Protein AF-A0A7W4I7N1-F1 (afdb_monomer_lite)

Sequence (781 aa):
MADFGTQFSLFDSTPLSGKDTCLYWGDLEGEDADAAPGALAKALAEAPAVVPQRDFRLTGLRGLAAGWQAGARDNVAAIRLLGELERDERNATTAEQEILSRFVGFGAGDLANNLFPRAGDTVGRGWEEIGAELTACTSKAERAALARAVQYAHYTPEYIVHTIWDFLLARGFQGGSVLEPGCGTGLFIATRPATLDGSIAFTGIEMDAVTARIARRLYPRQWNRQEDFTKAKLDSGYDLAIGNPPFSNRTVHNADDRALWGFSLHDYFIARSIEALRPSGIAAFVTSRHTLDKSSTTARAHMQEMADLLGAVRLPATAMRADAGTDVVVDVLVFRRRGLGELPGDDRWLESAEIPDTDLGEGALHVNRYYLDHGEQVLGRHAWTASQFGPDYTCEPIAGVALDEALPIALGRIAPDVRFPAPTDGRIVAPAADGRQIGTPADGADLKEGSYFLEGGVLHQIVAGRSSRVLIRKGEQKEGLFQKHARIIEALVPVRDAARRVLRAQMENQPFAKGQGDLKRAYQAFVRQFGPINLTKTTVRVNVTTGVETETQRRPNLQPFYDDPDVWLVSSIEEYDEATETGRPGPLFTDRVIHAPVEPEIHSAHDALAVSLHDRGGTGQARAAPCRALRRPVRGATRDSGRRAGHRQGQRAASEDRGGHCALGADAWRRIPPRGAAWRHGRAGEGRGLSSGAGPDGGEAGRGGTLGPRPHRRFRHRARSVGAAVSSGREAQGRGHAGDRFQPRNRGGRIRRRDQAAGDCVQNRACASASGLYSRRDAAQ

InterPro domains:
  IPR002052 DNA methylase, N-6 adenine-specific, conserved site [PS00092] (241-247)
  IPR011639 Type II methyltransferase M.TaqI-like domain [PF07669] (222-306)
  IPR029063 S-adenosyl-L-methionine-dependent methyltransferase superfamily [G3DSA:3.40.50.150] (154-342)
  IPR029063 S-adenosyl-L-methionine-dependent methyltransferase superfamily [SSF53335] (154-350)
  IPR052933 DNA Protection and Modification [PTHR41313] (73-344)

Structure (mmCIF, N/CA/C/O backbone):
data_AF-A0A7W4I7N1-F1
#
_entry.id   AF-A0A7W4I7N1-F1
#
loop_
_atom_site.group_PDB
_atom_site.id
_atom_site.type_symbol
_atom_site.label_atom_id
_atom_site.label_alt_id
_atom_site.label_comp_id
_atom_site.label_asym_id
_atom_site.label_entity_id
_atom_site.label_seq_id
_atom_site.pdbx_PDB_ins_code
_atom_site.Cartn_x
_atom_site.Cartn_y
_atom_site.Cartn_z
_atom_site.occupancy
_atom_site.B_iso_or_equiv
_atom_site.auth_seq_id
_atom_site.auth_comp_id
_atom_site.auth_asym_id
_atom_site.auth_atom_id
_atom_site.pdbx_PDB_model_num
ATOM 1 N N . MET A 1 1 ? -56.549 -51.269 11.902 1.00 33.81 1 MET A N 1
ATOM 2 C CA . MET A 1 1 ? -55.323 -51.682 12.617 1.00 33.81 1 MET A CA 1
ATOM 3 C C . MET A 1 1 ? -55.026 -50.558 13.599 1.00 33.81 1 MET A C 1
ATOM 5 O O . MET A 1 1 ? -54.601 -49.511 13.146 1.00 33.81 1 MET A O 1
ATOM 9 N N . ALA A 1 2 ? -55.639 -50.561 14.786 1.00 31.94 2 ALA A N 1
ATOM 10 C CA . ALA A 1 2 ? -55.201 -51.275 16.000 1.00 31.94 2 ALA A CA 1
ATOM 11 C C . ALA A 1 2 ? -53.816 -50.780 16.462 1.00 31.94 2 ALA A C 1
ATOM 13 O O . ALA A 1 2 ? -52.908 -50.775 15.642 1.00 31.94 2 ALA A O 1
ATOM 14 N N . ASP A 1 3 ? -53.530 -50.414 17.707 1.00 32.81 3 ASP A N 1
ATOM 15 C CA . ASP A 1 3 ? -54.275 -50.168 18.950 1.00 32.81 3 ASP A CA 1
ATOM 16 C C . ASP A 1 3 ? -53.217 -49.656 19.973 1.00 32.81 3 ASP A C 1
ATOM 18 O O . ASP A 1 3 ? -52.027 -49.904 19.769 1.00 32.81 3 ASP A O 1
ATOM 22 N N . PHE A 1 4 ? -53.659 -49.026 21.067 1.00 32.28 4 PHE A N 1
ATOM 23 C CA . PHE A 1 4 ? -52.926 -48.671 22.304 1.00 32.28 4 PHE A CA 1
ATOM 24 C C . PHE A 1 4 ? -51.841 -47.562 22.246 1.00 32.28 4 PHE A C 1
ATOM 26 O O . PHE A 1 4 ? -50.984 -47.537 21.376 1.00 32.28 4 PHE A O 1
ATOM 33 N N . GLY A 1 5 ? -51.756 -46.616 23.189 1.00 29.03 5 GLY A N 1
ATOM 34 C CA . GLY A 1 5 ? -52.438 -46.504 24.474 1.00 29.03 5 GLY A CA 1
ATOM 35 C C . GLY A 1 5 ? -52.268 -45.124 25.132 1.00 29.03 5 GLY A C 1
ATOM 36 O O . GLY A 1 5 ? -51.258 -44.442 24.986 1.00 29.03 5 GLY A O 1
ATOM 37 N N . THR A 1 6 ? -53.335 -44.772 25.844 1.00 36.31 6 THR A N 1
ATOM 38 C CA . THR A 1 6 ? -53.564 -43.755 26.889 1.00 36.31 6 THR A CA 1
ATOM 39 C C . THR A 1 6 ? -52.414 -43.609 27.896 1.00 36.31 6 THR A C 1
ATOM 41 O O . THR A 1 6 ? -51.730 -44.593 28.154 1.00 36.31 6 THR A O 1
ATOM 44 N N . GLN A 1 7 ? -52.148 -42.451 28.522 1.00 33.06 7 GLN A N 1
ATOM 45 C CA . GLN A 1 7 ? -52.788 -41.887 29.743 1.00 33.06 7 GLN A CA 1
ATOM 46 C C . GLN A 1 7 ? -51.857 -40.711 30.188 1.00 33.06 7 GLN A C 1
ATOM 48 O O . GLN A 1 7 ? -50.650 -40.848 30.028 1.00 33.06 7 GLN A O 1
ATOM 53 N N . PHE A 1 8 ? -52.223 -39.525 30.692 1.00 29.61 8 PHE A N 1
ATOM 54 C CA . PHE A 1 8 ? -53.308 -39.058 31.558 1.00 29.61 8 PHE A CA 1
ATOM 55 C C . PHE A 1 8 ? -53.633 -37.570 31.282 1.00 29.61 8 PHE A C 1
ATOM 57 O O . PHE A 1 8 ? -52.739 -36.765 31.028 1.00 29.61 8 PHE A O 1
ATOM 64 N N . SER A 1 9 ? -54.915 -37.228 31.426 1.00 34.53 9 SER A N 1
ATOM 65 C CA . SER A 1 9 ? -55.478 -35.887 31.656 1.00 34.53 9 SER A CA 1
ATOM 66 C C . SER A 1 9 ? -56.003 -35.829 33.098 1.00 34.53 9 SER A C 1
ATOM 68 O O . SER A 1 9 ? -56.405 -36.879 33.596 1.00 34.53 9 SER A O 1
ATOM 70 N N . LEU A 1 10 ? -55.994 -34.647 33.733 1.00 27.42 10 LEU A N 1
ATOM 71 C CA . LEU A 1 10 ? -56.716 -34.224 34.959 1.00 27.42 10 LEU A CA 1
ATOM 72 C C . LEU A 1 10 ? -56.256 -32.768 35.224 1.00 27.42 10 LEU A C 1
ATOM 74 O O . LEU A 1 10 ? -55.081 -32.588 35.522 1.00 27.42 10 LEU A O 1
ATOM 78 N N . PHE A 1 11 ? -56.977 -31.649 35.104 1.00 30.75 11 PHE A N 1
ATOM 79 C CA . PHE A 1 11 ? -58.382 -31.202 35.073 1.00 30.75 11 PHE A CA 1
ATOM 80 C C . PHE A 1 11 ? -58.388 -29.925 34.179 1.00 30.75 11 PHE A C 1
ATOM 82 O O . PHE A 1 11 ? -57.416 -29.177 34.231 1.00 30.75 11 PHE A O 1
ATOM 89 N N . ASP A 1 12 ? -59.289 -29.611 33.246 1.00 28.25 12 ASP A N 1
ATOM 90 C CA . ASP A 1 12 ? -60.753 -29.448 33.250 1.00 28.25 12 ASP A CA 1
ATOM 91 C C . ASP A 1 12 ? -61.332 -28.472 34.293 1.00 28.25 12 ASP A C 1
ATOM 93 O O . ASP A 1 12 ? -61.629 -28.859 35.419 1.00 28.25 12 ASP A O 1
ATOM 97 N N . SER A 1 13 ? -61.569 -27.220 33.864 1.00 29.08 13 SER A N 1
ATOM 98 C CA . SER A 1 13 ? -62.809 -26.474 34.157 1.00 29.08 13 SER A CA 1
ATOM 99 C C . SER A 1 13 ? -62.935 -25.184 33.313 1.00 29.08 13 SER A C 1
ATOM 101 O O . SER A 1 13 ? -62.398 -24.133 33.657 1.00 29.08 13 SER A O 1
ATOM 103 N N . THR A 1 14 ? -63.686 -25.273 32.212 1.00 29.95 14 THR A N 1
ATOM 104 C CA . THR A 1 14 ? -64.531 -24.222 31.580 1.00 29.95 14 THR A CA 1
ATOM 105 C C . THR A 1 14 ? -65.474 -23.540 32.606 1.00 29.95 14 THR A C 1
ATOM 107 O O . THR A 1 14 ? -65.590 -24.094 33.700 1.00 29.95 14 THR A O 1
ATOM 110 N N . PRO A 1 15 ? -66.270 -22.470 32.316 1.00 40.28 15 PRO A N 1
ATOM 111 C CA . PRO A 1 15 ? -66.468 -21.658 31.092 1.00 40.28 15 PRO A CA 1
ATOM 112 C C . PRO A 1 15 ? -66.580 -20.124 31.359 1.00 40.28 15 PRO A C 1
ATOM 114 O O . PRO A 1 15 ? -66.598 -19.710 32.508 1.00 40.28 15 PRO A O 1
ATOM 117 N N . LEU A 1 16 ? -66.716 -19.277 30.320 1.00 28.23 16 LEU A N 1
ATOM 118 C CA . LEU A 1 16 ? -67.762 -18.225 30.209 1.00 28.23 16 LEU A CA 1
ATOM 119 C C . LEU A 1 16 ? -67.472 -17.222 29.080 1.00 28.23 16 LEU A C 1
ATOM 121 O O . LEU A 1 16 ? -66.546 -16.419 29.135 1.00 28.23 16 LEU A O 1
ATOM 125 N N . SER A 1 17 ? -68.359 -17.226 28.085 1.00 34.62 17 SER A N 1
ATOM 126 C CA . SER A 1 17 ? -68.694 -16.033 27.315 1.00 34.62 17 SER A CA 1
ATOM 127 C C . SER A 1 17 ? -69.327 -14.995 28.244 1.00 34.62 17 SER A C 1
ATOM 129 O O . SER A 1 17 ? -70.249 -15.336 28.986 1.00 34.62 17 SER A O 1
ATOM 131 N N . GLY A 1 18 ? -68.919 -13.735 28.155 1.00 26.80 18 GLY A N 1
ATOM 132 C CA . GLY A 1 18 ? -69.576 -12.653 28.879 1.00 26.80 18 GLY A CA 1
ATOM 133 C C . GLY A 1 18 ? -69.129 -11.298 28.366 1.00 26.80 18 GLY A C 1
ATOM 134 O O . GLY A 1 18 ? -67.981 -10.912 28.547 1.00 26.80 18 GLY A O 1
ATOM 135 N N . LYS A 1 19 ? -70.054 -10.611 27.695 1.00 30.69 19 LYS A N 1
ATOM 136 C CA . LYS A 1 19 ? -69.996 -9.175 27.431 1.00 30.69 19 LYS A CA 1
ATOM 137 C C . LYS A 1 19 ? -69.942 -8.400 28.756 1.00 30.69 19 LYS A C 1
ATOM 139 O O . LYS A 1 19 ? -70.508 -8.846 29.749 1.00 30.69 19 LYS A O 1
ATOM 144 N N . ASP A 1 20 ? -69.344 -7.218 28.667 1.00 30.31 20 ASP A N 1
ATOM 145 C CA . ASP A 1 20 ? -69.409 -6.088 29.596 1.00 30.31 20 ASP A CA 1
ATOM 146 C C . ASP A 1 20 ? -68.626 -6.193 30.913 1.00 30.31 20 ASP A C 1
ATOM 148 O O . ASP A 1 20 ? -69.074 -6.736 31.918 1.00 30.31 20 ASP A O 1
ATOM 152 N N . THR A 1 21 ? -67.480 -5.510 30.948 1.00 28.44 21 THR A N 1
ATOM 153 C CA . THR A 1 21 ? -67.198 -4.526 32.008 1.00 28.44 21 THR A CA 1
ATOM 154 C C . THR A 1 21 ? -66.155 -3.522 31.519 1.00 28.44 21 THR A C 1
ATOM 156 O O . THR A 1 21 ? -64.977 -3.819 31.346 1.00 28.44 21 THR A O 1
ATOM 159 N N . CYS A 1 22 ? -66.659 -2.324 31.237 1.00 29.50 22 CYS A N 1
ATOM 160 C CA . CYS A 1 22 ? -65.922 -1.086 31.029 1.00 29.50 22 CYS A CA 1
ATOM 161 C C . CYS A 1 22 ? -65.396 -0.546 32.379 1.00 29.50 22 CYS A C 1
ATOM 163 O O . CYS A 1 22 ? -65.801 -1.057 33.424 1.00 29.50 22 CYS A O 1
ATOM 165 N N . LEU A 1 23 ? -64.614 0.548 32.316 1.00 31.25 23 LEU A N 1
ATOM 166 C CA . LEU A 1 23 ? -63.996 1.387 33.372 1.00 31.25 23 LEU A CA 1
ATOM 167 C C . LEU A 1 23 ? -62.487 1.097 33.535 1.00 31.25 23 LEU A C 1
ATOM 169 O O . LEU A 1 23 ? -62.109 -0.015 33.869 1.00 31.25 23 LEU A O 1
ATOM 173 N N . TYR A 1 24 ? -61.538 2.024 33.372 1.00 29.03 24 TYR A N 1
ATOM 174 C CA . TYR A 1 24 ? -61.543 3.493 33.310 1.00 29.03 24 TYR A CA 1
ATOM 175 C C . TYR A 1 24 ? -60.106 3.964 32.938 1.00 29.03 24 TYR A C 1
ATOM 177 O O . TYR A 1 24 ? -59.180 3.161 33.048 1.00 29.03 24 TYR A O 1
ATOM 185 N N . TRP A 1 25 ? -59.943 5.254 32.593 1.00 31.30 25 TRP A N 1
ATOM 186 C CA . TRP A 1 25 ? -58.752 5.999 32.101 1.00 31.30 25 TRP A CA 1
ATOM 187 C C . TRP A 1 25 ? -58.524 5.914 30.581 1.00 31.30 25 TRP A C 1
ATOM 189 O O . TRP A 1 25 ? -58.135 4.871 30.078 1.00 31.30 25 TRP A O 1
ATOM 199 N N . GLY A 1 26 ? -58.674 6.958 29.769 1.00 29.38 26 GLY A N 1
ATOM 200 C CA . GLY A 1 26 ? -58.999 8.372 29.960 1.00 29.38 26 GLY A CA 1
ATOM 201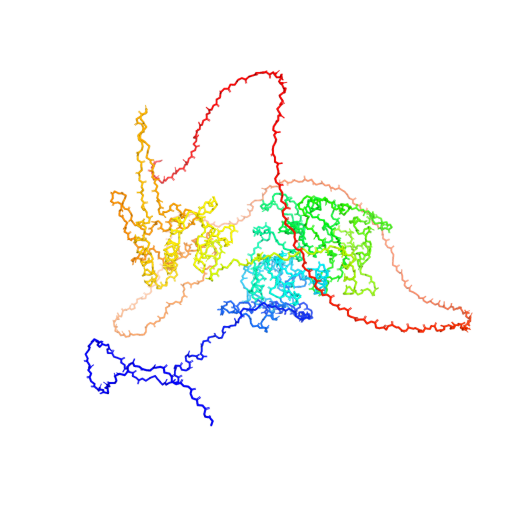 C C . GLY A 1 26 ? -58.761 9.061 28.606 1.00 29.38 26 GLY A C 1
ATOM 202 O O . GLY A 1 26 ? -57.772 8.756 27.942 1.00 29.38 26 GLY A O 1
ATOM 203 N N . ASP A 1 27 ? -59.701 9.906 28.191 1.00 33.75 27 ASP A N 1
ATOM 204 C CA . ASP A 1 27 ? -59.830 10.468 26.843 1.00 33.75 27 ASP A CA 1
ATOM 205 C C . ASP A 1 27 ? -58.619 11.288 26.362 1.00 33.75 27 ASP A C 1
ATOM 207 O O . ASP A 1 27 ? -58.118 12.170 27.063 1.00 33.75 27 ASP A O 1
ATOM 211 N N . LEU A 1 28 ? -58.224 11.056 25.106 1.00 32.06 28 LEU A N 1
ATOM 212 C CA . LEU A 1 28 ? -57.609 12.066 24.247 1.00 32.06 28 LEU A CA 1
ATOM 213 C C . LEU A 1 28 ? -58.471 12.182 22.987 1.00 32.06 28 LEU A C 1
ATOM 215 O O . LEU A 1 28 ? -58.608 11.232 22.221 1.00 32.06 28 LEU A O 1
ATOM 219 N N . GLU A 1 29 ? -59.082 13.352 22.827 1.00 33.91 29 GLU A N 1
ATOM 220 C CA . GLU A 1 29 ? -59.940 13.728 21.707 1.00 33.91 29 GLU A CA 1
ATOM 221 C C . GLU A 1 29 ? -59.141 13.855 20.399 1.00 33.91 29 GLU A C 1
ATOM 223 O O . GLU A 1 29 ? -58.090 14.501 20.369 1.00 33.91 29 GLU A O 1
ATOM 228 N N . GLY A 1 30 ? -59.691 13.304 19.308 1.00 32.94 30 GLY A N 1
ATOM 229 C CA . GLY A 1 30 ? -59.325 13.675 17.936 1.00 32.94 30 GLY A CA 1
ATOM 230 C C . GLY A 1 30 ? -58.914 12.534 17.001 1.00 32.94 30 GLY A C 1
ATOM 231 O O . GLY A 1 30 ? -57.852 12.618 16.391 1.00 32.94 30 GLY A O 1
ATOM 232 N N . GLU A 1 31 ? -59.738 11.494 16.844 1.00 34.41 31 GLU A N 1
ATOM 233 C CA . GLU A 1 31 ? -59.660 10.594 15.681 1.00 34.41 31 GLU A CA 1
ATOM 234 C C . GLU A 1 31 ? -60.626 11.075 14.588 1.00 34.41 31 GLU A C 1
ATOM 236 O O . GLU A 1 31 ? -61.811 10.746 14.603 1.00 34.41 31 GLU A O 1
ATOM 241 N N . ASP A 1 32 ? -60.105 11.824 13.612 1.00 34.50 32 ASP A N 1
ATOM 242 C CA . ASP A 1 32 ? -60.662 11.802 12.260 1.00 34.50 32 ASP A CA 1
ATOM 243 C C . ASP A 1 32 ? -60.088 10.570 11.549 1.00 34.50 32 ASP A C 1
ATOM 245 O O . ASP A 1 32 ? -58.913 10.507 11.174 1.00 34.50 32 ASP A O 1
ATOM 249 N N . ALA A 1 33 ? -60.933 9.553 11.409 1.00 42.12 33 ALA A N 1
ATOM 250 C CA . ALA A 1 33 ? -60.663 8.364 10.626 1.00 42.12 33 ALA A CA 1
ATOM 251 C C . ALA A 1 33 ? -60.811 8.680 9.130 1.00 42.12 33 ALA A C 1
ATOM 253 O O . ALA A 1 33 ? -61.920 8.690 8.613 1.00 42.12 33 ALA A O 1
ATOM 254 N N . ASP A 1 34 ? -59.688 8.883 8.440 1.00 40.19 34 ASP A N 1
ATOM 255 C CA . ASP A 1 34 ? -59.577 8.713 6.984 1.00 40.19 34 ASP A CA 1
ATOM 256 C C . ASP A 1 34 ? -58.121 8.389 6.596 1.00 40.19 34 ASP A C 1
ATOM 258 O O . ASP A 1 34 ? -57.400 9.165 5.970 1.00 40.19 34 ASP A O 1
ATOM 262 N N . ALA A 1 35 ? -57.650 7.198 6.974 1.00 37.53 35 ALA A N 1
ATOM 263 C CA . ALA A 1 35 ? -56.421 6.629 6.426 1.00 37.53 35 ALA A CA 1
ATOM 264 C C . ALA A 1 35 ? -56.740 5.283 5.770 1.00 37.53 35 ALA A C 1
ATOM 266 O O . ALA A 1 35 ? -56.827 4.242 6.418 1.00 37.53 35 ALA A O 1
ATOM 267 N N . ALA A 1 36 ? -56.944 5.323 4.452 1.00 43.94 36 ALA A N 1
ATOM 268 C CA . ALA A 1 36 ? -57.189 4.149 3.626 1.00 43.94 36 ALA A CA 1
ATOM 269 C C . ALA A 1 36 ? -56.097 3.067 3.831 1.00 43.94 36 ALA A C 1
ATOM 271 O O . ALA A 1 36 ? -54.913 3.413 3.919 1.00 43.94 36 ALA A O 1
ATOM 272 N N . PRO A 1 37 ? -56.433 1.757 3.786 1.00 41.09 37 PRO A N 1
ATOM 273 C CA . PRO A 1 37 ? -55.478 0.653 3.988 1.00 41.09 37 PRO A CA 1
ATOM 274 C C . PRO A 1 37 ? -54.277 0.654 3.024 1.00 41.09 37 PRO A C 1
ATOM 276 O O . PRO A 1 37 ? -53.274 -0.013 3.268 1.00 41.09 37 PRO A O 1
ATOM 279 N N . GLY A 1 38 ? -54.355 1.414 1.926 1.00 40.38 38 GLY A N 1
ATOM 280 C CA . GLY A 1 38 ? -53.265 1.592 0.967 1.00 40.38 38 GLY A CA 1
ATOM 281 C C . GLY A 1 38 ? -52.121 2.487 1.457 1.00 40.38 38 GLY A C 1
ATOM 282 O O . GLY A 1 38 ? -51.011 2.361 0.948 1.00 40.38 38 GLY A O 1
ATOM 283 N N . ALA A 1 39 ? -52.344 3.359 2.447 1.00 39.75 39 ALA A N 1
ATOM 284 C CA . ALA A 1 39 ? -51.315 4.281 2.937 1.00 39.75 39 ALA A CA 1
ATOM 285 C C . ALA A 1 39 ? -50.234 3.562 3.762 1.00 39.75 39 ALA A C 1
ATOM 287 O O . ALA A 1 39 ? -49.049 3.839 3.588 1.00 39.75 39 ALA A O 1
ATOM 288 N N . LEU A 1 40 ? -50.619 2.576 4.583 1.00 40.44 40 LEU A N 1
ATOM 289 C CA . LEU A 1 40 ? -49.666 1.768 5.355 1.00 40.44 40 LEU A CA 1
ATOM 290 C C . LEU A 1 40 ? -48.850 0.827 4.451 1.00 40.44 40 LEU A C 1
ATOM 292 O O . LEU A 1 40 ? -47.650 0.659 4.651 1.00 40.44 40 LEU A O 1
ATOM 296 N N . ALA A 1 41 ? -49.480 0.259 3.416 1.00 39.78 41 ALA A N 1
ATOM 297 C CA . ALA A 1 41 ? -48.804 -0.587 2.431 1.00 39.78 41 ALA A CA 1
ATOM 298 C C . ALA A 1 41 ? -47.842 0.213 1.531 1.00 39.78 41 ALA A C 1
ATOM 300 O O . ALA A 1 41 ? -46.778 -0.286 1.174 1.00 39.78 41 ALA A O 1
ATOM 301 N N . LYS A 1 42 ? -48.176 1.471 1.209 1.00 39.16 42 LYS A N 1
ATOM 302 C CA . LYS A 1 42 ? -47.298 2.381 0.460 1.00 39.16 42 LYS A CA 1
ATOM 303 C C . LYS A 1 42 ? -46.127 2.888 1.314 1.00 39.16 42 LYS A C 1
ATOM 305 O O . LYS A 1 42 ? -45.011 2.957 0.816 1.00 39.16 42 LYS A O 1
ATOM 310 N N . ALA A 1 43 ? -46.350 3.132 2.607 1.00 37.53 43 ALA A N 1
ATOM 311 C CA . ALA A 1 43 ? -45.298 3.512 3.555 1.00 37.53 43 ALA A CA 1
ATOM 312 C C . ALA A 1 43 ? -44.299 2.372 3.855 1.00 37.53 43 ALA A C 1
ATOM 314 O O . ALA A 1 43 ? -43.139 2.638 4.152 1.00 37.53 43 ALA A O 1
ATOM 315 N N . LEU A 1 44 ? -44.714 1.106 3.726 1.00 41.59 44 LEU A N 1
ATOM 316 C CA . LEU A 1 44 ? -43.826 -0.065 3.803 1.00 41.59 44 LEU A CA 1
ATOM 317 C C . LEU A 1 44 ? -43.080 -0.361 2.485 1.00 41.59 44 LEU A C 1
ATOM 319 O O . LEU A 1 44 ? -42.117 -1.124 2.499 1.00 41.59 44 LEU A O 1
ATOM 323 N N . ALA A 1 45 ? -43.495 0.238 1.362 1.00 41.16 45 ALA A N 1
ATOM 324 C CA . ALA A 1 45 ? -42.890 0.035 0.041 1.00 41.16 45 ALA A CA 1
ATOM 325 C C . ALA A 1 45 ? -41.778 1.049 -0.308 1.00 41.16 45 ALA A C 1
ATOM 327 O O . ALA A 1 45 ? -41.049 0.834 -1.273 1.00 41.16 45 ALA A O 1
ATOM 328 N N . GLU A 1 46 ? -41.614 2.122 0.471 1.00 43.47 46 GLU A N 1
ATOM 329 C CA . GLU A 1 46 ? -40.633 3.197 0.230 1.00 43.47 46 GLU A CA 1
ATOM 330 C C . GLU A 1 46 ? -39.515 3.248 1.292 1.00 43.47 46 GLU A C 1
ATOM 332 O O . GLU A 1 46 ? -38.933 4.299 1.552 1.00 43.47 46 GLU A O 1
ATOM 337 N N . ALA A 1 47 ? -39.159 2.114 1.905 1.00 42.91 47 ALA A N 1
ATOM 338 C CA . ALA A 1 47 ? -37.859 2.018 2.570 1.00 42.91 47 ALA A CA 1
ATOM 339 C C . ALA A 1 47 ? -36.768 1.997 1.478 1.00 42.91 47 ALA A C 1
ATOM 341 O O . ALA A 1 47 ? -36.814 1.111 0.617 1.00 42.91 47 ALA A O 1
ATOM 342 N N . PRO A 1 48 ? -35.806 2.942 1.455 1.00 48.78 48 PRO A N 1
ATOM 343 C CA . PRO A 1 48 ? -34.760 2.946 0.440 1.00 48.78 48 PRO A CA 1
ATOM 344 C C . PRO A 1 48 ? -34.016 1.609 0.484 1.00 48.78 48 PRO A C 1
ATOM 346 O O . PRO A 1 48 ? -33.557 1.176 1.543 1.00 48.78 48 PRO A O 1
ATOM 349 N N . ALA A 1 49 ? -33.939 0.925 -0.659 1.00 57.09 49 ALA A N 1
ATOM 350 C CA . ALA A 1 49 ? -33.273 -0.364 -0.763 1.00 57.09 49 ALA A CA 1
ATOM 351 C C . ALA A 1 49 ? -31.804 -0.218 -0.328 1.00 57.09 49 ALA A C 1
ATOM 353 O O . ALA A 1 49 ? -31.001 0.419 -1.010 1.00 57.09 49 ALA A O 1
ATOM 354 N N . VAL A 1 50 ? -31.453 -0.795 0.824 1.00 69.50 50 VAL A N 1
ATOM 355 C CA . VAL A 1 50 ? -30.087 -0.758 1.353 1.00 69.50 50 VAL A CA 1
ATOM 356 C C . VAL A 1 50 ? -29.214 -1.648 0.473 1.00 69.50 50 VAL A C 1
ATOM 358 O O . VAL A 1 50 ? -29.291 -2.875 0.535 1.00 69.50 50 VAL A O 1
ATOM 361 N N . VAL A 1 51 ? -28.381 -1.034 -0.369 1.00 78.88 51 VAL A N 1
ATOM 362 C CA . VAL A 1 51 ? -27.388 -1.760 -1.171 1.00 78.88 51 VAL A CA 1
ATOM 363 C C . VAL A 1 51 ? -26.399 -2.430 -0.206 1.00 78.88 51 VAL A C 1
ATOM 365 O O . VAL A 1 51 ? -25.810 -1.731 0.622 1.00 78.88 51 VAL A O 1
ATOM 368 N N . PRO A 1 52 ? -26.200 -3.760 -0.256 1.00 79.38 52 PRO A N 1
ATOM 369 C CA . PRO A 1 52 ? -25.314 -4.447 0.677 1.00 79.38 52 PRO A CA 1
ATOM 370 C C . PRO A 1 52 ? -23.848 -4.061 0.449 1.00 79.38 52 PRO A C 1
ATOM 372 O O . PRO A 1 52 ? -23.422 -3.817 -0.680 1.00 79.38 52 PRO A O 1
ATOM 375 N N . GLN A 1 53 ? -23.053 -4.058 1.520 1.00 83.88 53 GLN A N 1
ATOM 376 C CA . GLN A 1 53 ? -21.603 -3.906 1.407 1.00 83.88 53 GLN A CA 1
ATOM 377 C C . GLN A 1 53 ? -21.004 -5.134 0.721 1.00 83.88 53 GLN A C 1
ATOM 379 O O . GLN A 1 53 ? -21.093 -6.256 1.225 1.00 83.88 53 GLN A O 1
ATOM 384 N N . ARG A 1 54 ? -20.363 -4.922 -0.427 1.00 86.88 54 ARG A N 1
ATOM 385 C CA . ARG A 1 54 ? -19.691 -5.981 -1.176 1.00 86.88 54 ARG A CA 1
ATOM 386 C C . ARG A 1 54 ? -18.391 -5.454 -1.749 1.00 86.88 54 ARG A C 1
ATOM 388 O O . ARG A 1 54 ? -18.397 -4.420 -2.404 1.00 86.88 54 ARG A O 1
ATOM 395 N N . ASP A 1 55 ? -17.305 -6.190 -1.551 1.00 92.62 55 ASP A N 1
ATOM 396 C CA . ASP A 1 55 ? -16.036 -5.839 -2.185 1.00 92.62 55 ASP A CA 1
ATOM 397 C C . ASP A 1 55 ? -16.099 -6.109 -3.684 1.00 92.62 55 ASP A C 1
ATOM 399 O O . ASP A 1 55 ? -16.510 -7.192 -4.114 1.00 92.62 55 ASP A O 1
ATOM 403 N N . PHE A 1 56 ? -15.644 -5.136 -4.462 1.00 94.38 56 PHE A N 1
ATOM 404 C CA . PHE A 1 56 ? -15.447 -5.260 -5.889 1.00 94.38 56 PHE A CA 1
ATOM 405 C C . PHE A 1 56 ? -14.427 -6.357 -6.186 1.00 94.38 56 PHE A C 1
ATOM 407 O O . PHE A 1 56 ? -13.503 -6.650 -5.411 1.00 94.38 56 PHE A O 1
ATOM 414 N N . ARG A 1 57 ? -14.636 -6.981 -7.337 1.00 91.88 57 ARG A N 1
ATOM 415 C CA . ARG A 1 57 ? -13.778 -8.017 -7.865 1.00 91.88 57 ARG A CA 1
ATOM 416 C C . ARG A 1 57 ? -13.661 -7.827 -9.361 1.00 91.88 57 ARG A C 1
ATOM 418 O O . ARG A 1 57 ? -14.674 -7.747 -10.049 1.00 91.88 57 ARG A O 1
ATOM 425 N N . LEU A 1 58 ? -12.429 -7.799 -9.842 1.00 90.50 58 LEU A N 1
ATOM 426 C CA . LEU A 1 58 ? -12.155 -7.712 -11.259 1.00 90.50 58 LEU A CA 1
ATOM 427 C C . LEU A 1 58 ? -12.106 -9.122 -11.852 1.00 90.50 58 LEU A C 1
ATOM 429 O O . LEU A 1 58 ? -11.274 -9.944 -11.466 1.00 90.50 58 LEU A O 1
ATOM 433 N N . THR A 1 59 ? -13.011 -9.403 -12.784 1.00 80.38 59 THR A N 1
ATOM 434 C CA . THR A 1 59 ? -12.989 -10.616 -13.609 1.00 80.38 59 THR A CA 1
ATOM 435 C C . THR A 1 59 ? -12.553 -10.243 -15.021 1.00 80.38 59 THR A C 1
ATOM 437 O O . THR A 1 59 ? -13.310 -9.598 -15.742 1.00 80.38 59 THR A O 1
ATOM 440 N N . GLY A 1 60 ? -11.346 -10.649 -15.419 1.00 79.94 60 GLY A N 1
ATOM 441 C CA . GLY A 1 60 ? -10.745 -10.236 -16.690 1.00 79.94 60 GLY A CA 1
ATOM 442 C C . GLY A 1 60 ? -10.043 -8.878 -16.586 1.00 79.94 60 GLY A C 1
ATOM 443 O O . GLY A 1 60 ? -9.427 -8.581 -15.568 1.00 79.94 60 GLY A O 1
ATOM 444 N N . LEU A 1 61 ? -10.119 -8.068 -17.644 1.00 81.56 61 LEU A N 1
ATOM 445 C CA . LEU A 1 61 ? -9.490 -6.742 -17.718 1.00 81.56 61 LEU A CA 1
ATOM 446 C C . LEU A 1 61 ? -10.476 -5.637 -17.312 1.00 81.56 61 LEU A C 1
ATOM 448 O O . LEU A 1 61 ? -11.682 -5.792 -17.502 1.00 81.56 61 LEU A O 1
ATOM 452 N N . ARG A 1 62 ? -9.980 -4.486 -16.827 1.00 80.62 62 ARG A N 1
ATOM 453 C CA . ARG A 1 62 ? -10.823 -3.337 -16.409 1.00 80.62 62 ARG A CA 1
ATOM 454 C C . ARG A 1 62 ? -11.657 -2.711 -17.530 1.00 80.62 62 ARG A C 1
ATOM 456 O O . ARG A 1 62 ? -12.563 -1.927 -17.252 1.00 80.62 62 ARG A O 1
ATOM 463 N N . GLY A 1 63 ? -11.358 -3.039 -18.789 1.00 82.25 63 GLY A N 1
ATOM 464 C CA . GLY A 1 63 ? -12.023 -2.446 -19.948 1.00 82.25 63 GLY A CA 1
ATOM 465 C C . GLY A 1 63 ? -11.762 -0.943 -20.045 1.00 82.25 63 GLY A C 1
ATOM 466 O O . GLY A 1 63 ? -12.691 -0.182 -20.302 1.00 82.25 63 GLY A O 1
ATOM 467 N N . LEU A 1 64 ? -10.518 -0.524 -19.779 1.00 85.25 64 LEU A N 1
ATOM 468 C CA . LEU A 1 64 ? -10.100 0.873 -19.881 1.00 85.25 64 LEU A CA 1
ATOM 469 C C . LEU A 1 64 ? -10.312 1.385 -21.308 1.00 85.25 64 LEU A C 1
ATOM 471 O O . LEU A 1 64 ? -10.066 0.671 -22.285 1.00 85.25 64 LEU A O 1
ATOM 475 N N . ALA A 1 65 ? -10.779 2.625 -21.430 1.00 83.69 65 ALA A N 1
ATOM 476 C CA . ALA A 1 65 ? -11.046 3.206 -22.732 1.00 83.69 65 ALA A CA 1
ATOM 477 C C . ALA A 1 65 ? -9.761 3.419 -23.551 1.00 83.69 65 ALA A C 1
ATOM 479 O O . ALA A 1 65 ? -8.703 3.770 -23.026 1.00 83.69 65 ALA A O 1
ATOM 480 N N . ALA A 1 66 ? -9.871 3.258 -24.872 1.00 81.38 66 ALA A N 1
ATOM 481 C CA . ALA A 1 66 ? -8.766 3.520 -25.783 1.00 81.38 66 ALA A CA 1
ATOM 482 C C . ALA A 1 66 ? -8.505 5.033 -25.895 1.00 81.38 66 ALA A C 1
ATOM 484 O O . ALA A 1 66 ? -9.339 5.789 -26.398 1.00 81.38 66 ALA A O 1
ATOM 485 N N . GLY A 1 67 ? -7.318 5.460 -25.466 1.00 84.31 67 GLY A N 1
ATOM 486 C CA . GLY A 1 67 ? -6.847 6.839 -25.580 1.00 84.31 67 GLY A CA 1
ATOM 487 C C . GLY A 1 67 ? -7.149 7.718 -24.362 1.00 84.31 67 GLY A C 1
ATOM 488 O O . GLY A 1 67 ? -8.151 7.571 -23.661 1.00 84.31 67 GLY A O 1
ATOM 489 N N . TRP A 1 68 ? -6.270 8.695 -24.132 1.00 86.62 68 TRP A N 1
ATOM 490 C CA . TRP A 1 68 ? -6.241 9.468 -22.888 1.00 86.62 68 TRP A CA 1
ATOM 491 C C . TRP A 1 68 ? -7.473 10.345 -22.654 1.00 86.62 68 TRP A C 1
ATOM 493 O O . TRP A 1 68 ? -7.907 10.486 -21.518 1.00 86.62 68 TRP A O 1
ATOM 503 N N . GLN A 1 69 ? -8.095 10.898 -23.699 1.00 88.44 69 GLN A N 1
ATOM 504 C CA . GLN A 1 69 ? -9.326 11.682 -23.525 1.00 88.44 69 GLN A CA 1
ATOM 505 C C . GLN A 1 69 ? -10.499 10.835 -23.028 1.00 88.44 69 GLN A C 1
ATOM 507 O O . GLN A 1 69 ? -11.327 11.319 -22.260 1.00 88.44 69 GLN A O 1
ATOM 512 N N . ALA A 1 70 ? -10.603 9.583 -23.475 1.00 89.19 70 ALA A N 1
ATOM 513 C CA . ALA A 1 70 ? -11.658 8.691 -23.019 1.00 89.19 70 ALA A CA 1
ATOM 514 C C . ALA A 1 70 ? -11.392 8.234 -21.576 1.00 89.19 70 ALA A C 1
ATOM 516 O O . ALA A 1 70 ? -12.282 8.361 -20.740 1.00 89.19 70 ALA A O 1
ATOM 517 N N . GLY A 1 71 ? -10.145 7.873 -21.243 1.00 89.38 71 GLY A N 1
ATOM 518 C CA . GLY A 1 71 ? -9.750 7.589 -19.856 1.00 89.38 71 GLY A CA 1
ATOM 519 C C . GLY A 1 71 ? -9.965 8.777 -18.905 1.00 89.38 71 GLY A C 1
ATOM 520 O O . GLY A 1 71 ? -10.365 8.605 -17.757 1.00 89.38 71 GLY A O 1
ATOM 521 N N . ALA A 1 72 ? -9.798 10.013 -19.383 1.00 91.31 72 ALA A N 1
ATOM 522 C CA . ALA A 1 72 ? -10.119 11.200 -18.595 1.00 91.31 72 ALA A CA 1
ATOM 523 C C . ALA A 1 72 ? -11.616 11.346 -18.304 1.00 91.31 72 ALA A C 1
ATOM 525 O O . ALA A 1 72 ? -11.985 11.750 -17.201 1.00 91.31 72 ALA A O 1
ATOM 526 N N . ARG A 1 73 ? -12.475 11.009 -19.275 1.00 94.12 73 ARG A N 1
ATOM 527 C CA . ARG A 1 73 ? -13.928 10.968 -19.067 1.00 94.12 73 ARG A CA 1
ATOM 528 C C . ARG A 1 73 ? -14.301 9.889 -18.054 1.00 94.12 73 ARG A C 1
ATOM 530 O O . ARG A 1 73 ? -15.115 10.172 -17.181 1.00 94.12 73 ARG A O 1
ATOM 537 N N . ASP A 1 74 ? -13.664 8.719 -18.107 1.00 94.25 74 ASP A N 1
ATOM 538 C CA . ASP A 1 74 ? -13.853 7.660 -17.106 1.00 94.25 74 ASP A CA 1
ATOM 539 C C . ASP A 1 74 ? -13.453 8.137 -15.699 1.00 94.25 74 ASP A C 1
ATOM 541 O O . ASP A 1 74 ? -14.215 7.966 -14.746 1.00 94.25 74 ASP A O 1
ATOM 545 N N . ASN A 1 75 ? -12.314 8.829 -15.565 1.00 93.94 75 ASN A N 1
ATOM 546 C CA . ASN A 1 75 ? -11.894 9.408 -14.286 1.00 93.94 75 ASN A CA 1
ATOM 547 C C . ASN A 1 75 ? -12.914 10.417 -13.740 1.00 93.94 75 ASN A C 1
ATOM 549 O O . ASN A 1 75 ? -13.265 10.374 -12.561 1.00 93.94 75 ASN A O 1
ATOM 553 N N . VAL A 1 76 ? -13.394 11.334 -14.585 1.00 95.56 76 VAL A N 1
ATOM 554 C CA . VAL A 1 76 ? -14.396 12.338 -14.196 1.00 95.56 76 VAL A CA 1
ATOM 555 C C . VAL A 1 76 ? -15.726 11.675 -13.829 1.00 95.56 76 VAL A C 1
ATOM 557 O O . VAL A 1 76 ? -16.343 12.060 -12.835 1.00 95.56 76 VAL A O 1
ATOM 560 N N . ALA A 1 77 ? -16.150 10.651 -14.574 1.00 96.69 77 ALA A N 1
ATOM 561 C CA . ALA A 1 77 ? -17.353 9.881 -14.276 1.00 96.69 77 ALA A CA 1
ATOM 562 C C . ALA A 1 77 ? -17.257 9.177 -12.914 1.00 96.69 77 ALA A C 1
ATOM 564 O O . ALA A 1 77 ? -18.204 9.244 -12.130 1.00 96.69 77 ALA A O 1
ATOM 565 N N . ALA A 1 78 ? -16.107 8.579 -12.591 1.00 96.88 78 ALA A N 1
ATOM 566 C CA . ALA A 1 78 ? -15.871 7.956 -11.293 1.00 96.88 78 ALA A CA 1
ATOM 567 C C . ALA A 1 78 ? -15.907 8.972 -10.136 1.00 96.88 78 ALA A C 1
ATOM 569 O O . ALA A 1 78 ? -16.541 8.708 -9.115 1.00 96.88 78 ALA A O 1
ATOM 570 N N . ILE A 1 79 ? -15.294 10.154 -10.295 1.00 96.31 79 ILE A N 1
ATOM 571 C CA . ILE A 1 79 ? -15.329 11.220 -9.274 1.00 96.31 79 ILE A CA 1
ATOM 572 C C . ILE A 1 79 ? -16.758 11.733 -9.063 1.00 96.31 79 ILE A C 1
ATOM 574 O O . ILE A 1 79 ? -17.189 11.926 -7.925 1.00 96.31 79 ILE A O 1
ATOM 578 N N . ARG A 1 80 ? -17.507 11.946 -10.150 1.00 97.19 80 ARG A N 1
ATOM 579 C CA . ARG A 1 80 ? -18.909 12.372 -10.081 1.00 97.19 80 ARG A CA 1
ATOM 580 C C . ARG A 1 80 ? -19.752 11.350 -9.321 1.00 97.19 80 ARG A C 1
ATOM 582 O O . ARG A 1 80 ? -20.424 11.719 -8.361 1.00 97.19 80 ARG A O 1
ATOM 589 N N . LEU A 1 81 ? -19.653 10.078 -9.705 1.00 97.38 81 LEU A N 1
ATOM 590 C CA . LEU A 1 81 ? -20.370 8.981 -9.062 1.00 97.38 81 LEU A CA 1
ATOM 591 C C . LEU A 1 81 ? -19.993 8.836 -7.582 1.00 97.38 81 LEU A C 1
ATOM 593 O O . LEU A 1 81 ? -20.864 8.614 -6.747 1.00 97.38 81 LEU A O 1
ATOM 597 N N . LEU A 1 82 ? -18.716 9.012 -7.228 1.00 95.38 82 LEU A N 1
ATOM 598 C CA . LEU A 1 82 ? -18.287 9.035 -5.829 1.00 95.38 82 LEU A CA 1
ATOM 599 C C . LEU A 1 82 ? -19.044 10.104 -5.026 1.00 95.38 82 LEU A C 1
ATOM 601 O O . LEU A 1 82 ? -19.538 9.813 -3.937 1.00 95.38 82 LEU A O 1
ATOM 605 N N . GLY A 1 83 ? -19.157 11.320 -5.570 1.00 90.62 83 GLY A N 1
ATOM 606 C CA . GLY A 1 83 ? -19.900 12.409 -4.936 1.00 90.62 83 GLY A CA 1
ATOM 607 C C . GLY A 1 83 ? -21.395 12.108 -4.782 1.00 90.62 83 GLY A C 1
ATOM 608 O O . GLY A 1 83 ? -21.997 12.485 -3.778 1.00 90.62 83 GLY A O 1
ATOM 609 N N . GLU A 1 84 ? -21.996 11.396 -5.737 1.00 94.44 84 GLU A N 1
ATOM 610 C CA . GLU A 1 84 ? -23.387 10.935 -5.647 1.00 94.44 84 GLU A CA 1
ATOM 611 C C . GLU A 1 84 ? -23.570 9.895 -4.537 1.00 94.44 84 GLU A C 1
ATOM 613 O O . GLU A 1 84 ? -24.433 10.064 -3.680 1.00 94.44 84 GLU A O 1
ATOM 618 N N . LEU A 1 85 ? -22.713 8.870 -4.492 1.00 89.38 85 LEU A N 1
ATOM 619 C CA . LEU A 1 85 ? -22.763 7.806 -3.482 1.00 89.38 85 LEU A CA 1
ATOM 620 C C . LEU A 1 85 ? -22.583 8.327 -2.053 1.00 89.38 85 LEU A C 1
ATOM 622 O O . LEU A 1 85 ? -23.170 7.789 -1.115 1.00 89.38 85 LEU A O 1
ATOM 626 N N . GLU A 1 86 ? -21.753 9.351 -1.877 1.00 85.94 86 GLU A N 1
ATOM 627 C CA . GLU A 1 86 ? -21.541 9.985 -0.578 1.00 85.94 86 GLU A CA 1
ATOM 628 C C . GLU A 1 86 ? -22.691 10.882 -0.157 1.00 85.94 86 GLU A C 1
ATOM 630 O O . GLU A 1 86 ? -23.104 10.812 0.995 1.00 85.94 86 GLU A O 1
ATOM 635 N N . ARG A 1 87 ? -23.238 11.674 -1.083 1.00 86.38 87 ARG A N 1
ATOM 636 C CA . ARG A 1 87 ? -24.421 12.500 -0.825 1.00 86.38 87 ARG A CA 1
ATOM 637 C C . ARG A 1 87 ? -25.646 11.651 -0.483 1.00 86.38 87 ARG A C 1
ATOM 639 O O . ARG A 1 87 ? -26.463 12.073 0.325 1.00 86.38 87 ARG A O 1
ATOM 646 N N . ASP A 1 88 ? -25.763 10.481 -1.102 1.00 85.69 88 ASP A N 1
ATOM 647 C CA . ASP A 1 88 ? -26.853 9.531 -0.870 1.00 85.69 88 ASP A CA 1
ATOM 648 C C . ASP A 1 88 ? -26.572 8.574 0.312 1.00 85.69 88 ASP A C 1
ATOM 650 O O . ASP A 1 88 ? -27.397 7.710 0.603 1.00 85.69 88 ASP A O 1
ATOM 654 N N . GLU A 1 89 ? -25.399 8.673 0.954 1.00 80.06 89 GLU A N 1
ATOM 655 C CA . GLU A 1 89 ? -24.948 7.818 2.066 1.00 80.06 89 GLU A CA 1
ATOM 656 C C . GLU A 1 89 ? -25.127 6.302 1.827 1.00 80.06 89 GLU A C 1
ATOM 658 O O . GLU A 1 89 ? -25.411 5.526 2.741 1.00 80.06 89 GLU A O 1
ATOM 663 N N . ARG A 1 90 ? -24.922 5.841 0.585 1.00 85.81 90 ARG A N 1
ATOM 664 C CA . ARG A 1 90 ? -25.196 4.451 0.177 1.00 85.81 90 ARG A CA 1
ATOM 665 C C . ARG A 1 90 ? -23.972 3.717 -0.363 1.00 85.81 90 ARG A C 1
ATOM 667 O O . ARG A 1 90 ? -22.962 4.309 -0.743 1.00 85.81 90 ARG A O 1
ATOM 674 N N . ASN A 1 91 ? -24.064 2.390 -0.410 1.00 84.44 91 ASN A N 1
ATOM 675 C CA . ASN A 1 91 ? -23.053 1.554 -1.059 1.00 84.44 91 ASN A CA 1
ATOM 676 C C . ASN A 1 91 ? -23.209 1.584 -2.588 1.00 84.44 91 ASN A C 1
ATOM 678 O O . ASN A 1 91 ? -24.307 1.800 -3.107 1.00 84.44 91 ASN A O 1
ATOM 682 N N . ALA A 1 92 ? -22.106 1.339 -3.297 1.00 91.31 92 ALA A N 1
ATOM 683 C CA . ALA A 1 92 ? -22.103 1.202 -4.749 1.00 91.31 92 ALA A CA 1
ATOM 684 C C . ALA A 1 92 ? -22.699 -0.151 -5.169 1.00 91.31 92 ALA A C 1
ATOM 686 O O . ALA A 1 92 ? -22.361 -1.198 -4.614 1.00 91.31 92 ALA A O 1
ATOM 687 N N . THR A 1 93 ? -23.564 -0.138 -6.177 1.00 92.31 93 THR A N 1
ATOM 688 C CA . THR A 1 93 ? -24.028 -1.345 -6.875 1.00 92.31 93 THR A CA 1
ATOM 689 C C . THR A 1 93 ? -22.918 -1.944 -7.748 1.00 92.31 93 THR A C 1
ATOM 691 O O . THR A 1 93 ? -21.913 -1.293 -8.011 1.00 92.31 93 THR A O 1
ATOM 694 N N . THR A 1 94 ? -23.092 -3.170 -8.261 1.00 91.00 94 THR A N 1
ATOM 695 C CA . THR A 1 94 ? -22.106 -3.803 -9.166 1.00 91.00 94 THR A CA 1
ATOM 696 C C . THR A 1 94 ? -21.732 -2.914 -10.354 1.00 91.00 94 THR A C 1
ATOM 698 O O . THR A 1 94 ? -20.552 -2.729 -10.625 1.00 91.00 94 THR A O 1
ATOM 701 N N . ALA A 1 95 ? -22.732 -2.344 -11.033 1.00 93.06 95 ALA A N 1
ATOM 702 C CA . ALA A 1 95 ? -22.512 -1.505 -12.209 1.00 93.06 95 ALA A CA 1
ATOM 703 C C . ALA A 1 95 ? -21.792 -0.194 -11.847 1.00 93.06 95 ALA A C 1
ATOM 705 O O . ALA A 1 95 ? -20.930 0.278 -12.580 1.00 93.06 95 ALA A O 1
ATOM 706 N N . GLU A 1 96 ? -22.098 0.376 -10.681 1.00 95.69 96 GLU A N 1
ATOM 707 C CA . GLU A 1 96 ? -21.407 1.560 -10.165 1.00 95.69 96 GLU A CA 1
ATOM 708 C C . GLU A 1 96 ? -19.959 1.246 -9.760 1.00 95.69 96 GLU A C 1
ATOM 710 O O . GLU A 1 96 ? -19.062 2.046 -10.019 1.00 95.69 96 GLU A O 1
ATOM 715 N N . GLN A 1 97 ? -19.700 0.067 -9.184 1.00 95.44 97 GLN A N 1
ATOM 716 C CA . GLN A 1 97 ? -18.341 -0.389 -8.880 1.00 95.44 97 GLN A CA 1
ATOM 717 C C . GLN A 1 97 ? -17.491 -0.537 -10.149 1.00 95.44 97 GLN A C 1
ATOM 719 O O . GLN A 1 97 ? -16.317 -0.180 -10.125 1.00 95.44 97 GLN A O 1
ATOM 724 N N . GLU A 1 98 ? -18.068 -0.989 -11.266 1.00 94.00 98 GLU A N 1
ATOM 725 C CA . GLU A 1 98 ? -17.361 -1.038 -12.553 1.00 94.00 98 GLU A CA 1
ATOM 726 C C . GLU A 1 98 ? -16.936 0.360 -13.022 1.00 94.00 98 GLU A C 1
ATOM 728 O O . GLU A 1 98 ? -15.788 0.536 -13.427 1.00 94.00 98 GLU A O 1
ATOM 733 N N . ILE A 1 99 ? -17.809 1.367 -12.903 1.00 95.31 99 ILE A N 1
ATOM 734 C CA . ILE A 1 99 ? -17.475 2.764 -13.237 1.00 95.31 99 ILE A CA 1
ATOM 735 C C . ILE A 1 99 ? -16.340 3.271 -12.340 1.00 95.31 99 ILE A C 1
ATOM 737 O O . ILE A 1 99 ? -15.353 3.808 -12.838 1.00 95.31 99 ILE A O 1
ATOM 741 N N . LEU A 1 100 ? -16.444 3.054 -11.025 1.00 95.75 100 LEU A N 1
ATOM 742 C CA . LEU A 1 100 ? -15.405 3.439 -10.065 1.00 95.75 100 LEU A CA 1
ATOM 743 C C . LEU A 1 100 ? -14.061 2.748 -10.352 1.00 95.75 100 LEU A C 1
ATOM 745 O O . LEU A 1 100 ? -13.010 3.369 -10.209 1.00 95.75 100 LEU A O 1
ATOM 749 N N . SER A 1 101 ? -14.083 1.484 -10.789 1.00 93.12 101 SER A N 1
ATOM 750 C CA . SER A 1 101 ? -12.877 0.689 -11.064 1.00 93.12 101 SER A CA 1
ATOM 751 C C . SER A 1 101 ? -12.060 1.173 -12.268 1.00 93.12 101 SER A C 1
ATOM 753 O O . SER A 1 101 ? -10.880 0.837 -12.382 1.00 93.12 101 SER A O 1
ATOM 755 N N . ARG A 1 102 ? -12.663 1.979 -13.155 1.00 92.12 102 ARG A N 1
ATOM 756 C CA . ARG A 1 102 ? -11.989 2.574 -14.322 1.00 92.12 102 ARG A CA 1
ATOM 757 C C . ARG A 1 102 ? -11.199 3.833 -13.982 1.00 92.12 102 ARG A C 1
ATOM 759 O O . ARG A 1 102 ? -10.489 4.344 -14.842 1.00 92.12 102 ARG A O 1
ATOM 766 N N . PHE A 1 103 ? -11.290 4.329 -12.746 1.00 91.94 103 PHE A N 1
ATOM 767 C CA . PHE A 1 103 ? -10.456 5.438 -12.308 1.00 91.94 103 PHE A CA 1
ATOM 768 C C . PHE A 1 103 ? -8.983 5.012 -12.263 1.00 91.94 103 PHE A C 1
ATOM 770 O O . PHE A 1 103 ? -8.584 4.179 -11.445 1.00 91.94 103 PHE A O 1
ATOM 777 N N . VAL A 1 104 ? -8.176 5.631 -13.123 1.00 86.12 104 VAL A N 1
ATOM 778 C CA . VAL A 1 104 ? -6.723 5.418 -13.245 1.00 86.12 104 VAL A CA 1
ATOM 779 C C . VAL A 1 104 ? -5.922 6.673 -12.888 1.00 86.12 104 VAL A C 1
ATOM 781 O O . VAL A 1 104 ? -4.721 6.758 -13.135 1.00 86.12 104 VAL A O 1
ATOM 784 N N . GLY A 1 105 ? -6.572 7.673 -12.288 1.00 86.56 105 GLY A N 1
ATOM 785 C CA . GLY A 1 105 ? -5.931 8.939 -11.943 1.00 86.56 105 GLY A CA 1
ATOM 786 C C . GLY A 1 105 ? -5.384 9.681 -13.166 1.00 86.56 105 GLY A C 1
ATOM 787 O O . GLY A 1 105 ? -5.730 9.399 -14.310 1.00 86.56 105 GLY A O 1
ATOM 788 N N . PHE A 1 106 ? -4.532 10.675 -12.928 1.00 85.69 106 PHE A N 1
ATOM 789 C CA . PHE A 1 106 ? -4.090 11.612 -13.968 1.00 85.69 106 PHE A CA 1
ATOM 790 C C . PHE A 1 106 ? -2.579 11.561 -14.227 1.00 85.69 106 PHE A C 1
ATOM 792 O O . PHE A 1 106 ? -2.008 12.542 -14.693 1.00 85.69 106 PHE A O 1
ATOM 799 N N . GLY A 1 107 ? -1.925 10.440 -13.901 1.00 75.69 107 GLY A N 1
ATOM 800 C CA . GLY A 1 107 ? -0.466 10.321 -13.976 1.00 75.69 107 GLY A CA 1
ATOM 801 C C . GLY A 1 107 ? 0.112 10.247 -15.389 1.00 75.69 107 GLY A C 1
ATOM 802 O O . GLY A 1 107 ? 1.271 10.602 -15.592 1.00 75.69 107 GLY A O 1
ATOM 803 N N . ALA A 1 108 ? -0.682 9.852 -16.388 1.00 77.38 108 ALA A N 1
ATOM 804 C CA . ALA A 1 108 ? -0.239 9.884 -17.779 1.00 77.38 108 ALA A CA 1
ATOM 805 C C . ALA A 1 108 ? 0.056 11.329 -18.223 1.00 77.38 108 ALA A C 1
ATOM 807 O O . ALA A 1 108 ? -0.749 12.233 -17.987 1.00 77.38 108 ALA A O 1
ATOM 808 N N . GLY A 1 109 ? 1.190 11.545 -18.900 1.00 72.62 109 GLY A N 1
ATOM 809 C CA . GLY A 1 109 ? 1.666 12.887 -19.263 1.00 72.62 109 GLY A CA 1
ATOM 810 C C . GLY A 1 109 ? 0.640 13.719 -20.040 1.00 72.62 109 GLY A C 1
ATOM 811 O O . GLY A 1 109 ? 0.484 14.908 -19.770 1.00 72.62 109 GLY A O 1
ATOM 812 N N . ASP A 1 110 ? -0.124 13.093 -20.937 1.00 77.06 110 ASP A N 1
ATOM 813 C CA . ASP A 1 110 ? -1.194 13.769 -21.678 1.00 77.06 110 ASP A CA 1
ATOM 814 C C . ASP A 1 110 ? -2.359 14.201 -20.776 1.00 77.06 110 ASP A C 1
ATOM 816 O O . ASP A 1 110 ? -2.881 15.302 -20.945 1.00 77.06 110 ASP A O 1
ATOM 820 N N . LEU A 1 111 ? -2.748 13.389 -19.787 1.00 80.94 111 LEU A N 1
ATOM 821 C CA . LEU A 1 111 ? -3.778 13.763 -18.811 1.00 80.94 111 LEU A CA 1
ATOM 822 C C . LEU A 1 111 ? -3.309 14.950 -17.969 1.00 80.94 111 LEU A C 1
ATOM 824 O O . LEU A 1 111 ? -4.013 15.953 -17.845 1.00 80.94 111 LEU A O 1
ATOM 828 N N . ALA A 1 112 ? -2.094 14.842 -17.434 1.00 81.50 112 ALA A N 1
ATOM 829 C CA . ALA A 1 112 ? -1.466 15.850 -16.599 1.00 81.50 112 ALA A CA 1
ATOM 830 C C . ALA A 1 112 ? -1.363 17.209 -17.298 1.00 81.50 112 ALA A C 1
ATOM 832 O O . ALA A 1 112 ? -1.854 18.215 -16.787 1.00 81.50 112 ALA A O 1
ATOM 833 N N . ASN A 1 113 ? -0.750 17.227 -18.483 1.00 81.44 113 ASN A N 1
ATOM 834 C CA . ASN A 1 113 ? -0.432 18.456 -19.201 1.00 81.44 113 ASN A CA 1
ATOM 835 C C . ASN A 1 113 ? -1.686 19.176 -19.709 1.00 81.44 113 ASN A C 1
ATOM 837 O O . ASN A 1 113 ? -1.700 20.404 -19.753 1.00 81.44 113 ASN A O 1
ATOM 841 N N . ASN A 1 114 ? -2.734 18.434 -20.083 1.00 85.44 114 ASN A N 1
ATOM 842 C CA . ASN A 1 114 ? -3.946 19.036 -20.630 1.00 85.44 114 ASN A CA 1
ATOM 843 C C . ASN A 1 114 ? -4.957 19.450 -19.550 1.00 85.44 114 ASN A C 1
ATOM 845 O O . ASN A 1 114 ? -5.620 20.469 -19.734 1.00 85.44 114 ASN A O 1
ATOM 849 N N . LEU A 1 115 ? -5.084 18.707 -18.440 1.00 86.06 115 LEU A N 1
ATOM 850 C CA . LEU A 1 115 ? -6.090 18.971 -17.394 1.00 86.06 115 LEU A CA 1
ATOM 851 C C . LEU A 1 115 ? -5.553 19.750 -16.188 1.00 86.06 115 LEU A C 1
ATOM 853 O O . LEU A 1 115 ? -6.334 20.408 -15.498 1.00 86.06 115 LEU A O 1
ATOM 857 N N . PHE A 1 116 ? -4.241 19.719 -15.947 1.00 85.88 116 PHE A N 1
ATOM 858 C CA . PHE A 1 116 ? -3.579 20.471 -14.877 1.00 85.88 116 PHE A CA 1
ATOM 859 C C . PHE A 1 116 ? -2.454 21.361 -15.432 1.00 85.88 116 PHE A C 1
ATOM 861 O O . PHE A 1 116 ? -1.285 21.186 -15.074 1.00 85.88 116 PHE A O 1
ATOM 868 N N . PRO A 1 117 ? -2.785 22.326 -16.310 1.00 77.88 117 PRO A N 1
ATOM 869 C CA . PRO A 1 117 ? -1.798 23.215 -16.907 1.00 77.88 117 PRO A CA 1
ATOM 870 C C . PRO A 1 117 ? -1.146 24.127 -15.850 1.00 77.88 117 PRO A C 1
ATOM 872 O O . PRO A 1 117 ? -1.661 24.319 -14.742 1.00 77.88 117 PRO A O 1
ATOM 875 N N . ARG A 1 118 ? 0.022 24.693 -16.179 1.00 77.06 118 ARG A N 1
ATOM 876 C CA . ARG A 1 118 ? 0.772 25.573 -15.267 1.00 77.06 118 ARG A CA 1
ATOM 877 C C . ARG A 1 118 ? 0.008 26.876 -15.013 1.00 77.06 118 ARG A C 1
ATOM 879 O O . ARG A 1 118 ? -0.890 27.259 -15.757 1.00 77.06 118 ARG A O 1
ATOM 886 N N . ALA A 1 119 ? 0.362 27.575 -13.936 1.00 69.25 119 ALA A N 1
ATOM 887 C CA . ALA A 1 119 ? -0.303 28.820 -13.561 1.00 69.25 119 ALA A CA 1
ATOM 888 C C . ALA A 1 119 ? -0.227 29.862 -14.696 1.00 69.25 119 ALA A C 1
ATOM 890 O O . ALA A 1 119 ? 0.858 30.336 -15.022 1.00 69.25 119 ALA A O 1
ATOM 891 N N . GLY A 1 120 ? -1.386 30.227 -15.254 1.00 65.25 120 GLY A N 1
ATOM 892 C CA . GLY A 1 120 ? -1.515 31.179 -16.365 1.00 65.25 120 GLY A CA 1
ATOM 893 C C . GLY A 1 120 ? -1.887 30.539 -17.706 1.00 65.25 120 GLY A C 1
ATOM 894 O O . GLY A 1 120 ? -2.353 31.253 -18.590 1.00 65.25 120 GLY A O 1
ATOM 895 N N . ASP A 1 121 ? -1.763 29.217 -17.827 1.00 74.56 121 ASP A N 1
ATOM 896 C CA . ASP A 1 121 ? -2.141 28.464 -19.021 1.00 74.56 121 ASP A CA 1
ATOM 897 C C . ASP A 1 121 ? -3.601 27.979 -18.937 1.00 74.56 121 ASP A C 1
ATOM 899 O O . ASP A 1 121 ? -4.152 27.756 -17.853 1.00 74.56 121 ASP A O 1
ATOM 903 N N . THR A 1 122 ? -4.250 27.814 -20.091 1.00 76.69 122 THR A N 1
ATOM 904 C CA . THR A 1 122 ? -5.589 27.215 -20.181 1.00 76.69 122 THR A CA 1
ATOM 905 C C . THR A 1 122 ? -5.499 25.702 -20.336 1.00 76.69 122 THR A C 1
ATOM 907 O O . THR A 1 122 ? -4.466 25.163 -20.730 1.00 76.69 122 THR A O 1
ATOM 910 N N . VAL A 1 123 ? -6.613 25.017 -20.066 1.00 82.56 123 VAL A N 1
ATOM 911 C CA . VAL A 1 123 ? -6.795 23.602 -20.421 1.00 82.56 123 VAL A CA 1
ATOM 912 C C . VAL A 1 123 ? -6.446 23.399 -21.900 1.00 82.56 123 VAL A C 1
ATOM 914 O O . VAL A 1 123 ? -6.694 24.280 -22.730 1.00 82.56 123 VAL A O 1
ATOM 917 N N . GLY A 1 124 ? -5.827 22.259 -22.210 1.00 81.25 124 GLY A N 1
ATOM 918 C CA . GLY A 1 124 ? -5.399 21.930 -23.566 1.00 81.25 124 GLY A CA 1
ATOM 919 C C . GLY A 1 124 ? -6.560 21.928 -24.564 1.00 81.25 124 GLY A C 1
ATOM 920 O O . GLY A 1 124 ? -7.696 21.597 -24.221 1.00 81.25 124 GLY A O 1
ATOM 921 N N . ARG A 1 125 ? -6.281 22.283 -25.822 1.00 83.56 125 ARG A N 1
ATOM 922 C CA . ARG A 1 125 ? -7.310 22.341 -26.870 1.00 83.56 125 ARG A CA 1
ATOM 923 C C . ARG A 1 125 ? -7.962 20.966 -27.065 1.00 83.56 125 ARG A C 1
ATOM 925 O O . ARG A 1 125 ? -7.256 19.985 -27.288 1.00 83.56 125 ARG A O 1
ATOM 932 N N . GLY A 1 126 ? -9.289 20.898 -27.025 1.00 85.25 126 GLY A N 1
ATOM 933 C CA . GLY A 1 126 ? -10.058 19.649 -27.097 1.00 85.25 126 GLY A CA 1
ATOM 934 C C . GLY A 1 126 ? -10.291 18.956 -25.747 1.00 85.25 126 GLY A C 1
ATOM 935 O O . GLY A 1 126 ? -10.857 17.865 -25.728 1.00 85.25 126 GLY A O 1
ATOM 936 N N . TRP A 1 127 ? -9.863 19.560 -24.634 1.00 90.56 127 TRP A N 1
ATOM 937 C CA . TRP A 1 127 ? -10.059 19.062 -23.266 1.00 90.56 127 TRP A CA 1
ATOM 938 C C . TRP A 1 127 ? -10.948 19.978 -22.416 1.00 90.56 127 TRP A C 1
ATOM 940 O O . TRP A 1 127 ? -11.176 19.693 -21.242 1.00 90.56 127 TRP A O 1
ATOM 950 N N . GLU A 1 128 ? -11.456 21.071 -22.988 1.00 91.75 128 GLU A N 1
ATOM 951 C CA . GLU A 1 128 ? -12.154 22.145 -22.279 1.00 91.75 128 GLU A CA 1
ATOM 952 C C . GLU A 1 128 ? -13.396 21.636 -21.537 1.00 91.75 128 GLU A C 1
ATOM 954 O O . GLU A 1 128 ? -13.601 21.979 -20.374 1.00 91.75 128 GLU A O 1
ATOM 959 N N . GLU A 1 129 ? -14.185 20.773 -22.180 1.00 92.25 129 GLU A N 1
ATOM 960 C CA . GLU A 1 129 ? -15.376 20.153 -21.586 1.00 92.25 129 GLU A CA 1
AT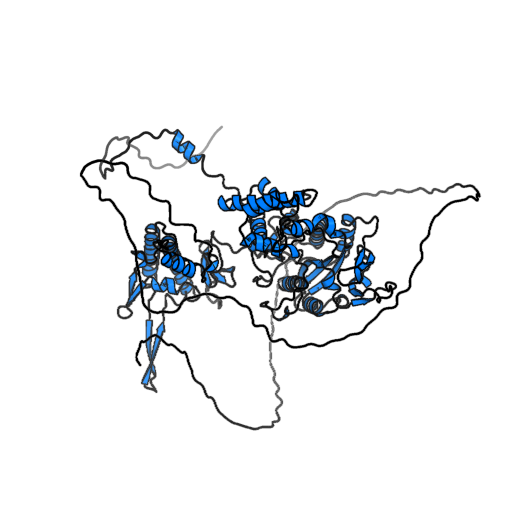OM 961 C C . GLU A 1 129 ? -15.007 19.243 -20.405 1.00 92.25 129 GLU A C 1
ATOM 963 O O . GLU A 1 129 ? -15.547 19.391 -19.311 1.00 92.25 129 GLU A O 1
ATOM 968 N N . ILE A 1 130 ? -14.003 18.377 -20.581 1.00 93.00 130 ILE A N 1
ATOM 969 C CA . ILE A 1 130 ? -13.523 17.458 -19.537 1.00 93.00 130 ILE A CA 1
ATOM 970 C C . ILE A 1 130 ? -12.968 18.248 -18.342 1.00 93.00 130 ILE A C 1
ATOM 972 O O . ILE A 1 130 ? -13.254 17.926 -17.189 1.00 93.00 130 ILE A O 1
ATOM 976 N N . GLY A 1 131 ? -12.205 19.315 -18.598 1.00 91.31 131 GLY A N 1
ATOM 977 C CA . GLY A 1 131 ? -11.677 20.202 -17.560 1.00 91.31 131 GLY A CA 1
ATOM 978 C C . GLY A 1 131 ? -12.775 20.966 -16.809 1.00 91.31 131 GLY A C 1
ATOM 979 O O . GLY A 1 131 ? -12.684 21.139 -15.587 1.00 91.31 131 GLY A O 1
ATOM 980 N N . ALA A 1 132 ? -13.832 21.390 -17.508 1.00 91.62 132 ALA A N 1
ATOM 981 C CA . ALA A 1 132 ? -14.999 22.023 -16.900 1.00 91.62 132 ALA A CA 1
ATOM 982 C C . ALA A 1 132 ? -15.777 21.039 -16.012 1.00 91.62 132 ALA A C 1
ATOM 984 O O . ALA A 1 132 ? -16.101 21.376 -14.872 1.00 91.62 132 ALA A O 1
ATOM 985 N N . GLU A 1 133 ? -16.008 19.811 -16.482 1.00 93.88 133 GLU A N 1
ATOM 986 C CA . GLU A 1 133 ? -16.660 18.763 -15.694 1.00 93.88 133 GLU A CA 1
ATOM 987 C C . GLU A 1 133 ? -15.841 18.373 -14.462 1.00 93.88 133 GLU A C 1
ATOM 989 O O . GLU A 1 133 ? -16.391 18.320 -13.361 1.00 93.88 133 GLU A O 1
ATOM 994 N N . LEU A 1 134 ? -14.526 18.179 -14.621 1.00 93.19 134 LEU A N 1
ATOM 995 C CA . LEU A 1 134 ? -13.615 17.921 -13.508 1.00 93.19 134 LEU A CA 1
ATOM 996 C C . LEU A 1 134 ? -13.714 19.041 -12.469 1.00 93.19 134 LEU A C 1
ATOM 998 O O . LEU A 1 134 ? -13.783 18.775 -11.273 1.00 93.19 134 LEU A O 1
ATOM 1002 N N . THR A 1 135 ? -13.760 20.298 -12.915 1.00 91.62 135 THR A N 1
ATOM 1003 C CA . THR A 1 135 ? -13.917 21.467 -12.038 1.00 91.62 135 THR A CA 1
ATOM 1004 C C . THR A 1 135 ? -15.263 21.487 -11.317 1.00 91.62 135 THR A C 1
ATOM 1006 O O . THR A 1 135 ? -15.315 21.903 -10.159 1.00 91.62 135 THR A O 1
ATOM 1009 N N . ALA A 1 136 ? -16.329 21.035 -11.975 1.00 93.31 136 ALA A N 1
ATOM 1010 C CA . ALA A 1 136 ? -17.669 20.981 -11.407 1.00 93.31 136 ALA A CA 1
ATOM 1011 C C . ALA A 1 136 ? -17.826 19.867 -10.359 1.00 93.31 136 ALA A C 1
ATOM 1013 O O . ALA A 1 136 ? -18.501 20.079 -9.355 1.00 93.31 136 ALA A O 1
ATOM 1014 N N . CYS A 1 137 ? -17.196 18.704 -10.558 1.00 92.56 137 CYS A N 1
ATOM 1015 C CA . CYS A 1 137 ? -17.332 17.549 -9.662 1.00 92.56 137 CYS A CA 1
ATOM 1016 C C . CYS A 1 137 ? -16.284 17.487 -8.538 1.00 92.56 137 CYS A C 1
ATOM 1018 O O . CYS A 1 137 ? -16.250 16.515 -7.790 1.00 92.56 137 CYS A O 1
ATOM 1020 N N . THR A 1 138 ? -15.417 18.494 -8.410 1.00 89.62 138 THR A N 1
ATOM 1021 C CA . THR A 1 138 ? -14.378 18.549 -7.371 1.00 89.62 138 THR A CA 1
ATOM 1022 C C . THR A 1 138 ? -14.343 19.907 -6.678 1.00 89.62 138 THR A C 1
ATOM 1024 O O . THR A 1 138 ? -14.706 20.947 -7.233 1.00 89.62 138 THR A O 1
ATOM 1027 N N . SER A 1 139 ? -13.825 19.937 -5.457 1.00 87.69 139 SER A N 1
ATOM 1028 C CA . SER A 1 139 ? -13.412 21.165 -4.784 1.00 87.69 139 SER A CA 1
ATOM 1029 C C . SER A 1 139 ? -12.047 21.654 -5.291 1.00 87.69 139 SER A C 1
ATOM 1031 O O . SER A 1 139 ? -11.262 20.920 -5.895 1.00 87.69 139 SER A O 1
ATOM 1033 N N . LYS A 1 140 ? -11.707 22.917 -4.998 1.00 82.75 140 LYS A N 1
ATOM 1034 C CA . LYS A 1 140 ? -10.368 23.462 -5.302 1.00 82.75 140 LYS A CA 1
ATOM 1035 C C . LYS A 1 140 ? -9.250 22.672 -4.608 1.00 82.75 140 LYS A C 1
ATOM 1037 O O . LYS A 1 140 ? -8.182 22.503 -5.189 1.00 82.75 140 LYS A O 1
ATOM 1042 N N . ALA A 1 141 ? -9.497 22.209 -3.381 1.00 82.31 141 ALA A N 1
ATOM 1043 C CA . ALA A 1 141 ? -8.531 21.442 -2.602 1.00 82.31 141 ALA A CA 1
ATOM 1044 C C . ALA A 1 141 ? -8.298 20.051 -3.208 1.00 82.31 141 ALA A C 1
ATOM 1046 O O . ALA A 1 141 ? -7.145 19.657 -3.374 1.00 82.31 141 ALA A O 1
ATOM 1047 N N . GLU A 1 142 ? -9.368 19.357 -3.610 1.00 84.38 142 GLU A N 1
ATOM 1048 C CA . GLU A 1 142 ? -9.282 18.057 -4.290 1.00 84.38 142 GLU A CA 1
ATOM 1049 C C . GLU A 1 142 ? -8.567 18.173 -5.635 1.00 84.38 142 GLU A C 1
ATOM 1051 O O . GLU A 1 142 ? -7.655 17.398 -5.892 1.00 84.38 142 GLU A O 1
ATOM 1056 N N . ARG A 1 143 ? -8.870 19.187 -6.461 1.00 88.12 143 ARG A N 1
ATOM 1057 C CA . ARG A 1 143 ? -8.119 19.400 -7.716 1.00 88.12 143 ARG A CA 1
ATOM 1058 C C . ARG A 1 143 ? -6.641 19.633 -7.484 1.00 88.12 143 ARG A C 1
ATOM 1060 O O . ARG A 1 143 ? -5.819 19.088 -8.209 1.00 88.12 143 ARG A O 1
ATOM 1067 N N . ALA A 1 144 ? -6.295 20.443 -6.486 1.00 83.62 144 ALA A N 1
ATOM 1068 C CA . ALA A 1 144 ? -4.899 20.684 -6.155 1.00 83.62 144 ALA A CA 1
ATOM 1069 C C . ALA A 1 144 ? -4.207 19.407 -5.646 1.00 83.62 144 ALA A C 1
ATOM 1071 O O . ALA A 1 144 ? -3.015 19.233 -5.887 1.00 83.62 144 ALA A O 1
ATOM 1072 N N . ALA A 1 145 ? -4.926 18.525 -4.943 1.00 82.88 145 ALA A N 1
ATOM 1073 C CA . ALA A 1 145 ? -4.416 17.221 -4.524 1.00 82.88 145 ALA A CA 1
ATOM 1074 C C . ALA A 1 145 ? -4.205 16.281 -5.720 1.00 82.88 145 ALA A C 1
ATOM 1076 O O . ALA A 1 145 ? -3.085 15.806 -5.898 1.00 82.88 145 ALA A O 1
ATOM 1077 N N . LEU A 1 146 ? -5.207 16.136 -6.594 1.00 86.56 146 LEU A N 1
ATOM 1078 C CA . LEU A 1 146 ? -5.123 15.350 -7.829 1.00 86.56 146 LEU A CA 1
ATOM 1079 C C . LEU A 1 146 ? -3.961 15.816 -8.718 1.00 86.56 146 LEU A C 1
ATOM 1081 O O . LEU A 1 146 ? -3.177 14.994 -9.182 1.00 86.56 146 LEU A O 1
ATOM 1085 N N . ALA A 1 147 ? -3.783 17.133 -8.874 1.00 84.69 147 ALA A N 1
ATOM 1086 C CA . ALA A 1 147 ? -2.672 17.717 -9.626 1.00 84.69 147 ALA A CA 1
ATOM 1087 C C . ALA A 1 147 ? -1.294 17.355 -9.039 1.00 84.69 147 ALA A C 1
ATOM 1089 O O . ALA A 1 147 ? -0.343 17.129 -9.782 1.00 84.69 147 ALA A O 1
ATOM 1090 N N . ARG A 1 148 ? -1.166 17.283 -7.705 1.00 81.38 148 ARG A N 1
ATOM 1091 C CA . ARG A 1 148 ? 0.076 16.839 -7.043 1.00 81.38 148 ARG A CA 1
ATOM 1092 C C . ARG A 1 148 ? 0.285 15.329 -7.162 1.00 81.38 148 ARG A C 1
ATOM 1094 O O . ARG A 1 148 ? 1.430 14.892 -7.235 1.00 81.38 148 ARG A O 1
ATOM 1101 N N . ALA A 1 149 ? -0.798 14.553 -7.168 1.00 79.12 149 ALA A N 1
ATOM 1102 C CA . ALA A 1 149 ? -0.770 13.095 -7.248 1.00 79.12 149 ALA A CA 1
ATOM 1103 C C . ALA A 1 149 ? -0.371 12.572 -8.638 1.00 79.12 149 ALA A C 1
ATOM 1105 O O . ALA A 1 149 ? 0.103 11.445 -8.735 1.00 79.12 149 ALA A O 1
ATOM 1106 N N . VAL A 1 150 ? -0.478 13.396 -9.691 1.00 78.44 150 VAL A N 1
ATOM 1107 C CA . VAL A 1 150 ? -0.027 13.086 -11.062 1.00 78.44 150 VAL A CA 1
ATOM 1108 C C . VAL A 1 150 ? 1.346 12.410 -11.089 1.00 78.44 150 VAL A C 1
ATOM 1110 O O . VAL A 1 150 ? 1.519 11.398 -11.752 1.00 78.44 150 VAL A O 1
ATOM 1113 N N . GLN A 1 151 ? 2.315 12.931 -10.333 1.00 64.88 151 GLN A N 1
ATOM 1114 C CA . GLN A 1 151 ? 3.695 12.426 -10.336 1.00 64.88 151 GLN A CA 1
ATOM 1115 C C . GLN A 1 151 ? 3.834 10.982 -9.824 1.00 64.88 151 GLN A C 1
ATOM 1117 O O . GLN A 1 151 ? 4.894 10.384 -9.978 1.00 64.88 151 GLN A O 1
ATOM 1122 N N . TYR A 1 152 ? 2.795 10.447 -9.181 1.00 64.62 152 TYR A N 1
ATOM 1123 C CA . TYR A 1 152 ? 2.821 9.170 -8.470 1.00 64.62 152 TYR A CA 1
ATOM 1124 C C . TYR A 1 152 ? 1.697 8.218 -8.914 1.00 64.62 152 TYR A C 1
ATOM 1126 O O . TYR A 1 152 ? 1.657 7.079 -8.463 1.00 64.62 152 TYR A O 1
ATOM 1134 N N . ALA A 1 153 ? 0.795 8.656 -9.800 1.00 63.00 153 ALA A N 1
ATOM 1135 C CA . ALA A 1 153 ? -0.408 7.925 -10.201 1.00 63.00 153 ALA A CA 1
ATOM 1136 C C . ALA A 1 153 ? -0.187 7.078 -11.469 1.00 63.00 153 ALA A C 1
ATOM 1138 O O . ALA A 1 153 ? -0.875 7.259 -12.474 1.00 63.00 153 ALA A O 1
ATOM 1139 N N . HIS A 1 154 ? 0.784 6.162 -11.427 1.00 68.62 154 HIS A N 1
ATOM 1140 C CA . HIS A 1 154 ? 1.017 5.185 -12.494 1.00 68.62 154 HIS A CA 1
ATOM 1141 C C . HIS A 1 154 ? 0.466 3.821 -12.081 1.00 68.62 154 HIS A C 1
ATOM 1143 O O . HIS A 1 154 ? 0.867 3.266 -11.060 1.00 68.62 154 HIS A O 1
ATOM 1149 N N . TYR A 1 155 ? -0.455 3.276 -12.874 1.00 73.69 155 TYR A N 1
ATOM 1150 C CA . TYR A 1 155 ? -1.100 2.004 -12.563 1.00 73.69 155 TYR A CA 1
ATOM 1151 C C . TYR A 1 155 ? -0.306 0.821 -13.107 1.00 73.69 155 TYR A C 1
ATOM 1153 O O . TYR A 1 155 ? 0.181 0.842 -14.233 1.00 73.69 155 TYR A O 1
ATOM 1161 N N . THR A 1 156 ? -0.211 -0.231 -12.298 1.00 85.00 156 THR A N 1
ATOM 1162 C CA . THR A 1 156 ? 0.390 -1.503 -12.700 1.00 85.00 156 THR A CA 1
ATOM 1163 C C . THR A 1 156 ? -0.513 -2.222 -13.708 1.00 85.00 156 THR A C 1
ATOM 1165 O O . THR A 1 156 ? -1.699 -2.384 -13.414 1.00 85.00 156 THR A O 1
ATOM 1168 N N . PRO A 1 157 ? 0.014 -2.675 -14.859 1.00 88.44 157 PRO A N 1
ATOM 1169 C CA . PRO A 1 157 ? -0.706 -3.536 -15.790 1.00 88.44 157 PRO A CA 1
ATOM 1170 C C . PRO A 1 157 ? -1.267 -4.792 -15.122 1.00 88.44 157 PRO A C 1
ATOM 1172 O O . PRO A 1 157 ? -0.581 -5.445 -14.326 1.00 88.44 157 PRO A O 1
ATOM 1175 N N . GLU A 1 158 ? -2.494 -5.175 -15.485 1.00 90.00 158 GLU A N 1
ATOM 1176 C CA . GLU A 1 158 ? -3.188 -6.331 -14.907 1.00 90.00 158 GLU A CA 1
ATOM 1177 C C . GLU A 1 158 ? -2.377 -7.629 -15.014 1.00 90.00 158 GLU A C 1
ATOM 1179 O O . GLU A 1 158 ? -2.354 -8.415 -14.067 1.00 90.00 158 GLU A O 1
ATOM 1184 N N . TYR A 1 159 ? -1.675 -7.857 -16.131 1.00 90.69 159 TYR A N 1
ATOM 1185 C CA . TYR A 1 159 ? -0.911 -9.093 -16.337 1.00 90.69 159 TYR A CA 1
ATOM 1186 C C . TYR A 1 159 ? 0.217 -9.262 -15.303 1.00 90.69 159 TYR A C 1
ATOM 1188 O O . TYR A 1 159 ? 0.463 -10.376 -14.838 1.00 90.69 159 TYR A O 1
ATOM 1196 N N . ILE A 1 160 ? 0.864 -8.167 -14.880 1.00 94.38 160 ILE A N 1
ATOM 1197 C CA . ILE A 1 160 ? 1.898 -8.195 -13.833 1.00 94.38 160 ILE A CA 1
ATOM 1198 C C . ILE A 1 160 ? 1.256 -8.574 -12.499 1.00 94.38 160 ILE A C 1
ATOM 1200 O O . ILE A 1 160 ? 1.753 -9.452 -11.796 1.00 94.38 160 ILE A O 1
ATOM 1204 N N . VAL A 1 161 ? 0.124 -7.946 -12.169 1.00 94.94 161 VAL A N 1
ATOM 1205 C CA . VAL A 1 161 ? -0.603 -8.183 -10.915 1.00 94.94 161 VAL A CA 1
ATOM 1206 C C . VAL A 1 161 ? -1.089 -9.632 -10.820 1.00 94.94 161 VAL A C 1
ATOM 1208 O O . VAL A 1 161 ? -0.872 -10.285 -9.798 1.00 94.94 161 VAL A O 1
ATOM 1211 N N . HIS A 1 162 ? -1.690 -10.162 -11.887 1.00 94.38 162 HIS A N 1
ATOM 1212 C CA . HIS A 1 162 ? -2.118 -11.561 -11.948 1.00 94.38 162 HIS A CA 1
ATOM 1213 C C . HIS A 1 162 ? -0.941 -12.523 -11.796 1.00 94.38 162 HIS A C 1
ATOM 1215 O O . HIS A 1 162 ? -1.020 -13.458 -11.003 1.00 94.38 162 HIS A O 1
ATOM 1221 N N . THR A 1 163 ? 0.182 -12.246 -12.462 1.00 96.19 163 THR A N 1
ATOM 1222 C CA . THR A 1 163 ? 1.360 -13.112 -12.355 1.00 96.19 163 THR A CA 1
ATOM 1223 C C . THR A 1 163 ? 1.953 -13.110 -10.942 1.00 96.19 163 THR A C 1
ATOM 1225 O O . THR 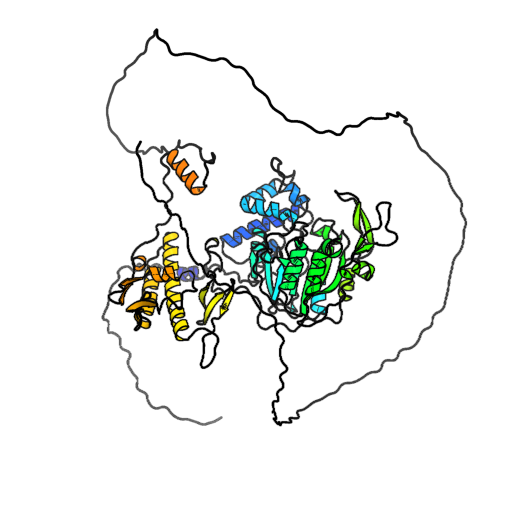A 1 163 ? 2.379 -14.155 -10.448 1.00 96.19 163 THR A O 1
ATOM 1228 N N . ILE A 1 164 ? 1.955 -11.962 -10.253 1.00 97.81 164 ILE A N 1
ATOM 1229 C CA . ILE A 1 164 ? 2.370 -11.890 -8.844 1.00 97.81 164 ILE A CA 1
ATOM 1230 C C . ILE A 1 164 ? 1.435 -12.741 -7.976 1.00 97.81 164 ILE A C 1
ATOM 1232 O O . ILE A 1 164 ? 1.919 -13.519 -7.155 1.00 97.81 164 ILE A O 1
ATOM 1236 N N . TRP A 1 165 ? 0.114 -12.666 -8.169 1.00 97.19 165 TRP A N 1
ATOM 1237 C CA . TRP A 1 165 ? -0.828 -13.528 -7.447 1.00 97.19 165 TRP A CA 1
ATOM 1238 C C . TRP A 1 165 ? -0.578 -15.018 -7.694 1.00 97.19 165 TRP A C 1
ATOM 1240 O O . TRP A 1 165 ? -0.522 -15.787 -6.731 1.00 97.19 165 TRP A O 1
ATOM 1250 N N . ASP A 1 166 ? -0.374 -15.420 -8.948 1.00 96.56 166 ASP A N 1
ATOM 1251 C CA . ASP A 1 166 ? -0.087 -16.810 -9.314 1.00 96.56 166 ASP A CA 1
ATOM 1252 C C . ASP A 1 166 ? 1.212 -17.305 -8.667 1.00 96.56 166 ASP A C 1
ATOM 1254 O O . ASP A 1 166 ? 1.258 -18.407 -8.111 1.00 96.56 166 ASP A O 1
ATOM 1258 N N . PHE A 1 167 ? 2.251 -16.465 -8.652 1.00 97.75 167 PHE A N 1
ATOM 1259 C CA . PHE A 1 167 ? 3.496 -16.740 -7.939 1.00 97.75 167 PHE A CA 1
ATOM 1260 C C . PHE A 1 167 ? 3.255 -16.958 -6.436 1.00 97.75 167 PHE A C 1
ATOM 1262 O O . PHE A 1 167 ? 3.714 -17.955 -5.875 1.00 97.75 167 PHE A O 1
ATOM 1269 N N . LEU A 1 168 ? 2.500 -16.073 -5.778 1.00 97.56 168 LEU A N 1
ATOM 1270 C CA . LEU A 1 168 ? 2.217 -16.168 -4.340 1.00 97.56 168 LEU A CA 1
ATOM 1271 C C . LEU A 1 168 ? 1.418 -17.435 -3.993 1.00 97.56 168 LEU A C 1
ATOM 1273 O O . LEU A 1 168 ? 1.738 -18.127 -3.021 1.00 97.56 168 LEU A O 1
ATOM 1277 N N . LEU A 1 169 ? 0.424 -17.788 -4.814 1.00 96.50 169 LEU A N 1
ATOM 1278 C CA . LEU A 1 169 ? -0.331 -19.036 -4.672 1.00 96.50 169 LEU A CA 1
ATOM 1279 C C . LEU A 1 169 ? 0.559 -20.268 -4.874 1.00 96.50 169 LEU A C 1
ATOM 1281 O O . LEU A 1 169 ? 0.475 -21.217 -4.094 1.00 96.50 169 LEU A O 1
ATOM 1285 N N . ALA A 1 170 ? 1.462 -20.245 -5.859 1.00 96.12 170 ALA A N 1
ATOM 1286 C CA . ALA A 1 170 ? 2.427 -21.321 -6.094 1.00 96.12 170 ALA A CA 1
ATOM 1287 C C . ALA A 1 170 ? 3.441 -21.485 -4.944 1.00 96.12 170 ALA A C 1
ATOM 1289 O O . ALA A 1 170 ? 4.072 -22.537 -4.812 1.00 96.12 170 ALA A O 1
ATOM 1290 N N . ARG A 1 171 ? 3.598 -20.467 -4.089 1.00 95.75 171 ARG A N 1
ATOM 1291 C CA . ARG A 1 171 ? 4.367 -20.531 -2.834 1.00 95.75 171 ARG A CA 1
ATOM 1292 C C . ARG A 1 171 ? 3.500 -20.886 -1.620 1.00 95.75 171 ARG A C 1
ATOM 1294 O O . ARG A 1 171 ? 4.005 -20.949 -0.502 1.00 95.75 171 ARG A O 1
ATOM 1301 N N . GLY A 1 172 ? 2.223 -21.200 -1.825 1.00 95.19 172 GLY A N 1
ATOM 1302 C CA . GLY A 1 172 ? 1.325 -21.717 -0.795 1.00 95.19 172 GLY A CA 1
ATOM 1303 C C . GLY A 1 172 ? 0.628 -20.646 0.040 1.00 95.19 172 GLY A C 1
ATOM 1304 O O . GLY A 1 172 ? 0.233 -20.946 1.163 1.00 95.19 172 GLY A O 1
ATOM 1305 N N . PHE A 1 173 ? 0.474 -19.416 -0.462 1.00 96.25 173 PHE A N 1
ATOM 1306 C CA . PHE A 1 173 ? -0.316 -18.398 0.233 1.00 96.25 173 PHE A CA 1
ATOM 1307 C C . PHE A 1 173 ? -1.790 -18.824 0.337 1.00 96.25 173 PHE A C 1
ATOM 1309 O O . PHE A 1 173 ? -2.433 -19.106 -0.672 1.00 96.25 173 PHE A O 1
ATOM 1316 N N . GLN A 1 174 ? -2.328 -18.872 1.559 1.00 94.06 174 GLN A N 1
ATOM 1317 C CA . GLN A 1 174 ? -3.698 -19.339 1.849 1.00 94.06 174 GLN A CA 1
ATOM 1318 C C . GLN A 1 174 ? -4.619 -18.232 2.396 1.00 94.06 174 GLN A C 1
ATOM 1320 O O . GLN A 1 174 ? -5.780 -18.488 2.720 1.00 94.06 174 GLN A O 1
ATOM 1325 N N . GLY A 1 175 ? -4.120 -16.998 2.490 1.00 93.12 175 GLY A N 1
ATOM 1326 C CA . GLY A 1 175 ? -4.804 -15.867 3.116 1.00 93.12 175 GLY A CA 1
ATOM 1327 C C . GLY A 1 175 ? -4.077 -15.381 4.369 1.00 93.12 175 GLY A C 1
ATOM 1328 O O . GLY A 1 175 ? -2.985 -15.848 4.689 1.00 93.12 175 GLY A O 1
ATOM 1329 N N . GLY A 1 176 ? -4.679 -14.422 5.066 1.00 93.81 176 GLY A N 1
ATOM 1330 C CA . GLY A 1 176 ? -4.066 -13.698 6.178 1.00 93.81 176 GLY A CA 1
ATOM 1331 C C . GLY A 1 176 ? -4.217 -12.183 6.047 1.00 93.81 176 GLY A C 1
ATOM 1332 O O . GLY A 1 176 ? -5.062 -11.692 5.294 1.00 93.81 176 GLY A O 1
ATOM 1333 N N . SER A 1 177 ? -3.403 -11.453 6.800 1.00 95.94 177 SER A N 1
ATOM 1334 C CA . SER A 1 177 ? -3.343 -9.990 6.792 1.00 95.94 177 SER A CA 1
ATOM 1335 C C . SER A 1 177 ? -2.396 -9.504 5.700 1.00 95.94 177 SER A C 1
ATOM 1337 O O . SER A 1 177 ? -1.229 -9.899 5.676 1.00 95.94 177 SER A O 1
ATOM 1339 N N . VAL A 1 178 ? -2.871 -8.619 4.827 1.00 97.75 178 VAL A N 1
ATOM 1340 C CA . VAL A 1 178 ? -2.121 -8.119 3.670 1.00 97.75 178 VAL A CA 1
ATOM 1341 C C . VAL A 1 178 ? -1.980 -6.609 3.738 1.00 97.75 178 VAL A C 1
ATOM 1343 O O . VAL A 1 178 ? -2.972 -5.903 3.882 1.00 97.75 178 VAL A O 1
ATOM 1346 N N . LEU A 1 179 ? -0.753 -6.115 3.622 1.00 98.12 179 LEU A N 1
ATOM 1347 C CA . LEU A 1 179 ? -0.455 -4.689 3.543 1.00 98.12 179 LEU A CA 1
ATOM 1348 C C . LEU A 1 179 ? -0.255 -4.278 2.082 1.00 98.12 179 LEU A C 1
ATOM 1350 O O . LEU A 1 179 ? 0.589 -4.854 1.395 1.00 98.12 179 LEU A O 1
ATOM 1354 N N . GLU A 1 180 ? -0.978 -3.253 1.634 1.00 97.44 180 GLU A N 1
ATOM 1355 C CA . GLU A 1 180 ? -0.756 -2.612 0.335 1.00 97.44 180 GLU A CA 1
ATOM 1356 C C . GLU A 1 180 ? -0.405 -1.124 0.530 1.00 97.44 180 GLU A C 1
ATOM 1358 O O . GLU A 1 180 ? -1.293 -0.305 0.806 1.00 97.44 180 GLU A O 1
ATOM 1363 N N . PRO A 1 181 ? 0.889 -0.751 0.448 1.00 95.12 181 PRO A N 1
ATOM 1364 C CA . PRO A 1 181 ? 1.334 0.622 0.640 1.00 95.12 181 PRO A CA 1
ATOM 1365 C C . PRO A 1 181 ? 1.166 1.432 -0.655 1.00 95.12 181 PRO A C 1
ATOM 1367 O O . PRO A 1 181 ? 1.747 1.090 -1.682 1.00 95.12 181 PRO A O 1
ATOM 1370 N N . GLY A 1 182 ? 0.406 2.528 -0.614 1.00 91.38 182 GLY A N 1
ATOM 1371 C CA . GLY A 1 182 ? 0.050 3.283 -1.822 1.00 91.38 182 GLY A CA 1
ATOM 1372 C C . GLY A 1 182 ? -0.894 2.486 -2.722 1.00 91.38 182 GLY A C 1
ATOM 1373 O O . GLY A 1 182 ? -0.580 2.249 -3.884 1.00 91.38 182 GLY A O 1
ATOM 1374 N N . CYS A 1 183 ? -2.013 2.006 -2.168 1.00 93.12 183 CYS A N 1
ATOM 1375 C CA . CYS A 1 183 ? -2.882 1.041 -2.850 1.00 93.12 183 CYS A CA 1
ATOM 1376 C C . CYS A 1 183 ? -3.650 1.608 -4.055 1.00 93.12 183 CYS A C 1
ATOM 1378 O O . CYS A 1 183 ? -4.243 0.841 -4.818 1.00 93.12 183 CYS A O 1
ATOM 1380 N N . GLY A 1 184 ? -3.675 2.929 -4.259 1.00 91.75 184 GLY A N 1
ATOM 1381 C CA . GLY A 1 184 ? -4.483 3.544 -5.306 1.00 91.75 184 GLY A CA 1
ATOM 1382 C C . GLY A 1 184 ? -5.958 3.147 -5.171 1.00 91.75 184 GLY A C 1
ATOM 1383 O O . GLY A 1 184 ? -6.522 3.149 -4.077 1.00 91.75 184 GLY A O 1
ATOM 1384 N N . THR A 1 185 ? -6.599 2.764 -6.278 1.00 92.19 185 THR A N 1
ATOM 1385 C CA . THR A 1 185 ? -7.956 2.179 -6.268 1.00 92.19 185 THR A CA 1
ATOM 1386 C C . THR A 1 185 ? -7.982 0.677 -5.956 1.00 92.19 185 THR A C 1
ATOM 1388 O O . THR A 1 185 ? -9.022 0.040 -6.117 1.00 92.19 185 THR A O 1
ATOM 1391 N N . GLY A 1 186 ? -6.869 0.094 -5.497 1.00 93.81 186 GLY A N 1
ATOM 1392 C CA . GLY A 1 186 ? -6.764 -1.275 -4.987 1.00 93.81 186 GLY A CA 1
ATOM 1393 C C . GLY A 1 186 ? -6.785 -2.361 -6.061 1.00 93.81 186 GLY A C 1
ATOM 1394 O O . GLY A 1 186 ? -7.539 -3.323 -5.940 1.00 93.81 186 GLY A O 1
ATOM 1395 N N . LEU A 1 187 ? -5.974 -2.246 -7.120 1.00 93.69 187 LEU A N 1
ATOM 1396 C CA . LEU A 1 187 ? -5.947 -3.255 -8.191 1.00 93.69 187 LEU A CA 1
ATOM 1397 C C . LEU A 1 187 ? -5.525 -4.645 -7.680 1.00 93.69 187 LEU A C 1
ATOM 1399 O O . LEU A 1 187 ? -6.104 -5.649 -8.102 1.00 93.69 187 LEU A O 1
ATOM 1403 N N . PHE A 1 188 ? -4.576 -4.723 -6.739 1.00 95.50 188 PHE A N 1
ATOM 1404 C CA . PHE A 1 188 ? -4.224 -5.990 -6.087 1.00 95.50 188 PHE A CA 1
ATOM 1405 C C . PHE A 1 188 ? -5.408 -6.556 -5.284 1.00 95.50 188 PHE A C 1
ATOM 1407 O O . PHE A 1 188 ? -5.670 -7.757 -5.349 1.00 95.50 188 PHE A O 1
ATOM 1414 N N . ILE A 1 189 ? -6.188 -5.699 -4.614 1.00 95.75 189 ILE A N 1
ATOM 1415 C CA . ILE A 1 189 ? -7.420 -6.086 -3.905 1.00 95.75 189 ILE A CA 1
ATOM 1416 C C . ILE A 1 189 ? -8.483 -6.615 -4.882 1.00 95.75 189 ILE A C 1
ATOM 1418 O O . ILE A 1 189 ? -9.128 -7.634 -4.609 1.00 95.75 189 ILE A O 1
ATOM 1422 N N . ALA A 1 190 ? -8.669 -5.952 -6.029 1.00 95.12 190 ALA A N 1
ATOM 1423 C CA . ALA A 1 190 ? -9.667 -6.313 -7.039 1.00 95.12 190 ALA A CA 1
ATOM 1424 C C . ALA A 1 190 ? -9.381 -7.662 -7.708 1.00 95.12 190 ALA A C 1
ATOM 1426 O O . ALA A 1 190 ? -10.306 -8.427 -7.981 1.00 95.12 190 ALA A O 1
ATOM 1427 N N . THR A 1 191 ? -8.106 -7.933 -7.984 1.00 94.94 191 THR A N 1
ATOM 1428 C CA . THR A 1 191 ? -7.625 -9.105 -8.737 1.00 94.94 191 THR A CA 1
ATOM 1429 C C . THR A 1 191 ? -7.349 -10.323 -7.862 1.00 94.94 191 THR A C 1
ATOM 1431 O O . THR A 1 191 ? -6.913 -11.356 -8.374 1.00 94.94 191 THR A O 1
ATOM 1434 N N . ARG A 1 192 ? -7.624 -10.229 -6.554 1.00 94.50 192 ARG A N 1
ATOM 1435 C CA . ARG A 1 192 ? -7.393 -11.321 -5.607 1.00 94.50 192 ARG A CA 1
ATOM 1436 C C . ARG A 1 192 ? -8.005 -12.652 -6.109 1.00 94.50 192 ARG A C 1
ATOM 1438 O O . ARG A 1 192 ? -9.161 -12.683 -6.564 1.00 94.50 192 ARG A O 1
ATOM 1445 N N . PRO A 1 193 ? -7.263 -13.769 -6.016 1.00 93.94 193 PRO A N 1
ATOM 1446 C CA . PRO A 1 193 ? -7.760 -15.090 -6.387 1.00 93.94 193 PRO A CA 1
ATOM 1447 C C . PRO A 1 193 ? -9.020 -15.519 -5.624 1.00 93.94 193 PRO A C 1
ATOM 1449 O O . PRO A 1 193 ? -9.207 -15.182 -4.457 1.00 93.94 193 PRO A O 1
ATOM 1452 N N . ALA A 1 194 ? -9.876 -16.329 -6.265 1.00 91.44 194 ALA A N 1
ATOM 1453 C CA . ALA A 1 194 ? -11.169 -16.735 -5.680 1.00 91.44 194 ALA A CA 1
ATOM 1454 C C . ALA A 1 194 ? -11.004 -17.604 -4.442 1.00 91.44 194 ALA A C 1
ATOM 1456 O O . ALA A 1 194 ? -11.816 -17.561 -3.526 1.00 91.44 194 ALA A O 1
ATOM 1457 N N . THR A 1 195 ? -9.931 -18.382 -4.434 1.00 92.00 195 THR A N 1
ATOM 1458 C CA . THR A 1 195 ? -9.547 -19.272 -3.345 1.00 92.00 195 THR A CA 1
ATOM 1459 C C . THR A 1 195 ? -9.223 -18.526 -2.052 1.00 92.00 195 THR A C 1
ATOM 1461 O O . THR A 1 195 ? -9.175 -19.163 -1.005 1.00 92.00 195 THR A O 1
ATOM 1464 N N . LEU A 1 196 ? -9.017 -17.204 -2.109 1.00 92.44 196 LEU A N 1
ATOM 1465 C CA . LEU A 1 196 ? -8.690 -16.361 -0.959 1.00 92.44 196 LEU A CA 1
ATOM 1466 C C . LEU A 1 196 ? -9.890 -15.559 -0.425 1.00 92.44 196 LEU A C 1
ATOM 1468 O O . LEU A 1 196 ? -9.760 -14.817 0.552 1.00 92.44 196 LEU A O 1
ATOM 1472 N N . ASP A 1 197 ? -11.067 -15.668 -1.052 1.00 86.81 197 ASP A N 1
ATOM 1473 C CA . ASP A 1 197 ? -12.248 -14.930 -0.605 1.00 86.81 197 ASP A CA 1
ATOM 1474 C C . ASP A 1 197 ? -12.651 -15.366 0.813 1.00 86.81 197 ASP A C 1
ATOM 1476 O O . ASP A 1 197 ? -12.816 -16.545 1.119 1.00 86.81 197 ASP A O 1
ATOM 1480 N N . GLY A 1 198 ? -12.787 -14.388 1.711 1.00 84.06 198 GLY A N 1
ATOM 1481 C CA . GLY A 1 198 ? -13.072 -14.632 3.126 1.00 84.06 198 GLY A CA 1
ATOM 1482 C C . GLY A 1 198 ? -11.879 -15.145 3.942 1.00 84.06 198 GLY A C 1
ATOM 1483 O O . GLY A 1 198 ? -11.990 -15.211 5.168 1.00 84.06 198 GLY A O 1
ATOM 1484 N N . SER A 1 199 ? -10.732 -15.453 3.321 1.00 89.31 199 SER A N 1
ATOM 1485 C CA . SER A 1 199 ? -9.496 -15.822 4.025 1.00 89.31 199 SER A CA 1
ATOM 1486 C C . SER A 1 199 ? -8.460 -14.693 4.110 1.00 89.31 199 SER A C 1
ATOM 1488 O O . SER A 1 199 ? -7.496 -14.807 4.864 1.00 89.31 199 SER A O 1
ATOM 1490 N N . ILE A 1 200 ? -8.681 -13.587 3.399 1.00 92.62 200 ILE A N 1
ATOM 1491 C CA . ILE A 1 200 ? -7.765 -12.445 3.290 1.00 92.62 200 ILE A CA 1
ATOM 1492 C C . ILE A 1 200 ? -8.355 -11.169 3.909 1.00 92.62 200 ILE A C 1
ATOM 1494 O O . ILE A 1 200 ? -9.562 -10.936 3.821 1.00 92.62 200 ILE A O 1
ATOM 1498 N N . ALA A 1 201 ? -7.508 -10.352 4.533 1.00 93.44 201 ALA A N 1
ATOM 1499 C CA . ALA A 1 201 ? -7.852 -9.029 5.049 1.00 93.44 201 ALA A CA 1
ATOM 1500 C C . ALA A 1 201 ? -6.794 -8.014 4.605 1.00 93.44 201 ALA A C 1
ATOM 1502 O O . ALA A 1 201 ? -5.625 -8.149 4.960 1.00 93.44 201 ALA A O 1
ATOM 1503 N N . PHE A 1 202 ? -7.197 -7.021 3.817 1.00 96.62 202 PHE A N 1
ATOM 1504 C CA . PHE A 1 202 ? -6.310 -5.973 3.324 1.00 96.62 202 PHE A CA 1
ATOM 1505 C C . PHE A 1 202 ? -6.310 -4.752 4.242 1.00 96.62 202 PHE A C 1
ATOM 1507 O O . PHE A 1 202 ? -7.370 -4.244 4.615 1.00 96.62 202 PHE A O 1
ATOM 1514 N N . THR A 1 203 ? -5.112 -4.230 4.491 1.00 97.00 203 THR A N 1
ATOM 1515 C CA . THR A 1 203 ? -4.862 -2.852 4.906 1.00 97.00 203 THR A CA 1
ATOM 1516 C C . THR A 1 203 ? -4.283 -2.102 3.710 1.00 97.00 203 THR A C 1
ATOM 1518 O O . THR A 1 203 ? -3.096 -2.229 3.404 1.00 97.00 203 THR A O 1
ATOM 1521 N N . GLY A 1 204 ? -5.126 -1.333 3.025 1.00 96.12 204 GLY A N 1
ATOM 1522 C CA . GLY A 1 204 ? -4.714 -0.439 1.945 1.00 96.12 204 GLY A CA 1
ATOM 1523 C C . GLY A 1 204 ? -4.470 0.963 2.490 1.00 96.12 204 GLY A C 1
ATOM 1524 O O . GLY A 1 204 ? -5.322 1.502 3.198 1.00 96.12 204 GLY A O 1
ATOM 1525 N N . ILE A 1 205 ? -3.322 1.564 2.185 1.00 94.38 205 ILE A N 1
ATOM 1526 C CA . ILE A 1 205 ? -3.018 2.946 2.581 1.00 94.38 205 ILE A CA 1
ATOM 1527 C C . ILE A 1 205 ? -2.848 3.786 1.327 1.00 94.38 205 ILE A C 1
ATOM 1529 O O . ILE A 1 205 ? -1.975 3.499 0.515 1.00 94.38 205 ILE A O 1
ATOM 1533 N N . GLU A 1 206 ? -3.649 4.838 1.198 1.00 92.31 206 GLU A N 1
ATOM 1534 C CA . GLU A 1 206 ? -3.602 5.762 0.070 1.00 92.31 206 GLU A CA 1
ATOM 1535 C C . GLU A 1 206 ? -3.578 7.211 0.568 1.00 92.31 206 GLU A C 1
ATOM 1537 O O . GLU A 1 206 ? -4.318 7.589 1.475 1.00 92.31 206 GLU A O 1
ATOM 1542 N N . MET A 1 207 ? -2.712 8.035 -0.021 1.00 87.81 207 MET A N 1
ATOM 1543 C CA . MET A 1 207 ? -2.548 9.436 0.368 1.00 87.81 207 MET A CA 1
ATOM 1544 C C . MET A 1 207 ? -3.603 10.324 -0.296 1.00 87.81 207 MET A C 1
ATOM 1546 O O . MET A 1 207 ? -4.110 11.262 0.330 1.00 87.81 207 MET A O 1
ATOM 1550 N N . ASP A 1 208 ? -3.896 10.085 -1.576 1.00 88.12 208 ASP A N 1
ATOM 1551 C CA . ASP A 1 208 ? -4.825 10.919 -2.327 1.00 88.12 208 ASP A CA 1
ATOM 1552 C C . ASP A 1 208 ? -6.263 10.709 -1.838 1.00 88.12 208 ASP A C 1
ATOM 1554 O O . ASP A 1 208 ? -6.795 9.600 -1.831 1.00 88.12 208 ASP A O 1
ATOM 1558 N N . ALA A 1 209 ? -6.909 11.801 -1.427 1.00 85.69 209 ALA A N 1
ATOM 1559 C CA . ALA A 1 209 ? -8.216 11.751 -0.780 1.00 85.69 209 ALA A CA 1
ATOM 1560 C C . ALA A 1 209 ? -9.304 11.164 -1.687 1.00 85.69 209 ALA A C 1
ATOM 1562 O O . ALA A 1 209 ? -10.130 10.375 -1.230 1.00 85.69 209 ALA A O 1
ATOM 1563 N N . VAL A 1 210 ? -9.302 11.545 -2.967 1.00 88.75 210 VAL A N 1
ATOM 1564 C CA . VAL A 1 210 ? -10.281 11.066 -3.950 1.00 88.75 210 VAL A CA 1
ATOM 1565 C C . VAL A 1 210 ? -10.066 9.576 -4.191 1.00 88.75 210 VAL A C 1
ATOM 1567 O O . VAL A 1 210 ? -11.000 8.788 -4.072 1.00 88.75 210 VAL A O 1
ATOM 1570 N N . THR A 1 211 ? -8.822 9.178 -4.439 1.00 92.44 211 THR A N 1
ATOM 1571 C CA . THR A 1 211 ? -8.444 7.789 -4.711 1.00 92.44 211 THR A CA 1
ATOM 1572 C C . THR A 1 211 ? -8.748 6.872 -3.520 1.00 92.44 211 THR A C 1
ATOM 1574 O O . THR A 1 211 ? -9.381 5.831 -3.693 1.00 92.44 211 THR A O 1
ATOM 1577 N N . ALA A 1 212 ? -8.418 7.292 -2.293 1.00 91.31 212 ALA A N 1
ATOM 1578 C CA . ALA A 1 212 ? -8.723 6.543 -1.073 1.00 91.31 212 ALA A CA 1
ATOM 1579 C C . ALA A 1 212 ? -10.238 6.375 -0.846 1.00 91.31 212 ALA A C 1
ATOM 1581 O O . ALA A 1 212 ? -10.700 5.313 -0.420 1.00 91.31 212 ALA A O 1
ATOM 1582 N N . ARG A 1 213 ? -11.037 7.409 -1.144 1.00 91.62 213 ARG A N 1
ATOM 1583 C CA . ARG A 1 213 ? -12.507 7.347 -1.068 1.00 91.62 213 ARG A CA 1
ATOM 1584 C C . ARG A 1 213 ? -13.092 6.403 -2.121 1.00 91.62 213 ARG A C 1
ATOM 1586 O O . ARG A 1 213 ? -13.975 5.615 -1.783 1.00 91.62 213 ARG A O 1
ATOM 1593 N N . ILE A 1 214 ? -12.556 6.396 -3.345 1.00 95.50 214 ILE A N 1
ATOM 1594 C CA . ILE A 1 214 ? -12.916 5.403 -4.371 1.00 95.50 214 ILE A CA 1
ATOM 1595 C C . ILE A 1 214 ? -12.593 3.986 -3.877 1.00 95.50 214 ILE A C 1
ATOM 1597 O O . ILE A 1 214 ? -13.470 3.123 -3.907 1.00 95.50 214 ILE A O 1
ATOM 1601 N N . ALA A 1 215 ? -11.390 3.750 -3.341 1.00 94.88 215 ALA A N 1
ATOM 1602 C CA . ALA A 1 215 ? -11.000 2.447 -2.796 1.00 94.88 215 ALA A CA 1
ATOM 1603 C C . ALA A 1 215 ? -11.947 1.971 -1.677 1.00 94.88 215 ALA A C 1
ATOM 1605 O O . ALA A 1 215 ? -12.347 0.810 -1.660 1.00 94.88 215 ALA A O 1
ATOM 1606 N N . ARG A 1 216 ? -12.393 2.867 -0.784 1.00 92.00 216 ARG A N 1
ATOM 1607 C CA . ARG A 1 216 ? -13.396 2.547 0.253 1.00 92.00 216 ARG A CA 1
ATOM 1608 C C . ARG A 1 216 ? -14.752 2.139 -0.323 1.00 92.00 216 ARG A C 1
ATOM 1610 O O . ARG A 1 216 ? -15.397 1.255 0.233 1.00 92.00 216 ARG A O 1
ATOM 1617 N N . ARG A 1 217 ? -15.194 2.761 -1.421 1.00 92.31 217 ARG A N 1
ATOM 1618 C CA . ARG A 1 217 ? -16.449 2.389 -2.105 1.00 92.31 217 ARG A CA 1
ATOM 1619 C C . ARG A 1 217 ? -16.323 1.082 -2.883 1.00 92.31 217 ARG A C 1
ATOM 1621 O O . ARG A 1 217 ? -17.299 0.337 -2.974 1.00 92.31 217 ARG A O 1
ATOM 1628 N N . LEU A 1 218 ? -15.136 0.788 -3.408 1.00 95.69 218 LEU A N 1
ATOM 1629 C CA . LEU A 1 218 ? -14.845 -0.482 -4.063 1.00 95.69 218 LEU A CA 1
ATOM 1630 C C . LEU A 1 218 ? -14.730 -1.627 -3.052 1.00 95.69 218 LEU A C 1
ATOM 1632 O O . LEU A 1 218 ? -15.298 -2.683 -3.300 1.00 95.69 218 LEU A O 1
ATOM 1636 N N . TYR A 1 219 ? -14.068 -1.437 -1.909 1.00 94.38 219 TYR A N 1
ATOM 1637 C CA . TYR A 1 219 ? -13.825 -2.508 -0.931 1.00 94.38 219 TYR A CA 1
ATOM 1638 C C . TYR A 1 219 ? -14.283 -2.116 0.482 1.00 94.38 219 TYR A C 1
ATOM 1640 O O . TYR A 1 219 ? -13.452 -1.882 1.366 1.00 94.38 219 TYR A O 1
ATOM 1648 N N . PRO A 1 220 ? -15.606 -2.036 0.720 1.00 87.00 220 PRO A N 1
ATOM 1649 C CA . PRO A 1 220 ? -16.159 -1.620 2.007 1.00 87.00 220 PRO A CA 1
ATOM 1650 C C . PRO A 1 220 ? -15.865 -2.590 3.161 1.00 87.00 220 PRO A C 1
ATOM 1652 O O . PRO A 1 220 ? -16.025 -2.204 4.315 1.00 87.00 220 PRO A O 1
ATOM 1655 N N . ARG A 1 221 ? -15.436 -3.834 2.891 1.00 87.94 221 ARG A N 1
ATOM 1656 C CA . ARG A 1 221 ? -15.060 -4.814 3.931 1.00 87.94 221 ARG A CA 1
ATOM 1657 C C . ARG A 1 221 ? -13.547 -4.908 4.152 1.00 87.94 221 ARG A C 1
ATOM 1659 O O . ARG A 1 221 ? -13.100 -5.768 4.906 1.00 87.94 221 ARG A O 1
ATOM 1666 N N . GLN A 1 222 ? -12.761 -4.064 3.485 1.00 91.75 222 GLN A N 1
ATOM 1667 C CA . GLN A 1 222 ? -11.306 -3.992 3.632 1.00 91.75 222 GLN A CA 1
ATOM 1668 C C . GLN A 1 222 ? -10.913 -2.698 4.349 1.00 91.75 222 GLN A C 1
ATOM 1670 O O . GLN A 1 222 ? -11.631 -1.696 4.295 1.00 91.75 222 GLN A O 1
ATOM 1675 N N . TRP A 1 223 ? -9.763 -2.690 5.022 1.00 92.50 223 TRP A N 1
ATOM 1676 C CA . TRP A 1 223 ? -9.320 -1.517 5.766 1.00 92.50 223 TRP A CA 1
ATOM 1677 C C . TRP A 1 223 ? -8.556 -0.543 4.864 1.00 92.50 223 TRP A C 1
ATOM 1679 O O . TRP A 1 223 ? -7.331 -0.558 4.794 1.00 92.50 223 TRP A O 1
ATOM 1689 N N . ASN A 1 224 ? -9.294 0.331 4.176 1.00 91.19 224 ASN A N 1
ATOM 1690 C CA . ASN A 1 224 ? -8.723 1.362 3.303 1.00 91.19 224 ASN A CA 1
ATOM 1691 C C . ASN A 1 224 ? -8.579 2.708 4.035 1.00 91.19 224 ASN A C 1
ATOM 1693 O O . ASN A 1 224 ? -9.565 3.374 4.384 1.00 91.19 224 ASN A O 1
ATOM 1697 N N . ARG A 1 225 ? -7.336 3.125 4.279 1.00 89.56 225 ARG A N 1
ATOM 1698 C CA . ARG A 1 225 ? -6.960 4.299 5.079 1.00 89.56 225 ARG A CA 1
ATOM 1699 C C . ARG A 1 225 ? -6.506 5.436 4.167 1.00 89.56 225 ARG A C 1
ATOM 1701 O O . ARG A 1 225 ? -5.664 5.234 3.301 1.00 89.56 225 ARG A O 1
ATOM 1708 N N . GLN A 1 226 ? -7.061 6.628 4.392 1.00 90.00 226 GLN A N 1
ATOM 1709 C CA . GLN A 1 226 ? -6.619 7.852 3.731 1.00 90.00 226 GLN A CA 1
ATOM 1710 C C . GLN A 1 226 ? -5.567 8.526 4.614 1.00 90.00 226 GLN A C 1
ATOM 1712 O O . GLN A 1 226 ? -5.923 9.240 5.551 1.00 90.00 226 GLN A O 1
ATOM 1717 N N . GLU A 1 227 ? -4.290 8.288 4.354 1.00 86.88 227 GLU A N 1
ATOM 1718 C CA . GLU A 1 227 ? -3.198 8.825 5.167 1.00 86.88 227 GLU A CA 1
ATOM 1719 C C . GLU A 1 227 ? -1.859 8.774 4.424 1.00 86.88 227 GLU A C 1
ATOM 1721 O O . GLU A 1 227 ? -1.679 8.067 3.435 1.00 86.88 227 GLU A O 1
ATOM 1726 N N . ASP A 1 228 ? -0.887 9.524 4.934 1.00 87.25 228 ASP A N 1
ATOM 1727 C CA . ASP A 1 228 ? 0.483 9.476 4.442 1.00 87.25 228 ASP A CA 1
ATOM 1728 C C . ASP A 1 228 ? 1.166 8.190 4.909 1.00 87.25 228 ASP A C 1
ATOM 1730 O O . ASP A 1 228 ? 1.412 8.040 6.105 1.00 87.25 228 ASP A O 1
ATOM 1734 N N . PHE A 1 229 ? 1.539 7.292 3.991 1.00 91.19 229 PHE A N 1
ATOM 1735 C CA . PHE A 1 229 ? 2.246 6.058 4.355 1.00 91.19 229 PHE A CA 1
ATOM 1736 C C . PHE A 1 229 ? 3.573 6.311 5.082 1.00 91.19 229 PHE A C 1
ATOM 1738 O O . PHE A 1 229 ? 4.042 5.427 5.781 1.00 91.19 229 PHE A O 1
ATOM 1745 N N . THR A 1 230 ? 4.188 7.496 4.986 1.00 88.50 230 THR A N 1
ATOM 1746 C CA . THR A 1 230 ? 5.388 7.845 5.777 1.00 88.50 230 THR A CA 1
ATOM 1747 C C . THR A 1 230 ? 5.076 8.176 7.241 1.00 88.50 230 THR A C 1
ATOM 1749 O O . THR A 1 230 ? 5.958 8.107 8.093 1.00 88.50 230 THR A O 1
ATOM 1752 N N . LYS A 1 231 ? 3.807 8.440 7.569 1.00 84.94 231 LYS A N 1
ATOM 1753 C CA . LYS A 1 231 ? 3.315 8.786 8.919 1.00 84.94 231 LYS A CA 1
ATOM 1754 C C . LYS A 1 231 ? 2.293 7.789 9.466 1.00 84.94 231 LYS A C 1
ATOM 1756 O O . LYS A 1 231 ? 1.969 7.820 10.649 1.00 84.94 231 LYS A O 1
ATOM 1761 N N . ALA A 1 232 ? 1.781 6.915 8.606 1.00 86.00 232 ALA A N 1
ATOM 1762 C CA . ALA A 1 232 ? 0.836 5.862 8.928 1.00 86.00 232 ALA A CA 1
ATOM 1763 C C . ALA A 1 232 ? 1.331 5.033 10.110 1.00 86.00 232 ALA A C 1
ATOM 1765 O O . ALA A 1 232 ? 2.460 4.553 10.101 1.00 86.00 232 ALA A O 1
ATOM 1766 N N . LYS A 1 233 ? 0.497 4.808 11.124 1.00 85.19 233 LYS A N 1
ATOM 1767 C CA . LYS A 1 233 ? 0.816 3.807 12.148 1.00 85.19 233 LYS A CA 1
ATOM 1768 C C . LYS A 1 233 ? 0.469 2.433 11.599 1.00 85.19 233 LYS A C 1
ATOM 1770 O O . LYS A 1 233 ? -0.708 2.152 11.360 1.00 85.19 233 LYS A O 1
ATOM 1775 N N . LEU A 1 234 ? 1.499 1.629 11.355 1.00 86.38 234 LEU A N 1
ATOM 1776 C CA . LEU A 1 234 ? 1.354 0.278 10.837 1.00 86.38 234 LEU A CA 1
ATOM 1777 C C . LEU A 1 234 ? 1.300 -0.732 11.970 1.00 86.38 234 LEU A C 1
ATOM 1779 O O . LEU A 1 234 ? 1.963 -0.606 13.000 1.00 86.38 234 LEU A O 1
ATOM 1783 N N . ASP A 1 235 ? 0.515 -1.762 11.721 1.00 85.38 235 ASP A N 1
ATOM 1784 C CA . ASP A 1 235 ? 0.514 -2.975 12.506 1.00 85.38 235 ASP A CA 1
ATOM 1785 C C . ASP A 1 235 ? 1.740 -3.811 12.161 1.00 85.38 235 ASP A C 1
ATOM 1787 O O . ASP A 1 235 ? 2.300 -3.696 11.074 1.00 85.38 235 ASP A O 1
ATOM 1791 N N . SER A 1 236 ? 2.183 -4.634 13.104 1.00 88.81 236 SER A N 1
ATOM 1792 C CA . SER A 1 236 ? 3.169 -5.667 12.828 1.00 88.81 236 SER A CA 1
ATOM 1793 C C . SER A 1 236 ? 2.467 -7.013 12.767 1.00 88.81 236 SER A C 1
ATOM 1795 O O . SER A 1 236 ? 1.439 -7.230 13.413 1.00 88.81 236 SER A O 1
ATOM 1797 N N . GLY A 1 237 ? 3.036 -7.922 11.988 1.00 90.81 237 GLY A N 1
ATOM 1798 C CA . GLY A 1 237 ? 2.518 -9.274 11.856 1.00 90.81 237 GLY A CA 1
ATOM 1799 C C . GLY A 1 237 ? 1.775 -9.544 10.549 1.00 90.81 237 GLY A C 1
ATOM 1800 O O . GLY A 1 237 ? 1.089 -10.559 10.461 1.00 90.81 237 GLY A O 1
ATOM 1801 N N . TYR A 1 238 ? 1.908 -8.676 9.541 1.00 96.19 238 TYR A N 1
ATOM 1802 C CA . TYR A 1 238 ? 1.344 -8.937 8.217 1.00 96.19 238 TYR A CA 1
ATOM 1803 C C . TYR A 1 238 ? 1.933 -10.216 7.610 1.00 96.19 238 TYR A C 1
ATOM 1805 O O . TYR A 1 238 ? 3.133 -10.476 7.716 1.00 96.19 238 TYR A O 1
ATOM 1813 N N . ASP A 1 239 ? 1.084 -11.012 6.967 1.00 97.00 239 ASP A N 1
ATOM 1814 C CA . ASP A 1 239 ? 1.470 -12.236 6.265 1.00 97.00 239 ASP A CA 1
ATOM 1815 C C . ASP A 1 239 ? 2.134 -11.928 4.920 1.00 97.00 239 ASP A C 1
ATOM 1817 O O . ASP A 1 239 ? 3.046 -12.634 4.483 1.00 97.00 239 ASP A O 1
ATOM 1821 N N . LEU A 1 240 ? 1.653 -10.864 4.277 1.00 98.06 240 LEU A N 1
ATOM 1822 C CA . LEU A 1 240 ? 2.010 -10.467 2.928 1.00 98.06 240 LEU A CA 1
ATOM 1823 C C . LEU A 1 240 ? 2.053 -8.940 2.826 1.00 98.06 240 LEU A C 1
ATOM 1825 O O . LEU A 1 240 ? 1.157 -8.256 3.318 1.00 98.06 240 LEU A O 1
ATOM 1829 N N . ALA A 1 241 ? 3.063 -8.413 2.144 1.00 98.38 241 ALA A N 1
ATOM 1830 C CA . ALA A 1 241 ? 3.104 -7.023 1.710 1.00 98.38 241 ALA A CA 1
ATOM 1831 C C . ALA A 1 241 ? 3.228 -6.998 0.186 1.00 98.38 241 ALA A C 1
ATOM 1833 O O . ALA A 1 241 ? 4.151 -7.589 -0.368 1.00 98.38 241 ALA A O 1
ATOM 1834 N N . ILE A 1 242 ? 2.287 -6.367 -0.504 1.00 98.25 242 ILE A N 1
ATOM 1835 C CA . ILE A 1 242 ? 2.259 -6.337 -1.972 1.00 98.25 242 ILE A CA 1
ATOM 1836 C C . ILE A 1 242 ? 1.939 -4.948 -2.467 1.00 98.25 242 ILE A C 1
ATOM 1838 O O . ILE A 1 242 ? 1.295 -4.188 -1.759 1.00 98.25 242 ILE A O 1
ATOM 1842 N N . GLY A 1 243 ? 2.366 -4.607 -3.676 1.00 95.44 243 GLY A N 1
ATOM 1843 C CA . GLY A 1 243 ? 1.955 -3.346 -4.281 1.00 95.44 243 GLY A CA 1
ATOM 1844 C C . GLY A 1 243 ? 2.938 -2.801 -5.298 1.00 95.44 243 GLY A C 1
ATOM 1845 O O . GLY A 1 243 ? 3.888 -3.467 -5.716 1.00 95.44 243 GLY A O 1
ATOM 1846 N N . ASN A 1 244 ? 2.707 -1.547 -5.664 1.00 93.81 244 ASN A N 1
ATOM 1847 C CA . ASN A 1 244 ? 3.578 -0.753 -6.518 1.00 93.81 244 ASN A CA 1
ATOM 1848 C C . ASN A 1 244 ? 3.890 0.577 -5.812 1.00 93.81 244 ASN A C 1
ATOM 1850 O O . ASN A 1 244 ? 3.157 1.549 -5.998 1.00 93.81 244 ASN A O 1
ATOM 1854 N N . PRO A 1 245 ? 4.916 0.621 -4.939 1.00 91.12 245 PRO A N 1
ATOM 1855 C CA . PRO A 1 245 ? 5.295 1.843 -4.245 1.00 91.12 245 PRO A CA 1
ATOM 1856 C C . PRO A 1 245 ? 5.603 3.000 -5.211 1.00 91.12 245 PRO A C 1
ATOM 1858 O O . PRO A 1 245 ? 6.165 2.775 -6.281 1.00 91.12 245 PRO A O 1
ATOM 1861 N N . PRO A 1 246 ? 5.322 4.261 -4.841 1.00 88.44 246 PRO A N 1
ATOM 1862 C CA . PRO A 1 246 ? 5.478 5.400 -5.741 1.00 88.44 246 PRO A CA 1
ATOM 1863 C C . PRO A 1 246 ? 6.946 5.655 -6.115 1.00 88.44 246 PRO A C 1
ATOM 1865 O O . PRO A 1 246 ? 7.802 5.863 -5.247 1.00 88.44 246 PRO A O 1
ATOM 1868 N N . PHE A 1 247 ? 7.238 5.722 -7.418 1.00 86.38 247 PHE A N 1
ATOM 1869 C CA . PHE A 1 247 ? 8.599 5.914 -7.932 1.00 86.38 247 PHE A CA 1
ATOM 1870 C C . PHE A 1 247 ? 9.049 7.363 -7.753 1.00 86.38 247 PHE A C 1
ATOM 1872 O O . PHE A 1 247 ? 8.786 8.236 -8.576 1.00 86.38 247 PHE A O 1
ATOM 1879 N N . SER A 1 248 ? 9.742 7.637 -6.651 1.00 83.06 248 SER A N 1
ATOM 1880 C CA . SER A 1 248 ? 10.296 8.964 -6.389 1.00 83.06 248 SER A CA 1
ATOM 1881 C C . SER A 1 248 ? 11.672 8.897 -5.751 1.00 83.06 248 SER A C 1
ATOM 1883 O O . SER A 1 248 ? 11.896 8.123 -4.820 1.00 83.06 248 SER A O 1
ATOM 1885 N N . ASN A 1 249 ? 12.575 9.761 -6.216 1.00 80.19 249 ASN A N 1
ATOM 1886 C CA . ASN A 1 249 ? 13.868 10.010 -5.582 1.00 80.19 249 ASN A CA 1
ATOM 1887 C C . ASN A 1 249 ? 13.768 10.989 -4.397 1.00 80.19 249 ASN A C 1
ATOM 1889 O O . ASN A 1 249 ? 14.791 11.300 -3.791 1.00 80.19 249 ASN A O 1
ATOM 1893 N N . ARG A 1 250 ? 12.560 11.471 -4.057 1.00 85.75 250 ARG A N 1
ATOM 1894 C CA . ARG A 1 250 ? 12.340 12.329 -2.891 1.00 85.75 250 ARG A CA 1
ATOM 1895 C C . ARG A 1 250 ? 12.790 11.607 -1.630 1.00 85.75 250 ARG A C 1
ATOM 1897 O O . ARG A 1 250 ? 12.283 10.533 -1.313 1.00 85.75 250 ARG A O 1
ATOM 1904 N N . THR A 1 251 ? 13.685 12.247 -0.897 1.00 86.69 251 THR A N 1
ATOM 1905 C CA . THR A 1 251 ? 14.218 11.718 0.351 1.00 86.69 251 THR A CA 1
ATOM 1906 C C . THR A 1 251 ? 13.244 11.914 1.510 1.00 86.69 251 THR A C 1
ATOM 1908 O O . THR A 1 251 ? 12.671 12.994 1.681 1.00 86.69 251 THR A O 1
ATOM 1911 N N . VAL A 1 252 ? 13.065 10.879 2.328 1.00 85.69 252 VAL A N 1
ATOM 1912 C CA . VAL A 1 252 ? 12.246 10.935 3.544 1.00 85.69 252 VAL A CA 1
ATOM 1913 C C . VAL A 1 252 ? 13.121 11.344 4.732 1.00 85.69 252 VAL A C 1
ATOM 1915 O O . VAL A 1 252 ? 14.105 10.680 5.045 1.00 85.69 252 VAL A O 1
ATOM 1918 N N . HIS A 1 253 ? 12.770 12.449 5.398 1.00 74.81 253 HIS A N 1
ATOM 1919 C CA . HIS A 1 253 ? 13.523 12.991 6.546 1.00 74.81 253 HIS A CA 1
ATOM 1920 C C . HIS A 1 253 ? 12.700 13.130 7.835 1.00 74.81 253 HIS A C 1
ATOM 1922 O O . HIS A 1 253 ? 13.272 13.318 8.899 1.00 74.81 253 HIS A O 1
ATOM 1928 N N . ASN A 1 254 ? 11.371 13.037 7.744 1.00 62.72 254 ASN A N 1
ATOM 1929 C CA . ASN A 1 254 ? 10.446 13.297 8.853 1.00 62.72 254 ASN A CA 1
ATOM 1930 C C . ASN A 1 254 ? 9.601 12.059 9.192 1.00 62.72 254 ASN A C 1
ATOM 1932 O O . ASN A 1 254 ? 8.424 12.188 9.521 1.00 62.72 254 ASN A O 1
ATOM 1936 N N . ALA A 1 255 ? 10.170 10.864 9.030 1.00 62.94 255 ALA A N 1
ATOM 1937 C CA . ALA A 1 255 ? 9.527 9.635 9.477 1.00 62.94 255 ALA A CA 1
ATOM 1938 C C . ALA A 1 255 ? 9.756 9.443 10.982 1.00 62.94 255 ALA A C 1
ATOM 1940 O O . ALA A 1 255 ? 10.823 9.793 11.487 1.00 62.94 255 ALA A O 1
ATOM 1941 N N . ASP A 1 256 ? 8.791 8.846 11.680 1.00 64.75 256 ASP A N 1
ATOM 1942 C CA . ASP A 1 256 ? 8.959 8.479 13.094 1.00 64.75 256 ASP A CA 1
ATOM 1943 C C . ASP A 1 256 ? 10.116 7.479 13.283 1.00 64.75 256 ASP A C 1
ATOM 1945 O O . ASP A 1 256 ? 10.793 7.489 14.313 1.00 64.75 256 ASP A O 1
ATOM 1949 N N . ASP A 1 257 ? 10.389 6.663 12.259 1.00 70.81 257 ASP A N 1
ATOM 1950 C CA . ASP A 1 257 ? 11.539 5.766 12.224 1.00 70.81 257 ASP A CA 1
ATOM 1951 C C . ASP A 1 257 ? 12.790 6.470 11.679 1.00 70.81 257 ASP A C 1
ATOM 1953 O O . ASP A 1 257 ? 12.897 6.781 10.488 1.00 70.81 257 ASP A O 1
ATOM 1957 N N . ARG A 1 258 ? 13.752 6.704 12.576 1.00 69.56 258 ARG A N 1
ATOM 1958 C CA . ARG A 1 258 ? 15.036 7.342 12.264 1.00 69.56 258 ARG A CA 1
ATOM 1959 C C . ARG A 1 258 ? 15.964 6.467 11.425 1.00 69.56 258 ARG A C 1
ATOM 1961 O O . ARG A 1 258 ? 16.828 7.028 10.757 1.00 69.56 258 ARG A O 1
ATOM 1968 N N . ALA A 1 259 ? 15.822 5.141 11.462 1.00 75.75 259 ALA A N 1
ATOM 1969 C CA . ALA A 1 259 ? 16.668 4.234 10.682 1.00 75.75 259 ALA A CA 1
ATOM 1970 C C . ALA A 1 259 ? 16.383 4.350 9.178 1.00 75.75 259 ALA A C 1
ATOM 1972 O O . ALA A 1 259 ? 17.279 4.189 8.356 1.00 75.75 259 ALA A O 1
ATOM 1973 N N . LEU A 1 260 ? 15.154 4.731 8.826 1.00 80.94 260 LEU A N 1
ATOM 1974 C CA . LEU A 1 260 ? 14.706 4.902 7.445 1.00 80.94 260 LEU A CA 1
ATOM 1975 C C . LEU A 1 260 ? 14.931 6.322 6.892 1.00 80.94 260 LEU A C 1
ATOM 1977 O O . LEU A 1 260 ? 14.517 6.638 5.771 1.00 80.94 260 LEU A O 1
ATOM 1981 N N . TRP A 1 261 ? 15.547 7.217 7.670 1.00 80.88 261 TRP A N 1
ATOM 1982 C CA . TRP A 1 261 ? 15.847 8.573 7.212 1.00 80.88 261 TRP A CA 1
ATOM 1983 C C . TRP A 1 261 ? 16.877 8.556 6.085 1.00 80.88 261 TRP A C 1
ATOM 1985 O O . TRP A 1 261 ? 17.857 7.818 6.114 1.00 80.88 261 TRP A O 1
ATOM 1995 N N . GLY A 1 262 ? 16.692 9.426 5.095 1.00 83.56 262 GLY A N 1
ATOM 1996 C CA . GLY A 1 262 ? 17.609 9.503 3.959 1.00 83.56 262 GLY A CA 1
ATOM 1997 C C . GLY A 1 262 ? 17.272 8.535 2.822 1.00 83.56 262 GLY A C 1
ATOM 1998 O O . GLY A 1 262 ? 17.903 8.603 1.765 1.00 83.56 262 GLY A O 1
ATOM 1999 N N . PHE A 1 263 ? 16.271 7.668 2.991 1.00 90.69 263 PHE A N 1
ATOM 2000 C CA . PHE A 1 263 ? 15.844 6.762 1.927 1.00 90.69 263 PHE A CA 1
ATOM 2001 C C . PHE A 1 263 ? 15.021 7.517 0.888 1.00 90.69 263 PHE A C 1
ATOM 2003 O O . PHE A 1 263 ? 14.329 8.492 1.200 1.00 90.69 263 PHE A O 1
ATOM 2010 N N . SER A 1 264 ? 15.101 7.056 -0.362 1.00 91.81 264 SER A N 1
ATOM 2011 C CA . SER A 1 264 ? 14.151 7.483 -1.387 1.00 91.81 264 SER A CA 1
ATOM 2012 C C . SER A 1 264 ? 12.742 7.025 -0.990 1.00 91.81 264 SER A C 1
ATOM 2014 O O . SER A 1 264 ? 12.587 6.099 -0.192 1.00 91.81 264 SER A O 1
ATOM 2016 N N . LEU A 1 265 ? 11.701 7.652 -1.536 1.00 90.44 265 LEU A N 1
ATOM 2017 C CA . LEU A 1 265 ? 10.326 7.325 -1.156 1.00 90.44 265 LEU A CA 1
ATOM 2018 C C . LEU A 1 265 ? 9.986 5.849 -1.408 1.00 90.44 265 LEU A C 1
ATOM 2020 O O . LEU A 1 265 ? 9.371 5.215 -0.558 1.00 90.44 265 LEU A O 1
ATOM 2024 N N . HIS A 1 266 ? 10.409 5.295 -2.544 1.00 91.38 266 HIS A N 1
ATOM 2025 C CA . HIS A 1 266 ? 10.138 3.899 -2.884 1.00 91.38 266 HIS A CA 1
ATOM 2026 C C . HIS A 1 266 ? 10.927 2.930 -1.991 1.00 91.38 266 HIS A C 1
ATOM 2028 O O . HIS A 1 266 ? 10.349 1.973 -1.481 1.00 91.38 266 HIS A O 1
ATOM 2034 N N . ASP A 1 267 ? 12.206 3.214 -1.715 1.00 94.56 267 ASP A N 1
ATOM 2035 C CA . ASP A 1 267 ? 13.018 2.396 -0.803 1.00 94.56 267 ASP A CA 1
ATOM 2036 C C . ASP A 1 267 ? 12.443 2.412 0.621 1.00 94.56 267 ASP A C 1
ATOM 2038 O O . ASP A 1 267 ? 12.377 1.374 1.279 1.00 94.56 267 ASP A O 1
ATOM 2042 N N . TYR A 1 268 ? 11.972 3.578 1.077 1.00 94.62 268 TYR A N 1
ATOM 2043 C CA . TYR A 1 268 ? 11.291 3.734 2.361 1.00 94.62 268 TYR A CA 1
ATOM 2044 C C . TYR A 1 268 ? 10.033 2.860 2.433 1.00 94.62 268 TYR A C 1
ATOM 2046 O O . TYR A 1 268 ? 9.827 2.159 3.421 1.00 94.62 268 TYR A O 1
ATOM 2054 N N . PHE A 1 269 ? 9.196 2.877 1.389 1.00 95.19 269 PHE A N 1
ATOM 2055 C CA . PHE A 1 269 ? 7.967 2.082 1.350 1.00 95.19 269 PHE A CA 1
ATOM 2056 C C . PHE A 1 269 ? 8.264 0.582 1.432 1.00 95.19 269 PHE A C 1
ATOM 2058 O O . PHE A 1 269 ? 7.608 -0.125 2.198 1.00 95.19 269 PHE A O 1
ATOM 2065 N N . ILE A 1 270 ? 9.264 0.107 0.684 1.00 96.75 270 ILE A N 1
ATOM 2066 C CA . ILE A 1 270 ? 9.670 -1.303 0.675 1.00 96.75 270 ILE A CA 1
ATOM 2067 C C . ILE A 1 270 ? 10.215 -1.708 2.048 1.00 96.75 270 ILE A C 1
ATOM 2069 O O . ILE A 1 270 ? 9.711 -2.660 2.643 1.00 96.75 270 ILE A O 1
ATOM 2073 N N . ALA A 1 271 ? 11.191 -0.966 2.582 1.00 96.44 271 ALA A N 1
ATOM 2074 C CA . ALA A 1 271 ? 11.816 -1.272 3.868 1.00 96.44 271 ALA A CA 1
ATOM 2075 C C . ALA A 1 271 ? 10.785 -1.283 5.007 1.00 96.44 271 ALA A C 1
ATOM 2077 O O . ALA A 1 271 ? 10.654 -2.281 5.715 1.00 96.44 271 ALA A O 1
ATOM 2078 N N . ARG A 1 272 ? 9.965 -0.232 5.109 1.00 95.75 272 ARG A N 1
ATOM 2079 C CA . ARG A 1 272 ? 8.919 -0.133 6.132 1.00 95.75 272 ARG A CA 1
ATOM 2080 C C . ARG A 1 272 ? 7.880 -1.253 6.027 1.00 95.75 272 ARG A C 1
ATOM 2082 O O . ARG A 1 272 ? 7.389 -1.755 7.036 1.00 95.75 272 ARG A O 1
ATOM 2089 N N . SER A 1 273 ? 7.528 -1.660 4.810 1.00 97.44 273 SER A N 1
ATOM 2090 C CA . SER A 1 273 ? 6.580 -2.761 4.615 1.00 97.44 273 SER A CA 1
ATOM 2091 C C . SER A 1 273 ? 7.179 -4.104 5.025 1.00 97.44 273 SER A C 1
ATOM 2093 O O . SER A 1 273 ? 6.486 -4.913 5.635 1.00 97.44 273 SER A O 1
ATOM 2095 N N . ILE A 1 274 ? 8.470 -4.325 4.759 1.00 97.50 274 ILE A N 1
ATOM 2096 C CA . ILE A 1 274 ? 9.196 -5.511 5.230 1.00 97.50 274 ILE A CA 1
ATOM 2097 C C . ILE A 1 274 ? 9.296 -5.520 6.767 1.00 97.50 274 ILE A C 1
ATOM 2099 O O . ILE A 1 274 ? 9.215 -6.587 7.368 1.00 97.50 274 ILE A O 1
ATOM 2103 N N . GLU A 1 275 ? 9.441 -4.370 7.432 1.00 95.25 275 GLU A N 1
ATOM 2104 C CA . GLU A 1 275 ? 9.413 -4.274 8.906 1.00 95.25 275 GLU A CA 1
ATOM 2105 C C . GLU A 1 275 ? 8.061 -4.671 9.506 1.00 95.25 275 GLU A C 1
ATOM 2107 O O . GLU A 1 275 ? 8.011 -5.262 10.584 1.00 95.25 275 GLU A O 1
ATOM 2112 N N . ALA A 1 276 ? 6.968 -4.380 8.801 1.00 95.44 276 ALA A N 1
ATOM 2113 C CA . ALA A 1 276 ? 5.612 -4.693 9.240 1.00 95.44 276 ALA A CA 1
ATOM 2114 C C . ALA A 1 276 ? 5.250 -6.189 9.092 1.00 95.44 276 ALA A C 1
ATOM 2116 O O . ALA A 1 276 ? 4.279 -6.662 9.696 1.00 95.44 276 ALA A O 1
ATOM 2117 N N . LEU A 1 277 ? 6.021 -6.956 8.313 1.00 96.44 277 LEU A N 1
ATOM 2118 C CA . LEU A 1 277 ? 5.794 -8.387 8.115 1.00 96.44 277 LEU A CA 1
ATOM 2119 C C . LEU A 1 277 ? 6.092 -9.206 9.374 1.00 96.44 277 LEU A C 1
ATOM 2121 O O . LEU A 1 277 ? 7.036 -8.938 10.119 1.00 96.44 277 LEU A O 1
ATOM 2125 N N . ARG A 1 278 ? 5.326 -10.284 9.575 1.00 94.38 278 ARG A N 1
ATOM 2126 C CA . ARG A 1 278 ? 5.711 -11.335 10.524 1.00 94.38 278 ARG A CA 1
ATOM 2127 C C . ARG A 1 278 ? 6.960 -12.081 10.032 1.00 94.38 278 ARG A C 1
ATOM 2129 O O . ARG A 1 278 ? 7.211 -12.114 8.825 1.00 94.38 278 ARG A O 1
ATOM 2136 N N . PRO A 1 279 ? 7.715 -12.740 10.928 1.00 94.31 279 PRO A N 1
ATOM 2137 C CA . PRO A 1 279 ? 8.744 -13.700 10.536 1.00 94.31 279 PRO A CA 1
ATOM 2138 C C . PRO A 1 279 ? 8.248 -14.677 9.460 1.00 94.31 279 PRO A C 1
ATOM 2140 O O . PRO A 1 279 ? 7.140 -15.202 9.564 1.00 94.31 279 PRO A O 1
ATOM 2143 N N . SER A 1 280 ? 9.062 -14.893 8.426 1.00 93.94 280 SER A N 1
ATOM 2144 C CA . SER A 1 280 ? 8.751 -15.713 7.244 1.00 93.94 280 SER A CA 1
ATOM 2145 C C . SER A 1 280 ? 7.611 -15.197 6.349 1.00 93.94 280 SER A C 1
ATOM 2147 O O . SER A 1 280 ? 7.269 -15.862 5.371 1.00 93.94 280 SER A O 1
ATOM 2149 N N . GLY A 1 281 ? 7.046 -14.017 6.629 1.00 95.94 281 GLY A N 1
ATOM 2150 C CA . GLY A 1 281 ? 6.162 -13.305 5.705 1.00 95.94 281 GLY A CA 1
ATOM 2151 C C . GLY A 1 281 ? 6.904 -12.879 4.436 1.00 95.94 281 GLY A C 1
ATOM 2152 O O . GLY A 1 281 ? 8.130 -12.740 4.437 1.00 95.94 281 GLY A O 1
ATOM 2153 N N . ILE A 1 282 ? 6.170 -12.674 3.344 1.00 97.88 282 ILE A N 1
ATOM 2154 C CA . ILE A 1 282 ? 6.751 -12.338 2.035 1.00 97.88 282 ILE A CA 1
ATOM 2155 C C . ILE A 1 282 ? 6.311 -10.941 1.607 1.00 97.88 282 ILE A C 1
ATOM 2157 O O . ILE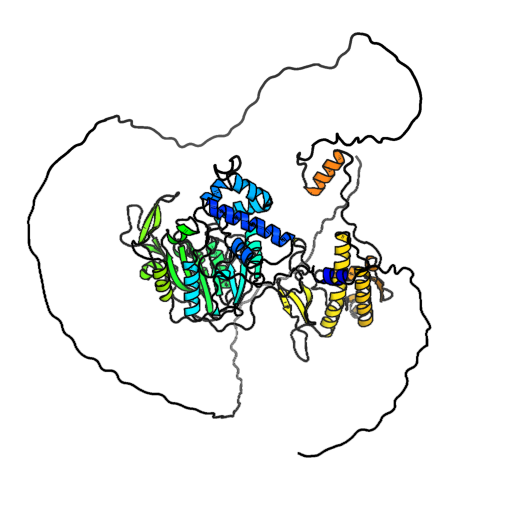 A 1 282 ? 5.163 -10.552 1.812 1.00 97.88 282 ILE A O 1
ATOM 2161 N N . ALA A 1 283 ? 7.229 -10.197 0.994 1.00 98.38 283 ALA A N 1
ATOM 2162 C CA . ALA A 1 283 ? 6.917 -8.972 0.276 1.00 98.38 283 ALA A CA 1
ATOM 2163 C C . ALA A 1 283 ? 7.095 -9.185 -1.231 1.00 98.38 283 ALA A C 1
ATOM 2165 O O . ALA A 1 283 ? 8.099 -9.771 -1.632 1.00 98.38 283 ALA A O 1
ATOM 2166 N N . ALA A 1 284 ? 6.173 -8.694 -2.059 1.00 98.44 284 ALA A N 1
ATOM 2167 C CA . ALA A 1 284 ? 6.323 -8.675 -3.513 1.00 98.44 284 ALA A CA 1
ATOM 2168 C C . ALA A 1 284 ? 5.933 -7.302 -4.076 1.00 98.44 284 ALA A C 1
ATOM 2170 O O . ALA A 1 284 ? 4.767 -6.910 -4.025 1.00 98.44 284 ALA A O 1
ATOM 2171 N N . PHE A 1 285 ? 6.908 -6.570 -4.612 1.00 98.06 285 PHE A N 1
ATOM 2172 C CA . PHE A 1 285 ? 6.717 -5.191 -5.061 1.00 98.06 285 PHE A CA 1
ATOM 2173 C C . PHE A 1 285 ? 7.109 -5.000 -6.515 1.00 98.06 285 PHE A C 1
ATOM 2175 O O . PHE A 1 285 ? 8.136 -5.508 -6.954 1.00 98.06 285 PHE A O 1
ATOM 2182 N N . VAL A 1 286 ? 6.329 -4.194 -7.228 1.00 96.12 286 VAL A N 1
ATOM 2183 C CA . VAL A 1 286 ? 6.766 -3.559 -8.474 1.00 96.12 286 VAL A CA 1
ATOM 2184 C C . VAL A 1 286 ? 7.451 -2.249 -8.093 1.00 96.12 286 VAL A C 1
ATOM 2186 O O . VAL A 1 286 ? 6.845 -1.420 -7.425 1.00 96.12 286 VAL A O 1
ATOM 2189 N N . THR A 1 287 ? 8.718 -2.064 -8.451 1.00 94.06 287 THR A N 1
ATOM 2190 C CA . THR A 1 287 ? 9.491 -0.851 -8.132 1.00 94.06 287 THR A CA 1
ATOM 2191 C C . THR A 1 287 ? 10.310 -0.388 -9.331 1.00 94.06 287 THR A C 1
ATOM 2193 O O . THR A 1 287 ? 10.489 -1.120 -10.300 1.00 94.06 287 THR A O 1
ATOM 2196 N N . SER A 1 288 ? 10.833 0.834 -9.287 1.00 91.38 288 SER A N 1
ATOM 2197 C CA . SER A 1 288 ? 11.790 1.301 -10.292 1.00 91.38 288 SER A CA 1
ATOM 2198 C C . SER A 1 288 ? 13.117 0.540 -10.192 1.00 91.38 288 SER A C 1
ATOM 2200 O O . SER A 1 288 ? 13.526 0.149 -9.094 1.00 91.38 288 SER A O 1
ATOM 2202 N N . ARG A 1 289 ? 13.861 0.447 -11.303 1.00 93.06 289 ARG A N 1
ATOM 2203 C CA . ARG A 1 289 ? 15.212 -0.153 -11.324 1.00 93.06 289 ARG A CA 1
ATOM 2204 C C . ARG A 1 289 ? 16.168 0.402 -10.260 1.00 93.06 289 ARG A C 1
ATOM 2206 O O . ARG A 1 289 ? 17.135 -0.253 -9.878 1.00 93.06 289 ARG A O 1
ATOM 2213 N N . HIS A 1 290 ? 15.923 1.627 -9.791 1.00 92.12 290 HIS A N 1
ATOM 2214 C CA . HIS A 1 290 ? 16.803 2.324 -8.862 1.00 92.12 290 HIS A CA 1
ATOM 2215 C C . HIS A 1 290 ? 16.869 1.675 -7.477 1.00 92.12 290 HIS A C 1
ATOM 2217 O O . HIS A 1 290 ? 17.886 1.850 -6.816 1.00 92.12 290 HIS A O 1
ATOM 2223 N N . THR A 1 291 ? 15.883 0.878 -7.050 1.00 94.44 291 THR A N 1
ATOM 2224 C CA . THR A 1 291 ? 16.007 0.129 -5.785 1.00 94.44 291 THR A CA 1
ATOM 2225 C C . THR A 1 291 ? 17.238 -0.787 -5.804 1.00 94.44 291 THR A C 1
ATOM 2227 O O . THR A 1 291 ? 18.010 -0.831 -4.843 1.00 94.44 291 THR A O 1
ATOM 2230 N N . LEU A 1 292 ? 17.473 -1.476 -6.927 1.00 95.81 292 LEU A N 1
ATOM 2231 C CA . LEU A 1 292 ? 18.612 -2.379 -7.083 1.00 95.81 292 LEU A CA 1
ATOM 2232 C C . LEU A 1 292 ? 19.854 -1.691 -7.663 1.00 95.81 292 LEU A C 1
ATOM 2234 O O . LEU A 1 292 ? 20.955 -1.926 -7.172 1.00 95.81 292 LEU A O 1
ATOM 2238 N N . ASP A 1 293 ? 19.704 -0.815 -8.655 1.00 94.69 293 ASP A N 1
ATOM 2239 C CA . ASP A 1 293 ? 20.847 -0.276 -9.412 1.00 94.69 293 ASP A CA 1
ATOM 2240 C C . ASP A 1 293 ? 21.484 0.979 -8.793 1.00 94.69 293 ASP A C 1
ATOM 2242 O O . ASP A 1 293 ? 22.499 1.471 -9.285 1.00 94.69 293 ASP A O 1
ATOM 2246 N N . LYS A 1 294 ? 20.896 1.559 -7.740 1.00 91.12 294 LYS A N 1
ATOM 2247 C CA . LYS A 1 294 ? 21.451 2.765 -7.110 1.00 91.12 294 LYS A CA 1
ATOM 2248 C C . LYS A 1 294 ? 22.837 2.487 -6.524 1.00 91.12 294 LYS A C 1
ATOM 2250 O O . LYS A 1 294 ? 23.035 1.496 -5.823 1.00 91.12 294 LYS A O 1
ATOM 2255 N N . SER A 1 295 ? 23.768 3.413 -6.748 1.00 87.62 295 SER A N 1
ATOM 2256 C CA . SER A 1 295 ? 25.158 3.305 -6.282 1.00 87.62 295 SER A CA 1
ATOM 2257 C C . SER A 1 295 ? 25.278 3.195 -4.760 1.00 87.62 295 SER A C 1
ATOM 2259 O O . SER A 1 295 ? 26.086 2.429 -4.246 1.00 87.62 295 SER A O 1
ATOM 2261 N N . SER A 1 296 ? 24.450 3.938 -4.024 1.00 90.56 296 SER A N 1
ATOM 2262 C CA . SER A 1 296 ? 24.354 3.816 -2.570 1.00 90.56 296 SER A CA 1
ATOM 2263 C C . SER A 1 296 ? 23.700 2.488 -2.184 1.00 90.56 296 SER A C 1
ATOM 2265 O O . SER A 1 296 ? 22.569 2.205 -2.578 1.00 90.56 296 SER A O 1
ATOM 2267 N N . THR A 1 297 ? 24.395 1.715 -1.351 1.00 93.56 297 THR A N 1
ATOM 2268 C CA . THR A 1 297 ? 23.924 0.432 -0.814 1.00 93.56 297 THR A CA 1
ATOM 2269 C C . THR A 1 297 ? 23.038 0.584 0.421 1.00 93.56 297 THR A C 1
ATOM 2271 O O . THR A 1 297 ? 22.474 -0.402 0.872 1.00 93.56 297 THR A O 1
ATOM 2274 N N . THR A 1 298 ? 22.883 1.793 0.975 1.00 93.12 298 THR A N 1
ATOM 2275 C CA . THR A 1 298 ? 22.297 2.025 2.308 1.00 93.12 298 THR A CA 1
ATOM 2276 C C . THR A 1 298 ? 20.909 1.401 2.476 1.00 93.12 298 THR A C 1
ATOM 2278 O O . THR A 1 298 ? 20.678 0.684 3.444 1.00 93.12 298 THR A O 1
ATOM 2281 N N . ALA A 1 299 ? 20.003 1.617 1.519 1.00 93.50 299 ALA A N 1
ATOM 2282 C CA . ALA A 1 299 ? 18.663 1.032 1.575 1.00 93.50 299 ALA A CA 1
ATOM 2283 C C . ALA A 1 299 ? 18.691 -0.499 1.434 1.00 93.50 299 ALA A C 1
ATOM 2285 O O . ALA A 1 299 ? 17.995 -1.197 2.167 1.00 93.50 299 ALA A O 1
ATOM 2286 N N . ARG A 1 300 ? 19.530 -1.027 0.530 1.00 96.19 300 ARG A N 1
ATOM 2287 C CA . ARG A 1 300 ? 19.676 -2.475 0.319 1.00 96.19 300 ARG A CA 1
ATOM 2288 C C . ARG A 1 300 ? 20.260 -3.170 1.548 1.00 96.19 300 ARG A C 1
ATOM 2290 O O . ARG A 1 300 ? 19.749 -4.204 1.957 1.00 96.19 300 ARG A O 1
ATOM 2297 N N . ALA A 1 301 ? 21.273 -2.569 2.171 1.00 95.69 301 ALA A N 1
ATOM 2298 C CA . ALA A 1 301 ? 21.885 -3.067 3.396 1.00 95.69 301 ALA A CA 1
ATOM 2299 C C . ALA A 1 301 ? 20.864 -3.122 4.544 1.00 95.69 301 ALA A C 1
ATOM 2301 O O . ALA A 1 301 ? 20.738 -4.160 5.183 1.00 95.69 301 ALA A O 1
ATOM 2302 N N . HIS A 1 302 ? 20.060 -2.066 4.728 1.00 95.19 302 HIS A N 1
ATOM 2303 C CA . HIS A 1 302 ? 18.978 -2.060 5.724 1.00 95.19 302 HIS A CA 1
ATOM 2304 C C . HIS A 1 302 ? 17.944 -3.161 5.469 1.00 95.19 302 HIS A C 1
ATOM 2306 O O . HIS A 1 302 ? 17.536 -3.866 6.385 1.00 95.19 302 HIS A O 1
ATOM 2312 N N . MET A 1 303 ? 17.541 -3.370 4.212 1.00 96.12 303 MET A N 1
ATOM 2313 C CA . MET A 1 303 ? 16.644 -4.478 3.864 1.00 96.12 303 MET A CA 1
ATOM 2314 C C . MET A 1 303 ? 17.288 -5.848 4.158 1.00 96.12 303 MET A C 1
ATOM 2316 O O . MET A 1 303 ? 16.614 -6.721 4.705 1.00 96.12 303 MET A O 1
ATOM 2320 N N . GLN A 1 304 ? 18.583 -6.025 3.868 1.00 95.81 304 GLN A N 1
ATOM 2321 C CA . GLN A 1 304 ? 19.339 -7.266 4.109 1.00 95.81 304 GLN A CA 1
ATOM 2322 C C . GLN A 1 304 ? 19.490 -7.611 5.598 1.00 95.81 304 GLN A C 1
ATOM 2324 O O . GLN A 1 304 ? 19.548 -8.793 5.959 1.00 95.81 304 GLN A O 1
ATOM 2329 N N . GLU A 1 305 ? 19.524 -6.608 6.482 1.00 94.06 305 GLU A N 1
ATOM 2330 C CA . GLU A 1 305 ? 19.568 -6.825 7.936 1.00 94.06 305 GLU A CA 1
ATOM 2331 C C . GLU A 1 305 ? 18.357 -7.621 8.437 1.00 94.06 305 GLU A C 1
ATOM 2333 O O . GLU A 1 305 ? 18.428 -8.297 9.464 1.00 94.06 305 GLU A O 1
ATOM 2338 N N . MET A 1 306 ? 17.248 -7.580 7.698 1.00 94.88 306 MET A N 1
ATOM 2339 C CA . MET A 1 306 ? 15.958 -8.009 8.210 1.00 94.88 306 MET A CA 1
ATOM 2340 C C . MET A 1 306 ? 15.170 -8.946 7.283 1.00 94.88 306 MET A C 1
ATOM 2342 O O . MET A 1 306 ? 14.249 -9.633 7.737 1.00 94.88 306 MET A O 1
ATOM 2346 N N . ALA A 1 307 ? 15.539 -9.026 6.008 1.00 97.12 307 ALA A N 1
ATOM 2347 C CA . ALA A 1 307 ? 14.941 -9.912 5.021 1.00 97.12 307 ALA A CA 1
ATOM 2348 C C . ALA A 1 307 ? 15.984 -10.466 4.047 1.00 97.12 307 ALA A C 1
ATOM 2350 O O . ALA A 1 307 ? 17.060 -9.903 3.877 1.00 97.12 307 ALA A O 1
ATOM 2351 N N . ASP A 1 308 ? 15.632 -11.569 3.394 1.00 96.75 308 ASP A N 1
ATOM 2352 C CA . ASP A 1 308 ? 16.380 -12.109 2.261 1.00 96.75 308 ASP A CA 1
ATOM 2353 C C . ASP A 1 308 ? 15.691 -11.693 0.959 1.00 96.75 308 ASP A C 1
ATOM 2355 O O . ASP A 1 308 ? 14.468 -11.841 0.834 1.00 96.75 308 ASP A O 1
ATOM 2359 N N . LEU A 1 309 ? 16.459 -11.215 -0.025 1.00 97.88 309 LEU A N 1
ATOM 2360 C CA . LEU A 1 309 ? 15.978 -11.108 -1.401 1.00 97.88 309 LEU A CA 1
ATOM 2361 C C . LEU A 1 309 ? 15.847 -12.529 -1.967 1.00 97.88 309 LEU A C 1
ATOM 2363 O O . LEU A 1 309 ? 16.846 -13.202 -2.208 1.00 97.88 309 LEU A O 1
ATOM 2367 N N . LEU A 1 310 ? 14.615 -13.000 -2.174 1.00 97.19 310 LEU A N 1
ATOM 2368 C CA . LEU A 1 310 ? 14.372 -14.306 -2.796 1.00 97.19 310 LEU A CA 1
ATOM 2369 C C . LEU A 1 310 ? 14.708 -14.279 -4.288 1.00 97.19 310 LEU A C 1
ATOM 2371 O O . LEU A 1 310 ? 15.148 -15.281 -4.850 1.00 97.19 310 LEU A O 1
ATOM 2375 N N . GLY A 1 311 ? 14.458 -13.138 -4.926 1.00 97.75 311 GLY A N 1
ATOM 2376 C CA . GLY A 1 311 ? 14.781 -12.883 -6.318 1.00 97.75 311 GLY A CA 1
ATOM 2377 C C . GLY A 1 311 ? 14.126 -11.609 -6.834 1.00 97.75 311 GLY A C 1
ATOM 2378 O O . GLY A 1 311 ? 13.300 -10.991 -6.156 1.00 97.75 311 GLY A O 1
ATOM 2379 N N . ALA A 1 312 ? 14.497 -11.236 -8.050 1.00 98.25 312 ALA A N 1
ATOM 2380 C CA . ALA A 1 312 ? 13.975 -10.084 -8.759 1.00 98.25 312 ALA A CA 1
ATOM 2381 C C . ALA A 1 312 ? 13.774 -10.420 -10.240 1.00 98.25 312 ALA A C 1
ATOM 2383 O O . ALA A 1 312 ? 14.468 -11.283 -10.765 1.00 98.25 312 ALA A O 1
ATOM 2384 N N . VAL A 1 313 ? 12.847 -9.741 -10.916 1.00 98.56 313 VAL A N 1
ATOM 2385 C CA . VAL A 1 313 ? 12.668 -9.821 -12.375 1.00 98.56 313 VAL A CA 1
ATOM 2386 C C . VAL A 1 313 ? 12.666 -8.414 -12.945 1.00 98.56 313 VAL A C 1
ATOM 2388 O O . VAL A 1 313 ? 11.839 -7.601 -12.539 1.00 98.56 313 VAL A O 1
ATOM 2391 N N . ARG A 1 314 ? 13.541 -8.133 -13.911 1.00 98.19 314 ARG A N 1
ATOM 2392 C CA . ARG A 1 314 ? 13.577 -6.848 -14.615 1.00 98.19 314 ARG A CA 1
ATOM 2393 C C . ARG A 1 314 ? 12.716 -6.895 -15.865 1.00 98.19 314 ARG A C 1
ATOM 2395 O O . ARG A 1 314 ? 12.910 -7.752 -16.728 1.00 98.19 314 ARG A O 1
ATOM 2402 N N . LEU A 1 315 ? 11.801 -5.941 -15.980 1.00 96.81 315 LEU A N 1
ATOM 2403 C CA . LEU A 1 315 ? 10.947 -5.756 -17.146 1.00 96.81 315 LEU A CA 1
ATOM 2404 C C . LEU A 1 315 ? 11.526 -4.704 -18.101 1.00 96.81 315 LEU A C 1
ATOM 2406 O O . LEU A 1 315 ? 12.193 -3.763 -17.659 1.00 96.81 315 LEU A O 1
ATOM 2410 N N . PRO A 1 316 ? 11.260 -4.824 -19.414 1.00 95.12 316 PRO A N 1
ATOM 2411 C CA . PRO A 1 316 ? 11.684 -3.812 -20.367 1.00 95.12 316 PRO A CA 1
ATOM 2412 C C . PRO A 1 316 ? 10.937 -2.497 -20.124 1.00 95.12 316 PRO A C 1
ATOM 2414 O O . PRO A 1 316 ? 9.801 -2.495 -19.649 1.00 95.12 316 PRO A O 1
ATOM 2417 N N . ALA A 1 317 ? 11.539 -1.373 -20.519 1.00 92.06 317 ALA A N 1
ATOM 2418 C CA . ALA A 1 317 ? 10.989 -0.030 -20.300 1.00 92.06 317 ALA A CA 1
ATOM 2419 C C . ALA A 1 317 ? 9.570 0.152 -20.872 1.00 92.06 317 ALA A C 1
ATOM 2421 O O . ALA A 1 317 ? 8.809 0.994 -20.416 1.00 92.06 317 ALA A O 1
ATOM 2422 N N . THR A 1 318 ? 9.188 -0.662 -21.857 1.00 90.12 318 THR A N 1
ATOM 2423 C CA . THR A 1 318 ? 7.881 -0.604 -22.518 1.00 90.12 318 THR A CA 1
ATOM 2424 C C . THR A 1 318 ? 6.764 -1.314 -21.751 1.00 90.12 318 THR A C 1
ATOM 2426 O O . THR A 1 318 ? 5.613 -1.229 -22.175 1.00 90.12 318 THR A O 1
ATOM 2429 N N . ALA A 1 319 ? 7.076 -2.027 -20.662 1.00 88.38 319 ALA A N 1
ATOM 2430 C CA . ALA A 1 319 ? 6.125 -2.864 -19.925 1.00 88.38 319 ALA A CA 1
ATOM 2431 C C . ALA A 1 319 ? 4.940 -2.075 -19.346 1.00 88.38 319 ALA A C 1
ATOM 2433 O O . ALA A 1 319 ? 3.834 -2.598 -19.266 1.00 88.38 319 ALA A O 1
ATOM 2434 N N . MET A 1 320 ? 5.154 -0.804 -18.992 1.00 84.75 320 MET A N 1
ATOM 2435 C CA . 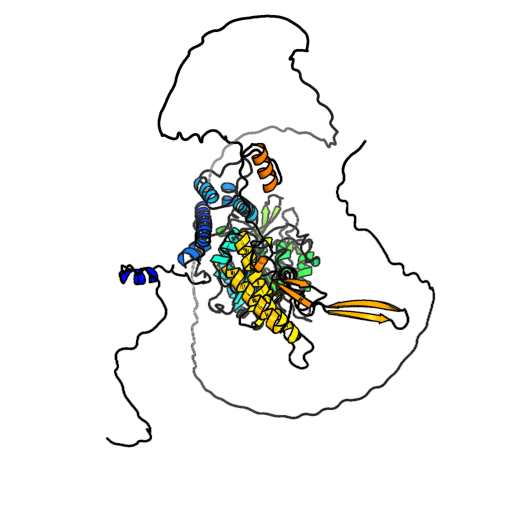MET A 1 320 ? 4.137 0.060 -18.379 1.00 84.75 320 MET A CA 1
ATOM 2436 C C . MET A 1 320 ? 3.483 1.025 -19.385 1.00 84.75 320 MET A C 1
ATOM 2438 O O . MET A 1 320 ? 2.563 1.758 -19.027 1.00 84.75 320 MET A O 1
ATOM 2442 N N . ARG A 1 321 ? 3.929 1.052 -20.650 1.00 82.62 321 ARG A N 1
ATOM 2443 C CA . ARG A 1 321 ? 3.559 2.108 -21.609 1.00 82.62 321 ARG A CA 1
ATOM 2444 C C . ARG A 1 321 ? 2.062 2.148 -21.915 1.00 82.62 321 ARG A C 1
ATOM 2446 O O . ARG A 1 321 ? 1.494 3.235 -21.958 1.00 82.62 321 ARG A O 1
ATOM 2453 N N . ALA A 1 322 ? 1.445 0.990 -22.153 1.00 75.38 322 ALA A N 1
ATOM 2454 C CA . ALA A 1 322 ? 0.050 0.910 -22.590 1.00 75.38 322 ALA A CA 1
ATOM 2455 C C . ALA A 1 322 ? -0.928 1.429 -21.521 1.00 75.38 322 ALA A C 1
ATOM 2457 O O . ALA A 1 322 ? -1.813 2.217 -21.846 1.00 75.38 322 ALA A O 1
ATOM 2458 N N . ASP A 1 323 ? -0.710 1.052 -20.258 1.00 71.31 323 ASP A N 1
ATOM 2459 C CA . ASP A 1 323 ? -1.661 1.322 -19.171 1.00 71.31 323 ASP A CA 1
ATOM 2460 C C . ASP A 1 323 ? -1.261 2.528 -18.305 1.00 71.31 323 ASP A C 1
ATOM 2462 O O . ASP A 1 323 ? -2.126 3.212 -17.758 1.00 71.31 323 ASP A O 1
ATOM 2466 N N . ALA A 1 324 ? 0.040 2.823 -18.182 1.00 69.50 324 ALA A N 1
ATOM 2467 C CA . ALA A 1 324 ? 0.559 3.900 -17.330 1.00 69.50 324 ALA A CA 1
ATOM 2468 C C . ALA A 1 324 ? 1.156 5.087 -18.102 1.00 69.50 324 ALA A C 1
ATOM 2470 O O . ALA A 1 324 ? 1.423 6.129 -17.496 1.00 69.50 324 ALA A O 1
ATOM 2471 N N . GLY A 1 325 ? 1.377 4.944 -19.414 1.00 72.31 325 GLY A N 1
ATOM 2472 C CA . GLY A 1 325 ? 1.888 6.011 -20.276 1.00 72.31 325 GLY A CA 1
ATOM 2473 C C . GLY A 1 325 ? 3.351 6.390 -20.031 1.00 72.31 325 GLY A C 1
ATOM 2474 O O . GLY A 1 325 ? 3.731 7.521 -20.330 1.00 72.31 325 GLY A O 1
ATOM 2475 N N . THR A 1 326 ? 4.164 5.491 -19.463 1.00 75.88 326 THR A N 1
ATOM 2476 C CA . THR A 1 326 ? 5.572 5.764 -19.136 1.00 75.88 326 THR A CA 1
ATOM 2477 C C . THR A 1 326 ? 6.526 4.673 -19.607 1.00 75.88 326 THR A C 1
ATOM 2479 O O . THR A 1 326 ? 6.195 3.487 -19.598 1.00 75.88 326 THR A O 1
ATOM 2482 N N . ASP A 1 327 ? 7.735 5.106 -19.976 1.00 83.31 327 ASP A N 1
ATOM 2483 C CA . ASP A 1 327 ? 8.833 4.254 -20.440 1.00 83.31 327 ASP A CA 1
ATOM 2484 C C . ASP A 1 327 ? 9.878 4.061 -19.340 1.00 83.31 327 ASP A C 1
ATOM 2486 O O . ASP A 1 327 ? 11.039 4.452 -19.470 1.00 83.31 327 ASP A O 1
ATOM 2490 N N . VAL A 1 328 ? 9.439 3.520 -18.205 1.00 87.12 328 VAL A N 1
ATOM 2491 C CA . VAL A 1 328 ? 10.291 3.310 -17.030 1.00 87.12 328 VAL A CA 1
ATOM 2492 C C . VAL A 1 328 ? 10.679 1.841 -16.939 1.00 87.12 328 VAL A C 1
ATOM 2494 O O . VAL A 1 328 ? 9.832 0.956 -17.047 1.00 87.12 328 VAL A O 1
ATOM 2497 N N . VAL A 1 329 ? 11.964 1.575 -16.698 1.00 92.94 329 VAL A N 1
ATOM 2498 C CA . VAL A 1 329 ? 12.429 0.229 -16.344 1.00 92.94 329 VAL A CA 1
ATOM 2499 C C . VAL A 1 329 ? 11.976 -0.089 -14.924 1.00 92.94 329 VAL A C 1
ATOM 2501 O O . VAL A 1 329 ? 12.353 0.604 -13.969 1.00 92.94 329 VAL A O 1
ATOM 2504 N N . VAL A 1 330 ? 11.186 -1.148 -14.798 1.00 93.75 330 VAL A N 1
ATOM 2505 C CA . VAL A 1 330 ? 10.631 -1.608 -13.526 1.00 93.75 330 VAL A CA 1
ATOM 2506 C C . VAL A 1 330 ? 11.115 -3.011 -13.202 1.00 93.75 330 VAL A C 1
ATOM 2508 O O . VAL A 1 330 ? 11.308 -3.843 -14.088 1.00 93.75 330 VAL A O 1
ATOM 2511 N N . ASP A 1 331 ? 11.266 -3.262 -11.912 1.00 97.12 331 ASP A N 1
ATOM 2512 C CA . ASP A 1 331 ? 11.669 -4.535 -11.348 1.00 97.12 331 ASP A CA 1
ATOM 2513 C C . ASP A 1 331 ? 10.528 -5.079 -10.474 1.00 97.12 331 ASP A C 1
ATOM 2515 O O . ASP A 1 331 ? 9.892 -4.330 -9.729 1.00 97.12 331 ASP A O 1
ATOM 2519 N N . VAL A 1 332 ? 10.276 -6.385 -10.540 1.00 98.19 332 VAL A N 1
ATOM 2520 C CA . VAL A 1 332 ? 9.442 -7.107 -9.571 1.00 98.19 332 VAL A CA 1
ATOM 2521 C C . VAL A 1 332 ? 10.371 -7.727 -8.539 1.00 98.19 332 VAL A C 1
ATOM 2523 O O . VAL A 1 332 ? 11.123 -8.638 -8.874 1.00 98.19 332 VAL A O 1
ATOM 2526 N N . LEU A 1 333 ? 10.342 -7.238 -7.301 1.00 98.38 333 LEU A N 1
ATOM 2527 C CA . LEU A 1 333 ? 11.198 -7.708 -6.210 1.00 98.38 333 LEU A CA 1
ATOM 2528 C C . LEU A 1 333 ? 10.415 -8.593 -5.252 1.00 98.38 333 LEU A C 1
ATOM 2530 O O . LEU A 1 333 ? 9.313 -8.225 -4.845 1.00 98.38 333 LEU A O 1
ATOM 2534 N N . VAL A 1 334 ? 11.010 -9.712 -4.837 1.00 98.56 334 VAL A N 1
ATOM 2535 C CA . VAL A 1 334 ? 10.425 -10.617 -3.846 1.00 98.56 334 VAL A CA 1
ATOM 2536 C C . VAL A 1 334 ? 11.364 -10.766 -2.655 1.00 98.56 334 VAL A C 1
ATOM 2538 O O . VAL A 1 334 ? 12.488 -11.245 -2.793 1.00 98.56 334 VAL A O 1
ATOM 2541 N N . PHE A 1 335 ? 10.875 -10.419 -1.468 1.00 98.31 335 PHE A N 1
ATOM 2542 C CA . PHE A 1 335 ? 11.604 -10.549 -0.209 1.00 98.31 335 PHE A CA 1
ATOM 2543 C C . PHE A 1 335 ? 10.908 -11.526 0.729 1.00 98.31 335 PHE A C 1
ATOM 2545 O O . PHE A 1 335 ? 9.682 -11.630 0.736 1.00 98.31 335 PHE A O 1
ATOM 2552 N N . ARG A 1 336 ? 11.681 -12.183 1.591 1.00 97.56 336 ARG A N 1
ATOM 2553 C CA . ARG A 1 336 ? 11.162 -12.931 2.740 1.00 97.56 336 ARG A CA 1
ATOM 2554 C C . ARG A 1 336 ? 11.683 -12.309 4.022 1.00 97.56 336 ARG A C 1
ATOM 2556 O O . ARG A 1 336 ? 12.896 -12.250 4.221 1.00 97.56 336 ARG A O 1
ATOM 2563 N N . ARG A 1 337 ? 10.779 -11.909 4.917 1.00 97.00 337 ARG A N 1
ATOM 2564 C CA . ARG A 1 337 ? 11.141 -11.473 6.267 1.00 97.00 337 ARG A CA 1
ATOM 2565 C C . ARG A 1 337 ? 11.825 -12.621 6.992 1.00 97.00 337 ARG A C 1
ATOM 2567 O O . ARG A 1 337 ? 11.265 -13.713 7.096 1.00 97.00 337 ARG A O 1
ATOM 2574 N N . ARG A 1 338 ? 13.019 -12.373 7.514 1.00 95.19 338 ARG A N 1
ATOM 2575 C CA . ARG A 1 338 ? 13.812 -13.420 8.145 1.00 95.19 338 ARG A CA 1
ATOM 2576 C C . ARG A 1 338 ? 13.245 -13.815 9.513 1.00 95.19 338 ARG A C 1
ATOM 2578 O O . ARG A 1 338 ? 12.690 -12.980 10.235 1.00 95.19 338 ARG A O 1
ATOM 2585 N N . GLY A 1 339 ? 13.356 -15.098 9.850 1.00 90.81 339 GLY A N 1
ATOM 2586 C CA . GLY A 1 339 ? 13.021 -15.634 11.165 1.00 90.81 339 GLY A CA 1
ATOM 2587 C C . GLY A 1 339 ? 13.935 -15.114 12.277 1.00 90.81 339 GLY A C 1
ATOM 2588 O O . GLY A 1 339 ? 15.073 -14.710 12.041 1.00 90.81 339 GLY A O 1
ATOM 2589 N N . LEU A 1 340 ? 13.460 -15.152 13.525 1.00 84.50 340 LEU A N 1
ATOM 2590 C CA . LEU A 1 340 ? 14.318 -14.893 14.687 1.00 84.50 340 LEU A CA 1
ATOM 2591 C C . LEU A 1 340 ? 15.427 -15.956 14.759 1.00 84.50 340 LEU A C 1
ATOM 2593 O O . LEU A 1 340 ? 15.137 -17.139 14.916 1.00 84.50 340 LEU A O 1
ATOM 2597 N N . GLY A 1 341 ? 16.689 -15.526 14.675 1.00 85.50 341 GLY A N 1
ATOM 2598 C CA . GLY A 1 341 ? 17.865 -16.405 14.763 1.00 85.50 341 GLY A CA 1
ATOM 2599 C C . GLY A 1 341 ? 18.295 -17.062 13.447 1.00 85.50 341 GLY A C 1
ATOM 2600 O O . GLY A 1 341 ? 19.273 -17.807 13.439 1.00 85.50 341 GLY A O 1
ATOM 2601 N N . GLU A 1 342 ? 17.609 -16.784 12.340 1.00 91.81 342 GLU A N 1
ATOM 2602 C CA . GLU A 1 342 ? 18.048 -17.195 11.006 1.00 91.81 342 GLU A CA 1
ATOM 2603 C C . GLU A 1 342 ? 19.225 -16.326 10.531 1.00 91.81 342 GLU A C 1
ATOM 2605 O O . GLU A 1 342 ? 19.252 -15.107 10.729 1.00 91.81 342 GLU A O 1
ATOM 2610 N N . LEU A 1 343 ? 20.207 -16.964 9.892 1.00 90.62 343 LEU A N 1
ATOM 2611 C CA . LEU A 1 343 ? 21.369 -16.282 9.325 1.00 90.62 343 LEU A CA 1
ATOM 2612 C C . LEU A 1 343 ? 21.010 -15.575 8.010 1.00 90.62 343 LEU A C 1
ATOM 2614 O O . LEU A 1 343 ? 20.133 -16.062 7.292 1.00 90.62 343 LEU A O 1
ATOM 2618 N N . PRO A 1 344 ? 21.699 -14.469 7.668 1.00 90.56 344 PRO A N 1
ATOM 2619 C CA . PRO A 1 344 ? 21.554 -13.845 6.363 1.00 90.56 344 PRO A CA 1
ATOM 2620 C C . PRO A 1 344 ? 21.774 -14.789 5.191 1.00 90.56 344 PRO A C 1
ATOM 2622 O O . PRO A 1 344 ? 22.706 -15.592 5.204 1.00 90.56 344 PRO A O 1
ATOM 2625 N N . GLY A 1 345 ? 20.891 -14.679 4.193 1.00 89.25 345 GLY A N 1
ATOM 2626 C CA . GLY A 1 345 ? 21.077 -15.289 2.884 1.00 89.25 345 GLY A CA 1
ATOM 2627 C C . GLY A 1 345 ? 22.138 -14.566 2.052 1.00 89.25 345 GLY A C 1
ATOM 2628 O O . GLY A 1 345 ? 22.967 -13.824 2.574 1.00 89.25 345 GLY A O 1
ATOM 2629 N N . ASP A 1 346 ? 22.086 -14.783 0.738 1.00 90.38 346 ASP A N 1
ATOM 2630 C CA . ASP A 1 346 ? 22.993 -14.156 -0.227 1.00 90.38 346 ASP A CA 1
ATOM 2631 C C . ASP A 1 346 ? 22.944 -12.622 -0.131 1.00 90.38 346 ASP A C 1
ATOM 2633 O O . ASP A 1 346 ? 21.865 -12.025 -0.126 1.00 90.38 346 ASP A O 1
ATOM 2637 N N . ASP A 1 347 ? 24.110 -11.989 -0.038 1.00 93.50 347 ASP A N 1
ATOM 2638 C CA . ASP A 1 347 ? 24.293 -10.541 0.063 1.00 93.50 347 ASP A CA 1
ATOM 2639 C C . ASP A 1 347 ? 24.924 -9.933 -1.199 1.00 93.50 347 ASP A C 1
ATOM 2641 O O . ASP A 1 347 ? 25.058 -8.713 -1.288 1.00 93.50 347 ASP A O 1
ATOM 2645 N N . ARG A 1 348 ? 25.231 -10.734 -2.231 1.00 93.88 348 ARG A N 1
ATOM 2646 C CA . ARG A 1 348 ? 25.817 -10.230 -3.488 1.00 93.88 348 ARG A CA 1
ATOM 2647 C C . ARG A 1 348 ? 24.943 -9.188 -4.176 1.00 93.88 348 ARG A C 1
ATOM 2649 O O . ARG A 1 348 ? 25.458 -8.286 -4.825 1.00 93.88 348 ARG A O 1
ATOM 2656 N N . TRP A 1 349 ? 23.624 -9.256 -4.000 1.00 95.88 349 TRP A N 1
ATOM 2657 C CA . TRP A 1 349 ? 22.679 -8.260 -4.519 1.00 95.88 349 TRP A CA 1
ATOM 2658 C C . TRP A 1 349 ? 22.837 -6.867 -3.876 1.00 95.88 349 TRP A C 1
ATOM 2660 O O . TRP A 1 349 ? 22.233 -5.898 -4.334 1.00 95.88 349 TRP A O 1
ATOM 2670 N N . LEU A 1 350 ? 23.644 -6.714 -2.822 1.00 96.12 350 LEU A N 1
ATOM 2671 C CA . LEU A 1 350 ? 24.019 -5.395 -2.314 1.00 96.12 350 LEU A CA 1
ATOM 2672 C C . LEU A 1 350 ? 24.924 -4.650 -3.303 1.00 96.12 350 LEU A C 1
ATOM 2674 O O . LEU A 1 350 ? 24.879 -3.417 -3.366 1.00 96.12 350 LEU A O 1
ATOM 2678 N N . GLU A 1 351 ? 25.702 -5.383 -4.093 1.00 94.94 351 GLU A N 1
ATOM 2679 C CA . GLU A 1 351 ? 26.729 -4.853 -4.979 1.00 94.94 351 GLU A CA 1
ATOM 2680 C C . GLU A 1 351 ? 26.181 -4.447 -6.353 1.00 94.94 351 GLU A C 1
ATOM 2682 O O . GLU A 1 351 ? 25.127 -4.887 -6.820 1.00 94.94 351 GLU A O 1
ATOM 2687 N N . SER A 1 352 ? 26.926 -3.579 -7.030 1.00 93.38 352 SER A N 1
ATOM 2688 C CA . SER A 1 352 ? 26.717 -3.232 -8.435 1.00 93.38 352 SER A CA 1
ATOM 2689 C C . SER A 1 352 ? 27.989 -3.542 -9.205 1.00 93.38 352 SER A C 1
ATOM 2691 O O . SER A 1 352 ? 29.084 -3.442 -8.656 1.00 93.38 352 SER A O 1
ATOM 2693 N N . ALA A 1 353 ? 27.844 -3.929 -10.464 1.00 92.25 353 ALA A N 1
ATOM 2694 C CA . ALA A 1 353 ? 28.958 -4.313 -11.310 1.00 92.25 353 ALA A CA 1
ATOM 2695 C C . ALA A 1 353 ? 28.733 -3.854 -12.755 1.00 92.25 353 ALA A C 1
ATOM 2697 O O . ALA A 1 353 ? 27.603 -3.605 -13.187 1.00 92.25 353 ALA A O 1
ATOM 2698 N N . GLU A 1 354 ? 29.841 -3.718 -13.478 1.00 94.00 354 GLU A N 1
ATOM 2699 C CA . GLU A 1 354 ? 29.857 -3.349 -14.889 1.00 94.00 354 GLU A CA 1
ATOM 2700 C C . GLU A 1 354 ? 29.314 -4.486 -15.757 1.00 94.00 354 GLU A C 1
ATOM 2702 O O . GLU A 1 354 ? 29.613 -5.662 -15.534 1.00 94.00 354 GLU A O 1
ATOM 2707 N N . ILE A 1 355 ? 28.532 -4.126 -16.771 1.00 92.00 355 ILE A N 1
ATOM 2708 C CA . ILE A 1 355 ? 28.081 -5.038 -17.816 1.00 92.00 355 ILE A CA 1
ATOM 2709 C C . ILE A 1 355 ? 29.172 -5.077 -18.896 1.00 92.00 355 ILE A C 1
ATOM 2711 O O . ILE A 1 355 ? 29.431 -4.041 -19.522 1.00 92.00 355 ILE A O 1
ATOM 2715 N N . PRO A 1 356 ? 29.800 -6.239 -19.156 1.00 87.88 356 PRO A N 1
ATOM 2716 C CA . PRO A 1 356 ? 30.824 -6.359 -20.191 1.00 87.88 356 PRO A CA 1
ATOM 2717 C C . PRO A 1 356 ? 30.317 -5.912 -21.566 1.00 87.88 356 PRO A C 1
ATOM 2719 O O . PRO A 1 356 ? 29.137 -6.065 -21.875 1.00 87.88 356 PRO A O 1
ATOM 2722 N N . ASP A 1 357 ? 31.217 -5.375 -22.392 1.00 87.88 357 ASP A N 1
ATOM 2723 C CA . ASP A 1 357 ? 30.957 -5.010 -23.794 1.00 87.88 357 ASP A CA 1
ATOM 2724 C C . ASP A 1 357 ? 29.838 -3.965 -24.008 1.00 87.88 357 ASP A C 1
ATOM 2726 O O . ASP A 1 357 ? 29.215 -3.910 -25.069 1.00 87.88 357 ASP A O 1
ATOM 2730 N N . THR A 1 358 ? 29.581 -3.110 -23.009 1.00 89.44 358 THR A N 1
ATOM 2731 C CA . THR A 1 358 ? 28.575 -2.029 -23.085 1.00 89.44 358 THR A CA 1
ATOM 2732 C C . THR A 1 358 ? 29.155 -0.616 -23.068 1.00 89.44 358 THR A C 1
ATOM 2734 O O . THR A 1 358 ? 28.394 0.354 -23.102 1.00 89.44 358 THR A O 1
ATOM 2737 N N . ASP A 1 359 ? 30.480 -0.479 -23.023 1.00 87.19 359 ASP A N 1
ATOM 2738 C CA . ASP A 1 359 ? 31.131 0.827 -23.102 1.00 87.19 359 ASP A CA 1
ATOM 2739 C C . ASP A 1 359 ? 31.022 1.391 -24.526 1.00 87.19 359 ASP A C 1
ATOM 2741 O O . ASP A 1 359 ? 31.560 0.831 -25.483 1.00 87.19 359 ASP A O 1
ATOM 2745 N N . LEU A 1 360 ? 30.296 2.502 -24.658 1.00 81.88 360 LEU A N 1
ATOM 2746 C CA . LEU A 1 360 ? 30.123 3.247 -25.909 1.00 81.88 360 LEU A CA 1
ATOM 2747 C C . LEU A 1 360 ? 30.885 4.585 -25.899 1.00 81.88 360 LEU A C 1
ATOM 2749 O O . LEU A 1 360 ? 30.529 5.501 -26.640 1.00 81.88 360 LEU A O 1
ATOM 2753 N N . GLY A 1 361 ? 31.927 4.702 -25.071 1.00 78.56 361 GLY A N 1
ATOM 2754 C CA . GLY A 1 361 ? 32.718 5.923 -24.884 1.00 78.56 361 GLY A CA 1
ATOM 2755 C C . GLY A 1 361 ? 32.320 6.753 -23.658 1.00 78.56 361 GLY A C 1
ATOM 2756 O O . GLY A 1 361 ? 32.902 7.811 -23.441 1.00 78.56 361 GLY A O 1
ATOM 2757 N N . GLU A 1 362 ? 31.370 6.265 -22.856 1.00 74.06 362 GLU A N 1
ATOM 2758 C CA . GLU A 1 362 ? 30.846 6.896 -21.629 1.00 74.06 362 GLU A CA 1
ATOM 2759 C C . GLU A 1 362 ? 31.080 6.007 -20.384 1.00 74.06 362 GLU A C 1
ATOM 2761 O O . GLU A 1 362 ? 30.531 6.257 -19.310 1.00 74.06 362 GLU A O 1
ATOM 2766 N N . GLY A 1 363 ? 31.900 4.955 -20.520 1.00 82.81 363 GLY A N 1
ATOM 2767 C CA . GLY A 1 363 ? 32.070 3.892 -19.530 1.00 82.81 363 GLY A CA 1
ATOM 2768 C C . GLY A 1 363 ? 31.068 2.751 -19.730 1.00 82.81 363 GLY A C 1
ATOM 2769 O O . GLY A 1 363 ? 30.097 2.867 -20.477 1.00 82.81 363 GLY A O 1
ATOM 2770 N N . ALA A 1 364 ? 31.304 1.614 -19.072 1.00 88.56 364 ALA A N 1
ATOM 2771 C CA . ALA A 1 364 ? 30.385 0.479 -19.121 1.00 88.56 364 ALA A CA 1
ATOM 2772 C C . ALA A 1 364 ? 29.072 0.779 -18.371 1.00 88.56 364 ALA A C 1
ATOM 2774 O O . ALA A 1 364 ? 29.054 1.468 -17.344 1.00 88.56 364 ALA A O 1
ATOM 2775 N N . LEU A 1 365 ? 27.958 0.211 -18.845 1.00 92.44 365 LEU A N 1
ATOM 2776 C CA . LEU A 1 365 ? 26.705 0.219 -18.092 1.00 92.44 365 LEU A CA 1
ATOM 2777 C C . LEU A 1 365 ? 26.912 -0.486 -16.753 1.00 92.44 365 LEU A C 1
ATOM 2779 O O . LEU A 1 365 ? 27.581 -1.511 -16.678 1.00 92.44 365 LEU A O 1
ATOM 2783 N N . HIS A 1 366 ? 26.289 0.038 -15.705 1.00 92.75 366 HIS A N 1
ATOM 2784 C CA . HIS A 1 366 ? 26.298 -0.578 -14.385 1.00 92.75 366 HIS A CA 1
ATOM 2785 C C . HIS A 1 366 ? 24.914 -1.123 -14.046 1.00 92.75 366 HIS A C 1
ATOM 2787 O O . HIS A 1 366 ? 23.891 -0.472 -14.289 1.00 92.75 366 HIS A O 1
ATOM 2793 N N . VAL A 1 367 ? 24.891 -2.312 -13.452 1.00 95.69 367 VAL A N 1
ATOM 2794 C CA . VAL A 1 367 ? 23.674 -2.963 -12.965 1.00 95.69 367 VAL A CA 1
ATOM 2795 C C . VAL A 1 367 ? 23.936 -3.625 -11.621 1.00 95.69 367 VAL A C 1
ATOM 2797 O O . VAL A 1 367 ? 25.078 -3.928 -11.269 1.00 95.69 367 VAL A O 1
ATOM 2800 N N . ASN A 1 368 ? 22.878 -3.850 -10.848 1.00 97.12 368 ASN A N 1
ATOM 2801 C CA . ASN A 1 368 ? 22.974 -4.682 -9.661 1.00 97.12 368 ASN A CA 1
ATOM 2802 C C . ASN A 1 368 ? 23.567 -6.064 -9.984 1.00 97.12 368 ASN A C 1
ATOM 2804 O O . ASN A 1 368 ? 23.169 -6.702 -10.963 1.00 97.12 368 ASN A O 1
ATOM 2808 N N . ARG A 1 369 ? 24.480 -6.547 -9.133 1.00 96.31 369 ARG A N 1
ATOM 2809 C CA . ARG A 1 369 ? 25.172 -7.830 -9.316 1.00 96.31 369 ARG A CA 1
ATOM 2810 C C . ARG A 1 369 ? 24.205 -9.007 -9.464 1.00 96.31 369 ARG A C 1
ATOM 2812 O O . ARG A 1 369 ? 24.503 -9.927 -10.222 1.00 96.31 369 ARG A O 1
ATOM 2819 N N . TYR A 1 370 ? 23.032 -8.942 -8.827 1.00 96.94 370 TYR A N 1
ATOM 2820 C CA . TYR A 1 370 ? 21.970 -9.935 -8.983 1.00 96.94 370 TYR A CA 1
ATOM 2821 C C . TYR A 1 370 ? 21.633 -10.202 -10.456 1.00 96.94 370 TYR A C 1
ATOM 2823 O O . TYR A 1 370 ? 21.577 -11.354 -10.864 1.00 96.94 370 TYR A O 1
ATOM 2831 N N . TYR A 1 371 ? 21.467 -9.163 -11.279 1.00 96.94 371 TYR A N 1
ATOM 2832 C CA . TYR A 1 371 ? 21.086 -9.333 -12.687 1.00 96.94 371 TYR A CA 1
ATOM 2833 C C . TYR A 1 371 ? 22.231 -9.811 -13.584 1.00 96.94 371 TYR A C 1
ATOM 2835 O O . TYR A 1 371 ? 21.963 -10.369 -14.645 1.00 96.94 371 TYR A O 1
ATOM 2843 N N . LEU A 1 372 ? 23.491 -9.636 -13.170 1.00 94.19 372 LEU A N 1
ATOM 2844 C CA . LEU A 1 372 ? 24.624 -10.265 -13.857 1.00 94.19 372 LEU A CA 1
ATOM 2845 C C . LEU A 1 372 ? 24.680 -11.765 -13.573 1.00 94.19 372 LEU A C 1
ATOM 2847 O O . LEU A 1 372 ? 24.920 -12.556 -14.481 1.00 94.19 372 LEU A O 1
ATOM 2851 N N . ASP A 1 373 ? 24.450 -12.146 -12.316 1.00 95.06 373 ASP A N 1
ATOM 2852 C CA . ASP A 1 373 ? 24.467 -13.546 -11.893 1.00 95.06 373 ASP A CA 1
ATOM 2853 C C . ASP A 1 373 ? 23.182 -14.293 -12.332 1.00 95.06 373 ASP A C 1
ATOM 2855 O O . ASP A 1 373 ? 23.205 -15.516 -12.467 1.00 95.06 373 ASP A O 1
ATOM 2859 N N . HIS A 1 374 ? 22.092 -13.561 -12.606 1.00 95.69 374 HIS A N 1
ATOM 2860 C CA . HIS A 1 374 ? 20.773 -14.065 -13.013 1.00 95.69 374 HIS A CA 1
ATOM 2861 C C . HIS A 1 374 ? 20.251 -13.391 -14.293 1.00 95.69 374 HIS A C 1
ATOM 2863 O O . HIS A 1 374 ? 19.176 -12.781 -14.309 1.00 95.69 374 HIS A O 1
ATOM 2869 N N . GLY A 1 375 ? 21.002 -13.491 -15.392 1.00 95.50 375 GLY A N 1
ATOM 2870 C CA . GLY A 1 375 ? 20.618 -12.889 -16.677 1.00 95.50 375 GLY A CA 1
ATOM 2871 C C . GLY A 1 375 ? 19.262 -13.375 -17.214 1.00 95.50 375 GLY A C 1
ATOM 2872 O O . GLY A 1 375 ? 18.561 -12.632 -17.896 1.00 95.50 375 GLY A O 1
ATOM 2873 N N . GLU A 1 376 ? 18.829 -14.588 -16.853 1.00 95.62 376 GLU A N 1
ATOM 2874 C CA . GLU A 1 376 ? 17.509 -15.138 -17.189 1.00 95.62 376 GLU A CA 1
ATOM 2875 C C . GLU A 1 376 ? 16.330 -14.417 -16.517 1.00 95.62 376 GLU A C 1
ATOM 2877 O O . GLU A 1 376 ? 15.178 -14.663 -16.889 1.00 95.62 376 GLU A O 1
ATOM 2882 N N . GLN A 1 377 ? 16.609 -13.567 -15.524 1.00 97.69 377 GLN A N 1
ATOM 2883 C CA . GLN A 1 377 ? 15.630 -12.728 -14.835 1.00 97.69 377 GLN A CA 1
ATOM 2884 C C . GLN A 1 377 ? 15.492 -11.330 -15.455 1.00 97.69 377 GLN A C 1
ATOM 2886 O O . GLN A 1 377 ? 14.703 -10.514 -14.977 1.00 97.69 377 GLN A O 1
ATOM 2891 N N . VAL A 1 378 ? 16.228 -11.035 -16.530 1.00 97.50 378 VAL A N 1
ATOM 2892 C CA . VAL A 1 378 ? 16.094 -9.797 -17.303 1.00 97.50 378 VAL A CA 1
ATOM 2893 C C . VAL A 1 378 ? 15.268 -10.088 -18.554 1.00 97.50 378 VAL A C 1
ATOM 2895 O O . VAL A 1 378 ? 15.741 -10.718 -19.496 1.00 97.50 378 VAL A O 1
ATOM 2898 N N . LEU A 1 379 ? 14.022 -9.610 -18.601 1.00 97.00 379 LEU A N 1
ATOM 2899 C CA . LEU A 1 379 ? 13.095 -9.841 -19.723 1.00 97.00 379 LEU A CA 1
ATOM 2900 C C . LEU A 1 379 ? 13.275 -8.830 -20.865 1.00 97.00 379 LEU A C 1
ATOM 2902 O O . LEU A 1 379 ? 12.319 -8.398 -21.510 1.00 97.00 379 LEU A O 1
ATOM 2906 N N . GLY A 1 380 ? 14.521 -8.444 -21.106 1.00 95.56 380 GLY A N 1
ATOM 2907 C CA . GLY A 1 380 ? 14.910 -7.443 -22.082 1.00 95.56 380 GLY A CA 1
ATOM 2908 C C . GLY A 1 380 ? 16.422 -7.424 -22.286 1.00 95.56 380 GLY A C 1
ATOM 2909 O O . GLY A 1 380 ? 17.145 -8.290 -21.798 1.00 95.56 380 GLY A O 1
ATOM 2910 N N . ARG A 1 381 ? 16.918 -6.418 -23.004 1.00 94.69 381 ARG A N 1
ATOM 2911 C CA . ARG A 1 381 ? 18.344 -6.222 -23.278 1.00 94.69 381 ARG A CA 1
ATOM 2912 C C . ARG A 1 381 ? 18.851 -4.976 -22.568 1.00 94.69 381 ARG A C 1
ATOM 2914 O O . ARG A 1 381 ? 18.252 -3.912 -22.679 1.00 94.69 381 ARG A O 1
ATOM 2921 N N . HIS A 1 382 ? 19.967 -5.092 -21.859 1.00 94.81 382 HIS A N 1
ATOM 2922 C CA . HIS A 1 382 ? 20.664 -3.934 -21.305 1.00 94.81 382 HIS A CA 1
ATOM 2923 C C . HIS A 1 382 ? 21.164 -3.026 -22.436 1.00 94.81 382 HIS A C 1
ATOM 2925 O O . HIS A 1 382 ? 21.842 -3.501 -23.349 1.00 94.81 382 HIS A O 1
ATOM 2931 N N . ALA A 1 383 ? 20.814 -1.741 -22.396 1.00 93.88 383 ALA A N 1
ATOM 2932 C CA . ALA A 1 383 ? 21.202 -0.782 -23.424 1.00 93.88 383 ALA A CA 1
ATOM 2933 C C . ALA A 1 383 ? 21.312 0.643 -22.870 1.00 93.88 383 ALA A C 1
ATOM 2935 O O . ALA A 1 383 ? 20.779 0.955 -21.805 1.00 93.88 383 ALA A O 1
ATOM 2936 N N . TRP A 1 384 ? 21.994 1.509 -23.615 1.00 92.00 384 TRP A N 1
ATOM 2937 C CA . TRP A 1 384 ? 22.006 2.949 -23.378 1.00 92.00 384 TRP A CA 1
ATOM 2938 C C . TRP A 1 384 ? 20.771 3.610 -23.996 1.00 92.00 384 TRP A C 1
ATOM 2940 O O . TRP A 1 384 ? 20.319 3.230 -25.073 1.00 92.00 384 TRP A O 1
ATOM 2950 N N . THR A 1 385 ? 20.256 4.639 -23.336 1.00 90.00 385 THR A N 1
ATOM 2951 C CA . THR A 1 385 ? 19.222 5.544 -23.838 1.00 90.00 385 THR A CA 1
ATOM 2952 C C . THR A 1 385 ? 19.596 6.992 -23.529 1.00 90.00 385 THR A C 1
ATOM 2954 O O . THR A 1 385 ? 20.466 7.262 -22.702 1.00 90.00 385 THR A O 1
ATOM 2957 N N . ALA A 1 386 ? 18.933 7.942 -24.182 1.00 85.56 386 ALA A N 1
ATOM 2958 C CA . ALA A 1 386 ? 19.069 9.357 -23.866 1.00 85.56 386 ALA A CA 1
ATOM 2959 C C . ALA A 1 386 ? 17.983 9.776 -22.865 1.00 85.56 386 ALA A C 1
ATOM 2961 O O . ALA A 1 386 ? 16.790 9.673 -23.150 1.00 85.56 386 ALA A O 1
ATOM 2962 N N . SER A 1 387 ? 18.395 10.282 -21.704 1.00 81.88 387 SER A N 1
ATOM 2963 C CA . SER A 1 387 ? 17.515 10.931 -20.731 1.00 81.88 387 SER A CA 1
ATOM 2964 C C . SER A 1 387 ? 17.667 12.456 -20.791 1.00 81.88 387 SER A C 1
ATOM 2966 O O . SER A 1 387 ? 18.602 12.990 -21.390 1.00 81.88 387 SER A O 1
ATOM 2968 N N . GLN A 1 388 ? 16.791 13.184 -20.093 1.00 75.88 388 GLN A N 1
ATOM 2969 C CA . GLN A 1 388 ? 16.923 14.639 -19.922 1.00 75.88 388 GLN A CA 1
ATOM 2970 C C . GLN A 1 388 ? 18.216 15.069 -19.195 1.00 75.88 388 GLN A C 1
ATOM 2972 O O . GLN A 1 388 ? 18.543 16.254 -19.186 1.00 75.88 388 GLN A O 1
ATOM 2977 N N . PHE A 1 389 ? 18.934 14.127 -18.576 1.00 76.75 389 PHE A N 1
ATOM 2978 C CA . PHE A 1 389 ? 20.183 14.355 -17.850 1.00 76.75 389 PHE A CA 1
ATOM 2979 C C . PHE A 1 389 ? 21.417 13.786 -18.571 1.00 76.75 389 PHE A C 1
ATOM 2981 O O . PHE A 1 389 ? 22.508 13.828 -18.009 1.00 76.75 389 PHE A O 1
ATOM 2988 N N . GLY A 1 390 ? 21.263 13.288 -19.804 1.00 84.00 390 GLY A N 1
ATOM 2989 C CA . GLY A 1 390 ? 22.334 12.660 -20.584 1.00 84.00 390 GLY A CA 1
ATOM 2990 C C . GLY A 1 390 ? 22.127 11.153 -20.785 1.00 84.00 390 GLY A C 1
ATOM 2991 O O . GLY A 1 390 ? 21.005 10.667 -20.597 1.00 84.00 390 GLY A O 1
ATOM 2992 N N . PRO A 1 391 ? 23.178 10.420 -21.198 1.00 85.69 391 PRO A N 1
ATOM 2993 C CA . PRO A 1 391 ? 23.139 8.967 -21.337 1.00 85.69 391 PRO A CA 1
ATOM 2994 C C . PRO A 1 391 ? 22.683 8.297 -20.036 1.00 85.69 391 PRO A C 1
ATOM 2996 O O . PRO A 1 391 ? 23.193 8.596 -18.960 1.00 85.69 391 PRO A O 1
ATOM 2999 N N . ASP A 1 392 ? 21.712 7.399 -20.135 1.00 89.62 392 ASP A N 1
ATOM 3000 C CA . ASP A 1 392 ? 21.212 6.591 -19.022 1.00 89.62 392 ASP A CA 1
ATOM 3001 C C . ASP A 1 392 ? 20.991 5.154 -19.504 1.00 89.62 392 ASP A C 1
ATOM 3003 O O . ASP A 1 392 ? 21.003 4.855 -20.697 1.00 89.62 392 ASP A O 1
ATOM 3007 N N . TYR A 1 393 ? 20.786 4.240 -18.575 1.00 92.62 393 TYR A N 1
ATOM 3008 C CA . TYR A 1 393 ? 20.460 2.856 -18.870 1.00 92.62 393 TYR A CA 1
ATOM 3009 C C . TYR A 1 393 ? 18.979 2.696 -19.221 1.00 92.62 393 TYR A C 1
ATOM 3011 O O . TYR A 1 393 ? 18.093 3.293 -18.607 1.00 92.62 393 TYR A O 1
ATOM 3019 N N . THR A 1 394 ? 18.703 1.759 -20.118 1.00 94.25 394 THR A N 1
ATOM 3020 C CA . THR A 1 394 ? 17.379 1.195 -20.352 1.00 94.25 394 THR A CA 1
ATOM 3021 C C . THR A 1 394 ? 17.438 -0.331 -20.441 1.00 94.25 394 THR A C 1
ATOM 3023 O O . THR A 1 394 ? 18.491 -0.939 -20.649 1.00 94.25 394 THR A O 1
ATOM 3026 N N . CYS A 1 395 ? 16.275 -0.956 -20.287 1.00 95.75 395 CYS A N 1
ATOM 3027 C CA . CYS A 1 395 ? 16.054 -2.352 -20.621 1.00 95.75 395 CYS A CA 1
ATOM 3028 C C . CYS A 1 395 ? 15.168 -2.390 -21.870 1.00 95.75 395 CYS A C 1
ATOM 3030 O O . CYS A 1 395 ? 13.969 -2.114 -21.806 1.00 95.75 395 CYS A O 1
ATOM 3032 N N . GLU A 1 396 ? 15.769 -2.660 -23.023 1.00 95.00 396 GLU A N 1
ATOM 3033 C CA . GLU A 1 396 ? 15.058 -2.716 -24.295 1.00 95.00 396 GLU A CA 1
ATOM 3034 C C . GLU A 1 396 ? 14.228 -3.998 -24.414 1.00 95.00 396 GLU A C 1
ATOM 3036 O O . GLU A 1 396 ? 14.682 -5.068 -24.002 1.00 95.00 396 GLU A O 1
ATOM 3041 N N . PRO A 1 397 ? 13.029 -3.933 -25.014 1.00 94.44 397 PRO A N 1
ATOM 3042 C CA . PRO A 1 397 ? 12.240 -5.126 -25.276 1.00 94.44 397 PRO A CA 1
ATOM 3043 C C . PRO A 1 397 ? 12.938 -6.027 -26.302 1.00 94.44 397 PRO A C 1
ATOM 3045 O O . PRO A 1 397 ? 13.496 -5.557 -27.294 1.00 94.44 397 PRO A O 1
ATOM 3048 N N . ILE A 1 398 ? 12.861 -7.341 -26.093 1.00 93.25 398 ILE A N 1
ATOM 3049 C CA . ILE A 1 398 ? 13.331 -8.331 -27.069 1.00 93.25 398 ILE A CA 1
ATOM 3050 C C . ILE A 1 398 ? 12.200 -8.603 -28.065 1.00 93.25 398 ILE A C 1
ATOM 3052 O O . ILE A 1 398 ? 11.081 -8.944 -27.679 1.00 93.25 398 ILE A O 1
ATOM 3056 N N . ALA A 1 399 ? 12.488 -8.463 -29.360 1.00 90.75 399 ALA A N 1
ATOM 3057 C CA . ALA A 1 399 ? 11.505 -8.702 -30.412 1.00 90.75 399 ALA A CA 1
ATOM 3058 C C . ALA A 1 399 ? 10.960 -10.143 -30.358 1.00 90.75 399 ALA A C 1
ATOM 3060 O O . ALA A 1 399 ? 11.725 -11.105 -30.320 1.00 90.75 399 ALA A O 1
ATOM 3061 N N . GLY A 1 400 ? 9.631 -10.280 -30.382 1.00 87.94 400 GLY A N 1
ATOM 3062 C CA . GLY A 1 400 ? 8.943 -11.576 -30.359 1.00 87.94 400 GLY A CA 1
ATOM 3063 C C . GLY A 1 400 ? 8.754 -12.198 -28.971 1.00 87.94 400 GLY A C 1
ATOM 3064 O O . GLY A 1 400 ? 8.157 -13.267 -28.889 1.00 87.94 400 GLY A O 1
ATOM 3065 N N . VAL A 1 401 ? 9.215 -11.554 -27.892 1.00 90.62 401 VAL A N 1
ATOM 3066 C CA . VAL A 1 401 ? 8.958 -12.012 -26.517 1.00 90.62 401 VAL A CA 1
ATOM 3067 C C . VAL A 1 401 ? 7.654 -11.408 -26.001 1.00 90.62 401 VAL A C 1
ATOM 3069 O O . VAL A 1 401 ? 7.529 -10.190 -25.879 1.00 90.62 401 VAL A O 1
ATOM 3072 N N . ALA A 1 402 ? 6.693 -12.271 -25.675 1.00 92.62 402 ALA A N 1
ATOM 3073 C CA . ALA A 1 402 ? 5.440 -11.899 -25.029 1.00 92.62 402 ALA A CA 1
ATOM 3074 C C . ALA A 1 402 ? 5.645 -11.839 -23.501 1.00 92.62 402 ALA A C 1
ATOM 3076 O O . ALA A 1 402 ? 6.038 -12.828 -22.877 1.00 92.62 402 ALA A O 1
ATOM 3077 N N . LEU A 1 403 ? 5.464 -10.660 -22.892 1.00 92.62 403 LEU A N 1
ATOM 3078 C CA . LEU A 1 403 ? 5.769 -10.448 -21.465 1.00 92.62 403 LEU A CA 1
ATOM 3079 C C . LEU A 1 403 ? 4.814 -11.192 -20.527 1.00 92.62 403 LEU A C 1
ATOM 3081 O O . LEU A 1 403 ? 5.224 -11.597 -19.442 1.00 92.62 403 LEU A O 1
ATOM 3085 N N . ASP A 1 404 ? 3.572 -11.383 -20.953 1.00 90.88 404 ASP A N 1
ATOM 3086 C CA . ASP A 1 404 ? 2.546 -12.183 -20.287 1.00 90.88 404 ASP A CA 1
ATOM 3087 C C . ASP A 1 404 ? 2.897 -13.678 -20.225 1.00 90.88 404 ASP A C 1
ATOM 3089 O O . ASP A 1 404 ? 2.476 -14.357 -19.294 1.00 90.88 404 ASP A O 1
ATOM 3093 N N . GLU A 1 405 ? 3.733 -14.182 -21.137 1.00 94.44 405 GLU A N 1
ATOM 3094 C CA . GLU A 1 405 ? 4.274 -15.548 -21.077 1.00 94.44 405 GLU A CA 1
ATOM 3095 C C . GLU A 1 405 ? 5.627 -15.617 -20.350 1.00 94.44 405 GLU A C 1
ATOM 3097 O O . GLU A 1 405 ? 5.898 -16.552 -19.592 1.00 94.44 405 GLU A O 1
ATOM 3102 N N . ALA A 1 406 ? 6.492 -14.620 -20.553 1.00 96.12 406 ALA A N 1
ATOM 3103 C CA . ALA A 1 406 ? 7.852 -14.624 -20.019 1.00 96.12 406 ALA A CA 1
ATOM 3104 C C . ALA A 1 406 ? 7.917 -14.337 -18.507 1.00 96.12 406 ALA A C 1
ATOM 3106 O O . ALA A 1 406 ? 8.711 -14.962 -17.795 1.00 96.12 406 ALA A O 1
ATOM 3107 N N . LEU A 1 407 ? 7.082 -13.423 -17.997 1.00 97.19 407 LEU A N 1
ATOM 3108 C CA . LEU A 1 407 ? 7.070 -13.039 -16.582 1.00 97.19 407 LEU A CA 1
ATOM 3109 C C . LEU A 1 407 ? 6.683 -14.195 -15.639 1.00 97.19 407 LEU A C 1
ATOM 3111 O O . LEU A 1 407 ? 7.407 -14.400 -14.659 1.00 97.19 407 LEU A O 1
ATOM 3115 N N . PRO A 1 408 ? 5.636 -15.003 -15.913 1.00 97.12 408 PRO A N 1
ATOM 3116 C CA . PRO A 1 408 ? 5.325 -16.174 -15.090 1.00 97.12 408 PRO A CA 1
ATOM 3117 C C . PRO A 1 408 ? 6.482 -17.170 -14.999 1.00 97.12 408 PRO A C 1
ATOM 3119 O O . PRO A 1 408 ? 6.757 -17.710 -13.927 1.00 97.12 408 PRO A O 1
ATOM 3122 N N . ILE A 1 409 ? 7.197 -17.391 -16.106 1.00 97.38 409 ILE A N 1
ATOM 3123 C CA . ILE A 1 409 ? 8.341 -18.308 -16.149 1.00 97.38 409 ILE A CA 1
ATOM 3124 C C . ILE A 1 409 ? 9.488 -17.771 -15.282 1.00 97.38 409 ILE A C 1
ATOM 3126 O O . ILE A 1 409 ? 10.072 -18.528 -14.506 1.00 97.38 409 ILE A O 1
ATOM 3130 N N . ALA A 1 410 ? 9.797 -16.476 -15.387 1.00 97.94 410 ALA A N 1
ATOM 3131 C CA . ALA A 1 410 ? 10.837 -15.815 -14.600 1.00 97.94 410 ALA A CA 1
ATOM 3132 C C . ALA A 1 410 ? 10.540 -15.860 -13.089 1.00 97.94 410 ALA A C 1
ATOM 3134 O O . ALA A 1 410 ? 11.353 -16.358 -12.305 1.00 97.94 410 ALA A O 1
ATOM 3135 N N . LEU A 1 411 ? 9.325 -15.465 -12.686 1.00 97.69 411 LEU A N 1
ATOM 3136 C CA . LEU A 1 411 ? 8.874 -15.553 -11.293 1.00 97.69 411 LEU A CA 1
ATOM 3137 C C . LEU A 1 411 ? 8.843 -17.004 -10.788 1.00 97.69 411 LEU A C 1
ATOM 3139 O O . LEU A 1 411 ? 9.203 -17.272 -9.642 1.00 97.69 411 LEU A O 1
ATOM 3143 N N . GLY A 1 412 ? 8.501 -17.969 -11.645 1.00 96.75 412 GLY A N 1
ATOM 3144 C CA . GLY A 1 412 ? 8.513 -19.394 -11.313 1.00 96.75 412 GLY A CA 1
ATOM 3145 C C . GLY A 1 412 ? 9.881 -19.922 -10.860 1.00 96.75 412 GLY A C 1
ATOM 3146 O O . GLY A 1 412 ? 9.925 -20.824 -10.017 1.00 96.75 412 GLY A O 1
ATOM 3147 N N . ARG A 1 413 ? 10.984 -19.334 -11.352 1.00 96.75 413 ARG A N 1
ATOM 3148 C CA . ARG A 1 413 ? 12.367 -19.678 -10.961 1.00 96.75 413 ARG A CA 1
ATOM 3149 C C . ARG A 1 413 ? 12.759 -19.140 -9.584 1.00 96.75 413 ARG A C 1
ATOM 3151 O O . ARG A 1 413 ? 13.708 -19.646 -8.991 1.00 96.75 413 ARG A O 1
ATOM 3158 N N . ILE A 1 414 ? 12.048 -18.140 -9.061 1.00 96.31 414 ILE A N 1
ATOM 3159 C CA . ILE A 1 414 ? 12.373 -17.517 -7.775 1.00 96.31 414 ILE A CA 1
ATOM 3160 C C . ILE A 1 414 ? 12.028 -18.473 -6.633 1.00 96.31 414 ILE A C 1
ATOM 3162 O O . ILE A 1 414 ? 10.855 -18.793 -6.411 1.00 96.31 414 ILE A O 1
ATOM 3166 N N . ALA A 1 415 ? 13.062 -18.898 -5.902 1.00 91.69 415 ALA A N 1
ATOM 3167 C CA . ALA A 1 415 ? 12.988 -19.640 -4.644 1.00 91.69 415 ALA A CA 1
ATOM 3168 C C . ALA A 1 415 ? 11.880 -20.725 -4.613 1.00 91.69 415 ALA A C 1
ATOM 3170 O O . ALA A 1 415 ? 10.936 -20.625 -3.819 1.00 91.69 415 ALA A O 1
ATOM 3171 N N . PRO A 1 416 ? 11.957 -21.765 -5.471 1.00 92.25 416 PRO A N 1
ATOM 3172 C CA . PRO A 1 416 ? 10.888 -22.753 -5.657 1.00 92.25 416 PRO A CA 1
ATOM 3173 C C . PRO A 1 416 ? 10.567 -23.580 -4.410 1.00 92.25 416 PRO A C 1
ATOM 3175 O O . PRO A 1 416 ? 9.485 -24.162 -4.341 1.00 92.25 416 PRO A O 1
ATOM 3178 N N . ASP A 1 417 ? 11.453 -23.596 -3.415 1.00 91.94 417 ASP A N 1
ATOM 3179 C CA . ASP A 1 417 ? 11.293 -24.341 -2.163 1.00 91.94 417 ASP A CA 1
ATOM 3180 C C . ASP A 1 417 ? 10.741 -23.488 -1.011 1.00 91.94 417 ASP A C 1
ATOM 3182 O O . ASP A 1 417 ? 10.316 -24.023 0.012 1.00 91.94 417 ASP A O 1
ATOM 3186 N N . VAL A 1 418 ? 10.685 -22.160 -1.166 1.00 92.88 418 VAL A N 1
ATOM 3187 C CA . VAL A 1 418 ? 10.138 -21.271 -0.132 1.00 92.88 418 VAL A CA 1
ATOM 3188 C C . VAL A 1 418 ? 8.618 -21.396 -0.089 1.00 92.88 418 VAL A C 1
ATOM 3190 O O . VAL A 1 418 ? 7.944 -21.414 -1.123 1.00 92.88 418 VAL A O 1
ATOM 3193 N N . ARG A 1 419 ? 8.059 -21.502 1.117 1.00 93.50 419 ARG A N 1
ATOM 3194 C CA . ARG A 1 419 ? 6.616 -21.618 1.344 1.00 93.50 419 ARG A CA 1
ATOM 3195 C C . ARG A 1 419 ? 6.134 -20.580 2.342 1.00 93.50 419 ARG A C 1
ATOM 3197 O O . ARG A 1 419 ? 6.862 -20.233 3.271 1.00 93.50 419 ARG A O 1
ATOM 3204 N N . PHE A 1 420 ? 4.895 -20.134 2.162 1.00 93.81 420 PHE A N 1
ATOM 3205 C CA . PHE A 1 420 ? 4.208 -19.338 3.169 1.00 93.81 420 PHE A CA 1
ATOM 3206 C C . PHE A 1 420 ? 3.960 -20.161 4.441 1.00 93.81 420 PHE A C 1
ATOM 3208 O O . PHE A 1 420 ? 3.584 -21.335 4.351 1.00 93.81 420 PHE A O 1
ATOM 3215 N N . PRO A 1 421 ? 4.122 -19.554 5.628 1.00 88.38 421 PRO A N 1
ATOM 3216 C CA . PRO A 1 421 ? 3.629 -20.138 6.865 1.00 88.38 421 PRO A CA 1
ATOM 3217 C C . PRO A 1 421 ? 2.095 -20.199 6.880 1.00 88.38 421 PRO A C 1
ATOM 3219 O O . PRO A 1 421 ? 1.415 -19.455 6.173 1.00 88.38 421 PRO A O 1
ATOM 3222 N N . ALA A 1 422 ? 1.539 -21.066 7.731 1.00 86.81 422 ALA A N 1
ATOM 3223 C CA . ALA A 1 422 ? 0.092 -21.156 7.916 1.00 86.81 422 ALA A CA 1
ATOM 3224 C C . ALA A 1 422 ? -0.494 -19.796 8.356 1.00 86.81 422 ALA A C 1
ATOM 3226 O O . ALA A 1 422 ? 0.153 -19.097 9.153 1.00 86.81 422 ALA A O 1
ATOM 3227 N N . PRO A 1 423 ? -1.685 -19.401 7.861 1.00 80.25 423 PRO A N 1
ATOM 3228 C CA . PRO A 1 423 ? -2.328 -18.153 8.262 1.00 80.25 423 PRO A CA 1
ATOM 3229 C C . PRO A 1 423 ? -2.545 -18.093 9.775 1.00 80.25 423 PRO A C 1
ATOM 3231 O O . PRO A 1 423 ? -2.835 -19.103 10.413 1.00 80.25 423 PRO A O 1
ATOM 3234 N N . THR A 1 424 ? -2.409 -16.901 10.347 1.00 77.56 424 THR A N 1
ATOM 3235 C CA . THR A 1 424 ? -2.653 -16.671 11.777 1.00 77.56 424 THR A CA 1
ATOM 3236 C C . THR A 1 424 ? -4.152 -16.456 12.039 1.00 77.56 424 THR A C 1
ATOM 3238 O O . THR A 1 424 ? -4.826 -15.811 11.237 1.00 77.56 424 THR A O 1
ATOM 3241 N N . ASP A 1 425 ? -4.677 -16.948 13.170 1.00 65.12 425 ASP A N 1
ATOM 3242 C CA . ASP A 1 425 ? -6.114 -16.844 13.510 1.00 65.12 425 ASP A CA 1
ATOM 3243 C C . ASP A 1 425 ? -6.588 -15.393 13.748 1.00 65.12 425 ASP A C 1
ATOM 3245 O O . ASP A 1 425 ? -7.770 -15.085 13.592 1.00 65.12 425 ASP A O 1
ATOM 3249 N N . GLY A 1 426 ? -5.673 -14.480 14.098 1.00 71.94 426 GLY A N 1
ATOM 3250 C CA . GLY A 1 426 ? -5.940 -13.047 14.230 1.00 71.94 426 GLY A CA 1
ATOM 3251 C C . GLY A 1 426 ? -5.533 -12.288 12.970 1.00 71.94 426 GLY A C 1
ATOM 3252 O O . GLY A 1 426 ? -4.341 -12.149 12.701 1.00 71.94 426 GLY A O 1
ATOM 3253 N N . ARG A 1 427 ? -6.514 -11.781 12.214 1.00 82.88 427 ARG A N 1
ATOM 3254 C CA . ARG A 1 427 ? -6.260 -10.903 11.063 1.00 82.88 427 ARG A CA 1
ATOM 3255 C C . ARG A 1 427 ? -6.300 -9.442 11.474 1.00 82.88 427 ARG A C 1
ATOM 3257 O O . ARG A 1 427 ? -7.145 -9.038 12.271 1.00 82.88 427 ARG A O 1
ATOM 3264 N N . ILE A 1 428 ? -5.417 -8.654 10.878 1.00 82.31 428 ILE A N 1
ATOM 3265 C CA . ILE A 1 428 ? -5.454 -7.201 10.949 1.00 82.31 428 ILE A CA 1
ATOM 3266 C C . ILE A 1 428 ? -6.634 -6.752 10.090 1.00 82.31 428 ILE A C 1
ATOM 3268 O O . ILE A 1 428 ? -6.613 -6.859 8.866 1.00 82.31 428 ILE A O 1
ATOM 3272 N N . VAL A 1 429 ? -7.695 -6.316 10.754 1.00 81.50 429 VAL A N 1
ATOM 3273 C CA . VAL A 1 429 ? -8.924 -5.816 10.136 1.00 81.50 429 VAL A CA 1
ATOM 3274 C C . VAL A 1 429 ? -9.180 -4.399 10.621 1.00 81.50 429 VAL A C 1
ATOM 3276 O O . VAL A 1 429 ? -8.627 -3.977 11.640 1.00 81.50 429 VAL A O 1
ATOM 3279 N N . ALA A 1 430 ? -10.036 -3.668 9.903 1.00 70.38 430 ALA A N 1
ATOM 3280 C CA . ALA A 1 430 ? -10.528 -2.385 10.383 1.00 70.38 430 ALA A CA 1
ATOM 3281 C C . ALA A 1 430 ? -11.052 -2.567 11.818 1.00 70.38 430 ALA A C 1
ATOM 3283 O O . ALA A 1 430 ? -11.786 -3.534 12.057 1.00 70.38 430 ALA A O 1
ATOM 3284 N N . PRO A 1 431 ? -10.673 -1.696 12.773 1.00 59.81 431 PRO A N 1
ATOM 3285 C CA . PRO A 1 431 ? -11.176 -1.801 14.130 1.00 59.81 431 PRO A CA 1
ATOM 3286 C C . PRO A 1 431 ? -12.698 -1.878 14.087 1.00 59.81 431 PRO A C 1
ATOM 3288 O O . PRO A 1 431 ? -13.338 -1.028 13.463 1.00 59.81 431 PRO A O 1
ATOM 3291 N N . ALA A 1 432 ? -13.253 -2.921 14.704 1.00 48.94 432 ALA A N 1
ATOM 3292 C CA . ALA A 1 432 ? -14.688 -3.074 14.803 1.00 48.94 432 ALA A CA 1
ATOM 3293 C C . ALA A 1 432 ? -15.217 -1.856 15.551 1.00 48.94 432 ALA A C 1
ATOM 3295 O O . ALA A 1 432 ? -14.937 -1.617 16.726 1.00 48.94 432 ALA A O 1
ATOM 3296 N N . ALA A 1 433 ? -15.894 -1.012 14.801 1.00 42.97 433 ALA A N 1
ATOM 3297 C CA . ALA A 1 433 ? -16.625 0.085 15.347 1.00 42.97 433 ALA A CA 1
ATOM 3298 C C . ALA A 1 433 ? -18.077 -0.195 15.024 1.00 42.97 433 ALA A C 1
ATOM 3300 O O . ALA A 1 433 ? -18.426 -0.317 13.852 1.00 42.97 433 ALA A O 1
ATOM 3301 N N . ASP A 1 434 ? -18.907 -0.266 16.059 1.00 43.41 434 ASP A N 1
ATOM 3302 C CA . ASP A 1 434 ? -20.371 -0.200 15.995 1.00 43.41 434 ASP A CA 1
ATOM 3303 C C . ASP A 1 434 ? -20.824 1.133 15.344 1.00 43.41 434 ASP A C 1
ATOM 3305 O O . ASP A 1 434 ? -21.420 1.996 15.986 1.00 43.41 434 ASP A O 1
ATOM 3309 N N . GLY A 1 435 ? -20.445 1.377 14.085 1.00 48.12 435 GLY A N 1
ATOM 3310 C CA . GLY A 1 435 ? -20.637 2.636 13.366 1.00 48.12 435 GLY A CA 1
ATOM 3311 C C . GLY A 1 435 ? -19.849 3.838 13.906 1.00 48.12 435 GLY A C 1
ATOM 3312 O O . GLY A 1 435 ? -20.191 4.961 13.561 1.00 48.12 435 GLY A O 1
ATOM 3313 N N . ARG A 1 436 ? -18.833 3.640 14.762 1.00 54.25 436 ARG A N 1
ATOM 3314 C CA . ARG A 1 436 ? -18.094 4.726 15.446 1.00 54.25 436 ARG A CA 1
ATOM 3315 C C . ARG A 1 436 ? -16.759 5.068 14.773 1.00 54.25 436 ARG A C 1
ATOM 3317 O O . ARG A 1 436 ? -15.843 4.255 14.729 1.00 54.25 436 ARG A O 1
ATOM 3324 N N . GLN A 1 437 ? -16.579 6.295 14.308 1.00 54.84 437 GLN A N 1
ATOM 3325 C CA . GLN A 1 437 ? -15.324 6.686 13.659 1.00 54.84 437 GLN A CA 1
ATOM 3326 C C . GLN A 1 437 ? -14.183 6.819 14.692 1.00 54.84 437 GLN A C 1
ATOM 3328 O O . GLN A 1 437 ? -14.330 7.531 15.682 1.00 54.84 437 GLN A O 1
ATOM 3333 N N . ILE A 1 438 ? -13.041 6.151 14.490 1.00 59.53 438 ILE A N 1
ATOM 3334 C CA . ILE A 1 438 ? -11.841 6.307 15.340 1.00 59.53 438 ILE A CA 1
ATOM 3335 C C . ILE A 1 438 ? -10.903 7.327 14.691 1.00 59.53 438 ILE A C 1
ATOM 3337 O O . ILE A 1 438 ? -10.634 7.239 13.494 1.00 59.53 438 ILE A O 1
ATOM 3341 N N . GLY A 1 439 ? -10.394 8.289 15.459 1.00 60.16 439 GLY A N 1
ATOM 3342 C CA . GLY A 1 439 ? -9.544 9.353 14.919 1.00 60.16 439 GLY A CA 1
ATOM 3343 C C . GLY A 1 439 ? -9.335 10.515 15.883 1.00 60.16 439 GLY A C 1
ATOM 3344 O O . GLY A 1 439 ? -9.531 10.390 17.095 1.00 60.16 439 GLY A O 1
ATOM 3345 N N . THR A 1 440 ? -8.903 11.657 15.354 1.00 54.12 440 THR A N 1
ATOM 3346 C CA . THR A 1 440 ? -8.674 12.859 16.162 1.00 54.12 440 THR A CA 1
ATOM 3347 C C . THR A 1 440 ? -9.938 13.726 16.248 1.00 54.12 440 THR A C 1
ATOM 3349 O O . THR A 1 440 ? -10.846 13.583 15.427 1.00 54.12 440 THR A O 1
ATOM 3352 N N . PRO A 1 441 ? -10.028 14.666 17.213 1.00 45.53 441 PRO A N 1
ATOM 3353 C CA . PRO A 1 441 ? -11.145 15.611 17.284 1.00 45.53 441 PRO A CA 1
ATOM 3354 C C . PRO A 1 441 ? -11.338 16.450 16.010 1.00 45.53 441 PRO A C 1
ATOM 3356 O O . PRO A 1 441 ? -12.455 16.873 15.736 1.00 45.53 441 PRO A O 1
ATOM 3359 N N . ALA A 1 442 ? -10.270 16.677 15.234 1.00 44.31 442 ALA A N 1
ATOM 3360 C CA . ALA A 1 442 ? -10.335 17.392 13.959 1.00 44.31 442 ALA A CA 1
ATOM 3361 C C . ALA A 1 442 ? -11.036 16.577 12.856 1.00 44.31 442 ALA A C 1
ATOM 3363 O O . ALA A 1 442 ? -11.575 17.160 11.920 1.00 44.31 442 ALA A O 1
ATOM 3364 N N . ASP A 1 443 ? -11.074 15.248 12.997 1.00 45.19 443 ASP A N 1
ATOM 3365 C CA . ASP A 1 443 ? -11.634 14.319 12.010 1.00 45.19 443 ASP A CA 1
ATOM 3366 C C . ASP A 1 443 ? -13.111 13.980 12.276 1.00 45.19 443 ASP A C 1
ATOM 3368 O O . ASP A 1 443 ? -13.676 13.120 11.604 1.00 45.19 443 ASP A O 1
ATOM 3372 N N . GLY A 1 444 ? -13.734 14.596 13.291 1.00 53.59 444 GLY A N 1
ATOM 3373 C CA . GLY A 1 444 ? -15.109 14.282 13.701 1.00 53.59 444 GLY A CA 1
ATOM 3374 C C . GLY A 1 444 ? -15.271 12.916 14.382 1.00 53.59 444 GLY A C 1
ATOM 3375 O O . GLY A 1 444 ? -16.393 12.443 14.539 1.00 53.59 444 GLY A O 1
ATOM 3376 N N . ALA A 1 445 ? -14.169 12.287 14.807 1.00 60.53 445 ALA A N 1
ATOM 3377 C CA . ALA A 1 445 ? -14.163 10.933 15.349 1.00 60.53 445 ALA A CA 1
ATOM 3378 C C . ALA A 1 445 ? -14.980 10.766 16.648 1.00 60.53 445 ALA A C 1
ATOM 3380 O O . ALA A 1 445 ? -14.933 11.592 17.564 1.00 60.53 445 ALA A O 1
ATOM 3381 N N . ASP A 1 446 ? -15.675 9.635 16.755 1.00 64.56 446 ASP A N 1
ATOM 3382 C CA . ASP A 1 446 ? -16.448 9.210 17.923 1.00 64.56 446 ASP A CA 1
ATOM 3383 C C . ASP A 1 446 ? -15.579 8.590 19.026 1.00 64.56 446 ASP A C 1
ATOM 3385 O O . ASP A 1 446 ? -15.935 8.657 20.204 1.00 64.56 446 ASP A O 1
ATOM 3389 N N . LEU A 1 447 ? -14.436 7.992 18.676 1.00 72.75 447 LEU A N 1
ATOM 3390 C CA . LEU A 1 447 ? -13.501 7.362 19.611 1.00 72.75 447 LEU A CA 1
ATOM 3391 C C . LEU A 1 447 ? -12.072 7.878 19.369 1.00 72.75 447 LEU A C 1
ATOM 3393 O O . LEU A 1 447 ? -11.585 7.906 18.242 1.00 72.75 447 LEU A O 1
ATOM 3397 N N . LYS A 1 448 ? -11.397 8.288 20.446 1.00 78.31 448 LYS A N 1
ATOM 3398 C CA . LYS A 1 448 ? -10.030 8.843 20.442 1.00 78.31 448 LYS A CA 1
ATOM 3399 C C . LYS A 1 448 ? -9.057 7.842 21.077 1.00 78.31 448 LYS A C 1
ATOM 3401 O O . LYS A 1 448 ? -9.495 6.952 21.805 1.00 78.31 448 LYS A O 1
ATOM 3406 N N . GLU A 1 449 ? -7.754 8.031 20.891 1.00 75.75 449 GLU A N 1
ATOM 3407 C CA . GLU A 1 449 ? -6.722 7.277 21.625 1.00 75.75 449 GLU A CA 1
ATOM 3408 C C . GLU A 1 449 ? -6.984 7.293 23.143 1.00 75.75 449 GLU A C 1
ATOM 3410 O O . GLU A 1 449 ? -7.333 8.335 23.698 1.00 75.75 449 GLU A O 1
ATOM 3415 N N . GLY A 1 450 ? -6.870 6.134 23.794 1.00 80.06 450 GLY A N 1
ATOM 3416 C CA . GLY A 1 450 ? -7.169 5.934 25.215 1.00 80.06 450 GLY A CA 1
ATOM 3417 C C . GLY A 1 450 ? -8.651 5.711 25.545 1.00 80.06 450 GLY A C 1
ATOM 3418 O O . GLY A 1 450 ? -8.960 5.258 26.645 1.00 80.06 450 GLY A O 1
ATOM 3419 N N . SER A 1 451 ? -9.575 5.962 24.605 1.00 84.50 451 SER A N 1
ATOM 3420 C CA . SER A 1 451 ? -11.021 5.881 24.872 1.00 84.50 451 SER A CA 1
ATOM 3421 C C . SER A 1 451 ? -11.475 4.453 25.160 1.00 84.50 451 SER A C 1
ATOM 3423 O O . SER A 1 451 ? -11.227 3.547 24.363 1.00 84.50 451 SER A O 1
ATOM 3425 N N . TYR A 1 452 ? -12.224 4.262 26.243 1.00 88.62 452 TYR A N 1
ATOM 3426 C CA . TYR A 1 452 ? -12.884 2.989 26.543 1.00 88.62 452 TYR A CA 1
ATOM 3427 C C . TYR A 1 452 ? -14.219 2.859 25.803 1.00 88.62 452 TYR A C 1
ATOM 3429 O O . TYR A 1 452 ? -14.932 3.846 25.632 1.00 88.62 452 TYR A O 1
ATOM 3437 N N . PHE A 1 453 ? -14.621 1.660 25.391 1.00 86.88 453 PHE A N 1
ATOM 3438 C CA . PHE A 1 453 ? -15.960 1.418 24.847 1.00 86.88 453 PHE A CA 1
ATOM 3439 C C . PHE A 1 453 ? -16.421 -0.024 25.078 1.00 86.88 453 PHE A C 1
ATOM 3441 O O . PHE A 1 453 ? -15.627 -0.898 25.422 1.00 86.88 453 PHE A O 1
ATOM 3448 N N . LEU A 1 454 ? -17.725 -0.256 24.934 1.00 82.94 454 LEU A N 1
ATOM 3449 C CA . LEU A 1 454 ? -18.341 -1.571 25.088 1.00 82.94 454 LEU A CA 1
ATOM 3450 C C . LEU A 1 454 ? -18.779 -2.083 23.720 1.00 82.94 454 LEU A C 1
ATOM 3452 O O . LEU A 1 454 ? -19.502 -1.384 23.017 1.00 82.94 454 LEU A O 1
ATOM 3456 N N . GLU A 1 455 ? -18.380 -3.306 23.387 1.00 72.75 455 GLU A N 1
ATOM 3457 C CA . GLU A 1 455 ? -18.768 -4.008 22.160 1.00 72.75 455 GLU A CA 1
ATOM 3458 C C . GLU A 1 455 ? -19.257 -5.407 22.545 1.00 72.75 455 GLU A C 1
ATOM 3460 O O . GLU A 1 455 ? -18.542 -6.152 23.219 1.00 72.75 455 GLU A O 1
ATOM 3465 N N . GLY A 1 456 ? -20.510 -5.745 22.222 1.00 67.88 456 GLY A N 1
ATOM 3466 C CA . GLY A 1 456 ? -21.107 -7.032 22.613 1.00 67.88 456 GLY A CA 1
ATOM 3467 C C . GLY A 1 456 ? -21.084 -7.315 24.128 1.00 67.88 456 GLY A C 1
ATOM 3468 O O . GLY A 1 456 ? -21.044 -8.472 24.540 1.00 67.88 456 GLY A O 1
ATOM 3469 N N . GLY A 1 457 ? -21.052 -6.270 24.967 1.00 74.12 457 GLY A N 1
ATOM 3470 C CA . GLY A 1 457 ? -20.914 -6.386 26.426 1.00 74.12 457 GLY A CA 1
ATOM 3471 C C . GLY A 1 457 ? -19.483 -6.635 26.926 1.00 74.12 457 GLY A C 1
ATOM 3472 O O . GLY A 1 457 ? -19.294 -6.903 28.111 1.00 74.12 457 GLY A O 1
ATOM 3473 N N . VAL A 1 458 ? -18.476 -6.545 26.054 1.00 80.12 458 VAL A N 1
ATOM 3474 C CA . VAL A 1 458 ? -17.053 -6.683 26.390 1.00 80.12 458 VAL A CA 1
ATOM 3475 C C . VAL A 1 458 ? -16.368 -5.317 26.352 1.00 80.12 458 VAL A C 1
ATOM 3477 O O . VAL A 1 458 ? -16.541 -4.547 25.407 1.00 80.12 458 VAL A O 1
ATOM 3480 N N . LEU A 1 459 ? -15.568 -5.028 27.382 1.00 84.19 459 LEU A N 1
ATOM 3481 C CA . LEU A 1 459 ? -14.802 -3.790 27.497 1.00 84.19 459 LEU A CA 1
ATOM 3482 C C . LEU A 1 459 ? -13.575 -3.785 26.573 1.00 84.19 459 LEU A C 1
ATOM 3484 O O . LEU A 1 459 ? -12.715 -4.668 26.645 1.00 84.19 459 LEU A O 1
ATOM 3488 N N . HIS A 1 460 ? -13.482 -2.740 25.760 1.00 84.31 460 HIS A N 1
ATOM 3489 C CA . HIS A 1 460 ? -12.370 -2.443 24.867 1.00 84.31 460 HIS A CA 1
ATOM 3490 C C . HIS A 1 460 ? -11.798 -1.056 25.174 1.00 84.31 460 HIS A C 1
ATOM 3492 O O . HIS A 1 460 ? -12.476 -0.199 25.746 1.00 84.31 460 HIS A O 1
ATOM 3498 N N . GLN A 1 461 ? -10.542 -0.835 24.800 1.00 85.06 461 GLN A N 1
ATOM 3499 C CA . GLN A 1 461 ? -9.868 0.455 24.862 1.00 85.06 461 GLN A CA 1
ATOM 3500 C C . GLN A 1 461 ? -9.167 0.720 23.534 1.00 85.06 461 GLN A C 1
ATOM 3502 O O . GLN A 1 461 ? -8.578 -0.193 22.953 1.00 85.06 461 GLN A O 1
ATOM 3507 N N . ILE A 1 462 ? -9.210 1.966 23.066 1.00 76.88 462 ILE A N 1
ATOM 3508 C CA . ILE A 1 462 ? -8.410 2.380 21.918 1.00 76.88 462 ILE A CA 1
ATOM 3509 C C . ILE A 1 462 ? -6.953 2.521 22.351 1.00 76.88 462 ILE A C 1
ATOM 3511 O O . ILE A 1 462 ? -6.622 3.428 23.110 1.00 76.88 462 ILE A O 1
ATOM 3515 N N . VAL A 1 463 ? -6.094 1.630 21.865 1.00 68.44 463 VAL A N 1
ATOM 3516 C CA . VAL A 1 463 ? -4.648 1.653 22.107 1.00 68.44 463 VAL A CA 1
ATOM 3517 C C . VAL A 1 463 ? -3.937 1.615 20.761 1.00 68.44 463 VAL A C 1
ATOM 3519 O O . VAL A 1 463 ? -4.192 0.737 19.937 1.00 68.44 463 VAL A O 1
ATOM 3522 N N . ALA A 1 464 ? -3.059 2.584 20.529 1.00 52.06 464 ALA A N 1
ATOM 3523 C CA . ALA A 1 464 ? -2.375 2.829 19.265 1.00 52.06 464 ALA A CA 1
ATOM 3524 C C . ALA A 1 464 ? -3.328 2.915 18.051 1.00 52.06 464 ALA A C 1
ATOM 3526 O O . ALA A 1 464 ? -3.003 2.443 16.963 1.00 52.06 464 ALA A O 1
ATOM 3527 N N . GLY A 1 465 ? -4.504 3.521 18.229 1.00 55.12 465 GLY A N 1
ATOM 3528 C CA . GLY A 1 465 ? -5.525 3.680 17.192 1.00 55.12 465 GLY A CA 1
ATOM 3529 C C . GLY A 1 465 ? -6.355 2.424 16.899 1.00 55.12 465 GLY A C 1
ATOM 3530 O O . GLY A 1 465 ? -7.138 2.435 15.951 1.00 55.12 465 GLY A O 1
ATOM 3531 N N . ARG A 1 466 ? -6.219 1.351 17.692 1.00 56.34 466 ARG A N 1
ATOM 3532 C CA . ARG A 1 466 ? -6.978 0.098 17.529 1.00 56.34 466 ARG A CA 1
ATOM 3533 C C . ARG A 1 466 ? -7.861 -0.198 18.722 1.00 56.34 466 ARG A C 1
ATOM 3535 O O . ARG A 1 466 ? -7.484 0.094 19.850 1.00 56.34 466 ARG A O 1
ATOM 3542 N N . SER A 1 467 ? -8.973 -0.888 18.480 1.00 71.94 467 SER A N 1
ATOM 3543 C CA . SER A 1 467 ? -9.714 -1.568 19.542 1.00 71.94 467 SER A CA 1
ATOM 3544 C C . SER A 1 467 ? -8.867 -2.701 20.118 1.00 71.94 467 SER A C 1
ATOM 3546 O O . SER A 1 467 ? -8.544 -3.662 19.422 1.00 71.94 467 SER A O 1
ATOM 3548 N N . SER A 1 468 ? -8.496 -2.583 21.388 1.00 74.00 468 SER A N 1
ATOM 3549 C CA . SER A 1 468 ? -7.856 -3.646 22.150 1.00 74.00 468 SER A CA 1
ATOM 3550 C C . SER A 1 468 ? -8.783 -4.094 23.268 1.00 74.00 468 SER A C 1
ATOM 3552 O O . SER A 1 468 ? -9.314 -3.275 24.023 1.00 74.00 468 SER A O 1
ATOM 3554 N N . ARG A 1 469 ? -8.989 -5.406 23.394 1.00 83.38 469 ARG A N 1
ATOM 3555 C CA . ARG A 1 469 ? -9.801 -5.962 24.477 1.00 83.38 469 ARG A CA 1
ATOM 3556 C C . ARG A 1 469 ? -9.098 -5.748 25.812 1.00 83.38 469 ARG A C 1
ATOM 3558 O O . ARG A 1 469 ? -7.964 -6.180 26.011 1.00 83.38 469 ARG A O 1
ATOM 3565 N N . VAL A 1 470 ? -9.817 -5.173 26.768 1.00 83.38 470 VAL A N 1
ATOM 3566 C CA . VAL A 1 470 ? -9.306 -4.984 28.123 1.00 83.38 470 VAL A CA 1
ATOM 3567 C C . VAL A 1 470 ? -9.377 -6.310 28.879 1.00 83.38 470 VAL A C 1
ATOM 3569 O O . VAL A 1 470 ? -10.452 -6.864 29.120 1.00 83.38 470 VAL A O 1
ATOM 3572 N N . LEU A 1 471 ? -8.216 -6.843 29.263 1.00 81.69 471 LEU A N 1
ATOM 3573 C CA . LEU A 1 471 ? -8.136 -8.055 30.078 1.00 81.69 471 LEU A CA 1
ATOM 3574 C C . LEU A 1 471 ? -8.569 -7.746 31.515 1.00 81.69 471 LEU A C 1
ATOM 3576 O O . LEU A 1 471 ? -8.023 -6.849 32.155 1.00 81.69 471 LEU A O 1
ATOM 3580 N N . ILE A 1 472 ? -9.528 -8.510 32.038 1.00 82.50 472 ILE A N 1
ATOM 3581 C CA . ILE A 1 472 ? -10.003 -8.400 33.423 1.00 82.50 472 ILE A CA 1
ATOM 3582 C C . ILE A 1 472 ? -9.415 -9.561 34.221 1.00 82.50 472 ILE A C 1
ATOM 3584 O O . ILE A 1 472 ? -9.648 -10.724 33.881 1.00 82.50 472 ILE A O 1
ATOM 3588 N N . ARG A 1 473 ? -8.689 -9.253 35.301 1.00 80.06 473 ARG A N 1
ATOM 3589 C CA . ARG A 1 473 ? -8.082 -10.259 36.183 1.00 80.06 473 ARG A CA 1
ATOM 3590 C C . ARG A 1 473 ? -9.148 -11.206 36.732 1.00 80.06 473 ARG A C 1
ATOM 3592 O O . ARG A 1 473 ? -10.102 -10.759 37.374 1.00 80.06 473 ARG A O 1
ATOM 3599 N N . LYS A 1 474 ? -8.947 -12.513 36.541 1.00 70.88 474 LYS A N 1
ATOM 3600 C CA . LYS A 1 474 ? -9.702 -13.581 37.213 1.00 70.88 474 LYS A CA 1
ATOM 3601 C C . LYS A 1 474 ? -8.749 -14.416 38.074 1.00 70.88 474 LYS A C 1
ATOM 3603 O O . LYS A 1 474 ? -7.766 -14.946 37.564 1.00 70.88 474 LYS A O 1
ATOM 3608 N N . GLY A 1 475 ? -9.045 -14.552 39.368 1.00 67.00 475 GLY A N 1
ATOM 3609 C CA . GLY A 1 475 ? -8.239 -15.360 40.294 1.00 67.00 475 GLY A CA 1
ATOM 3610 C C . GLY A 1 475 ? -6.822 -14.809 40.513 1.00 67.00 475 GLY A C 1
ATOM 3611 O O . GLY A 1 475 ? -6.659 -13.623 40.783 1.00 67.00 475 GLY A O 1
ATOM 3612 N N . GLU A 1 476 ? -5.803 -15.668 40.396 1.00 56.78 476 GLU A N 1
ATOM 3613 C CA . GLU A 1 476 ? -4.384 -15.357 40.671 1.00 56.78 476 GLU A CA 1
ATOM 3614 C C . GLU A 1 476 ? -3.614 -14.726 39.488 1.00 56.78 476 GLU A C 1
ATOM 3616 O O . GLU A 1 476 ? -2.392 -14.569 39.542 1.00 56.78 476 GLU A O 1
ATOM 3621 N N . GLN A 1 477 ? -4.293 -14.352 38.399 1.00 67.31 477 GLN A N 1
ATOM 3622 C CA . GLN A 1 477 ? -3.643 -13.729 37.240 1.00 67.31 477 GLN A CA 1
ATOM 3623 C C . GLN A 1 477 ? -3.026 -12.363 37.595 1.00 67.31 477 GLN A C 1
ATOM 3625 O O . GLN A 1 477 ? -3.687 -11.487 38.159 1.00 67.31 477 GLN A O 1
ATOM 3630 N N . LYS A 1 478 ? -1.748 -12.169 37.235 1.00 61.72 478 LYS A N 1
ATOM 3631 C CA . LYS A 1 478 ? -0.994 -10.930 37.508 1.00 61.72 478 LYS A CA 1
ATOM 3632 C C . LYS A 1 478 ? -1.268 -9.800 36.505 1.00 61.72 478 LYS A C 1
ATOM 3634 O O . LYS A 1 478 ? -1.022 -8.642 36.836 1.00 61.72 478 LYS A O 1
ATOM 3639 N N . GLU A 1 479 ? -1.790 -10.111 35.321 1.00 58.44 479 GLU A N 1
ATOM 3640 C CA . GLU A 1 479 ? -1.999 -9.162 34.217 1.00 58.44 479 GLU A CA 1
ATOM 3641 C C . GLU A 1 479 ? -3.482 -8.796 34.028 1.00 58.44 479 GLU A C 1
ATOM 3643 O O . GLU A 1 479 ? -4.364 -9.625 34.238 1.00 58.44 479 GLU A O 1
ATOM 3648 N N . GLY A 1 480 ? -3.759 -7.542 33.646 1.00 75.00 480 GLY A N 1
ATOM 3649 C CA . GLY A 1 480 ? -5.112 -7.013 33.401 1.00 75.00 480 GLY A CA 1
ATOM 3650 C C . GLY A 1 480 ? -5.628 -6.034 34.466 1.00 75.00 480 GLY A C 1
ATOM 3651 O O . GLY A 1 480 ? -4.972 -5.799 35.483 1.00 75.00 480 GLY A O 1
ATOM 3652 N N . LEU A 1 481 ? -6.814 -5.464 34.242 1.00 80.88 481 LEU A N 1
ATOM 3653 C CA . LEU A 1 481 ? -7.519 -4.584 35.178 1.00 80.88 481 LEU A CA 1
ATOM 3654 C C . LEU A 1 481 ? -8.203 -5.382 36.296 1.00 80.88 481 LEU A C 1
ATOM 3656 O O . LEU A 1 481 ? -8.686 -6.498 36.098 1.00 80.88 481 LEU A O 1
ATOM 3660 N N . PHE A 1 482 ? -8.283 -4.794 37.491 1.00 84.06 482 PHE A N 1
ATOM 3661 C CA . PHE A 1 482 ? -9.064 -5.365 38.589 1.00 84.06 482 PHE A CA 1
ATOM 3662 C C . PHE A 1 482 ? -10.557 -5.368 38.243 1.00 84.06 482 PHE A C 1
ATOM 3664 O O . PHE A 1 482 ? -11.073 -4.382 37.721 1.00 84.06 482 PHE A O 1
ATOM 3671 N N . GLN A 1 483 ? -11.278 -6.426 38.627 1.00 86.12 483 GLN A N 1
ATOM 3672 C CA . GLN A 1 483 ? -12.717 -6.558 38.356 1.00 86.12 483 GLN A CA 1
ATOM 3673 C C . GLN A 1 483 ? -13.540 -5.364 38.871 1.00 86.12 483 GLN A C 1
ATOM 3675 O O . GLN A 1 483 ? -14.498 -4.941 38.229 1.00 86.12 483 GLN A O 1
ATOM 3680 N N . LYS A 1 484 ? -13.141 -4.777 40.007 1.00 86.81 484 LYS A N 1
ATOM 3681 C CA . LYS A 1 484 ? -13.760 -3.556 40.539 1.00 86.81 484 LYS A CA 1
ATOM 3682 C C . LYS A 1 484 ? -13.580 -2.354 39.602 1.00 86.81 484 LYS A C 1
ATOM 3684 O O . LYS A 1 484 ? -14.528 -1.607 39.409 1.00 86.81 484 LYS A O 1
ATOM 3689 N N . HIS A 1 485 ? -12.386 -2.169 39.039 1.00 88.62 485 HIS A N 1
ATOM 3690 C CA . HIS A 1 485 ? -12.088 -1.060 38.127 1.00 88.62 485 HIS A CA 1
ATOM 3691 C C . HIS A 1 485 ? -12.808 -1.236 36.790 1.00 88.62 485 HIS A C 1
ATOM 3693 O O . HIS A 1 485 ? -13.422 -0.289 36.319 1.00 88.62 485 HIS A O 1
ATOM 3699 N N . ALA A 1 486 ? -12.821 -2.456 36.243 1.00 87.69 486 ALA A N 1
ATOM 3700 C CA . ALA A 1 486 ? -13.560 -2.762 35.020 1.00 87.69 486 ALA A CA 1
ATOM 3701 C C . ALA A 1 486 ? -15.051 -2.408 35.151 1.00 87.69 486 ALA A C 1
ATOM 3703 O O . ALA A 1 486 ? -15.581 -1.699 34.307 1.00 87.69 486 ALA A O 1
ATOM 3704 N N . ARG A 1 487 ? -15.691 -2.782 36.269 1.00 90.62 487 ARG A N 1
ATOM 3705 C CA . ARG A 1 487 ? -17.096 -2.433 36.551 1.00 90.62 487 ARG A CA 1
ATOM 3706 C C . ARG A 1 487 ? -17.364 -0.928 36.622 1.00 90.62 487 ARG A C 1
ATOM 3708 O O . ARG A 1 487 ? -18.432 -0.486 36.216 1.00 90.62 487 ARG A O 1
ATOM 3715 N N . ILE A 1 488 ? -16.421 -0.151 37.158 1.00 92.31 488 ILE A N 1
ATOM 3716 C CA . ILE A 1 488 ? -16.536 1.314 37.212 1.00 92.31 488 ILE A CA 1
ATOM 3717 C C . ILE A 1 488 ? -16.447 1.891 35.793 1.00 92.31 488 ILE A C 1
ATOM 3719 O O . ILE A 1 488 ? -17.292 2.696 35.414 1.00 92.31 488 ILE A O 1
ATOM 3723 N N . ILE A 1 489 ? -15.476 1.438 34.992 1.00 91.75 489 ILE A N 1
ATOM 3724 C CA . ILE A 1 489 ? -15.299 1.873 33.597 1.00 91.75 489 ILE A CA 1
ATOM 3725 C C . ILE A 1 489 ? -16.540 1.520 32.761 1.00 91.75 489 ILE A C 1
ATOM 3727 O O . ILE A 1 489 ? -17.085 2.386 32.082 1.00 91.75 489 ILE A O 1
ATOM 3731 N N . GLU A 1 490 ? -17.033 0.282 32.862 1.00 91.44 490 GLU A N 1
ATOM 3732 C CA . GLU A 1 490 ? -18.251 -0.194 32.185 1.00 91.44 490 GLU A CA 1
ATOM 3733 C C . GLU A 1 490 ? -19.472 0.687 32.494 1.00 91.44 490 GLU A C 1
ATOM 3735 O O . GLU A 1 490 ? -20.303 0.916 31.618 1.00 91.44 490 GLU A O 1
ATOM 3740 N N . ALA A 1 491 ? -19.569 1.217 33.716 1.00 92.19 491 ALA A N 1
ATOM 3741 C CA . ALA A 1 491 ? -20.671 2.078 34.129 1.00 92.19 491 ALA A CA 1
ATOM 3742 C C . ALA A 1 491 ? -20.473 3.563 33.756 1.00 92.19 491 ALA A C 1
ATOM 3744 O O . ALA A 1 491 ? -21.464 4.268 33.560 1.00 92.19 491 ALA A O 1
ATOM 3745 N N . LEU A 1 492 ? -19.230 4.045 33.621 1.00 94.06 492 LEU A N 1
ATOM 3746 C CA . LEU A 1 492 ? -18.927 5.421 33.194 1.00 94.06 492 LEU A CA 1
ATOM 3747 C C . LEU A 1 492 ? -19.014 5.618 31.676 1.00 94.06 492 LEU A C 1
ATOM 3749 O O . LEU A 1 492 ? -19.386 6.704 31.230 1.00 94.06 492 LEU A O 1
ATOM 3753 N N . VAL A 1 493 ? -18.720 4.588 30.875 1.00 91.50 493 VAL A N 1
ATOM 3754 C CA . VAL A 1 493 ? -18.777 4.668 29.403 1.00 91.50 493 VAL A CA 1
ATOM 3755 C C . VAL A 1 493 ? -20.148 5.161 28.896 1.00 91.50 493 VAL A C 1
ATOM 3757 O O . VAL A 1 493 ? -20.172 6.126 28.128 1.00 91.50 493 VAL A O 1
ATOM 3760 N N . PRO A 1 494 ? -21.300 4.616 29.346 1.00 91.38 494 PRO A N 1
ATOM 3761 C CA . PRO A 1 494 ? -22.614 5.130 28.956 1.00 91.38 494 PRO A CA 1
ATOM 3762 C C . PRO A 1 494 ? -22.868 6.583 29.379 1.00 91.38 494 PRO A C 1
ATOM 3764 O O . PRO A 1 494 ? -23.524 7.324 28.649 1.00 91.38 494 PRO A O 1
ATOM 3767 N N . VAL A 1 495 ? -22.347 7.005 30.538 1.00 93.56 495 VAL A N 1
ATOM 3768 C CA . VAL A 1 495 ? -22.475 8.388 31.030 1.00 93.56 495 VAL A CA 1
ATOM 3769 C C . VAL A 1 495 ? -21.721 9.346 30.106 1.00 93.56 495 VAL A C 1
ATOM 3771 O O . VAL A 1 495 ? -22.292 10.336 29.647 1.00 93.56 495 VAL A O 1
ATOM 3774 N N . ARG A 1 496 ? -20.466 9.017 29.769 1.00 93.69 496 ARG A N 1
ATOM 3775 C CA . ARG A 1 496 ? -19.635 9.779 28.824 1.00 93.69 496 ARG A CA 1
ATOM 3776 C C . ARG A 1 496 ? -20.294 9.882 27.449 1.00 93.69 496 ARG A C 1
ATOM 3778 O O . ARG A 1 496 ? -20.394 10.975 26.892 1.00 93.69 496 ARG A O 1
ATOM 3785 N N . ASP A 1 497 ? -20.746 8.755 26.903 1.00 88.62 497 ASP A N 1
ATOM 3786 C CA . ASP A 1 497 ? -21.331 8.693 25.561 1.00 88.62 497 ASP A CA 1
ATOM 3787 C C . ASP A 1 497 ? -22.633 9.505 25.474 1.00 88.62 497 ASP A C 1
ATOM 3789 O O . ASP A 1 497 ? -22.864 10.211 24.488 1.00 88.62 497 ASP A O 1
ATOM 3793 N N . ALA A 1 498 ? -23.465 9.464 26.520 1.00 89.62 498 ALA A N 1
ATOM 3794 C CA . ALA A 1 498 ? -24.670 10.282 26.605 1.00 89.62 498 ALA A CA 1
ATOM 3795 C C . ALA A 1 498 ? -24.343 11.782 26.729 1.00 89.62 498 ALA A C 1
ATOM 3797 O O . ALA A 1 498 ? -24.966 12.595 26.046 1.00 89.62 498 ALA A O 1
ATOM 3798 N N . ALA A 1 499 ? -23.334 12.154 27.526 1.00 91.81 499 ALA A N 1
ATOM 3799 C CA . ALA A 1 499 ? -22.897 13.544 27.666 1.00 91.81 499 ALA A CA 1
ATOM 3800 C C . ALA A 1 499 ? -22.382 14.115 26.334 1.00 91.81 499 ALA A C 1
ATOM 3802 O O . ALA A 1 499 ? -22.817 15.189 25.913 1.00 91.81 499 ALA A O 1
ATOM 3803 N N . ARG A 1 500 ? -21.536 13.364 25.610 1.00 88.94 500 ARG A N 1
ATOM 3804 C CA . ARG A 1 500 ? -21.075 13.736 24.259 1.00 88.94 500 ARG A CA 1
ATOM 3805 C C . ARG A 1 500 ? -22.231 13.942 23.290 1.00 88.94 500 ARG A C 1
ATOM 3807 O O . ARG A 1 500 ? -22.224 14.905 22.530 1.00 88.94 500 ARG A O 1
ATOM 3814 N N . ARG A 1 501 ? -23.225 13.052 23.317 1.00 86.56 501 ARG A N 1
ATOM 3815 C CA . ARG A 1 501 ? -24.394 13.139 22.434 1.00 86.56 501 ARG A CA 1
ATOM 3816 C C . ARG A 1 501 ? -25.194 14.418 22.673 1.00 86.56 501 ARG A C 1
ATOM 3818 O O . ARG A 1 501 ? -25.597 15.058 21.707 1.00 86.56 501 ARG A O 1
ATOM 3825 N N . VAL A 1 502 ? -25.389 14.809 23.935 1.00 89.94 502 VAL A N 1
ATOM 3826 C CA . VAL A 1 502 ? -26.052 16.078 24.281 1.00 89.94 502 VAL A CA 1
ATOM 3827 C C . VAL A 1 502 ? -25.243 17.266 23.765 1.00 89.94 502 VAL A C 1
ATOM 3829 O O . VAL A 1 502 ? -25.811 18.141 23.120 1.00 89.94 502 VAL A O 1
ATOM 3832 N N . LEU A 1 503 ? -23.925 17.282 23.989 1.00 89.50 503 LEU A N 1
ATOM 3833 C CA . LEU A 1 503 ? -23.061 18.372 23.523 1.00 89.50 503 LEU A CA 1
ATOM 3834 C C . LEU A 1 503 ? -23.052 18.495 21.994 1.00 89.50 503 LEU A C 1
ATOM 3836 O O . LEU A 1 503 ? -23.201 19.601 21.480 1.00 89.50 503 LEU A O 1
ATOM 3840 N N . ARG A 1 504 ? -22.953 17.375 21.267 1.00 85.38 504 ARG A N 1
ATOM 3841 C CA . ARG A 1 504 ? -23.003 17.358 19.796 1.00 85.38 504 ARG A CA 1
ATOM 3842 C C . ARG A 1 504 ? -24.345 17.884 19.279 1.00 85.38 504 ARG A C 1
ATOM 3844 O O . ARG A 1 504 ? -24.360 18.787 18.451 1.00 85.38 504 ARG A O 1
ATOM 3851 N N . ALA A 1 505 ? -25.460 17.418 19.845 1.00 84.69 505 ALA A N 1
ATOM 3852 C CA . ALA A 1 505 ? -26.787 17.919 19.485 1.00 84.69 505 ALA A CA 1
ATOM 3853 C C . ALA A 1 505 ? -26.942 19.425 19.772 1.00 84.69 505 ALA A C 1
ATOM 3855 O O . ALA A 1 505 ? -27.531 20.147 18.972 1.00 84.69 505 ALA A O 1
ATOM 3856 N N . GLN A 1 506 ? -26.378 19.933 20.876 1.00 89.50 506 GLN A N 1
ATOM 3857 C CA . GLN A 1 506 ? -26.376 21.372 21.162 1.00 89.50 506 GLN A CA 1
ATOM 3858 C C . GLN A 1 506 ? -25.542 22.165 20.142 1.00 89.50 506 GLN A C 1
ATOM 3860 O O . GLN A 1 506 ? -26.019 23.194 19.656 1.00 89.50 506 GLN A O 1
ATOM 3865 N N . MET A 1 507 ? -24.345 21.678 19.793 1.00 83.12 507 MET A N 1
ATOM 3866 C CA . MET A 1 507 ? -23.458 22.285 18.791 1.00 83.12 507 MET A CA 1
ATOM 3867 C C . MET A 1 507 ? -24.104 22.350 17.402 1.00 83.12 507 MET A C 1
ATOM 3869 O O . MET A 1 507 ? -24.032 23.383 16.744 1.00 83.12 507 MET A O 1
ATOM 3873 N N . GLU A 1 508 ? -24.774 21.276 16.984 1.00 80.81 508 GLU A N 1
ATOM 3874 C CA . GLU A 1 508 ? -25.452 21.152 15.683 1.00 80.81 508 GLU A CA 1
ATOM 3875 C C . GLU A 1 508 ? -26.858 21.774 15.672 1.00 80.81 508 GLU A C 1
ATOM 3877 O O . GLU A 1 508 ? -27.588 21.678 14.688 1.00 80.81 508 GLU A O 1
ATOM 3882 N N . ASN A 1 509 ? -27.256 22.412 16.775 1.00 83.75 509 ASN A N 1
ATOM 3883 C CA . ASN A 1 509 ? -28.576 23.002 16.975 1.00 83.75 509 ASN A CA 1
ATOM 3884 C C . ASN A 1 509 ? -29.761 22.030 16.778 1.00 83.75 509 ASN A C 1
ATOM 3886 O O . ASN A 1 509 ? -30.844 22.427 16.348 1.00 83.75 509 ASN A O 1
ATOM 3890 N N . GLN A 1 510 ? -29.569 20.760 17.126 1.00 84.06 510 GLN A N 1
ATOM 3891 C CA . GLN A 1 510 ? -30.587 19.713 17.084 1.00 84.06 510 GLN A CA 1
ATOM 3892 C C . GLN A 1 510 ? -31.340 19.583 18.426 1.00 84.06 510 GLN A C 1
ATOM 3894 O O . GLN A 1 510 ? -30.848 20.023 19.471 1.00 84.06 510 GLN A O 1
ATOM 3899 N N . PRO A 1 511 ? -32.525 18.941 18.452 1.00 85.62 511 PRO A N 1
ATOM 3900 C CA . PRO A 1 511 ? -33.232 18.641 19.698 1.00 85.62 511 PRO A CA 1
ATOM 3901 C C . PRO A 1 511 ? -32.420 17.717 20.627 1.00 85.62 511 PRO A C 1
ATOM 3903 O O . PRO A 1 511 ? -32.104 16.585 20.269 1.00 85.62 511 PRO A O 1
ATOM 3906 N N . PHE A 1 512 ? -32.132 18.164 21.856 1.00 90.06 512 PHE A N 1
ATOM 3907 C CA . PHE A 1 512 ? -31.271 17.437 22.809 1.00 90.06 512 PHE A CA 1
ATOM 3908 C C . PHE A 1 512 ? -31.983 16.942 24.085 1.00 90.06 512 PHE A C 1
ATOM 3910 O O . PHE A 1 512 ? -31.370 16.236 24.886 1.00 90.06 512 PHE A O 1
ATOM 3917 N N . ALA A 1 513 ? -33.277 17.234 24.266 1.00 88.19 513 ALA A N 1
ATOM 3918 C CA . ALA A 1 513 ? -34.036 16.864 25.471 1.00 88.19 513 ALA A CA 1
ATOM 3919 C C . ALA A 1 513 ? -34.067 15.343 25.725 1.00 88.19 513 ALA A C 1
ATOM 3921 O O . ALA A 1 513 ? -33.898 14.883 26.855 1.00 88.19 513 ALA A O 1
ATOM 3922 N N . LYS A 1 514 ? -34.207 14.538 24.660 1.00 87.06 514 LYS A N 1
ATOM 3923 C CA . LYS A 1 514 ? -34.113 13.071 24.752 1.00 87.06 514 LYS A CA 1
ATOM 3924 C C . LYS A 1 514 ? -32.732 12.634 25.252 1.00 87.06 514 LYS A C 1
ATOM 3926 O O . LYS A 1 514 ? -32.644 11.818 26.163 1.00 87.06 514 LYS A O 1
ATOM 3931 N N . GLY A 1 515 ? -31.669 13.236 24.712 1.00 88.25 515 GLY A N 1
ATOM 3932 C CA . GLY A 1 515 ? -30.292 12.976 25.133 1.00 88.25 515 GLY A CA 1
ATOM 3933 C C . GLY A 1 515 ? -30.042 13.327 26.603 1.00 88.25 515 GLY A C 1
ATOM 3934 O O . GLY A 1 515 ? -29.392 12.558 27.304 1.00 88.25 515 GLY A O 1
ATOM 3935 N N . GLN A 1 516 ? -30.614 14.428 27.104 1.00 91.81 516 GLN A N 1
ATOM 3936 C CA . GLN A 1 516 ? -30.548 14.787 28.528 1.00 91.81 516 GLN A CA 1
ATOM 3937 C C . GLN A 1 516 ? -31.268 13.762 29.412 1.00 91.81 516 GLN A C 1
ATOM 3939 O O . GLN A 1 516 ? -30.764 13.388 30.471 1.00 91.81 516 GLN A O 1
ATOM 3944 N N . GLY A 1 517 ? -32.415 13.248 28.959 1.00 91.38 517 GLY A N 1
ATOM 3945 C CA . GLY A 1 517 ? -33.107 12.147 29.624 1.00 91.38 517 GLY A CA 1
ATOM 3946 C C . GLY A 1 517 ? -32.256 10.875 29.691 1.00 91.38 517 GLY A C 1
ATOM 3947 O O . GLY A 1 517 ? -32.212 10.220 30.734 1.00 91.38 517 GLY A O 1
ATOM 3948 N N . ASP A 1 518 ? -31.572 10.526 28.602 1.00 88.81 518 ASP A N 1
ATOM 3949 C CA . ASP A 1 518 ? -30.683 9.359 28.526 1.00 88.81 518 ASP A CA 1
ATOM 3950 C C . ASP A 1 518 ? -29.466 9.526 29.452 1.00 88.81 518 ASP A C 1
ATOM 3952 O O . ASP A 1 518 ? -29.160 8.627 30.240 1.00 88.81 518 ASP A O 1
ATOM 3956 N N . LEU A 1 519 ? -28.845 10.711 29.438 1.00 94.62 519 LEU A N 1
ATOM 3957 C CA . LEU A 1 519 ? -27.749 11.091 30.331 1.00 94.62 519 LEU A CA 1
ATOM 3958 C C . LEU A 1 519 ? -28.168 10.999 31.803 1.00 94.62 519 LEU A C 1
ATOM 3960 O O . LEU A 1 519 ? -27.457 10.400 32.610 1.00 94.62 519 LEU A O 1
ATOM 3964 N N . LYS A 1 520 ? -29.351 11.515 32.156 1.00 94.31 520 LYS A N 1
ATOM 3965 C CA . LYS A 1 520 ? -29.901 11.430 33.517 1.00 94.31 520 LYS A CA 1
ATOM 3966 C C . LYS A 1 520 ? -30.060 9.986 33.980 1.00 94.31 520 LYS A C 1
ATOM 3968 O O . LYS A 1 520 ? -29.686 9.668 35.108 1.00 94.31 520 LYS A O 1
ATOM 3973 N N . ARG A 1 521 ? -30.574 9.098 33.123 1.00 94.25 521 ARG A N 1
ATOM 3974 C CA . ARG A 1 521 ? -30.732 7.673 33.461 1.00 94.25 521 ARG A CA 1
ATOM 3975 C C . ARG A 1 521 ? -29.384 6.980 33.651 1.00 94.25 521 ARG A C 1
ATOM 3977 O O . ARG A 1 521 ? -29.237 6.242 34.625 1.00 94.25 521 ARG A O 1
ATOM 3984 N N . ALA A 1 522 ? -28.412 7.241 32.775 1.00 92.94 522 ALA A N 1
ATOM 3985 C CA . ALA A 1 522 ? -27.062 6.689 32.890 1.00 92.94 522 ALA A CA 1
ATOM 3986 C C . ALA A 1 522 ? -26.361 7.168 34.174 1.00 92.94 522 ALA A C 1
ATOM 3988 O O . ALA A 1 522 ? -25.855 6.351 34.942 1.00 92.94 522 ALA A O 1
ATOM 3989 N N . TYR A 1 523 ? -26.413 8.472 34.460 1.00 95.38 523 TYR A N 1
ATOM 3990 C CA . TYR A 1 523 ? -25.846 9.067 35.673 1.00 95.38 523 TYR A CA 1
ATOM 3991 C C . TYR A 1 523 ? -26.473 8.487 36.948 1.00 95.38 523 TYR A C 1
ATOM 3993 O O . TYR A 1 523 ? -25.767 8.033 37.842 1.00 95.38 523 TYR A O 1
ATOM 4001 N N . GLN A 1 524 ? -27.806 8.418 37.022 1.00 94.38 524 GLN A N 1
ATOM 4002 C CA . GLN A 1 524 ? -28.494 7.842 38.181 1.00 94.38 524 GLN A CA 1
ATOM 4003 C C . GLN A 1 524 ? -28.174 6.356 38.371 1.00 94.38 524 GLN A C 1
ATOM 4005 O O . GLN A 1 524 ? -28.071 5.893 39.506 1.00 94.38 524 GLN A O 1
ATOM 4010 N N . ALA A 1 525 ? -28.023 5.595 37.283 1.00 93.88 525 ALA A N 1
ATOM 4011 C CA . ALA A 1 525 ? -27.594 4.203 37.362 1.00 93.88 525 ALA A CA 1
ATOM 4012 C C . ALA A 1 525 ? -26.182 4.085 37.954 1.00 93.88 525 ALA A C 1
ATOM 4014 O O . ALA A 1 525 ? -25.985 3.272 38.857 1.00 93.88 525 ALA A O 1
ATOM 4015 N N . PHE A 1 526 ? -25.252 4.941 37.519 1.00 95.00 526 PHE A N 1
ATOM 4016 C CA . PHE A 1 526 ? -23.899 4.999 38.067 1.00 95.00 526 PHE A CA 1
ATOM 4017 C C . PHE A 1 526 ? -23.897 5.354 39.561 1.00 95.00 526 PHE A C 1
ATOM 4019 O O . PHE A 1 526 ? -23.362 4.599 40.374 1.00 95.00 526 PHE A O 1
ATOM 4026 N N . VAL A 1 527 ? -24.559 6.454 39.942 1.00 93.94 527 VAL A N 1
ATOM 4027 C CA . VAL A 1 527 ? -24.574 6.949 41.329 1.00 93.94 527 VAL A CA 1
ATOM 4028 C C . VAL A 1 527 ? -25.194 5.938 42.291 1.00 93.94 527 VAL A C 1
ATOM 4030 O O . VAL A 1 527 ? -24.675 5.742 43.388 1.00 93.94 527 VAL A O 1
ATOM 4033 N N . ARG A 1 528 ? -26.251 5.224 41.879 1.00 92.69 528 ARG A N 1
ATOM 4034 C CA . ARG A 1 528 ? -26.845 4.148 42.694 1.00 92.69 528 ARG A CA 1
ATOM 4035 C C . ARG A 1 528 ? -25.869 3.012 42.993 1.00 92.69 528 ARG A C 1
ATOM 4037 O O . ARG A 1 528 ? -25.998 2.372 44.032 1.00 92.69 528 ARG A O 1
ATOM 4044 N N . GLN A 1 529 ? -24.940 2.730 42.083 1.00 92.19 529 GLN A N 1
ATOM 4045 C CA . GLN A 1 529 ? -24.033 1.592 42.201 1.00 92.19 529 GLN A CA 1
ATOM 4046 C C . GLN A 1 529 ? -22.697 1.954 42.863 1.00 92.19 529 GLN A C 1
ATOM 4048 O O . GLN A 1 529 ? -22.152 1.138 43.607 1.00 92.19 529 GLN A O 1
ATOM 4053 N N . PHE A 1 530 ? -22.164 3.151 42.600 1.00 91.50 530 PHE A N 1
ATOM 4054 C CA . PHE A 1 530 ? -20.804 3.538 42.999 1.00 91.50 530 PHE A CA 1
ATOM 4055 C C . PHE A 1 530 ? -20.724 4.830 43.826 1.00 91.50 530 PHE A C 1
ATOM 4057 O O . PHE A 1 530 ? -19.641 5.167 44.308 1.00 91.50 530 PHE A O 1
ATOM 4064 N N . GLY A 1 531 ? -21.840 5.535 44.029 1.00 92.06 531 GLY A N 1
ATOM 4065 C CA . GLY A 1 531 ? -21.857 6.872 44.627 1.00 92.06 531 GLY A CA 1
ATOM 4066 C C . GLY A 1 531 ? -21.462 7.975 43.632 1.00 92.06 531 GLY A C 1
ATOM 4067 O O . GLY A 1 531 ? -21.419 7.722 42.426 1.00 92.06 531 GLY A O 1
ATOM 4068 N N . PRO A 1 532 ? -21.183 9.200 44.116 1.00 93.44 532 PRO A N 1
ATOM 4069 C CA . PRO A 1 532 ? -20.824 10.339 43.268 1.00 93.44 532 PRO A CA 1
ATOM 4070 C C . PRO A 1 532 ? -19.637 10.043 42.342 1.00 93.44 532 PRO A C 1
ATOM 4072 O O . PRO A 1 532 ? -18.686 9.357 42.733 1.00 93.44 532 PRO A O 1
ATOM 4075 N N . ILE A 1 533 ? -19.662 10.572 41.119 1.00 92.06 533 ILE A N 1
ATOM 4076 C CA . ILE A 1 533 ? -18.560 10.430 40.148 1.00 92.06 533 ILE A CA 1
ATOM 4077 C C . ILE A 1 533 ? -17.272 11.051 40.710 1.00 92.06 533 ILE A C 1
ATOM 4079 O O . ILE A 1 533 ? -16.204 10.435 40.664 1.00 92.06 533 ILE A O 1
ATOM 4083 N N . ASN A 1 534 ? -17.391 12.239 41.298 1.00 91.25 534 ASN A N 1
ATOM 4084 C CA . ASN A 1 534 ? -16.313 13.048 41.859 1.00 91.25 534 ASN A CA 1
ATOM 4085 C C . ASN A 1 534 ? -15.988 12.717 43.325 1.00 91.25 534 ASN A C 1
ATOM 4087 O O . ASN A 1 534 ? -15.271 13.481 43.976 1.00 91.25 534 ASN A O 1
ATOM 4091 N N . LEU A 1 535 ? -16.455 11.568 43.837 1.00 90.62 535 LEU A N 1
ATOM 4092 C CA . LEU A 1 535 ? -16.161 11.107 45.195 1.00 90.62 535 LEU A CA 1
ATOM 4093 C C . LEU A 1 535 ? -14.657 11.214 45.480 1.00 90.62 535 LEU A C 1
ATOM 4095 O O . LEU A 1 535 ? -13.848 10.561 44.816 1.00 90.62 535 LEU A O 1
ATOM 4099 N N . THR A 1 536 ? -14.298 12.018 46.478 1.00 88.38 536 THR A N 1
ATOM 4100 C CA . THR A 1 536 ? -12.910 12.287 46.869 1.00 88.38 536 THR A CA 1
ATOM 4101 C C . THR A 1 536 ? -12.693 11.811 48.297 1.00 88.38 536 THR A C 1
ATOM 4103 O O . THR A 1 536 ? -13.432 12.177 49.200 1.00 88.38 536 THR A O 1
ATOM 4106 N N . LYS A 1 537 ? -11.689 10.953 48.497 1.00 84.44 537 LYS A N 1
ATOM 4107 C CA . LYS A 1 537 ? -11.288 10.435 49.807 1.00 84.44 537 LYS A CA 1
ATOM 4108 C C . LYS A 1 537 ? -9.963 11.047 50.216 1.00 84.44 537 LYS A C 1
ATOM 4110 O O . LYS A 1 537 ? -8.935 10.752 49.600 1.00 84.44 537 LYS A O 1
ATOM 4115 N N . THR A 1 538 ? -9.995 11.828 51.283 1.00 83.06 538 THR A N 1
ATOM 4116 C CA . THR A 1 538 ? -8.820 12.477 51.859 1.00 83.06 538 THR A CA 1
ATOM 4117 C C . THR A 1 538 ? -8.296 11.659 53.032 1.00 83.06 538 THR A C 1
ATOM 4119 O O . THR A 1 538 ? -9.031 11.316 53.952 1.00 83.06 538 THR A O 1
ATOM 4122 N N . THR A 1 539 ? -7.015 11.292 53.001 1.00 80.38 539 THR A N 1
ATOM 4123 C CA . THR A 1 539 ? -6.329 10.655 54.132 1.00 80.38 539 THR A CA 1
ATOM 4124 C C . THR A 1 539 ? -5.222 11.574 54.618 1.00 80.38 539 THR A C 1
ATOM 4126 O O . THR A 1 539 ? -4.256 11.802 53.892 1.00 80.38 539 THR A O 1
ATOM 4129 N N . VAL A 1 540 ? -5.339 12.062 55.851 1.00 81.44 540 VAL A N 1
ATOM 4130 C CA . VAL A 1 540 ? -4.281 12.824 56.521 1.00 81.44 540 VAL A CA 1
ATOM 4131 C C . VAL A 1 540 ? -3.413 11.848 57.311 1.00 81.44 540 VAL A C 1
ATOM 4133 O O . VAL A 1 540 ? -3.907 11.099 58.153 1.00 81.44 540 VAL A O 1
ATOM 4136 N N . ARG A 1 541 ? -2.111 11.811 57.018 1.00 76.69 541 ARG A N 1
ATOM 4137 C CA . ARG A 1 541 ? -1.117 11.073 57.806 1.00 76.69 541 ARG A CA 1
ATOM 4138 C C . ARG A 1 541 ? -0.204 12.060 58.505 1.00 76.69 541 ARG A C 1
ATOM 4140 O O . ARG A 1 541 ? 0.508 12.806 57.842 1.00 76.69 541 ARG A O 1
ATOM 4147 N N . VAL A 1 542 ? -0.182 12.018 59.830 1.00 77.75 542 VAL A N 1
ATOM 4148 C CA . VAL A 1 542 ? 0.759 12.803 60.632 1.00 77.75 542 VAL A CA 1
ATOM 4149 C C . VAL A 1 542 ? 2.032 11.985 60.824 1.00 77.75 542 VAL A C 1
ATOM 4151 O O . VAL A 1 542 ? 1.987 10.862 61.332 1.00 77.75 542 VAL A O 1
ATOM 4154 N N . ASN A 1 543 ? 3.173 12.515 60.386 1.00 70.62 543 ASN A N 1
ATOM 4155 C CA . ASN A 1 543 ? 4.461 11.876 60.630 1.00 70.62 543 ASN A CA 1
ATOM 4156 C C . ASN A 1 543 ? 4.827 12.012 62.118 1.00 70.62 543 ASN A C 1
ATOM 4158 O O . ASN A 1 543 ? 5.075 13.113 62.604 1.00 70.62 543 ASN A O 1
ATOM 4162 N N . VAL A 1 544 ? 4.889 10.879 62.825 1.00 67.88 544 VAL A N 1
ATOM 4163 C CA . VAL A 1 544 ? 5.108 10.803 64.283 1.00 67.88 544 VAL A CA 1
ATOM 4164 C C . VAL A 1 544 ? 6.445 11.427 64.718 1.00 67.88 544 VAL A C 1
ATOM 4166 O O . VAL A 1 544 ? 6.590 11.828 65.867 1.00 67.88 544 VAL A O 1
ATOM 4169 N N . THR A 1 545 ? 7.423 11.540 63.815 1.00 65.25 545 THR A N 1
ATOM 4170 C CA . THR A 1 545 ? 8.767 12.055 64.122 1.00 65.25 545 THR A CA 1
ATOM 4171 C C . THR A 1 545 ? 8.947 13.531 63.764 1.00 65.25 545 THR A C 1
ATOM 4173 O O . THR A 1 545 ? 9.737 14.213 64.408 1.00 65.25 545 THR A O 1
ATOM 4176 N N . THR A 1 546 ? 8.241 14.044 62.752 1.00 68.69 546 THR A N 1
ATOM 4177 C CA . THR A 1 546 ? 8.434 15.420 62.248 1.00 68.69 546 THR A CA 1
ATOM 4178 C C . THR A 1 546 ? 7.237 16.342 62.468 1.00 68.69 546 THR A C 1
ATOM 4180 O O . THR A 1 546 ? 7.354 17.538 62.220 1.00 68.69 546 THR A O 1
ATOM 4183 N N . GLY A 1 547 ? 6.086 15.814 62.898 1.00 69.56 547 GLY A N 1
ATOM 4184 C CA . GLY A 1 547 ? 4.850 16.584 63.081 1.00 69.56 547 GLY A CA 1
ATOM 4185 C C . GLY A 1 547 ? 4.225 17.102 61.780 1.00 69.56 547 GLY A C 1
ATOM 4186 O O . GLY A 1 547 ? 3.219 17.799 61.827 1.00 69.56 547 GLY A O 1
ATOM 4187 N N . VAL A 1 548 ? 4.799 16.772 60.617 1.00 72.44 548 VAL A N 1
ATOM 4188 C CA . VAL A 1 548 ? 4.296 17.214 59.312 1.00 72.44 548 VAL A CA 1
ATOM 4189 C C . VAL A 1 548 ? 3.097 16.358 58.913 1.00 72.44 548 VAL A C 1
ATOM 4191 O O . VAL A 1 548 ? 3.197 15.130 58.817 1.00 72.44 548 VAL A O 1
ATOM 4194 N N . GLU A 1 549 ? 1.973 17.018 58.654 1.00 80.31 549 GLU A N 1
ATOM 4195 C CA . GLU A 1 549 ? 0.775 16.403 58.093 1.00 80.31 549 GLU A CA 1
ATOM 4196 C C . GLU A 1 549 ? 0.952 16.214 56.581 1.00 80.31 549 GLU A C 1
ATOM 4198 O O . GLU A 1 549 ? 1.283 17.146 55.852 1.00 80.31 549 GLU A O 1
ATOM 4203 N N . THR A 1 550 ? 0.772 14.987 56.095 1.00 76.12 550 THR A N 1
ATOM 4204 C CA . THR A 1 550 ? 0.726 14.677 54.662 1.00 76.12 550 THR A CA 1
ATOM 4205 C C . THR A 1 550 ? -0.696 14.294 54.292 1.00 76.12 550 THR A C 1
ATOM 4207 O O . THR A 1 550 ? -1.192 13.241 54.701 1.00 76.12 550 THR A O 1
ATOM 4210 N N . GLU A 1 551 ? -1.346 15.140 53.504 1.00 81.00 551 GLU A N 1
ATOM 4211 C CA . GLU A 1 551 ? -2.667 14.879 52.948 1.00 81.00 551 GLU A CA 1
ATOM 4212 C C . GLU A 1 551 ? -2.538 14.110 51.625 1.00 81.00 551 GLU A C 1
ATOM 4214 O O . GLU A 1 551 ? -1.787 14.491 50.729 1.00 81.00 551 GLU A O 1
ATOM 4219 N N . THR A 1 552 ? -3.241 12.986 51.492 1.00 78.62 552 THR A N 1
ATOM 4220 C CA . THR A 1 552 ? -3.356 12.248 50.227 1.00 78.62 552 THR A CA 1
ATOM 4221 C C . THR A 1 552 ? -4.817 12.172 49.820 1.00 78.62 552 THR A C 1
ATOM 4223 O O . THR A 1 552 ? -5.612 11.515 50.493 1.00 78.62 552 THR A O 1
ATOM 4226 N N . GLN A 1 553 ? -5.152 12.787 48.689 1.00 83.94 553 GLN A N 1
ATOM 4227 C CA . GLN A 1 553 ? -6.485 12.723 48.098 1.00 83.94 553 GLN A CA 1
ATOM 4228 C C . GLN A 1 553 ? -6.551 11.630 47.028 1.00 83.94 553 GLN A C 1
ATOM 4230 O O . GLN A 1 553 ? -5.633 11.460 46.222 1.00 83.94 553 GLN A O 1
ATOM 4235 N N . ARG A 1 554 ? -7.638 10.857 47.019 1.00 84.88 554 ARG A N 1
ATOM 4236 C CA . ARG A 1 554 ? -7.897 9.816 46.014 1.00 84.88 554 ARG A CA 1
ATOM 4237 C C . ARG A 1 554 ? -9.324 9.903 45.505 1.00 84.88 554 ARG A C 1
ATOM 4239 O O . ARG A 1 554 ? -10.249 9.999 46.304 1.00 84.88 554 ARG A O 1
ATOM 4246 N N . ARG A 1 555 ? -9.505 9.767 44.190 1.00 89.06 555 ARG A N 1
ATOM 4247 C CA . ARG A 1 555 ? -10.820 9.751 43.533 1.00 89.06 555 ARG A CA 1
ATOM 4248 C C . ARG A 1 555 ? -11.168 8.336 43.064 1.00 89.06 555 ARG A C 1
ATOM 4250 O O . ARG A 1 555 ? -10.871 7.997 41.922 1.00 89.06 555 ARG A O 1
ATOM 4257 N N . PRO A 1 556 ? -11.731 7.464 43.922 1.00 88.12 556 PRO A N 1
ATOM 4258 C CA . PRO A 1 556 ? -11.909 6.039 43.624 1.00 88.12 556 PRO A CA 1
ATOM 4259 C C . PRO A 1 556 ? -12.736 5.725 42.370 1.00 88.12 556 PRO A C 1
ATOM 4261 O O . PRO A 1 556 ? -12.501 4.682 41.765 1.00 88.12 556 PRO A O 1
ATOM 4264 N N . ASN A 1 557 ? -13.679 6.592 41.993 1.00 89.88 557 ASN A N 1
ATOM 4265 C CA . ASN A 1 557 ? -14.564 6.379 40.843 1.00 89.88 557 ASN A CA 1
ATOM 4266 C C . ASN A 1 557 ? -13.975 6.929 39.535 1.00 89.88 557 ASN A C 1
ATOM 4268 O O . ASN A 1 557 ? -14.159 6.334 38.481 1.00 89.88 557 ASN A O 1
ATOM 4272 N N . LEU A 1 558 ? -13.202 8.012 39.607 1.00 90.25 558 LEU A N 1
ATOM 4273 C CA . LEU A 1 558 ? -12.556 8.638 38.450 1.00 90.25 558 LEU A CA 1
ATOM 4274 C C . LEU A 1 558 ? -11.196 8.023 38.110 1.00 90.25 558 LEU A C 1
ATOM 4276 O O . LEU A 1 558 ? -10.854 7.900 36.940 1.00 90.25 558 LEU A O 1
ATOM 4280 N N . GLN A 1 559 ? -10.428 7.605 39.118 1.00 89.56 559 GLN A N 1
ATOM 4281 C CA . GLN A 1 559 ? -9.067 7.094 38.940 1.00 89.56 559 GLN A CA 1
ATOM 4282 C C . GLN A 1 559 ? -8.962 5.891 37.982 1.00 89.56 559 GLN A C 1
ATOM 4284 O O . GLN A 1 559 ? -8.017 5.863 37.197 1.00 89.56 559 GLN A O 1
ATOM 4289 N N . PRO A 1 560 ? -9.902 4.923 37.969 1.00 89.69 560 PRO A N 1
ATOM 4290 C CA . PRO A 1 560 ? -9.912 3.854 36.967 1.00 89.69 560 PRO A CA 1
ATOM 4291 C C . PRO A 1 560 ? -10.126 4.325 35.522 1.00 89.69 560 PRO A C 1
ATOM 4293 O O . PRO A 1 560 ? -9.864 3.560 34.604 1.00 89.69 560 PRO A O 1
ATOM 4296 N N . PHE A 1 561 ? -10.626 5.545 35.318 1.00 92.00 561 PHE A N 1
ATOM 4297 C CA . PHE A 1 561 ? -11.026 6.090 34.020 1.00 92.00 561 PHE A CA 1
ATOM 4298 C C . PHE A 1 561 ? -10.054 7.166 33.497 1.00 92.00 561 PHE A C 1
ATOM 4300 O O . PHE A 1 561 ? -10.346 7.819 32.505 1.00 92.00 561 PHE A O 1
ATOM 4307 N N . TYR A 1 562 ? -8.897 7.365 34.144 1.00 89.56 562 TYR A N 1
ATOM 4308 C CA . TYR A 1 562 ? -7.921 8.411 33.791 1.00 89.56 562 TYR A CA 1
ATOM 4309 C C . TYR A 1 562 ? -7.306 8.270 32.399 1.00 89.56 562 TYR A C 1
ATOM 4311 O O . TYR A 1 562 ? -6.930 9.279 31.809 1.00 89.56 562 TYR A O 1
ATOM 4319 N N . ASP A 1 563 ? -7.219 7.048 31.876 1.00 85.44 563 ASP A N 1
ATOM 4320 C CA . ASP A 1 563 ? -6.688 6.820 30.530 1.00 85.44 563 ASP A CA 1
ATOM 4321 C C . ASP A 1 563 ? -7.675 7.255 29.435 1.00 85.44 563 ASP A C 1
ATOM 4323 O O . ASP A 1 563 ? -7.294 7.360 28.270 1.00 85.44 563 ASP A O 1
ATOM 4327 N N . ASP A 1 564 ? -8.937 7.521 29.793 1.00 90.12 564 ASP A N 1
ATOM 4328 C CA . ASP A 1 564 ? -9.921 8.039 28.857 1.00 90.12 564 ASP A CA 1
ATOM 4329 C C . ASP A 1 564 ? -9.696 9.540 28.611 1.00 90.12 564 ASP A C 1
ATOM 4331 O O . ASP A 1 564 ? -9.666 10.327 29.565 1.00 90.12 564 ASP A O 1
ATOM 4335 N N . PRO A 1 565 ? -9.617 9.993 27.350 1.00 87.00 565 PRO A N 1
ATOM 4336 C CA . PRO A 1 565 ? -9.388 11.404 27.043 1.00 87.00 565 PRO A CA 1
ATOM 4337 C C . PRO A 1 565 ? -10.524 12.319 27.516 1.00 87.00 565 PRO A C 1
ATOM 4339 O O . PRO A 1 565 ? -10.320 13.523 27.669 1.00 87.00 565 PRO A O 1
ATOM 4342 N N . ASP A 1 566 ? -11.713 11.770 27.768 1.00 88.62 566 ASP A N 1
ATOM 4343 C CA . ASP A 1 566 ? -12.888 12.522 28.194 1.00 88.62 566 ASP A CA 1
ATOM 4344 C C . ASP A 1 566 ? -13.207 12.342 29.684 1.00 88.62 566 ASP A C 1
ATOM 4346 O O . ASP A 1 566 ? -14.294 12.687 30.149 1.00 88.62 566 ASP A O 1
ATOM 4350 N N . VAL A 1 567 ? -12.241 11.873 30.470 1.00 92.94 567 VAL A N 1
ATOM 4351 C CA . VAL A 1 567 ? -12.377 11.750 31.924 1.00 92.94 567 VAL A CA 1
ATOM 4352 C C . VAL A 1 567 ? -12.804 13.056 32.603 1.00 92.94 567 VAL A C 1
ATOM 4354 O O . VAL A 1 567 ? -13.655 13.060 33.492 1.00 92.94 567 VAL A O 1
ATOM 4357 N N . TRP A 1 568 ? -12.284 14.192 32.137 1.00 91.88 568 TRP A N 1
ATOM 4358 C CA . TRP A 1 568 ? -12.609 15.506 32.693 1.00 91.88 568 TRP A CA 1
ATOM 4359 C C . TRP A 1 568 ? -13.969 16.034 32.239 1.00 91.88 568 TRP A C 1
ATOM 4361 O O . TRP A 1 568 ? -14.599 16.779 32.983 1.00 91.88 568 TRP A O 1
ATOM 4371 N N . LEU A 1 569 ? -14.460 15.598 31.074 1.00 91.12 569 LEU A N 1
ATOM 4372 C CA . LEU A 1 569 ? -15.847 15.837 30.675 1.00 91.12 569 LEU A CA 1
ATOM 4373 C C . LEU A 1 569 ? -16.800 15.093 31.618 1.00 91.12 569 LEU A C 1
ATOM 4375 O O . LEU A 1 569 ? -17.787 15.651 32.074 1.00 91.12 569 LEU A O 1
ATOM 4379 N N . VAL A 1 570 ? -16.493 13.839 31.949 1.00 92.81 570 VAL A N 1
ATOM 4380 C CA . VAL A 1 570 ? -17.305 13.050 32.889 1.00 92.81 570 VAL A CA 1
ATOM 4381 C C . VAL A 1 570 ? -17.236 13.614 34.312 1.00 92.81 570 VAL A C 1
ATOM 4383 O O . VAL A 1 570 ? -18.210 13.542 35.052 1.00 92.81 570 VAL A O 1
ATOM 4386 N N . SER A 1 571 ? -16.113 14.217 34.698 1.00 92.19 571 SER A N 1
ATOM 4387 C CA . SER A 1 571 ? -15.997 14.926 35.975 1.00 92.19 571 SER A CA 1
ATOM 4388 C C . SER A 1 571 ? -16.822 16.222 35.996 1.00 92.19 571 SER A C 1
ATOM 4390 O O . SER A 1 571 ? -17.448 16.521 37.008 1.00 92.19 571 SER A O 1
ATOM 4392 N N . SER A 1 572 ? -16.881 16.976 34.891 1.00 92.31 572 SER A N 1
ATOM 4393 C CA . SER A 1 572 ? -17.525 18.299 34.860 1.00 92.31 572 SER A CA 1
ATOM 4394 C C . SER A 1 572 ? -19.055 18.277 34.871 1.00 92.31 572 SER A C 1
ATOM 4396 O O . SER A 1 572 ? -19.676 19.306 35.125 1.00 92.31 572 SER A O 1
ATOM 4398 N N . ILE A 1 573 ? -19.679 17.126 34.606 1.00 93.25 573 ILE A N 1
ATOM 4399 C CA . ILE A 1 573 ? -21.142 16.999 34.629 1.00 93.25 573 ILE A CA 1
ATOM 4400 C C . ILE A 1 573 ? -21.716 16.894 36.050 1.00 93.25 573 ILE A C 1
ATOM 4402 O O . ILE A 1 573 ? -22.929 16.989 36.208 1.00 93.25 573 ILE A O 1
ATOM 4406 N N . GLU A 1 574 ? -20.894 16.698 37.082 1.00 94.25 574 GLU A N 1
ATOM 4407 C CA . GLU A 1 574 ? -21.344 16.588 38.473 1.00 94.25 574 GLU A CA 1
ATOM 4408 C C . GLU A 1 574 ? -20.761 17.715 39.331 1.00 94.25 574 GLU A C 1
ATOM 4410 O O . GLU A 1 574 ? -19.546 17.867 39.444 1.00 94.25 574 GLU A O 1
ATOM 4415 N N . GLU A 1 575 ? -21.634 18.467 39.994 1.00 91.00 575 GLU A N 1
ATOM 4416 C CA . GLU A 1 575 ? -21.248 19.402 41.047 1.00 91.00 575 GLU A CA 1
ATOM 4417 C C . GLU A 1 575 ? -21.063 18.618 42.348 1.00 91.00 575 GLU A C 1
ATOM 4419 O O . GLU A 1 575 ? -22.004 17.985 42.830 1.00 91.00 575 GLU A O 1
ATOM 4424 N N . TYR A 1 576 ? -19.855 18.623 42.908 1.00 91.19 576 TYR A N 1
ATOM 4425 C CA . TYR A 1 576 ? -19.514 17.828 44.087 1.00 91.19 576 TYR A CA 1
ATOM 4426 C C . TYR A 1 576 ? -19.040 18.709 45.235 1.00 91.19 576 TYR A C 1
ATOM 4428 O O . TYR A 1 576 ? -18.160 19.551 45.061 1.00 91.19 576 TYR A O 1
ATOM 4436 N N . ASP A 1 577 ? -19.620 18.482 46.407 1.00 87.88 577 ASP A N 1
ATOM 4437 C CA . ASP A 1 577 ? -19.217 19.111 47.656 1.00 87.88 577 ASP A CA 1
ATOM 4438 C C . ASP A 1 577 ? -18.362 18.131 48.468 1.00 87.88 577 ASP A C 1
ATOM 4440 O O . ASP A 1 577 ? -18.845 17.109 48.964 1.00 87.88 577 ASP A O 1
ATOM 4444 N N . GLU A 1 578 ? -17.074 18.455 48.603 1.00 84.00 578 GLU A N 1
ATOM 4445 C CA . GLU A 1 578 ? -16.101 17.632 49.325 1.00 84.00 578 GLU A CA 1
ATOM 4446 C C . GLU A 1 578 ? -16.396 17.543 50.828 1.00 84.00 578 GLU A C 1
ATOM 4448 O O . GLU A 1 578 ? -16.074 16.528 51.441 1.00 84.00 578 GLU A O 1
ATOM 4453 N N . ALA A 1 579 ? -17.033 18.559 51.424 1.00 81.38 579 ALA A N 1
ATOM 4454 C CA . ALA A 1 579 ? -17.319 18.581 52.857 1.00 81.38 579 ALA A CA 1
ATOM 4455 C C . ALA A 1 579 ? -18.487 17.660 53.229 1.00 81.38 579 ALA A C 1
ATOM 4457 O O . ALA A 1 579 ? -18.502 17.078 54.313 1.00 81.38 579 ALA A O 1
ATOM 4458 N N . THR A 1 580 ? -19.472 17.533 52.337 1.00 83.81 580 THR A N 1
ATOM 4459 C CA . THR A 1 580 ? -20.666 16.702 52.557 1.00 83.81 580 THR A CA 1
ATOM 4460 C C . THR A 1 580 ? -20.607 15.352 51.842 1.00 83.81 580 THR A C 1
ATOM 4462 O O . THR A 1 580 ? -21.493 14.524 52.037 1.00 83.81 580 THR A O 1
ATOM 4465 N N . GLU A 1 581 ? -19.576 15.122 51.023 1.00 85.75 581 GLU A N 1
ATOM 4466 C CA . GLU A 1 581 ? -19.438 13.974 50.118 1.00 85.75 581 GLU A CA 1
ATOM 4467 C C . GLU A 1 581 ? -20.661 13.771 49.199 1.00 85.75 581 GLU A C 1
ATOM 4469 O O . GLU A 1 581 ? -20.981 12.650 48.790 1.00 85.75 581 GLU A O 1
ATOM 4474 N N . THR A 1 582 ? -21.367 14.857 48.856 1.00 86.25 582 THR A N 1
ATOM 4475 C CA . THR A 1 582 ? -22.569 14.799 48.014 1.00 86.25 582 THR A CA 1
ATOM 4476 C C . THR A 1 582 ? -22.308 15.323 46.605 1.00 86.25 582 THR A C 1
ATOM 4478 O O . THR A 1 582 ? -21.675 16.357 46.412 1.00 86.25 582 THR A O 1
ATOM 4481 N N . GLY A 1 583 ? -22.810 14.590 45.606 1.00 88.25 583 GLY A N 1
ATOM 4482 C CA . GLY A 1 583 ? -22.794 14.983 44.196 1.00 88.25 583 GLY A CA 1
ATOM 4483 C C . GLY A 1 583 ? -24.192 15.355 43.707 1.00 88.25 583 GLY A C 1
ATOM 4484 O O . GLY A 1 583 ? -25.173 14.691 44.056 1.00 88.25 583 GLY A O 1
ATOM 4485 N N . ARG A 1 584 ? -24.295 16.412 42.898 1.00 90.38 584 ARG A N 1
ATOM 4486 C CA . ARG A 1 584 ? -25.528 16.859 42.241 1.00 90.38 584 ARG A CA 1
ATOM 4487 C C . ARG A 1 584 ? -25.329 16.940 40.722 1.00 90.38 584 ARG A C 1
ATOM 4489 O O . ARG A 1 584 ? -24.236 17.288 40.275 1.00 90.38 584 ARG A O 1
ATOM 4496 N N . PRO A 1 585 ? -26.364 16.639 39.912 1.00 90.25 585 PRO A N 1
ATOM 4497 C CA . PRO A 1 585 ? -26.285 16.824 38.465 1.00 90.25 585 PRO A CA 1
ATOM 4498 C C . PRO A 1 585 ? -26.023 18.295 38.129 1.00 90.25 585 PRO A C 1
ATOM 4500 O O . PRO A 1 585 ? -26.743 19.162 38.618 1.00 90.25 585 PRO A O 1
ATOM 4503 N N . GLY A 1 586 ? -25.019 18.560 37.296 1.00 90.31 586 GLY A N 1
ATOM 4504 C CA . GLY A 1 586 ? -24.689 19.905 36.834 1.00 90.31 586 GLY A CA 1
ATOM 4505 C C . GLY A 1 586 ? -25.604 20.416 35.707 1.00 90.31 586 GLY A C 1
ATOM 4506 O O . GLY A 1 586 ? -26.548 19.733 35.291 1.00 90.31 586 GLY A O 1
ATOM 4507 N N . PRO A 1 587 ? -25.297 21.590 35.130 1.00 91.25 587 PRO A N 1
ATOM 4508 C CA . PRO A 1 587 ? -26.179 22.275 34.178 1.00 91.25 587 PRO A CA 1
ATOM 4509 C C . PRO A 1 587 ? -26.465 21.501 32.885 1.00 91.25 587 PRO A C 1
ATOM 4511 O O . PRO A 1 587 ? -27.523 21.667 32.290 1.00 91.25 587 PRO A O 1
ATOM 4514 N N . LEU A 1 588 ? -25.572 20.603 32.444 1.00 92.06 588 LEU A N 1
ATOM 4515 C CA . LEU A 1 588 ? -25.754 19.835 31.199 1.00 92.06 588 LEU A CA 1
ATOM 4516 C C . LEU A 1 588 ? -27.046 18.989 31.194 1.00 92.06 588 LEU A C 1
ATOM 4518 O O . LEU A 1 588 ? -27.592 18.688 30.130 1.00 92.06 588 LEU A O 1
ATOM 4522 N N . PHE A 1 589 ? -27.546 18.609 32.373 1.00 92.00 589 PHE A N 1
ATOM 4523 C CA . PHE A 1 589 ? -28.749 17.788 32.526 1.00 92.00 589 PHE A CA 1
ATOM 4524 C C . PHE A 1 589 ? -30.056 18.547 32.274 1.00 92.00 589 PHE A C 1
ATOM 4526 O O . PHE A 1 589 ? -31.075 17.905 32.013 1.00 92.00 589 PHE A O 1
ATOM 4533 N N . THR A 1 590 ? -30.041 19.876 32.370 1.00 88.19 590 THR A N 1
ATOM 4534 C CA . THR A 1 590 ? -31.232 20.737 32.284 1.00 88.19 590 THR A CA 1
ATOM 4535 C C . THR A 1 590 ? -31.099 21.782 31.192 1.00 88.19 590 THR A C 1
ATOM 4537 O O . THR A 1 590 ? -32.023 21.978 30.407 1.00 88.19 590 THR A O 1
ATOM 4540 N N . ASP A 1 591 ? -29.922 22.382 31.070 1.00 87.81 591 ASP A N 1
ATOM 4541 C CA . ASP A 1 591 ? -29.707 23.595 30.303 1.00 87.81 591 ASP A CA 1
ATOM 4542 C C . ASP A 1 591 ? -28.887 23.348 29.035 1.00 87.81 591 ASP A C 1
ATOM 4544 O O . ASP A 1 591 ? -28.152 22.363 28.875 1.00 87.81 591 ASP A O 1
ATOM 4548 N N . ARG A 1 592 ? -29.005 24.293 28.101 1.00 85.62 592 ARG A N 1
ATOM 4549 C CA . ARG A 1 592 ? -28.078 24.404 26.979 1.00 85.62 592 ARG A CA 1
ATOM 4550 C C . ARG A 1 592 ? -26.788 25.042 27.489 1.00 85.62 592 ARG A C 1
ATOM 4552 O O . ARG A 1 592 ? -26.809 26.187 27.923 1.00 85.62 592 ARG A O 1
ATOM 4559 N N . VAL A 1 593 ? -25.676 24.318 27.391 1.00 87.25 593 VAL A N 1
ATOM 4560 C CA . VAL A 1 593 ? -24.349 24.783 27.832 1.00 87.25 593 VAL A CA 1
ATOM 4561 C C . VAL A 1 593 ? -23.461 25.221 26.665 1.00 87.25 593 VAL A C 1
ATOM 4563 O O . VAL A 1 593 ? -22.511 25.970 26.873 1.00 87.25 593 VAL A O 1
ATOM 4566 N N . ILE A 1 594 ? -23.780 24.797 25.434 1.00 82.06 594 ILE A N 1
ATOM 4567 C CA . ILE A 1 594 ? -23.133 25.270 24.203 1.00 82.06 594 ILE A CA 1
ATOM 4568 C C . ILE A 1 594 ? -24.168 25.926 23.284 1.00 82.06 594 ILE A C 1
ATOM 4570 O O . ILE A 1 594 ? -25.192 25.335 22.916 1.00 82.06 594 ILE A O 1
ATOM 4574 N N . HIS A 1 595 ? -23.882 27.161 22.878 1.00 72.44 595 HIS A N 1
ATOM 4575 C CA . HIS A 1 595 ? -24.632 27.845 21.832 1.00 72.44 595 HIS A CA 1
ATOM 4576 C C . HIS A 1 595 ? -24.099 27.436 20.460 1.00 72.44 595 HIS A C 1
ATOM 4578 O O . HIS A 1 595 ? -22.887 27.408 20.246 1.00 72.44 595 HIS A O 1
ATOM 4584 N N . ALA A 1 596 ? -25.010 27.122 19.537 1.00 64.12 596 ALA A N 1
ATOM 4585 C CA . ALA A 1 596 ? -24.641 26.953 18.140 1.00 64.12 596 ALA A CA 1
ATOM 4586 C C . ALA A 1 596 ? -24.039 28.273 17.617 1.00 64.12 596 ALA A C 1
ATOM 4588 O O . ALA A 1 596 ? -24.507 29.342 18.031 1.00 64.12 596 ALA A O 1
ATOM 4589 N N . PRO A 1 597 ? -23.025 28.228 16.735 1.00 62.06 597 PRO A N 1
ATOM 4590 C CA . PRO A 1 597 ? -22.507 29.429 16.095 1.00 62.06 597 PRO A CA 1
ATOM 4591 C C . PRO A 1 597 ? -23.658 30.146 15.387 1.00 62.06 597 PRO A C 1
ATOM 4593 O O . PRO A 1 597 ? -24.302 29.580 14.506 1.00 62.06 597 PRO A O 1
ATOM 4596 N N . VAL A 1 598 ? -23.958 31.371 15.810 1.00 64.88 598 VAL A N 1
ATOM 4597 C CA . VAL A 1 598 ? -24.946 32.211 15.131 1.00 64.88 598 VAL A CA 1
ATOM 4598 C C . VAL A 1 598 ? -24.230 32.868 13.959 1.00 64.88 598 VAL A C 1
ATOM 4600 O O . VAL A 1 598 ? -23.150 33.428 14.155 1.00 64.88 598 VAL A O 1
ATOM 4603 N N . GLU A 1 599 ? -24.803 32.794 12.754 1.00 62.31 599 GLU A N 1
ATOM 4604 C CA . GLU A 1 599 ? -24.274 33.564 11.627 1.00 62.31 599 GLU A CA 1
ATOM 4605 C C . GLU A 1 599 ? -24.269 35.052 12.013 1.00 62.31 599 GLU A C 1
ATOM 4607 O O . GLU A 1 599 ? -25.324 35.595 12.355 1.00 62.31 599 GLU A O 1
ATOM 4612 N N . PRO A 1 600 ? -23.102 35.718 12.022 1.00 69.00 600 PRO A N 1
ATOM 4613 C CA . PRO A 1 600 ? -23.031 37.112 12.420 1.00 69.00 600 PRO A CA 1
ATOM 4614 C C . PRO A 1 600 ? -23.799 37.963 11.410 1.00 69.00 600 PRO A C 1
ATOM 4616 O O . PRO A 1 600 ? -23.529 37.927 10.208 1.00 69.00 600 PRO A O 1
ATOM 4619 N N . GLU A 1 601 ? -24.756 38.751 11.895 1.00 73.50 601 GLU A N 1
ATOM 4620 C CA . GLU A 1 601 ? -25.471 39.695 11.046 1.00 73.50 601 GLU A CA 1
ATOM 4621 C C . GLU A 1 601 ? -24.524 40.826 10.618 1.00 73.50 601 GLU A C 1
ATOM 4623 O O . GLU A 1 601 ? -23.990 41.571 11.442 1.00 73.50 601 GLU A O 1
ATOM 4628 N N . ILE A 1 602 ? -24.298 40.952 9.310 1.00 78.00 602 ILE A N 1
ATOM 4629 C CA . ILE A 1 602 ? -23.395 41.957 8.745 1.00 78.00 602 ILE A CA 1
ATOM 4630 C C . ILE A 1 602 ? -24.196 43.223 8.439 1.00 78.00 602 ILE A C 1
ATOM 4632 O O . ILE A 1 602 ? -24.850 43.323 7.398 1.00 78.00 602 ILE A O 1
ATOM 4636 N N . HIS A 1 603 ? -24.107 44.211 9.328 1.00 76.06 603 HIS A N 1
ATOM 4637 C CA . HIS A 1 603 ? -24.800 45.496 9.176 1.00 76.06 603 HIS A CA 1
ATOM 4638 C C . HIS A 1 603 ? -23.906 46.591 8.581 1.00 76.06 603 HIS A C 1
ATOM 4640 O O . HIS A 1 603 ? -24.403 47.594 8.064 1.00 76.06 603 HIS A O 1
ATOM 4646 N N . SER A 1 604 ? -22.583 46.403 8.600 1.00 84.69 604 SER A N 1
ATOM 4647 C CA . SER A 1 604 ? -21.612 47.373 8.094 1.00 84.69 604 SER A CA 1
ATOM 4648 C C . SER A 1 604 ? -20.387 46.729 7.432 1.00 84.69 604 SER A C 1
ATOM 4650 O O . SER A 1 604 ? -20.098 45.543 7.585 1.00 84.69 604 SER A O 1
ATOM 4652 N N . ALA A 1 605 ? -19.616 47.540 6.699 1.00 74.25 605 ALA A N 1
ATOM 4653 C CA . ALA A 1 605 ? -18.345 47.109 6.112 1.00 74.25 605 ALA A CA 1
ATOM 4654 C C . ALA A 1 605 ? -17.296 46.729 7.176 1.00 74.25 605 ALA A C 1
ATOM 4656 O O . ALA A 1 605 ? -16.418 45.914 6.906 1.00 74.25 605 ALA A O 1
ATOM 4657 N N . HIS A 1 606 ? -17.398 47.299 8.380 1.00 70.25 606 HIS A N 1
ATOM 4658 C CA . HIS A 1 606 ? -16.530 46.955 9.500 1.00 70.25 606 HIS A CA 1
ATOM 4659 C C . HIS A 1 606 ? -16.890 45.578 10.076 1.00 70.25 606 HIS A C 1
ATOM 4661 O O . HIS A 1 606 ? -15.995 44.789 10.368 1.00 70.25 606 HIS A O 1
ATOM 4667 N N . ASP A 1 607 ? -18.182 45.244 10.135 1.00 78.19 607 ASP A N 1
ATOM 4668 C CA . ASP A 1 607 ? -18.645 43.911 10.547 1.00 78.19 607 ASP A CA 1
ATOM 4669 C C . ASP A 1 607 ? -18.220 42.858 9.523 1.00 78.19 607 ASP A C 1
ATOM 4671 O O . ASP A 1 607 ? -17.673 41.822 9.885 1.00 78.19 607 ASP A O 1
ATOM 4675 N N . ALA A 1 608 ? -18.356 43.163 8.228 1.00 73.31 608 ALA A N 1
ATOM 4676 C CA . ALA A 1 608 ? -17.887 42.288 7.153 1.00 73.31 608 ALA A CA 1
ATOM 4677 C C . ALA A 1 608 ? -16.375 42.017 7.246 1.00 73.31 608 ALA A C 1
ATOM 4679 O O . ALA A 1 608 ? -15.919 40.895 7.015 1.00 73.31 608 ALA A O 1
ATOM 4680 N N . LEU A 1 609 ? -15.593 43.042 7.600 1.00 71.88 609 LEU A N 1
ATOM 4681 C CA . LEU A 1 609 ? -14.152 42.933 7.801 1.00 71.88 609 LEU A CA 1
ATOM 4682 C C . LEU A 1 609 ? -13.814 42.086 9.035 1.00 71.88 609 LEU A C 1
ATOM 4684 O O . LEU A 1 609 ? -12.940 41.226 8.953 1.00 71.88 609 LEU A O 1
ATOM 4688 N N . ALA A 1 610 ? -14.514 42.301 10.150 1.00 74.00 610 ALA A N 1
ATOM 4689 C CA . ALA A 1 610 ? -14.331 41.548 11.387 1.00 74.00 610 ALA A CA 1
ATOM 4690 C C . ALA A 1 610 ? -14.673 40.061 11.207 1.00 74.00 610 ALA A C 1
ATOM 4692 O O . ALA A 1 610 ? -13.894 39.205 11.623 1.00 74.00 610 ALA A O 1
ATOM 4693 N N . VAL A 1 611 ? -15.770 39.753 10.508 1.00 77.56 611 VAL A N 1
ATOM 4694 C CA . VAL A 1 611 ? -16.158 38.378 10.152 1.00 77.56 611 VAL A CA 1
ATOM 4695 C C . VAL A 1 611 ? -15.113 37.746 9.229 1.00 77.56 611 VAL A C 1
ATOM 4697 O O . VAL A 1 611 ? -14.644 36.643 9.487 1.00 77.56 611 VAL A O 1
ATOM 4700 N N . SER A 1 612 ? -14.638 38.469 8.208 1.00 72.75 612 SER A N 1
ATOM 4701 C CA . SER A 1 612 ? -13.584 37.959 7.318 1.00 72.75 612 SER A CA 1
ATOM 4702 C C . SER A 1 612 ? -12.255 37.699 8.040 1.00 72.75 612 SER A C 1
ATOM 4704 O O . SER A 1 612 ? -11.538 36.764 7.680 1.00 72.75 612 SER A O 1
ATOM 4706 N N . LEU A 1 613 ? -11.895 38.534 9.017 1.00 71.25 613 LEU A N 1
ATOM 4707 C CA . LEU A 1 613 ? -10.697 38.360 9.839 1.00 71.25 613 LEU A CA 1
ATOM 4708 C C . LEU A 1 613 ? -10.837 37.172 10.794 1.00 71.25 613 LEU A C 1
ATOM 4710 O O . LEU A 1 613 ? -9.883 36.411 10.935 1.00 71.25 613 LEU A O 1
ATOM 4714 N N . HIS A 1 614 ? -12.010 36.999 11.405 1.00 69.12 614 HIS A N 1
ATOM 4715 C CA . HIS A 1 614 ? -12.309 35.876 12.289 1.00 69.12 614 HIS A CA 1
ATOM 4716 C C . HIS A 1 614 ? -12.266 34.535 11.541 1.00 69.12 614 HIS A C 1
ATOM 4718 O O . HIS A 1 614 ? -11.610 33.603 11.999 1.00 69.12 614 HIS A O 1
ATOM 4724 N N . ASP A 1 615 ? -12.870 34.470 10.352 1.00 61.28 615 ASP A N 1
ATOM 4725 C CA . ASP A 1 615 ? -12.992 33.224 9.589 1.00 61.28 615 ASP A CA 1
ATOM 4726 C C . ASP A 1 615 ? -11.701 32.812 8.868 1.00 61.28 615 ASP A C 1
ATOM 4728 O O . ASP A 1 615 ? -11.493 31.631 8.586 1.00 61.28 615 ASP A O 1
ATOM 4732 N N . ARG A 1 616 ? -10.850 33.774 8.478 1.00 54.62 616 ARG A N 1
ATOM 4733 C CA . ARG A 1 616 ? -9.708 33.506 7.578 1.00 54.62 616 ARG A CA 1
ATOM 4734 C C . ARG A 1 616 ? -8.356 34.019 8.053 1.00 54.62 616 ARG A C 1
ATOM 4736 O O . ARG A 1 616 ? -7.365 33.785 7.365 1.00 54.62 616 ARG A O 1
ATOM 4743 N N . GLY A 1 617 ? -8.291 34.738 9.172 1.00 43.81 617 GLY A N 1
ATOM 4744 C CA . GLY A 1 617 ? -7.038 35.297 9.686 1.00 43.81 617 GLY A CA 1
ATOM 4745 C C . GLY A 1 617 ? -6.380 36.334 8.762 1.00 43.81 617 GLY A C 1
ATOM 4746 O O . GLY A 1 617 ? -5.197 36.623 8.922 1.00 43.81 617 GLY A O 1
ATOM 4747 N N . GLY A 1 618 ? -7.112 36.895 7.787 1.00 50.16 618 GLY A N 1
ATOM 4748 C CA . GLY A 1 618 ? -6.581 37.865 6.827 1.00 50.16 618 GLY A CA 1
ATOM 4749 C C . GLY A 1 618 ? -7.657 38.629 6.047 1.00 50.16 618 GLY A C 1
ATOM 4750 O O . GLY A 1 618 ? -8.777 38.155 5.851 1.00 50.16 618 GLY A O 1
ATOM 4751 N N . THR A 1 619 ? -7.310 39.830 5.579 1.00 41.34 619 THR A N 1
ATOM 4752 C CA . THR A 1 619 ? -8.201 40.749 4.851 1.00 41.34 619 THR A CA 1
ATOM 4753 C C . THR A 1 619 ? -8.166 40.491 3.337 1.00 41.34 619 THR A C 1
ATOM 4755 O O . THR A 1 619 ? -7.595 41.246 2.553 1.00 41.34 619 THR A O 1
ATOM 4758 N N . GLY A 1 620 ? -8.769 39.390 2.882 1.00 40.75 620 GLY A N 1
ATOM 4759 C CA . GLY A 1 620 ? -8.898 39.104 1.446 1.00 40.75 620 GLY A CA 1
ATOM 4760 C C . GLY A 1 620 ? -10.003 39.940 0.782 1.00 40.75 620 GLY A C 1
ATOM 4761 O O . GLY A 1 620 ? -11.174 39.758 1.098 1.00 40.75 620 GLY A O 1
ATOM 4762 N N . GLN A 1 621 ? -9.657 40.805 -0.182 1.00 41.34 621 GLN A N 1
ATOM 4763 C CA . GLN A 1 621 ? -10.536 41.748 -0.915 1.00 41.34 621 GLN A CA 1
ATOM 4764 C C . GLN A 1 621 ? -11.675 41.136 -1.780 1.00 41.34 621 GLN A C 1
ATOM 4766 O O . GLN A 1 621 ? -12.185 41.788 -2.687 1.00 41.34 621 GLN A O 1
ATOM 4771 N N . ALA A 1 622 ? -12.140 39.910 -1.533 1.00 39.91 622 ALA A N 1
ATOM 4772 C CA . ALA A 1 622 ? -13.027 39.193 -2.460 1.00 39.91 622 ALA A CA 1
ATOM 4773 C C . ALA A 1 622 ? -14.459 38.929 -1.947 1.00 39.91 622 ALA A C 1
ATOM 4775 O O . ALA A 1 622 ? -15.063 37.922 -2.306 1.00 39.91 622 ALA A O 1
ATOM 4776 N N . ARG A 1 623 ? -15.030 39.836 -1.143 1.00 36.59 623 ARG A N 1
ATOM 4777 C CA . ARG A 1 623 ? -16.493 39.997 -0.980 1.00 36.59 623 ARG A CA 1
ATOM 4778 C C . ARG A 1 623 ? -16.847 41.473 -0.760 1.00 36.59 623 ARG A C 1
ATOM 4780 O O . ARG A 1 623 ? -17.353 41.870 0.278 1.00 36.59 623 ARG A O 1
ATOM 4787 N N . ALA A 1 624 ? -16.578 42.296 -1.768 1.00 34.81 624 ALA A N 1
ATOM 4788 C CA . ALA A 1 624 ? -17.221 43.597 -1.916 1.00 34.81 624 ALA A CA 1
ATOM 4789 C C . ALA A 1 624 ? -17.940 43.624 -3.271 1.00 34.81 624 ALA A C 1
ATOM 4791 O O . ALA A 1 624 ? -17.415 44.106 -4.268 1.00 34.81 624 ALA A O 1
ATOM 4792 N N . ALA A 1 625 ? -19.144 43.057 -3.306 1.00 29.19 625 ALA A N 1
ATOM 4793 C CA . ALA A 1 625 ? -20.143 43.353 -4.328 1.00 29.19 625 ALA A CA 1
ATOM 4794 C C . ALA A 1 625 ? -21.444 43.748 -3.603 1.00 29.19 625 ALA A C 1
ATOM 4796 O O . ALA A 1 625 ? -21.680 43.293 -2.485 1.00 29.19 625 ALA A O 1
ATOM 4797 N N . PRO A 1 626 ? -22.220 44.691 -4.154 1.00 38.38 626 PRO A N 1
ATOM 4798 C CA . PRO A 1 626 ? -22.695 45.840 -3.393 1.00 38.38 626 PRO A CA 1
ATOM 4799 C C . PRO A 1 626 ? -23.982 45.567 -2.610 1.00 38.38 626 PRO A C 1
ATOM 4801 O O . PRO A 1 626 ? -24.973 45.098 -3.168 1.00 38.38 626 PRO A O 1
ATOM 4804 N N . CYS A 1 627 ? -24.025 46.022 -1.353 1.00 29.16 627 CYS A N 1
ATOM 4805 C CA . CYS A 1 627 ? -25.265 46.324 -0.633 1.00 29.16 627 CYS A CA 1
ATOM 4806 C C . CYS A 1 627 ? -25.997 47.502 -1.305 1.00 29.16 627 CYS A C 1
ATOM 4808 O O . CYS A 1 627 ? -26.030 48.620 -0.797 1.00 29.16 627 CYS A O 1
ATOM 4810 N N . ARG A 1 628 ? -26.565 47.267 -2.488 1.00 35.44 628 ARG A N 1
ATOM 4811 C CA . ARG A 1 628 ? -27.550 48.125 -3.155 1.00 35.44 628 ARG A CA 1
ATOM 4812 C C . ARG A 1 628 ? -28.428 47.253 -4.049 1.00 35.44 628 ARG A C 1
ATOM 4814 O O . ARG A 1 628 ? -28.195 47.203 -5.247 1.00 35.44 628 ARG A O 1
ATOM 4821 N N . ALA A 1 629 ? -29.420 46.583 -3.460 1.00 34.41 629 ALA A N 1
ATOM 4822 C CA . ALA A 1 629 ? -30.728 46.304 -4.079 1.00 34.41 629 ALA A CA 1
ATOM 4823 C C . ALA A 1 629 ? -31.576 45.342 -3.224 1.00 34.41 629 ALA A C 1
ATOM 4825 O O . ALA A 1 629 ? -31.854 44.226 -3.636 1.00 34.41 629 ALA A O 1
ATOM 4826 N N . LEU A 1 630 ? -32.063 45.789 -2.063 1.00 28.09 630 LEU A N 1
ATOM 4827 C CA . LEU A 1 630 ? -33.277 45.226 -1.453 1.00 28.09 630 LEU A CA 1
ATOM 4828 C C . LEU A 1 630 ? -34.125 46.369 -0.878 1.00 28.09 630 LEU A C 1
ATOM 4830 O O . LEU A 1 630 ? -34.267 46.547 0.324 1.00 28.09 630 LEU A O 1
ATOM 4834 N N . ARG A 1 631 ? -34.698 47.180 -1.773 1.00 25.55 631 ARG A N 1
ATOM 4835 C CA . ARG A 1 631 ? -35.954 47.887 -1.499 1.00 25.55 631 ARG A CA 1
ATOM 4836 C C . ARG A 1 631 ? -37.027 47.245 -2.370 1.00 25.55 631 ARG A C 1
ATOM 4838 O O . ARG A 1 631 ? -37.199 47.627 -3.522 1.00 25.55 631 ARG A O 1
ATOM 4845 N N . ARG A 1 632 ? -37.732 46.251 -1.827 1.00 26.06 632 ARG A N 1
ATOM 4846 C CA . ARG A 1 632 ? -39.057 45.872 -2.336 1.00 26.06 632 ARG A CA 1
ATOM 4847 C C . ARG A 1 632 ? -40.078 46.861 -1.756 1.00 26.06 632 ARG A C 1
ATOM 4849 O O . ARG A 1 632 ? -40.054 47.078 -0.546 1.00 26.06 632 ARG A O 1
ATOM 4856 N N . PRO A 1 633 ? -40.949 47.482 -2.569 1.00 29.20 633 PRO A N 1
ATOM 4857 C CA . PRO A 1 633 ? -41.976 48.373 -2.057 1.00 29.20 633 PRO A CA 1
ATOM 4858 C C . PRO A 1 633 ? -43.157 47.569 -1.504 1.00 29.20 633 PRO A C 1
ATOM 4860 O O . PRO A 1 633 ? -43.696 46.682 -2.166 1.00 29.20 633 PRO A O 1
ATOM 4863 N N . VAL A 1 634 ? -43.571 47.929 -0.293 1.00 28.72 634 VAL A N 1
ATOM 4864 C CA . VAL A 1 634 ? -44.856 47.559 0.303 1.00 28.72 634 VAL A CA 1
ATOM 4865 C C . VAL A 1 634 ? -45.958 48.329 -0.434 1.00 28.72 634 VAL A C 1
ATOM 4867 O O . VAL A 1 634 ? -45.905 49.555 -0.529 1.00 28.72 634 VAL A O 1
ATOM 4870 N N . ARG A 1 635 ? -46.963 47.623 -0.966 1.00 27.50 635 ARG A N 1
ATOM 4871 C CA . ARG A 1 635 ? -48.255 48.222 -1.333 1.00 27.50 635 ARG A CA 1
ATOM 4872 C C . ARG A 1 635 ? -49.147 48.206 -0.096 1.00 27.50 635 ARG A C 1
ATOM 4874 O O . ARG A 1 635 ? -49.427 47.132 0.422 1.00 27.50 635 ARG A O 1
ATOM 4881 N N . GLY A 1 636 ? -49.628 49.374 0.325 1.00 26.34 636 GLY A N 1
ATOM 4882 C CA . GLY A 1 636 ? -50.651 49.466 1.363 1.00 26.34 636 GLY A CA 1
ATOM 4883 C C . GLY A 1 636 ? -50.913 50.879 1.879 1.00 26.34 636 GLY A C 1
ATOM 4884 O O . GLY A 1 636 ? -50.333 51.279 2.872 1.00 26.34 636 GLY A O 1
ATOM 4885 N N . ALA A 1 637 ? -51.837 51.567 1.205 1.00 27.11 637 ALA A N 1
ATOM 4886 C CA . ALA A 1 637 ? -52.833 52.485 1.769 1.00 27.11 637 ALA A CA 1
ATOM 4887 C C . ALA A 1 637 ? -52.419 53.835 2.421 1.00 27.11 637 ALA A C 1
ATOM 4889 O O . ALA A 1 637 ? -52.095 53.934 3.594 1.00 27.11 637 ALA A O 1
ATOM 4890 N N . THR A 1 638 ? -52.703 54.891 1.643 1.00 27.20 638 THR A N 1
ATOM 4891 C CA . THR A 1 638 ? -53.522 56.082 1.983 1.00 27.20 638 THR A CA 1
ATOM 4892 C C . THR A 1 638 ? -53.053 57.181 2.953 1.00 27.20 638 THR A C 1
ATOM 4894 O O . THR A 1 638 ? -52.748 56.929 4.110 1.00 27.20 638 THR A O 1
ATOM 4897 N N . ARG A 1 639 ? -53.304 58.413 2.459 1.00 28.08 639 ARG A N 1
ATOM 4898 C CA . ARG A 1 639 ? -53.529 59.731 3.107 1.00 28.08 639 ARG A CA 1
ATOM 4899 C C . ARG A 1 639 ? -52.274 60.555 3.430 1.00 28.08 639 ARG A C 1
ATOM 4901 O O . ARG A 1 639 ? -51.419 60.126 4.183 1.00 28.08 639 ARG A O 1
ATOM 4908 N N . ASP A 1 640 ? -52.036 61.624 2.660 1.00 28.39 640 ASP A N 1
ATOM 4909 C CA . ASP A 1 640 ? -52.528 63.018 2.857 1.00 28.39 640 ASP A CA 1
ATOM 4910 C C . ASP A 1 640 ? -51.477 63.763 3.708 1.00 28.39 640 ASP A C 1
ATOM 4912 O O . ASP A 1 640 ? -51.075 63.252 4.738 1.00 28.39 640 ASP A O 1
ATOM 4916 N N . SER A 1 641 ? -50.855 64.896 3.388 1.00 29.11 641 SER A N 1
ATOM 4917 C CA . SER A 1 641 ? -51.138 66.100 2.602 1.00 29.11 641 SER A CA 1
ATOM 4918 C C . SER A 1 641 ? -49.758 66.785 2.382 1.00 29.11 641 SER A C 1
ATOM 4920 O O . SER A 1 641 ? -48.837 66.594 3.167 1.00 29.11 641 SER A O 1
ATOM 4922 N N . GLY A 1 642 ? -49.448 67.440 1.260 1.00 26.97 642 GLY A N 1
ATOM 4923 C CA . GLY A 1 642 ? -49.746 68.856 1.048 1.00 26.97 642 GLY A CA 1
ATOM 4924 C C . GLY A 1 642 ? -48.489 69.752 1.005 1.00 26.97 642 GLY A C 1
ATOM 4925 O O . GLY A 1 642 ? -47.939 70.062 2.047 1.00 26.97 642 GLY A O 1
ATOM 4926 N N . ARG A 1 643 ? -48.171 70.269 -0.203 1.00 28.56 643 ARG A N 1
ATOM 4927 C CA . ARG A 1 643 ? -47.544 71.589 -0.514 1.00 28.56 643 ARG A CA 1
ATOM 4928 C C . ARG A 1 643 ? -46.101 71.825 0.004 1.00 28.56 643 ARG A C 1
ATOM 4930 O O . ARG A 1 643 ? -45.768 71.509 1.123 1.00 28.56 643 ARG A O 1
ATOM 4937 N N . ARG A 1 644 ? -45.164 72.449 -0.717 1.00 28.45 644 ARG A N 1
ATOM 4938 C CA . ARG A 1 644 ? -45.207 73.582 -1.656 1.00 28.45 644 ARG A CA 1
ATOM 4939 C C . ARG A 1 644 ? -43.821 73.672 -2.324 1.00 28.45 644 ARG A C 1
ATOM 4941 O O . ARG A 1 644 ? -42.813 73.309 -1.731 1.00 28.45 644 ARG A O 1
ATOM 4948 N N . ALA A 1 645 ? -43.819 74.182 -3.548 1.00 28.52 645 ALA A N 1
ATOM 4949 C CA . ALA A 1 645 ? -42.664 74.511 -4.375 1.00 28.52 645 ALA A CA 1
ATOM 4950 C C . ALA A 1 645 ? -41.741 75.589 -3.766 1.00 28.52 645 ALA A C 1
ATOM 4952 O O . ALA A 1 645 ? -42.200 76.438 -3.004 1.00 28.52 645 ALA A O 1
ATOM 4953 N N . GLY A 1 646 ? -40.476 75.615 -4.197 1.00 27.17 646 GLY A N 1
ATOM 4954 C CA . GLY A 1 646 ? -39.538 76.700 -3.904 1.00 27.17 646 GLY A CA 1
ATOM 4955 C C . GLY A 1 646 ? -38.285 76.620 -4.770 1.00 27.17 646 GLY A C 1
ATOM 4956 O O . GLY A 1 646 ? -37.445 75.752 -4.593 1.00 27.17 646 GLY A O 1
ATOM 4957 N N . HIS A 1 647 ? -38.225 77.511 -5.747 1.00 28.84 647 HIS A N 1
ATOM 4958 C CA . HIS A 1 647 ? -37.264 77.626 -6.837 1.00 28.84 647 HIS A CA 1
ATOM 4959 C C . HIS A 1 647 ? -35.989 78.401 -6.438 1.00 28.84 647 HIS A C 1
ATOM 4961 O O . HIS A 1 647 ? -36.063 79.297 -5.607 1.00 28.84 647 HIS A O 1
ATOM 4967 N N . ARG A 1 648 ? -34.928 78.176 -7.236 1.00 28.28 648 ARG A N 1
ATOM 4968 C CA . ARG A 1 648 ? -33.855 79.109 -7.670 1.00 28.28 648 ARG A CA 1
ATOM 4969 C C . ARG A 1 648 ? -32.762 79.473 -6.653 1.00 28.28 648 ARG A C 1
ATOM 4971 O O . ARG A 1 648 ? -33.044 79.917 -5.557 1.00 28.28 648 ARG A O 1
ATOM 4978 N N . GLN A 1 649 ? -31.491 79.155 -6.921 1.00 26.48 649 GLN A N 1
ATOM 4979 C CA . GLN A 1 649 ? -30.539 79.622 -7.961 1.00 26.48 649 GLN A CA 1
ATOM 4980 C C . GLN A 1 649 ? -29.829 80.937 -7.624 1.00 26.48 649 GLN A C 1
ATOM 4982 O O . GLN A 1 649 ? -30.455 81.988 -7.563 1.00 26.48 649 GLN A O 1
ATOM 4987 N N . GLY A 1 650 ? -28.496 80.838 -7.651 1.00 25.84 650 GLY A N 1
ATOM 4988 C CA . GLY A 1 650 ? -27.564 81.919 -7.967 1.00 25.84 650 GLY A CA 1
ATOM 4989 C C . GLY A 1 650 ? -27.034 82.655 -6.741 1.00 25.84 650 GLY A C 1
ATOM 4990 O O . GLY A 1 650 ? -27.771 82.883 -5.801 1.00 25.84 650 GLY A O 1
ATOM 4991 N N . GLN A 1 651 ? -25.777 83.070 -6.665 1.00 26.55 651 GLN A N 1
ATOM 4992 C CA . GLN A 1 651 ? -24.653 83.103 -7.599 1.00 26.55 651 GLN A CA 1
ATOM 4993 C C . GLN A 1 651 ? -23.398 83.414 -6.748 1.00 26.55 651 GLN A C 1
ATOM 4995 O O . GLN A 1 651 ? -23.540 83.966 -5.665 1.00 26.55 651 GLN A O 1
ATOM 5000 N N . ARG A 1 652 ? -22.213 83.023 -7.257 1.00 23.64 652 ARG A N 1
ATOM 5001 C CA . ARG A 1 652 ? -20.918 83.760 -7.338 1.00 23.64 652 ARG A CA 1
ATOM 5002 C C . ARG A 1 652 ? -20.668 84.880 -6.310 1.00 23.64 652 ARG A C 1
ATOM 5004 O O . ARG A 1 652 ? -21.537 85.699 -6.086 1.00 23.64 652 ARG A O 1
ATOM 5011 N N . ALA A 1 653 ? -19.480 85.192 -5.813 1.00 24.91 653 ALA A N 1
ATOM 5012 C CA . ALA A 1 653 ? -18.066 84.799 -5.861 1.00 24.91 653 ALA A CA 1
ATOM 5013 C C . ALA A 1 653 ? -17.435 85.745 -4.790 1.00 24.91 653 ALA A C 1
ATOM 5015 O O . ALA A 1 653 ? -18.028 86.777 -4.495 1.00 24.91 653 ALA A O 1
ATOM 5016 N N . ALA A 1 654 ? -16.345 85.488 -4.078 1.00 25.78 654 ALA A N 1
ATOM 5017 C CA . ALA A 1 654 ? -14.947 85.427 -4.491 1.00 25.78 654 ALA A CA 1
ATOM 5018 C C . ALA A 1 654 ? -14.109 85.615 -3.200 1.00 25.78 654 ALA A C 1
ATOM 5020 O O . ALA A 1 654 ? -14.602 86.270 -2.284 1.00 25.78 654 ALA A O 1
ATOM 5021 N N . SER A 1 655 ? -12.861 85.113 -3.219 1.00 26.52 655 SER A N 1
ATOM 5022 C CA . SER A 1 655 ? -11.644 85.591 -2.506 1.00 26.52 655 SER A CA 1
ATOM 5023 C C . SER A 1 655 ? -11.684 85.757 -0.977 1.00 26.52 655 SER A C 1
ATOM 5025 O O . SER A 1 655 ? -12.598 86.353 -0.435 1.00 26.52 655 SER A O 1
ATOM 5027 N N . GLU A 1 656 ? -10.699 85.373 -0.172 1.00 27.44 656 GLU A N 1
ATOM 5028 C CA . GLU A 1 656 ? -9.310 84.911 -0.311 1.00 27.44 656 GLU A CA 1
ATOM 5029 C C . GLU A 1 656 ? -8.917 84.503 1.129 1.00 27.44 656 GLU A C 1
ATOM 5031 O O . GLU A 1 656 ? -9.320 85.189 2.063 1.00 27.44 656 GLU A O 1
ATOM 5036 N N . ASP A 1 657 ? -8.212 83.390 1.355 1.00 28.11 657 ASP A N 1
ATOM 5037 C CA . ASP A 1 657 ? -6.807 83.424 1.800 1.00 28.11 657 ASP A CA 1
ATOM 5038 C C . ASP A 1 657 ? -6.277 82.017 2.162 1.00 28.11 657 ASP A C 1
ATOM 5040 O O . ASP A 1 657 ? -6.797 81.309 3.019 1.00 28.11 657 ASP A O 1
ATOM 5044 N N . ARG A 1 658 ? -5.187 81.673 1.466 1.00 28.48 658 ARG A N 1
ATOM 5045 C CA . ARG A 1 658 ? -3.997 80.901 1.874 1.00 28.48 658 ARG A CA 1
ATOM 5046 C C . ARG A 1 658 ? -4.130 79.498 2.483 1.00 28.48 658 ARG A C 1
ATOM 5048 O O . ARG A 1 658 ? -4.342 79.307 3.674 1.00 28.48 658 ARG A O 1
ATOM 5055 N N . GLY A 1 659 ? -3.722 78.525 1.662 1.00 26.97 659 GLY A N 1
ATOM 5056 C CA . GLY A 1 659 ? -3.276 77.203 2.104 1.00 26.97 659 GLY A CA 1
ATOM 5057 C C . GLY A 1 659 ? -2.869 76.248 0.974 1.00 26.97 659 GLY A C 1
ATOM 5058 O O . GLY A 1 659 ? -3.424 75.166 0.888 1.00 26.97 659 GLY A O 1
ATOM 5059 N N . GLY A 1 660 ? -1.931 76.647 0.102 1.00 24.92 660 GLY A N 1
ATOM 5060 C CA . GLY A 1 660 ? -1.028 75.731 -0.629 1.00 24.92 660 GLY A CA 1
ATOM 5061 C C . GLY A 1 660 ? -1.616 74.692 -1.602 1.00 24.92 660 GLY A C 1
ATOM 5062 O O . GLY A 1 660 ? -1.617 73.499 -1.322 1.00 24.92 660 GLY A O 1
ATOM 5063 N N . HIS A 1 661 ? -2.006 75.147 -2.794 1.00 27.22 661 HIS A N 1
ATOM 5064 C CA . HIS A 1 661 ? -2.028 74.398 -4.068 1.00 27.22 661 HIS A CA 1
ATOM 5065 C C . HIS A 1 661 ? -0.602 74.007 -4.522 1.00 27.22 661 HIS A C 1
ATOM 5067 O O . HIS A 1 661 ? 0.359 74.580 -4.022 1.00 27.22 661 HIS A O 1
ATOM 5073 N N . CYS A 1 662 ? -0.310 73.180 -5.529 1.00 25.52 662 CYS A N 1
ATOM 5074 C CA . CYS A 1 662 ? -0.961 72.164 -6.366 1.00 25.52 662 CYS A CA 1
ATOM 5075 C C . CYS A 1 662 ? 0.190 71.513 -7.167 1.00 25.52 662 CYS A C 1
ATOM 5077 O O . CYS A 1 662 ? 1.220 72.150 -7.363 1.00 25.52 662 CYS A O 1
ATOM 5079 N N . ALA A 1 663 ? -0.050 70.293 -7.657 1.00 30.12 663 ALA A N 1
ATOM 5080 C CA . ALA A 1 663 ? 0.505 69.632 -8.848 1.00 30.12 663 ALA A CA 1
ATOM 5081 C C . ALA A 1 663 ? 1.905 70.023 -9.370 1.00 30.12 663 ALA A C 1
ATOM 5083 O O . ALA A 1 663 ? 2.110 71.152 -9.790 1.00 30.12 663 ALA A O 1
ATOM 5084 N N . LEU A 1 664 ? 2.780 69.024 -9.537 1.00 25.31 664 LEU A N 1
ATOM 5085 C CA . LEU A 1 664 ? 3.601 68.775 -10.736 1.00 25.31 664 LEU A CA 1
ATOM 5086 C C . LEU A 1 664 ? 4.305 67.410 -10.584 1.00 25.31 664 LEU A C 1
ATOM 5088 O O . LEU A 1 664 ? 4.484 66.924 -9.470 1.00 25.31 664 LEU A O 1
ATOM 5092 N N . GLY A 1 665 ? 4.607 66.770 -11.717 1.00 25.17 665 GLY A N 1
ATOM 5093 C CA . GLY A 1 665 ? 5.173 65.420 -11.803 1.00 25.17 665 GLY A CA 1
ATOM 5094 C C . GLY A 1 665 ? 6.680 65.318 -11.531 1.00 25.17 665 GLY A C 1
ATOM 5095 O O . GLY A 1 665 ? 7.239 66.119 -10.790 1.00 25.17 665 GLY A O 1
ATOM 5096 N N . ALA A 1 666 ? 7.302 64.354 -12.222 1.00 23.22 666 ALA A N 1
ATOM 5097 C CA . ALA A 1 666 ? 8.676 63.839 -12.105 1.00 23.22 666 ALA A CA 1
ATOM 5098 C C . ALA A 1 666 ? 8.805 62.695 -11.078 1.00 23.22 666 ALA A C 1
ATOM 5100 O O . ALA A 1 666 ? 8.365 62.799 -9.941 1.00 23.22 666 ALA A O 1
ATOM 5101 N N . ASP A 1 667 ? 9.152 61.483 -11.507 1.00 25.52 667 ASP A N 1
ATOM 5102 C CA . ASP A 1 667 ? 10.502 61.013 -11.861 1.00 25.52 667 ASP A CA 1
ATOM 5103 C C . ASP A 1 667 ? 11.490 60.952 -10.686 1.00 25.52 667 ASP A C 1
ATOM 5105 O O . ASP A 1 667 ? 11.696 61.916 -9.955 1.00 25.52 667 ASP A O 1
ATOM 5109 N N . ALA A 1 668 ? 12.196 59.814 -10.666 1.00 26.05 668 ALA A N 1
ATOM 5110 C CA . ALA A 1 668 ? 13.446 59.516 -9.966 1.00 26.05 668 ALA A CA 1
ATOM 5111 C C . ALA A 1 668 ? 13.326 59.211 -8.448 1.00 26.05 668 ALA A C 1
ATOM 5113 O O . ALA A 1 668 ? 12.595 59.846 -7.708 1.00 26.05 668 ALA A O 1
ATOM 5114 N N . TRP A 1 669 ? 14.015 58.212 -7.886 1.00 25.02 669 TRP A N 1
ATOM 5115 C CA . TRP A 1 669 ? 15.403 57.839 -8.141 1.00 25.02 669 TRP A CA 1
ATOM 5116 C C . TRP A 1 669 ? 15.685 56.336 -7.976 1.00 25.02 669 TRP A C 1
ATOM 5118 O O . TRP A 1 669 ? 15.236 55.675 -7.044 1.00 25.02 669 TRP A O 1
ATOM 5128 N N . ARG A 1 670 ? 16.525 55.833 -8.889 1.00 32.19 670 ARG A N 1
ATOM 5129 C CA . ARG A 1 670 ? 17.280 54.574 -8.801 1.00 32.19 670 ARG A CA 1
ATOM 5130 C C . ARG A 1 670 ? 18.430 54.669 -7.786 1.00 32.19 670 ARG A C 1
ATOM 5132 O O . ARG A 1 670 ? 18.992 55.749 -7.622 1.00 32.19 670 ARG A O 1
ATOM 5139 N N . ARG A 1 671 ? 18.896 53.479 -7.365 1.00 26.39 671 ARG A N 1
ATOM 5140 C CA . ARG A 1 671 ? 20.284 52.981 -7.109 1.00 26.39 671 ARG A CA 1
ATOM 5141 C C . ARG A 1 671 ? 20.291 52.225 -5.770 1.00 26.39 671 ARG A C 1
ATOM 5143 O O . ARG A 1 671 ? 19.792 52.743 -4.789 1.00 26.39 671 ARG A O 1
ATOM 5150 N N . ILE A 1 672 ? 20.746 50.972 -5.689 1.00 26.73 672 ILE A N 1
ATOM 5151 C CA . ILE A 1 672 ? 22.157 50.530 -5.696 1.00 26.73 672 ILE A CA 1
ATOM 5152 C C . ILE A 1 672 ? 22.231 49.015 -6.040 1.00 26.73 672 ILE A C 1
ATOM 5154 O O . ILE A 1 672 ? 21.406 48.260 -5.530 1.00 26.73 672 ILE A O 1
ATOM 5158 N N . PRO A 1 673 ? 23.214 48.541 -6.837 1.00 40.12 673 PRO A N 1
ATOM 5159 C CA . PRO A 1 673 ? 23.536 47.119 -7.009 1.00 40.12 673 PRO A CA 1
ATOM 5160 C C . PRO A 1 673 ? 24.782 46.695 -6.196 1.00 40.12 673 PRO A C 1
ATOM 5162 O O . PRO A 1 673 ? 25.624 47.536 -5.872 1.00 40.12 673 PRO A O 1
ATOM 5165 N N . PRO A 1 674 ? 25.005 45.384 -6.011 1.00 34.38 674 PRO A N 1
ATOM 5166 C CA . PRO A 1 674 ? 26.345 44.809 -6.181 1.00 34.38 674 PRO A CA 1
ATOM 5167 C C . PRO A 1 674 ? 26.309 43.718 -7.272 1.00 34.38 674 PRO A C 1
ATOM 5169 O O . PRO A 1 674 ? 25.358 42.952 -7.362 1.00 34.38 674 PRO A O 1
ATOM 5172 N N . ARG A 1 675 ? 27.204 43.758 -8.275 1.00 25.88 675 ARG A N 1
ATOM 5173 C CA . ARG A 1 675 ? 28.514 43.054 -8.314 1.00 25.88 675 ARG A CA 1
ATOM 5174 C C . ARG A 1 675 ? 28.351 41.552 -8.003 1.00 25.88 675 ARG A C 1
ATOM 5176 O O . ARG A 1 675 ? 27.925 41.224 -6.912 1.00 25.88 675 ARG A O 1
ATOM 5183 N N . GLY A 1 676 ? 28.661 40.583 -8.862 1.00 25.56 676 GLY A N 1
ATOM 5184 C CA . GLY A 1 676 ? 29.595 40.535 -9.986 1.00 25.56 676 GLY A CA 1
ATOM 5185 C C . GLY A 1 676 ? 30.693 39.503 -9.695 1.00 25.56 676 GLY A C 1
ATOM 5186 O O . GLY A 1 676 ? 31.488 39.737 -8.797 1.00 25.56 676 GLY A O 1
ATOM 5187 N N . ALA A 1 677 ? 30.726 38.410 -10.465 1.00 26.75 677 ALA A N 1
ATOM 5188 C CA . ALA A 1 677 ? 31.904 37.630 -10.889 1.00 26.75 677 ALA A CA 1
ATOM 5189 C C . ALA A 1 677 ? 31.389 36.603 -11.928 1.00 26.75 677 ALA A C 1
ATOM 5191 O O . ALA A 1 677 ? 30.580 35.751 -11.587 1.00 26.75 677 ALA A O 1
ATOM 5192 N N . ALA A 1 678 ? 31.540 36.822 -13.242 1.00 26.70 678 ALA A N 1
ATOM 5193 C CA . ALA A 1 678 ? 32.738 36.544 -14.054 1.00 26.70 678 ALA A CA 1
ATOM 5194 C C . ALA A 1 678 ? 33.148 35.064 -13.931 1.00 26.70 678 ALA A C 1
ATOM 5196 O O . ALA A 1 678 ? 33.459 34.618 -12.838 1.00 26.70 678 ALA A O 1
ATOM 5197 N N . TRP A 1 679 ? 33.070 34.269 -15.004 1.00 25.05 679 TRP A N 1
ATOM 5198 C CA . TRP A 1 679 ? 34.145 34.191 -16.001 1.00 25.05 679 TRP A CA 1
ATOM 5199 C C . TRP A 1 679 ? 33.693 34.305 -17.475 1.00 25.05 679 TRP A C 1
ATOM 5201 O O . TRP A 1 679 ? 32.805 33.600 -17.943 1.00 25.05 679 TRP A O 1
ATOM 5211 N N . ARG A 1 680 ? 34.377 35.207 -18.200 1.00 25.36 680 ARG A N 1
ATOM 5212 C CA . ARG A 1 680 ? 34.631 35.197 -19.661 1.00 25.36 680 ARG A CA 1
ATOM 5213 C C . ARG A 1 680 ? 35.701 34.124 -19.932 1.00 25.36 680 ARG A C 1
ATOM 5215 O O . ARG A 1 680 ? 36.507 33.875 -19.049 1.00 25.36 680 ARG A O 1
ATOM 5222 N N . HIS A 1 681 ? 35.785 33.440 -21.065 1.00 28.12 681 HIS A N 1
ATOM 5223 C CA . HIS A 1 681 ? 36.071 33.854 -22.448 1.00 28.12 681 HIS A CA 1
ATOM 5224 C C . HIS A 1 681 ? 35.701 32.640 -23.337 1.00 28.12 681 HIS A C 1
ATOM 5226 O O . HIS A 1 681 ? 35.746 31.519 -22.860 1.00 28.12 681 HIS A O 1
ATOM 5232 N N . GLY A 1 682 ? 35.352 32.721 -24.616 1.00 24.92 682 GLY A N 1
ATOM 5233 C CA . GLY A 1 682 ? 35.458 33.798 -25.583 1.00 24.92 682 GLY A CA 1
ATOM 5234 C C . GLY A 1 682 ? 35.825 33.199 -26.945 1.00 24.92 682 GLY A C 1
ATOM 5235 O O . GLY A 1 682 ? 36.861 32.565 -27.047 1.00 24.92 682 GLY A O 1
ATOM 5236 N N . ARG A 1 683 ? 34.987 33.505 -27.947 1.00 26.84 683 ARG A N 1
ATOM 5237 C CA . ARG A 1 683 ? 35.261 33.631 -29.397 1.00 26.84 683 ARG A CA 1
ATOM 5238 C C . ARG A 1 683 ? 35.811 32.396 -30.127 1.00 26.84 683 ARG A C 1
ATOM 5240 O O . ARG A 1 683 ? 36.895 31.918 -29.854 1.00 26.84 683 ARG A O 1
ATOM 5247 N N . ALA A 1 684 ? 35.019 31.818 -31.024 1.00 27.55 684 ALA A N 1
ATOM 5248 C CA . ALA A 1 684 ? 34.745 32.282 -32.394 1.00 27.55 684 ALA A CA 1
ATOM 5249 C C . ALA A 1 684 ? 35.886 31.959 -33.368 1.00 27.55 684 ALA A C 1
ATOM 5251 O O . ALA A 1 684 ? 36.957 32.554 -33.314 1.00 27.55 684 ALA A O 1
ATOM 5252 N N . GLY A 1 685 ? 35.567 31.070 -34.303 1.00 25.52 685 GLY A N 1
ATOM 5253 C CA . GLY A 1 685 ? 36.215 30.927 -35.595 1.00 25.52 685 GLY A CA 1
ATOM 5254 C C . GLY A 1 685 ? 35.130 30.571 -36.603 1.00 25.52 685 GLY A C 1
ATOM 5255 O O . GLY A 1 685 ? 34.631 29.451 -36.608 1.00 25.52 685 GLY A O 1
ATOM 5256 N N . GLU A 1 686 ? 34.710 31.563 -37.384 1.00 30.97 686 GLU A N 1
ATOM 5257 C CA . GLU A 1 686 ? 33.898 31.382 -38.584 1.00 30.97 686 GLU A CA 1
ATOM 5258 C C . GLU A 1 686 ? 34.671 30.558 -39.623 1.00 30.97 686 GLU A C 1
ATOM 5260 O O . GLU A 1 686 ? 35.868 30.758 -39.821 1.00 30.97 686 GLU A O 1
ATOM 5265 N N . GLY A 1 687 ? 33.963 29.694 -40.347 1.00 26.56 687 GLY A N 1
ATOM 5266 C CA . GLY A 1 687 ? 34.461 29.012 -41.536 1.00 26.56 687 GLY A CA 1
ATOM 5267 C C . GLY A 1 687 ? 33.293 28.692 -42.459 1.00 26.56 687 GLY A C 1
ATOM 5268 O O . GLY A 1 687 ? 32.477 27.828 -42.165 1.00 26.56 687 GLY A O 1
ATOM 5269 N N . ARG A 1 688 ? 33.178 29.469 -43.535 1.00 28.16 688 ARG A N 1
ATOM 5270 C CA . ARG A 1 688 ? 32.097 29.454 -44.525 1.00 28.16 688 ARG A CA 1
ATOM 5271 C C . ARG A 1 688 ? 32.112 28.196 -45.399 1.00 28.16 688 ARG A C 1
ATOM 5273 O O . ARG A 1 688 ? 33.174 27.792 -45.846 1.00 28.16 688 ARG A O 1
ATOM 5280 N N . GLY A 1 689 ? 30.906 27.778 -45.792 1.00 25.88 689 GLY A N 1
ATOM 5281 C CA . GLY A 1 689 ? 30.553 27.435 -47.175 1.00 25.88 689 GLY A CA 1
ATOM 5282 C C . GLY A 1 689 ? 30.914 26.036 -47.675 1.00 25.88 689 GLY A C 1
ATOM 5283 O O . GLY A 1 689 ? 32.080 25.694 -47.793 1.00 25.88 689 GLY A O 1
ATOM 5284 N N . LEU A 1 690 ? 29.914 25.285 -48.141 1.00 28.30 690 LEU A N 1
ATOM 5285 C CA . LEU A 1 690 ? 29.573 25.202 -49.568 1.00 28.30 690 LEU A CA 1
ATOM 5286 C C . LEU A 1 690 ? 28.375 24.261 -49.782 1.00 28.30 690 LEU A C 1
ATOM 5288 O O . LEU A 1 690 ? 28.181 23.270 -49.089 1.00 28.30 690 LEU A O 1
ATOM 5292 N N . SER A 1 691 ? 27.555 24.658 -50.744 1.00 29.61 691 SER A N 1
ATOM 5293 C CA . SER A 1 691 ? 26.365 24.009 -51.285 1.00 29.61 691 SER A CA 1
ATOM 5294 C C . SER A 1 691 ? 26.686 22.921 -52.323 1.00 29.61 691 SER A C 1
ATOM 5296 O O . SER A 1 691 ? 27.804 22.876 -52.829 1.00 29.61 691 SER A O 1
ATOM 5298 N N . SER A 1 692 ? 25.625 22.221 -52.759 1.00 29.19 692 SER A N 1
ATOM 5299 C CA . SER A 1 692 ? 25.485 21.262 -53.886 1.00 29.19 692 SER A CA 1
ATOM 5300 C C . SER A 1 692 ? 25.716 19.792 -53.507 1.00 29.19 692 SER A C 1
ATOM 5302 O O . SER A 1 692 ? 26.602 19.497 -52.724 1.00 29.19 692 SER A O 1
ATOM 5304 N N . GLY A 1 693 ? 24.951 18.803 -53.972 1.00 27.44 693 GLY A N 1
ATOM 5305 C CA . GLY A 1 693 ? 23.859 18.751 -54.943 1.00 27.44 693 GLY A CA 1
ATOM 5306 C C . GLY A 1 693 ? 23.831 17.351 -55.583 1.00 27.44 693 GLY A C 1
ATOM 5307 O O . GLY A 1 693 ? 24.891 16.819 -55.873 1.00 27.44 693 GLY A O 1
ATOM 5308 N N . ALA A 1 694 ? 22.623 16.825 -55.823 1.00 29.78 694 ALA A N 1
ATOM 5309 C CA . ALA A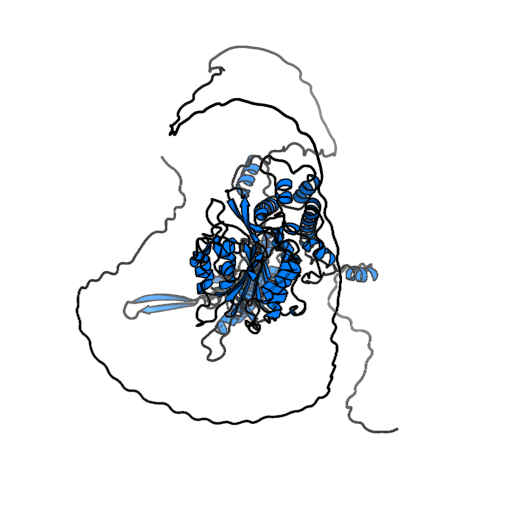 1 694 ? 22.257 15.782 -56.801 1.00 29.78 694 ALA A CA 1
ATOM 5310 C C . ALA A 1 694 ? 22.748 14.314 -56.626 1.00 29.78 694 ALA A C 1
ATOM 5312 O O . ALA A 1 694 ? 23.926 14.035 -56.442 1.00 29.78 694 ALA A O 1
ATOM 5313 N N . GLY A 1 695 ? 21.805 13.363 -56.781 1.00 29.20 695 GLY A N 1
ATOM 5314 C CA . GLY A 1 695 ? 22.069 12.006 -57.314 1.00 29.20 695 GLY A CA 1
ATOM 5315 C C . GLY A 1 695 ? 22.329 12.049 -58.838 1.00 29.20 695 GLY A C 1
ATOM 5316 O O . GLY A 1 695 ? 22.587 13.152 -59.326 1.00 29.20 695 GLY A O 1
ATOM 5317 N N . PRO A 1 696 ? 22.195 10.962 -59.638 1.00 53.91 696 PRO A N 1
ATOM 5318 C CA . PRO A 1 696 ? 21.552 9.662 -59.372 1.00 53.91 696 PRO A CA 1
ATOM 5319 C C . PRO A 1 696 ? 22.296 8.418 -59.966 1.00 53.91 696 PRO A C 1
ATOM 5321 O O . PRO A 1 696 ? 23.420 8.521 -60.441 1.00 53.91 696 PRO A O 1
ATOM 5324 N N . ASP A 1 697 ? 21.595 7.273 -59.948 1.00 32.75 697 ASP A N 1
ATOM 5325 C CA . ASP A 1 697 ? 21.630 6.118 -60.875 1.00 32.75 697 ASP A CA 1
ATOM 5326 C C . ASP A 1 697 ? 22.816 5.127 -60.959 1.00 32.75 697 ASP A C 1
ATOM 5328 O O . ASP A 1 697 ? 23.934 5.464 -61.331 1.00 32.75 697 ASP A O 1
ATOM 5332 N N . GLY A 1 698 ? 22.465 3.832 -60.839 1.00 28.50 698 GLY A N 1
ATOM 5333 C CA . GLY A 1 698 ? 22.585 2.918 -61.990 1.00 28.50 698 GLY A CA 1
ATOM 5334 C C . GLY A 1 698 ? 23.425 1.633 -61.855 1.00 28.50 698 GLY A C 1
ATOM 5335 O O . GLY A 1 698 ? 24.637 1.699 -61.700 1.00 28.50 698 GLY A O 1
ATOM 5336 N N . GLY A 1 699 ? 22.771 0.481 -62.095 1.00 27.94 699 GLY A N 1
ATOM 5337 C CA . GLY A 1 699 ? 23.344 -0.728 -62.736 1.00 27.94 699 GLY A CA 1
ATOM 5338 C C . GLY A 1 699 ? 23.806 -1.848 -61.793 1.00 27.94 699 GLY A C 1
ATOM 5339 O O . GLY A 1 699 ? 24.758 -1.666 -61.050 1.00 27.94 699 GLY A O 1
ATOM 5340 N N . GLU A 1 700 ? 23.067 -2.964 -61.670 1.00 32.12 700 GLU A N 1
ATOM 5341 C CA . GLU A 1 700 ? 23.200 -4.213 -62.476 1.00 32.12 700 GLU A CA 1
ATOM 5342 C C . GLU A 1 700 ? 24.535 -4.956 -62.264 1.00 32.12 700 GLU A C 1
ATOM 5344 O O . GLU A 1 700 ? 25.581 -4.344 -62.151 1.00 32.12 700 GLU A O 1
ATOM 5349 N N . ALA A 1 701 ? 24.683 -6.277 -62.300 1.00 31.12 701 ALA A N 1
ATOM 5350 C CA . ALA A 1 701 ? 23.866 -7.487 -62.267 1.00 31.12 701 ALA A CA 1
ATOM 5351 C C . ALA A 1 701 ? 24.910 -8.633 -62.263 1.00 31.12 701 ALA A C 1
ATOM 5353 O O . ALA A 1 701 ? 25.971 -8.496 -62.871 1.00 31.12 701 ALA A O 1
ATOM 5354 N N . GLY A 1 702 ? 24.646 -9.779 -61.631 1.00 29.89 702 GLY A N 1
ATOM 5355 C CA . GLY A 1 702 ? 25.586 -10.908 -61.690 1.00 29.89 702 GLY A CA 1
ATOM 5356 C C . GLY A 1 702 ? 25.053 -12.183 -61.051 1.00 29.89 702 GLY A C 1
ATOM 5357 O O . GLY A 1 702 ? 25.094 -12.346 -59.840 1.00 29.89 702 GLY A O 1
ATOM 5358 N N . ARG A 1 703 ? 24.518 -13.070 -61.894 1.00 34.25 703 ARG A N 1
ATOM 5359 C CA . ARG A 1 703 ? 23.881 -14.356 -61.574 1.00 34.25 703 ARG A CA 1
ATOM 5360 C C . ARG A 1 703 ? 24.883 -15.502 -61.357 1.00 34.25 703 ARG A C 1
ATOM 5362 O O . ARG A 1 703 ? 25.917 -15.549 -62.009 1.00 34.25 703 ARG A O 1
ATOM 5369 N N . GLY A 1 704 ? 24.426 -16.510 -60.610 1.00 29.52 704 GLY A N 1
ATOM 5370 C CA . GLY A 1 704 ? 24.792 -17.940 -60.680 1.00 29.52 704 GLY A CA 1
ATOM 5371 C C . GLY A 1 704 ? 24.160 -18.653 -59.474 1.00 29.52 704 GLY A C 1
ATOM 5372 O O . GLY A 1 704 ? 24.527 -18.342 -58.353 1.00 29.52 704 GLY A O 1
ATOM 5373 N N . GLY A 1 705 ? 23.053 -19.408 -59.568 1.00 30.58 705 GLY A N 1
ATOM 5374 C CA . GLY A 1 705 ? 22.939 -20.760 -60.151 1.00 30.58 705 GLY A CA 1
ATOM 5375 C C . GLY A 1 705 ? 23.706 -21.766 -59.269 1.00 30.58 705 GLY A C 1
ATOM 5376 O O . GLY A 1 705 ? 24.903 -21.596 -59.119 1.00 30.58 705 GLY A O 1
ATOM 5377 N N . THR A 1 706 ? 23.175 -22.845 -58.675 1.00 31.88 706 THR A N 1
ATOM 5378 C CA . THR A 1 706 ? 22.035 -23.702 -59.042 1.00 31.88 706 THR A CA 1
ATOM 5379 C C . THR A 1 706 ? 21.837 -24.817 -57.975 1.00 31.88 706 THR A C 1
ATOM 5381 O O . THR A 1 706 ? 22.809 -25.217 -57.346 1.00 31.88 706 THR A O 1
ATOM 5384 N N . LEU A 1 707 ? 20.615 -25.385 -57.912 1.00 31.69 707 LEU A N 1
ATOM 5385 C CA . LEU A 1 707 ? 20.236 -26.788 -57.576 1.00 31.69 707 LEU A CA 1
ATOM 5386 C C . LEU A 1 707 ? 20.177 -27.292 -56.102 1.00 31.69 707 LEU A C 1
ATOM 5388 O O . LEU A 1 707 ? 21.184 -27.450 -55.425 1.00 31.69 707 LEU A O 1
ATOM 5392 N N . GLY A 1 708 ? 18.963 -27.680 -55.662 1.00 28.27 708 GLY A N 1
ATOM 5393 C CA . GLY A 1 708 ? 18.705 -28.670 -54.583 1.00 28.27 708 GLY A CA 1
ATOM 5394 C C . GLY A 1 708 ? 18.475 -30.091 -55.156 1.00 28.27 708 GLY A C 1
ATOM 5395 O O . GLY A 1 708 ? 18.904 -30.327 -56.282 1.00 28.27 708 GLY A O 1
ATOM 5396 N N . PRO A 1 709 ? 17.652 -30.994 -54.563 1.00 53.06 709 PRO A N 1
ATOM 5397 C CA . PRO A 1 709 ? 17.400 -31.312 -53.142 1.00 53.06 709 PRO A CA 1
ATOM 5398 C C . PRO A 1 709 ? 17.260 -32.854 -52.825 1.00 53.06 709 PRO A C 1
ATOM 5400 O O . PRO A 1 709 ? 17.160 -33.666 -53.739 1.00 53.06 709 PRO A O 1
ATOM 5403 N N . ARG A 1 710 ? 17.072 -33.209 -51.521 1.00 30.12 710 ARG A N 1
ATOM 5404 C CA . ARG A 1 710 ? 16.418 -34.433 -50.912 1.00 30.12 710 ARG A CA 1
ATOM 5405 C C . ARG A 1 710 ? 17.182 -35.805 -50.873 1.00 30.12 710 ARG A C 1
ATOM 5407 O O . ARG A 1 710 ? 18.107 -35.975 -51.650 1.00 30.12 710 ARG A O 1
ATOM 5414 N N . PRO A 1 711 ? 16.716 -36.874 -50.145 1.00 54.78 711 PRO A N 1
ATOM 5415 C CA . PRO A 1 711 ? 16.187 -37.019 -48.754 1.00 54.78 711 PRO A CA 1
ATOM 5416 C C . PRO A 1 711 ? 16.557 -38.373 -48.017 1.00 54.78 711 PRO A C 1
ATOM 5418 O O . PRO A 1 711 ? 17.284 -39.204 -48.546 1.00 54.78 711 PRO A O 1
ATOM 5421 N N . HIS A 1 712 ? 15.912 -38.627 -46.851 1.00 30.86 712 HIS A N 1
ATOM 5422 C CA . HIS A 1 712 ? 15.609 -39.905 -46.131 1.00 30.86 712 HIS A CA 1
ATOM 5423 C C . HIS A 1 712 ? 16.529 -40.444 -45.004 1.00 30.86 712 HIS A C 1
ATOM 5425 O O . HIS A 1 712 ? 17.611 -40.952 -45.262 1.00 30.86 712 HIS A O 1
ATOM 5431 N N . ARG A 1 713 ? 15.955 -40.623 -43.792 1.00 29.80 713 ARG A N 1
ATOM 5432 C CA . ARG A 1 713 ? 15.498 -41.941 -43.270 1.00 29.80 713 ARG A CA 1
ATOM 5433 C C . ARG A 1 713 ? 14.637 -41.831 -41.996 1.00 29.80 713 ARG A C 1
ATOM 5435 O O . ARG A 1 713 ? 14.878 -41.009 -41.124 1.00 29.80 713 ARG A O 1
ATOM 5442 N N . ARG A 1 714 ? 13.617 -42.697 -41.933 1.00 31.88 714 ARG A N 1
ATOM 5443 C CA . ARG A 1 714 ? 12.726 -42.988 -40.794 1.00 31.88 714 ARG A CA 1
ATOM 5444 C C . ARG A 1 714 ? 13.350 -44.063 -39.895 1.00 31.88 714 ARG A C 1
ATOM 5446 O O . ARG A 1 714 ? 13.970 -44.976 -40.429 1.00 31.88 714 ARG A O 1
ATOM 5453 N N . PHE A 1 715 ? 13.004 -44.068 -38.606 1.00 26.22 715 PHE A N 1
ATOM 5454 C CA . PHE A 1 715 ? 12.776 -45.301 -37.840 1.00 26.22 715 PHE A CA 1
ATOM 5455 C C . PHE A 1 715 ? 11.567 -45.133 -36.905 1.00 26.22 715 PHE A C 1
ATOM 5457 O O . PHE A 1 715 ? 11.306 -44.053 -36.386 1.00 26.22 715 PHE A O 1
ATOM 5464 N N . ARG A 1 716 ? 10.790 -46.213 -36.776 1.00 33.22 716 ARG A N 1
ATOM 5465 C CA . ARG A 1 716 ? 9.546 -46.373 -36.004 1.00 33.22 716 ARG A CA 1
ATOM 5466 C C . ARG A 1 716 ? 9.732 -47.530 -35.009 1.00 33.22 716 ARG A C 1
ATOM 5468 O O . ARG A 1 716 ? 10.588 -48.377 -35.245 1.00 33.22 716 ARG A O 1
ATOM 5475 N N . HIS A 1 717 ? 8.788 -47.616 -34.060 1.00 29.77 717 HIS A N 1
ATOM 5476 C CA . HIS A 1 717 ? 8.520 -48.646 -33.029 1.00 29.77 717 HIS A CA 1
ATOM 5477 C C . HIS A 1 717 ? 9.166 -48.363 -31.659 1.00 29.77 717 HIS A C 1
ATOM 5479 O O . HIS A 1 717 ? 10.318 -47.975 -31.602 1.00 29.77 717 HIS A O 1
ATOM 5485 N N . ARG A 1 718 ? 8.488 -48.526 -30.511 1.00 27.80 718 ARG A N 1
ATOM 5486 C CA . ARG A 1 718 ? 7.389 -49.449 -30.163 1.00 27.80 718 ARG A CA 1
ATOM 5487 C C . ARG A 1 718 ? 6.633 -48.952 -28.915 1.00 27.80 718 ARG A C 1
ATOM 5489 O O . ARG A 1 718 ? 7.223 -48.343 -28.034 1.00 27.80 718 ARG A O 1
ATOM 5496 N N . ALA A 1 719 ? 5.346 -49.279 -28.845 1.00 30.16 719 ALA A N 1
ATOM 5497 C CA . ALA A 1 719 ? 4.485 -49.139 -27.674 1.00 30.16 719 ALA A CA 1
ATOM 5498 C C . ALA A 1 719 ? 4.819 -50.164 -26.573 1.00 30.16 719 ALA A C 1
ATOM 5500 O O . ALA A 1 719 ? 5.224 -51.283 -26.899 1.00 30.16 719 ALA A O 1
ATOM 5501 N N . ARG A 1 720 ? 4.517 -49.830 -25.309 1.00 28.20 720 ARG A N 1
ATOM 5502 C CA . ARG A 1 720 ? 3.889 -50.750 -24.342 1.00 28.20 720 ARG A CA 1
ATOM 5503 C C . ARG A 1 720 ? 3.283 -49.994 -23.154 1.00 28.20 720 ARG A C 1
ATOM 5505 O O . ARG A 1 720 ? 3.971 -49.327 -22.397 1.00 28.20 720 ARG A O 1
ATOM 5512 N N . SER A 1 721 ? 1.975 -50.158 -23.037 1.00 29.86 721 SER A N 1
ATOM 5513 C CA . SER A 1 721 ? 1.103 -49.914 -21.893 1.00 29.86 721 SER A CA 1
ATOM 5514 C C . SER A 1 721 ? 1.120 -51.104 -20.927 1.00 29.86 721 SER A C 1
ATOM 5516 O O . SER A 1 721 ? 1.001 -52.233 -21.401 1.00 29.86 721 SER A O 1
ATOM 5518 N N . VAL A 1 722 ? 1.162 -50.847 -19.617 1.00 30.28 722 VAL A N 1
ATOM 5519 C CA . VAL A 1 722 ? 0.607 -51.646 -18.494 1.00 30.28 722 VAL A CA 1
ATOM 5520 C C . VAL A 1 722 ? 0.452 -50.620 -17.346 1.00 30.28 722 VAL A C 1
ATOM 5522 O O . VAL A 1 722 ? 1.384 -49.857 -17.137 1.00 30.28 722 VAL A O 1
ATOM 5525 N N . GLY A 1 723 ? -0.643 -50.409 -16.613 1.00 26.94 723 GLY A N 1
ATOM 5526 C CA . GLY A 1 723 ? -1.843 -51.199 -16.358 1.00 26.94 723 GLY A CA 1
ATOM 5527 C C . GLY A 1 723 ? -1.910 -51.574 -14.867 1.00 26.94 723 GLY A C 1
ATOM 5528 O O . GLY A 1 723 ? -1.113 -52.403 -14.452 1.00 26.94 723 GLY A O 1
ATOM 5529 N N . ALA A 1 724 ? -2.904 -51.028 -14.139 1.00 28.41 724 ALA A N 1
ATOM 5530 C CA . ALA A 1 724 ? -3.439 -51.484 -12.832 1.00 28.41 724 ALA A CA 1
ATOM 5531 C C . ALA A 1 724 ? -2.523 -51.320 -11.589 1.00 28.41 724 ALA A C 1
ATOM 5533 O O . ALA A 1 724 ? -1.309 -51.334 -11.712 1.00 28.41 724 ALA A O 1
ATOM 5534 N N . ALA A 1 725 ? -2.974 -51.188 -10.335 1.00 27.27 725 ALA A N 1
ATOM 5535 C CA . ALA A 1 725 ? -4.265 -51.063 -9.639 1.00 27.27 725 ALA A CA 1
ATOM 5536 C C . ALA A 1 725 ? -3.915 -50.658 -8.175 1.00 27.27 725 ALA A C 1
ATOM 5538 O O . ALA A 1 725 ? -2.850 -51.019 -7.690 1.00 27.27 725 ALA A O 1
ATOM 5539 N N . VAL A 1 726 ? -4.621 -49.710 -7.545 1.00 28.50 726 VAL A N 1
ATOM 5540 C CA . VAL A 1 726 ? -5.705 -49.886 -6.543 1.00 28.50 726 VAL A CA 1
ATOM 5541 C C . VAL A 1 726 ? -5.344 -50.682 -5.276 1.00 28.50 726 VAL A C 1
ATOM 5543 O O . VAL A 1 726 ? -4.872 -51.812 -5.350 1.00 28.50 726 VAL A O 1
ATOM 5546 N N . SER A 1 727 ? -5.793 -50.106 -4.148 1.00 27.44 727 SER A N 1
ATOM 5547 C CA . SER A 1 727 ? -6.073 -50.679 -2.813 1.00 27.44 727 SER A CA 1
ATOM 5548 C C . SER A 1 727 ? -4.948 -50.545 -1.774 1.00 27.44 727 SER A C 1
ATOM 5550 O O . SER A 1 727 ? -3.781 -50.647 -2.116 1.00 27.44 727 SER A O 1
ATOM 5552 N N . SER A 1 728 ? -5.175 -50.329 -0.476 1.00 28.41 728 SER A N 1
ATOM 5553 C CA . SER A 1 728 ? -6.320 -49.901 0.350 1.00 28.41 728 SER A CA 1
ATOM 5554 C C . SER A 1 728 ? -5.909 -50.098 1.816 1.00 28.41 728 SER A C 1
ATOM 5556 O O . SER A 1 728 ? -5.243 -51.086 2.110 1.00 28.41 728 SER A O 1
ATOM 5558 N N . GLY A 1 729 ? -6.437 -49.271 2.725 1.00 27.16 729 GLY A N 1
ATOM 5559 C CA . GLY A 1 729 ? -6.508 -49.553 4.169 1.00 27.16 729 GLY A CA 1
ATOM 5560 C C . GLY A 1 729 ? -5.222 -49.287 4.958 1.00 27.16 729 GLY A C 1
ATOM 5561 O O . GLY A 1 729 ? -4.135 -49.355 4.410 1.00 27.16 729 GLY A O 1
ATOM 5562 N N . ARG A 1 730 ? -5.232 -49.032 6.265 1.00 29.41 730 ARG A N 1
ATOM 5563 C CA . ARG A 1 730 ? -6.230 -48.674 7.296 1.00 29.41 730 ARG A CA 1
ATOM 5564 C C . ARG A 1 730 ? -5.461 -48.859 8.620 1.00 29.41 730 ARG A C 1
ATOM 5566 O O . ARG A 1 730 ? -4.758 -49.854 8.719 1.00 29.41 730 ARG A O 1
ATOM 5573 N N . GLU A 1 731 ? -5.707 -47.992 9.612 1.00 30.08 731 GLU A N 1
ATOM 5574 C CA . GLU A 1 731 ? -5.610 -48.284 11.067 1.00 30.08 731 GLU A CA 1
ATOM 5575 C C . GLU A 1 731 ? -4.214 -48.631 11.655 1.00 30.08 731 GLU A C 1
ATOM 5577 O O . GLU A 1 731 ? -3.354 -49.185 10.994 1.00 30.08 731 GLU A O 1
ATOM 5582 N N . ALA A 1 732 ? -3.862 -48.380 12.917 1.00 30.00 732 ALA A N 1
ATOM 5583 C CA . ALA A 1 732 ? -4.404 -47.586 14.015 1.00 30.00 732 ALA A CA 1
ATOM 5584 C C . ALA A 1 732 ? -3.326 -47.499 15.129 1.00 30.00 732 ALA A C 1
ATOM 5586 O O . ALA A 1 732 ? -2.449 -48.348 15.220 1.00 30.00 732 ALA A O 1
ATOM 5587 N N . GLN A 1 733 ? -3.451 -46.462 15.965 1.00 31.95 733 GLN A N 1
ATOM 5588 C CA . GLN A 1 733 ? -3.209 -46.382 17.420 1.00 31.95 733 GLN A CA 1
ATOM 5589 C C . GLN A 1 733 ? -2.093 -47.208 18.104 1.00 31.95 733 GLN A C 1
ATOM 5591 O O . GLN A 1 733 ? -2.099 -48.432 18.117 1.00 31.95 733 GLN A O 1
ATOM 5596 N N . GLY A 1 734 ? -1.291 -46.509 18.918 1.00 27.83 734 GLY A N 1
ATOM 5597 C CA . GLY A 1 734 ? -0.532 -47.101 20.024 1.00 27.83 734 GLY A CA 1
ATOM 5598 C C . GLY A 1 734 ? -0.033 -46.051 21.022 1.00 27.83 734 GLY A C 1
ATOM 5599 O O . GLY A 1 734 ? 0.847 -45.260 20.707 1.00 27.83 734 GLY A O 1
ATOM 5600 N N . ARG A 1 735 ? -0.626 -46.035 22.222 1.00 33.75 735 ARG A N 1
ATOM 5601 C CA . ARG A 1 735 ? -0.230 -45.240 23.400 1.00 33.75 735 ARG A CA 1
ATOM 5602 C C . ARG A 1 735 ? 1.046 -45.801 24.049 1.00 33.75 735 ARG A C 1
ATOM 5604 O O . ARG A 1 735 ? 1.231 -47.012 24.066 1.00 33.75 735 ARG A O 1
ATOM 5611 N N . GLY A 1 736 ? 1.816 -44.943 24.721 1.00 28.58 736 GLY A N 1
ATOM 5612 C CA . GLY A 1 736 ? 2.834 -45.323 25.710 1.00 28.58 736 GLY A CA 1
ATOM 5613 C C . GLY A 1 736 ? 3.188 -44.135 26.613 1.00 28.58 736 GLY A C 1
ATOM 5614 O O . GLY A 1 736 ? 3.470 -43.051 26.118 1.00 28.58 736 GLY A O 1
ATOM 5615 N N . HIS A 1 737 ? 3.092 -44.326 27.927 1.00 32.91 737 HIS A N 1
ATOM 5616 C CA . HIS A 1 737 ? 3.155 -43.322 28.998 1.00 32.91 737 HIS A CA 1
ATOM 5617 C C . HIS A 1 737 ? 4.360 -43.600 29.925 1.00 32.91 737 HIS A C 1
ATOM 5619 O O . HIS A 1 737 ? 4.888 -44.708 29.892 1.00 32.91 737 HIS A O 1
ATOM 5625 N N . ALA A 1 738 ? 4.660 -42.634 30.811 1.00 30.36 738 ALA A N 1
ATOM 5626 C CA . ALA A 1 738 ? 5.678 -42.598 31.888 1.00 30.36 738 ALA A CA 1
ATOM 5627 C C . ALA A 1 738 ? 7.121 -42.282 31.429 1.00 30.36 738 ALA A C 1
ATOM 5629 O O . ALA A 1 738 ? 7.613 -42.872 30.481 1.00 30.36 738 ALA A O 1
ATOM 5630 N N . GLY A 1 739 ? 7.880 -41.338 31.996 1.00 28.72 739 GLY A N 1
ATOM 5631 C CA . GLY A 1 739 ? 7.801 -40.627 33.274 1.00 28.72 739 GLY A CA 1
ATOM 5632 C C . GLY A 1 739 ? 9.014 -41.004 34.128 1.00 28.72 739 GLY A C 1
ATOM 5633 O O . GLY A 1 739 ? 9.070 -42.146 34.548 1.00 28.72 739 GLY A O 1
ATOM 5634 N N . ASP A 1 740 ? 9.970 -40.091 34.359 1.00 28.41 740 ASP A N 1
ATOM 5635 C CA . ASP A 1 740 ? 10.403 -39.740 35.722 1.00 28.41 740 ASP A CA 1
ATOM 5636 C C . ASP A 1 740 ? 11.432 -38.597 35.808 1.00 28.41 740 ASP A C 1
ATOM 5638 O O . ASP A 1 740 ? 12.186 -38.299 34.884 1.00 28.41 740 ASP A O 1
ATOM 5642 N N . ARG A 1 741 ? 11.385 -37.940 36.970 1.00 32.22 741 ARG A N 1
ATOM 5643 C CA . ARG A 1 741 ? 12.181 -36.798 37.453 1.00 32.22 741 ARG A CA 1
ATOM 5644 C C . ARG A 1 741 ? 13.636 -37.189 37.762 1.00 32.22 741 ARG A C 1
ATOM 5646 O O . ARG A 1 741 ? 13.877 -38.341 38.074 1.00 32.22 741 ARG A O 1
ATOM 5653 N N . PHE A 1 742 ? 14.556 -36.210 37.813 1.00 25.61 742 PHE A N 1
ATOM 5654 C CA . PHE A 1 742 ? 15.428 -35.902 38.978 1.00 25.61 742 PHE A CA 1
ATOM 5655 C C . PHE A 1 742 ? 16.475 -34.796 38.654 1.00 25.61 742 PHE A C 1
ATOM 5657 O O . PHE A 1 742 ? 17.352 -34.962 37.816 1.00 25.61 742 PHE A O 1
ATOM 5664 N N . GLN A 1 743 ? 16.400 -33.670 39.375 1.00 29.88 743 GLN A N 1
ATOM 5665 C CA . GLN A 1 743 ? 17.535 -32.841 39.855 1.00 29.88 743 GLN A CA 1
ATOM 5666 C C . GLN A 1 743 ? 17.840 -33.284 41.317 1.00 29.88 743 GLN A C 1
ATOM 5668 O O . GLN A 1 743 ? 16.971 -33.987 41.839 1.00 29.88 743 GLN A O 1
ATOM 5673 N N . PRO A 1 744 ? 18.909 -32.874 42.068 1.00 49.31 744 PRO A N 1
ATOM 5674 C CA . PRO A 1 744 ? 19.755 -31.658 41.941 1.00 49.31 744 PRO A CA 1
ATOM 5675 C C . PRO A 1 744 ? 21.261 -31.805 42.345 1.00 49.31 744 PRO A C 1
ATOM 5677 O O . PRO A 1 744 ? 21.663 -32.820 42.903 1.00 49.31 744 PRO A O 1
ATOM 5680 N N . ARG A 1 745 ? 22.084 -30.741 42.189 1.00 28.53 745 ARG A N 1
ATOM 5681 C CA . ARG A 1 745 ? 22.807 -30.021 43.288 1.00 28.53 745 ARG A CA 1
ATOM 5682 C C . ARG A 1 745 ? 24.003 -29.146 42.851 1.00 28.53 745 ARG A C 1
ATOM 5684 O O . ARG A 1 745 ? 24.810 -29.504 42.008 1.00 28.53 745 ARG A O 1
ATOM 5691 N N . ASN A 1 746 ? 24.100 -28.027 43.578 1.00 32.34 746 ASN A N 1
ATOM 5692 C CA . ASN A 1 746 ? 25.133 -26.985 43.685 1.00 32.34 746 ASN A CA 1
ATOM 5693 C C . ASN A 1 746 ? 26.569 -27.433 44.033 1.00 32.34 746 ASN A C 1
ATOM 5695 O O . ASN A 1 746 ? 26.743 -28.343 44.841 1.00 32.34 746 ASN A O 1
ATOM 5699 N N . ARG A 1 747 ? 27.548 -26.614 43.597 1.00 29.30 747 ARG A N 1
ATOM 5700 C CA . ARG A 1 747 ? 28.772 -26.079 44.275 1.00 29.30 747 ARG A CA 1
ATOM 5701 C C . ARG A 1 747 ? 29.474 -25.177 43.228 1.00 29.30 747 ARG A C 1
ATOM 5703 O O . ARG A 1 747 ? 29.528 -25.574 42.079 1.00 29.30 747 ARG A O 1
ATOM 5710 N N . GLY A 1 748 ? 29.970 -23.954 43.436 1.00 26.70 748 GLY A N 1
ATOM 5711 C CA . GLY A 1 748 ? 30.521 -23.262 44.601 1.00 26.70 748 GLY A CA 1
ATOM 5712 C C . GLY A 1 748 ? 32.023 -23.007 44.367 1.00 26.70 748 GLY A C 1
ATOM 5713 O O . GLY A 1 748 ? 32.793 -23.952 44.470 1.00 26.70 748 GLY A O 1
ATOM 5714 N N . GLY A 1 749 ? 32.452 -21.766 44.075 1.00 26.06 749 GLY A N 1
ATOM 5715 C CA . GLY A 1 749 ? 33.884 -21.414 43.978 1.00 26.06 749 GLY A CA 1
ATOM 5716 C C . GLY A 1 749 ? 34.187 -19.983 43.501 1.00 26.06 749 GLY A C 1
ATOM 5717 O O . GLY A 1 749 ? 34.014 -19.664 42.334 1.00 26.06 749 GLY A O 1
ATOM 5718 N N . ARG A 1 750 ? 34.654 -19.133 44.428 1.00 29.47 750 ARG A N 1
ATOM 5719 C CA . ARG A 1 750 ? 35.161 -17.749 44.269 1.00 29.47 750 ARG A CA 1
ATOM 5720 C C . ARG A 1 750 ? 36.640 -17.740 43.855 1.00 29.47 750 ARG A C 1
ATOM 5722 O O . ARG A 1 750 ? 37.363 -18.519 44.464 1.00 29.47 750 ARG A O 1
ATOM 5729 N N . ILE A 1 751 ? 37.116 -16.730 43.100 1.00 28.48 751 ILE A N 1
ATOM 5730 C CA . ILE A 1 751 ? 38.421 -16.056 43.352 1.00 28.48 751 ILE A CA 1
ATOM 5731 C C . ILE A 1 751 ? 38.346 -14.515 43.134 1.00 28.48 751 ILE A C 1
ATOM 5733 O O . ILE A 1 751 ? 37.705 -14.026 42.212 1.00 28.48 751 ILE A O 1
ATOM 5737 N N . ARG A 1 752 ? 38.988 -13.794 44.072 1.00 28.27 752 ARG A N 1
ATOM 5738 C CA . ARG A 1 752 ? 39.205 -12.338 44.317 1.00 28.27 752 ARG A CA 1
ATOM 5739 C C . ARG A 1 752 ? 40.005 -11.604 43.209 1.00 28.27 752 ARG A C 1
ATOM 5741 O O . ARG A 1 752 ? 40.852 -12.230 42.592 1.00 28.27 752 ARG A O 1
ATOM 5748 N N . ARG A 1 753 ? 39.700 -10.345 42.838 1.00 29.67 753 ARG A N 1
ATOM 5749 C CA . ARG A 1 753 ? 40.039 -8.992 43.399 1.00 29.67 753 ARG A CA 1
ATOM 5750 C C . ARG A 1 753 ? 41.529 -8.558 43.411 1.00 29.67 753 ARG A C 1
ATOM 5752 O O . ARG A 1 753 ? 42.318 -9.132 44.153 1.00 29.67 753 ARG A O 1
ATOM 5759 N N . ARG A 1 754 ? 41.811 -7.439 42.715 1.00 26.56 754 ARG A N 1
ATOM 5760 C CA . ARG A 1 754 ? 42.710 -6.288 43.029 1.00 26.56 754 ARG A CA 1
ATOM 5761 C C . ARG A 1 754 ? 42.180 -5.100 42.195 1.00 26.56 754 ARG A C 1
ATOM 5763 O O . ARG A 1 754 ? 42.048 -5.264 40.991 1.00 26.56 754 ARG A O 1
ATOM 5770 N N . ASP A 1 755 ? 41.534 -4.074 42.749 1.00 28.95 755 ASP A N 1
ATOM 5771 C CA . ASP A 1 755 ? 42.002 -2.915 43.543 1.00 28.95 755 ASP A CA 1
ATOM 5772 C C . ASP A 1 755 ? 42.923 -1.940 42.784 1.00 28.95 755 ASP A C 1
ATOM 5774 O O . ASP A 1 755 ? 44.115 -2.197 42.644 1.00 28.95 755 ASP A O 1
ATOM 5778 N N . GLN A 1 756 ? 42.366 -0.777 42.409 1.00 28.02 756 GLN A N 1
ATOM 5779 C CA . GLN A 1 756 ? 42.943 0.537 42.721 1.00 28.02 756 GLN A CA 1
ATOM 5780 C C . GLN A 1 756 ? 41.852 1.630 42.736 1.00 28.02 756 GLN A C 1
ATOM 5782 O O . GLN A 1 756 ? 41.086 1.788 41.790 1.00 28.02 756 GLN A O 1
ATOM 5787 N N . ALA A 1 757 ? 41.779 2.311 43.883 1.00 28.78 757 ALA A N 1
ATOM 5788 C CA . ALA A 1 757 ? 40.989 3.498 44.228 1.00 28.78 757 ALA A CA 1
ATOM 5789 C C . ALA A 1 757 ? 41.627 4.772 43.604 1.00 28.78 757 ALA A C 1
ATOM 5791 O O . ALA A 1 757 ? 42.691 4.663 43.006 1.00 28.78 757 ALA A O 1
ATOM 5792 N N . ALA A 1 758 ? 41.127 6.008 43.684 1.00 27.88 758 ALA A N 1
ATOM 5793 C CA . ALA A 1 758 ? 40.216 6.696 44.599 1.00 27.88 758 ALA A CA 1
ATOM 5794 C C . ALA A 1 758 ? 39.783 8.039 43.960 1.00 27.88 758 ALA A C 1
ATOM 5796 O O . ALA A 1 758 ? 40.453 8.511 43.041 1.00 27.88 758 ALA A O 1
ATOM 5797 N N . GLY A 1 759 ? 38.750 8.697 44.503 1.00 25.52 759 GLY A N 1
ATOM 5798 C CA . GLY A 1 759 ? 38.530 10.131 44.274 1.00 25.52 759 GLY A CA 1
ATOM 5799 C C . GLY A 1 759 ? 37.082 10.592 44.424 1.00 25.52 759 GLY A C 1
ATOM 5800 O O . GLY A 1 759 ? 36.379 10.737 43.431 1.00 25.52 759 GLY A O 1
ATOM 5801 N N . ASP A 1 760 ? 36.664 10.818 45.667 1.00 28.19 760 ASP A N 1
ATOM 5802 C CA . ASP A 1 760 ? 35.393 11.420 46.084 1.00 28.19 760 ASP A CA 1
ATOM 5803 C C . ASP A 1 760 ? 35.136 12.806 45.455 1.00 28.19 760 ASP A C 1
ATOM 5805 O O . ASP A 1 760 ? 36.071 13.585 45.296 1.00 28.19 760 ASP A O 1
ATOM 5809 N N . CYS A 1 761 ? 33.873 13.175 45.192 1.00 24.55 761 CYS A N 1
ATOM 5810 C CA . CYS A 1 761 ? 33.160 14.158 46.024 1.00 24.55 761 CYS A CA 1
ATOM 5811 C C . CYS A 1 761 ? 31.716 14.421 45.553 1.00 24.55 761 CYS A C 1
ATOM 5813 O O . CYS A 1 761 ? 31.357 14.364 44.381 1.00 24.55 761 CYS A O 1
ATOM 5815 N N . VAL A 1 762 ? 30.910 14.735 46.555 1.00 27.69 762 VAL A N 1
ATOM 5816 C CA . VAL A 1 762 ? 29.484 15.051 46.603 1.00 27.69 762 VAL A CA 1
ATOM 5817 C C . VAL A 1 762 ? 29.157 16.375 45.901 1.00 27.69 762 VAL A C 1
ATOM 5819 O O . VAL A 1 762 ? 29.808 17.368 46.197 1.00 27.69 762 VAL A O 1
ATOM 5822 N N . GLN A 1 763 ? 28.074 16.434 45.109 1.00 27.53 763 GLN A N 1
ATOM 5823 C CA . GLN A 1 763 ? 27.047 17.490 45.232 1.00 27.53 763 GLN A CA 1
ATOM 5824 C C . GLN A 1 763 ? 25.820 17.242 44.343 1.00 27.53 763 GLN A C 1
ATOM 5826 O O . GLN A 1 763 ? 25.826 17.397 43.128 1.00 27.53 763 GLN A O 1
ATOM 5831 N N . ASN A 1 764 ? 24.731 16.909 45.029 1.00 26.47 764 ASN A N 1
ATOM 5832 C CA . ASN A 1 764 ? 23.357 17.020 44.572 1.00 26.47 764 ASN A CA 1
ATOM 5833 C C . ASN A 1 764 ? 22.967 18.511 44.612 1.00 26.47 764 ASN A C 1
ATOM 5835 O O . ASN A 1 764 ? 23.099 19.138 45.667 1.00 26.47 764 ASN A O 1
ATOM 5839 N N . ARG A 1 765 ? 22.441 19.080 43.522 1.00 26.03 765 ARG A N 1
ATOM 5840 C CA . ARG A 1 765 ? 21.623 20.299 43.599 1.00 26.03 765 ARG A CA 1
ATOM 5841 C C . ARG A 1 765 ? 20.504 20.275 42.569 1.00 26.03 765 ARG A C 1
ATOM 5843 O O . ARG A 1 765 ? 20.729 20.187 41.368 1.00 26.03 765 ARG A O 1
ATOM 5850 N N . ALA A 1 766 ? 19.301 20.355 43.114 1.00 27.64 766 ALA A N 1
ATOM 5851 C CA . ALA A 1 766 ? 18.042 20.554 42.435 1.00 27.64 766 ALA A CA 1
ATOM 5852 C C . ALA A 1 766 ? 17.717 22.053 42.274 1.00 27.64 766 ALA A C 1
ATOM 5854 O O . ALA A 1 766 ? 18.268 22.895 42.985 1.00 27.64 766 ALA A O 1
ATOM 5855 N N . CYS A 1 767 ? 16.701 22.280 41.433 1.00 26.84 767 CYS A N 1
ATOM 5856 C CA . CYS A 1 767 ? 15.628 23.283 41.513 1.00 26.84 767 CYS A CA 1
ATOM 5857 C C . CYS A 1 767 ? 15.658 24.551 40.640 1.00 26.84 767 CYS A C 1
ATOM 5859 O O . CYS A 1 767 ? 16.567 25.368 40.730 1.00 26.84 767 CYS A O 1
ATOM 5861 N N . ALA A 1 768 ? 14.481 24.731 40.001 1.00 25.30 768 ALA A N 1
ATOM 5862 C CA . ALA A 1 768 ? 13.758 25.969 39.662 1.00 25.30 768 ALA A CA 1
ATOM 5863 C C . ALA A 1 768 ? 14.382 26.829 38.545 1.00 25.30 768 ALA A C 1
ATOM 5865 O O . ALA A 1 768 ? 15.587 26.979 38.477 1.00 25.30 768 ALA A O 1
ATOM 5866 N N . SER A 1 769 ? 13.682 27.473 37.611 1.00 26.05 769 SER A N 1
ATOM 5867 C CA . SER A 1 769 ? 12.318 28.016 37.428 1.00 26.05 769 SER A CA 1
ATOM 5868 C C . SER A 1 769 ? 12.270 28.472 35.933 1.00 26.05 769 SER A C 1
ATOM 5870 O O . SER A 1 769 ? 13.294 28.395 35.266 1.00 26.05 769 SER A O 1
ATOM 5872 N N . ALA A 1 770 ? 11.216 28.922 35.252 1.00 26.61 770 ALA A N 1
ATOM 5873 C CA . ALA A 1 770 ? 10.036 29.669 35.638 1.00 26.61 770 ALA A CA 1
ATOM 5874 C C . ALA A 1 770 ? 8.989 29.607 34.507 1.00 26.61 770 ALA A C 1
ATOM 5876 O O . ALA A 1 770 ? 9.313 29.725 33.325 1.00 26.61 770 ALA A O 1
ATOM 5877 N N . SER A 1 771 ? 7.727 29.501 34.907 1.00 26.25 771 SER A N 1
ATOM 5878 C CA . SER A 1 771 ? 6.554 29.895 34.133 1.00 26.25 771 SER A CA 1
ATOM 5879 C C . SER A 1 771 ? 6.440 31.425 34.157 1.00 26.25 771 SER A C 1
ATOM 5881 O O . SER A 1 771 ? 6.541 32.022 35.227 1.00 26.25 771 SER A O 1
ATOM 5883 N N . GLY A 1 772 ? 6.209 32.061 33.008 1.00 25.42 772 GLY A N 1
ATOM 5884 C CA . GLY A 1 772 ? 5.929 33.496 32.902 1.00 25.42 772 GLY A CA 1
ATOM 5885 C C . GLY A 1 772 ? 4.503 33.743 32.415 1.00 25.42 772 GLY A C 1
ATOM 5886 O O . GLY A 1 772 ? 4.228 33.635 31.226 1.00 25.42 772 GLY A O 1
ATOM 5887 N N . LEU A 1 773 ? 3.607 34.067 33.348 1.00 27.47 773 LEU A N 1
ATOM 5888 C CA . LEU A 1 773 ? 2.319 34.726 33.111 1.00 27.47 773 LEU A CA 1
ATOM 5889 C C . LEU A 1 773 ? 2.559 36.234 32.985 1.00 27.47 773 LEU A C 1
ATOM 5891 O O . LEU A 1 773 ? 3.274 36.783 33.817 1.00 27.47 773 LEU A O 1
ATOM 5895 N N . TYR A 1 774 ? 1.883 36.920 32.060 1.00 25.97 774 TYR A N 1
ATOM 5896 C CA . TYR A 1 774 ? 1.497 38.315 32.290 1.00 25.97 774 TYR A CA 1
ATOM 5897 C C . TYR A 1 774 ? 0.121 38.616 31.694 1.00 25.97 774 TYR A C 1
ATOM 5899 O O . TYR A 1 774 ? -0.135 38.421 30.507 1.00 25.97 774 TYR A O 1
ATOM 5907 N N . SER A 1 775 ? -0.760 39.077 32.581 1.00 27.20 775 SER A N 1
ATOM 5908 C CA . SER A 1 775 ? -2.061 39.674 32.305 1.00 27.20 775 SER A CA 1
ATOM 5909 C C . SER A 1 775 ? -1.930 41.203 32.278 1.00 27.20 775 SER A C 1
ATOM 5911 O O . SER A 1 775 ? -0.972 41.770 32.800 1.00 27.20 775 SER A O 1
ATOM 5913 N N . ARG A 1 776 ? -2.928 41.842 31.665 1.00 30.48 776 ARG A N 1
ATOM 5914 C CA . ARG A 1 776 ? -3.162 43.284 31.489 1.00 30.48 776 ARG A CA 1
ATOM 5915 C C . ARG A 1 776 ? -2.879 44.149 32.729 1.00 30.48 776 ARG A C 1
ATOM 5917 O O . ARG A 1 776 ? -3.280 43.769 33.828 1.00 30.48 776 ARG A O 1
ATOM 5924 N N . ARG A 1 777 ? -2.428 45.394 32.506 1.00 27.47 777 ARG A N 1
ATOM 5925 C CA . ARG A 1 777 ? -3.094 46.613 33.021 1.00 27.47 777 ARG A CA 1
ATOM 5926 C C . ARG A 1 777 ? -2.561 47.903 32.388 1.00 27.47 777 ARG A C 1
ATOM 5928 O O . ARG A 1 777 ? -1.420 47.974 31.952 1.00 27.47 777 ARG A O 1
ATOM 5935 N N . ASP A 1 778 ? -3.474 48.863 32.337 1.00 30.09 778 ASP A N 1
ATOM 5936 C CA . ASP A 1 778 ? -3.448 50.167 31.683 1.00 30.09 778 ASP A CA 1
ATOM 5937 C C . ASP A 1 778 ? -2.439 51.195 32.228 1.00 30.09 778 ASP A C 1
ATOM 5939 O O . ASP A 1 778 ? -2.073 51.173 33.399 1.00 30.09 778 ASP A O 1
ATOM 5943 N N . ALA A 1 779 ? -2.108 52.129 31.326 1.00 29.56 779 ALA A N 1
ATOM 5944 C CA . ALA A 1 779 ? -1.982 53.586 31.480 1.00 29.56 779 ALA A CA 1
ATOM 5945 C C . ALA A 1 779 ? -1.291 54.187 32.723 1.00 29.56 779 ALA A C 1
ATOM 5947 O O . ALA A 1 779 ? -1.847 54.184 33.816 1.00 29.56 779 ALA A O 1
ATOM 5948 N N . ALA A 1 780 ? -0.186 54.909 32.496 1.00 30.98 780 ALA A N 1
ATOM 5949 C CA . ALA A 1 780 ? -0.122 56.381 32.546 1.00 30.98 780 ALA A CA 1
ATOM 5950 C C . ALA A 1 780 ? 1.342 56.871 32.529 1.00 30.98 780 ALA A C 1
ATOM 5952 O O . ALA A 1 780 ? 2.173 56.320 33.245 1.00 30.98 780 ALA A O 1
ATOM 5953 N N . GLN A 1 781 ? 1.553 57.972 31.792 1.00 33.19 781 GLN A N 1
ATOM 5954 C CA . GLN A 1 781 ? 2.762 58.808 31.630 1.00 33.19 781 GLN A CA 1
ATOM 5955 C C . GLN A 1 781 ? 3.842 58.328 30.660 1.00 33.19 781 GLN A C 1
ATOM 5957 O O . GLN A 1 781 ? 4.438 57.251 30.865 1.00 33.19 781 GLN A O 1
#

Organism: Gluconacetobacter diazotrophicus (NCBI:txid33996)

Secondary structure (DSSP, 8-state):
------------------------------------HHHHHHHTT-S---PPP------S---PPSSHHHHHHHHHHHHHHHHHHHHTT-PPPHHHHHHHHT--TT-SHHHHHHHS--TTPPPPTT-HHHHHHHHHSS-HHHHHHHHHHGGG-PPPPHHHHHHHHHHHHHTT---EEEEEET-TTTHHHHT--GGGTTTEEEEEEE-SHHHHHHHHHH-TTSEEEES-TTT----S-EEEEEE------PBP---S-GGGTT-BHHHHHHHHHHHHEEEEEEEEEEEETHHHH-S--HHHHHHHHHEEEEEEEEPPGGGGHHHH-----EEEEEEEEPPTTPPP---GGG-EEEPTT--SSS---EEEHHHHHTGGGBSSEEEEEEETTEEEEEEEPPTT--HHHHHHHHHHHS-TT--PPPPPSS-------SSPPBS-GGGT-SB-TT-EEEETTEEEEEETTEEEEPPBP-TT--SSB-HHHHHHHHHHHHHHHHHHHHHHHHHTT---HHHHHHHHHHHHHHHHHH--TT--EEEEEE-TTT--EEEEEE-TTTGGGTTSTTHHHHHHTEEEETTTTEEEE-GGGTS--SPPPPPPP--SHHHHHHHHHHHHSS--S-----S----PPPP--------------------------------------------------------------------------------------------------------------------------------------------------

pLDDT: mean 71.27, std 26.6, range [23.22, 98.56]

Foldseek 3Di:
DDDDDDDDDDDDDDDDDDDDDDDDDDDDDDDPDDDPPVVVVVVVVPPPPADDADAAADDPDLCADPDDLSLLVLQLQLLQLLVVCVVVVHADDNVNLSSLSSNQAQQAPLSLCQQPPDPPDHHDPPCNVSNVSSPVSDDPVLVVLSNVCNQFRFDADLLLLLLVLVLQVLQPDQEFAEEEEQCFLNSNSRHHDPSCVVRYEYQAEHQRPSRLSSNCSNRVFHNRHHHDPLADDAAAAGQEYEYEFGAFQDFDQPHPDPLRGRDTRRLSNQLVSLRRHDAFRKYKYKYAQCNQQPPDLSSVVSSQVFKAFLAKAWDFLCNRCRRRVGSTTIMITMITGHDDPDDGDDPQSSDKDFDPPQDPPPGGDIHRVRCVVVVLRYQADWHWDQDPVGIDIGGHHDPPDDCSVSVSVSSCPRPSPRHRDDYDPDHDGDADDPPFAEDDVVVVGPAYQLAWDADPNFIWGQHSRHTDGFDEDDDPDPDGDDPVLVVLSSLLRQLLSLLVQLLVCQQVVHDRLVSLVSNVVSLVVNCVVPNDQQQKDWDWDQDPPPRDIDIDIDRVSLVSSVSHPCSVVSVVQWDADNVVSHIDGDPSSPDRPDHHDDDDDDPDPVSVQVVCCVVPVDRDPPPPDDPPDPDDDDDDDDDDDDDDDDDDDDDDYDDDDDDDDDDDDDDDDDDDDDDDDDDDDDDDDDDDDDDDDDDDDDDDDDDDDDDDDDDDDDDDDDDDDDDDDDDDDDDDDDDDDDDDDDDDDDDDDDDDDDDDDDDDDDDDDDDDDDDDDDDDDDDDD

Radius of gyration: 40.8 Å; chains: 1; bounding box: 113×137×127 Å